Protein AF-0000000080529217 (afdb_homodimer)

Organism: Pseudogymnoascus destructans (strain ATCC MYA-4855 / 20631-21) (NCBI:txid658429)

Solvent-accessible surface area (backbone atoms only — not comparable to full-atom values): 42375 Å² total; per-residue (Å²): 128,57,70,69,57,50,50,52,37,51,50,43,35,55,51,30,49,51,53,33,50,51,30,49,51,52,30,52,55,45,40,69,72,31,66,85,51,84,46,57,60,46,49,10,52,45,44,46,29,48,51,48,35,55,53,29,46,51,49,32,47,45,32,68,46,33,44,68,44,52,58,50,43,56,53,45,55,45,46,31,53,30,32,51,53,31,39,54,72,64,39,52,70,73,71,48,44,89,85,47,50,70,47,43,45,68,60,53,18,62,77,61,63,38,34,48,68,39,52,52,54,42,48,43,40,38,44,68,76,31,28,39,58,91,43,73,59,21,39,26,58,34,67,49,40,49,48,49,74,38,62,25,52,34,21,33,47,51,39,43,54,70,47,55,42,49,9,35,70,33,35,41,63,46,31,64,75,57,59,39,51,63,49,71,33,64,43,54,28,23,32,28,60,57,67,60,45,83,68,30,30,66,67,60,43,29,66,74,32,61,71,57,32,51,28,48,55,36,21,69,62,31,72,67,78,62,83,65,56,73,71,71,42,50,66,55,49,65,64,60,55,72,49,96,58,42,73,81,35,42,51,31,36,30,47,62,34,61,84,30,66,69,56,52,52,53,47,61,66,31,64,87,46,60,27,24,35,36,38,23,19,47,53,74,48,50,71,58,48,81,73,85,68,58,90,48,47,41,78,42,66,42,57,64,87,41,75,50,83,71,62,53,28,45,25,40,34,36,50,76,51,62,39,58,35,23,69,72,57,40,36,51,34,46,36,24,49,54,70,22,43,33,88,94,63,24,33,35,37,41,36,38,57,44,39,68,85,46,86,67,60,65,68,63,27,31,51,33,50,60,23,42,28,51,9,12,42,65,38,31,62,68,53,48,52,53,50,33,47,75,39,53,27,38,78,76,47,76,33,27,88,54,43,54,57,52,50,29,38,36,34,29,33,75,104,126,56,69,69,57,51,52,53,38,52,50,42,35,55,51,31,49,51,51,33,50,51,29,50,52,53,31,50,54,45,40,69,73,31,67,85,50,85,46,58,60,46,48,10,52,44,43,45,29,49,51,48,35,54,53,30,45,51,50,32,47,46,32,68,47,33,45,69,44,53,58,51,43,56,53,46,54,45,45,30,51,29,31,51,53,29,39,53,74,63,38,54,68,74,70,46,45,88,86,48,51,70,47,42,44,67,58,51,18,62,77,61,63,38,34,48,70,40,52,52,54,43,48,43,41,38,44,66,77,30,28,39,59,92,43,73,58,23,39,25,57,34,67,48,40,49,47,50,73,38,62,26,51,33,20,34,46,50,38,42,53,70,48,54,44,50,9,35,68,33,35,39,62,46,30,66,75,57,58,37,51,64,50,70,34,63,43,55,27,24,33,27,61,57,66,59,44,83,68,29,30,66,67,58,45,29,66,74,31,61,72,57,32,52,28,45,55,36,21,69,63,30,73,66,82,62,84,62,58,72,71,72,42,49,67,55,48,66,64,62,57,72,50,95,59,43,74,81,36,42,52,31,36,31,46,60,34,62,85,30,66,68,57,51,52,52,45,62,67,30,64,88,47,60,27,26,34,37,38,23,19,46,54,74,48,48,71,59,47,80,72,84,69,59,93,48,48,42,79,42,64,42,59,65,87,42,74,50,84,74,62,53,28,44,25,40,35,37,50,76,52,63,40,58,35,24,68,73,57,40,37,51,33,46,37,25,49,56,70,20,42,30,87,94,62,23,33,37,36,40,36,38,57,44,40,69,86,45,86,65,58,65,67,63,26,31,51,35,50,58,24,42,29,49,8,12,42,65,38,31,61,67,53,49,51,54,49,32,46,74,40,52,27,37,77,76,47,76,35,28,86,57,42,55,54,51,49,29,37,35,35,29,33,75,103

Nearest PDB structures (foldseek):
  5w7p-assembly1_A-2  TM=9.230E-01  e=1.710E-32  Penicillium oxalicum
  6inw-assembly1_A  TM=8.662E-01  e=4.849E-29  Aspergillus flavus NRRL3357
  6ix3-assembly1_A  TM=8.728E-01  e=3.539E-28  Aspergillus flavus NRRL3357
  6ix3-assembly1_B-2  TM=8.783E-01  e=9.820E-28  Aspergillus flavus NRRL3357
  8xte-assembly3_D  TM=8.526E-01  e=2.725E-27  Penicillium brevicompactum

Foldseek 3Di:
DDPVVVVVLVVQLVVLVVQLVVLVVQLVVLCVVCVPPDDQQSLLSNLLSVLSNVVSVVSNVCSVCDPVNVVVVVVLVVLLLVLLLVCVVLCVLPVADLVFDKDALVVSCVVSVHDSVSNLVSVVSNPPVAWHDPDRRIITGDPNSNVCVQLLVVLQSCLCVVQLVQLVVCQVVLCVVVVNDQDADQQRFSRCVRVVQVRHGPQRSQVVPVVSVVSVLSNVPPPDPDRDDLLVFDPLQVVLVVDDDALAAAAEEEEQQQLPPSVLVSCVSNVVHHAAYEYEDAPVRLVPNPDDDDPRYHYDYDDLLDADPAAAHQEYEYEPPQLLHGLVSSLSSLLSVQVRHDAPRHKYKYKAFADDPDDDRPVVVVVQVSSSRSSGGRHHPVRVQVSQVSSQKHFPDWTDPSNNGRIIITIMHGD/DDPVVVVVLVVQLVVLVVQLVVLVVQLVVLCVVCVPPDDLLSLLSNLLSVLSNVVSVVSNVCSVCDPVNVVVVVVLVVLLLVLLLVCVVLCVLPVADLVFDKAALVVSCVVSVHDSVSNLVSVVSNPPVAWHDPDRRIITGDPNSNVCVQLLVVLQSCLCVVQQVQLVVCQVVLCVVVVNDQDADQQRFSRCVRVVQVRHGPQRSQVVPVVSVVSVLSNVPPDDPDRDDLLVFDPLQVVLVVDDDALAAAAEEEEQQQLPPSVLVSCVSNVVHHAAYEYEEAPVRLVPNPDDDDPRYHYDYDDLLDADPAAAHQEYEYEPPQLLHGLVSSLSSLLSVQVRHDAPRHKYKYKAFADDPDDDRPVVVVVQVSSSRSSGGRHHPVRVQVSQVSSQKHFPDWTDPSNNGRIIITIMHGD

pLDDT: mean 91.91, std 8.84, range [42.62, 98.75]

InterPro domains:
  IPR001077 O-methyltransferase, C-terminal domain [PF00891] (190-393)
  IPR012967 Caffeic acid 3-O-methyltransferase-like, dimerisation domain [PF08100] (79-149)
  IPR016461 O-methyltransferase-like [PS51683] (72-414)
  IPR029063 S-adenosyl-L-methionine-dependent methyltransferase superfamily [G3DSA:3.40.50.150] (153-412)
  IPR029063 S-adenosyl-L-methionine-dependent methyltransferase superfamily [SSF53335] (155-405)
  IPR036388 Winged helix-like DNA-binding domain superfamily [G3DSA:1.10.10.10] (68-152)
  IPR036390 Winged helix DNA-binding domain superfamily [SSF46785] (60-147)

Secondary structure (DSSP, 8-state):
--HHHHHHHHHHHHHHHHHHHHHHHHHHHHHHHHTT--SHHHHHHHHHHHHHHHHHHHHHHHHHHHHHHHHHHHHHHHHHHHHHHHHHHHTHHHHS-TT---EEHHHHHHHHT--HHHHHHHHHHHTTTTEEEEETTEEEE-HHHHGGGSHHHHHHHHHIIIIIIHHHTTHHHHHHHTTT-----SSSSHHHHHHT-TT--HHHHHHT-HHHHHHHHHHHTS----SS-GGGGS-HHHHHHTS---TT-EEEEEET-TT-HHHHHHHHHTTTS-SEEEEEE-HHHHHT--SPPPTTEEEEE--TTS--SS-S-SEEEEES-GGGS-HHHHHHHHHHHHHHS-TTT-EEEEEEE-BPSS---HHHHHHHHHHHTTT--PPBHHHHHHHHHHTTEEEEEEE-GGGSSSEEEEEEEE-/--HHHHHHHHHHHHHHHHHHHHHHHHHHHHHHHHTT--SHHHHHHHHHHHHHHHHHHHHHHHHHHHHHHHHHHHHHHHHHHHHHHHHHHHTHHHHS-TT---EEHHHHHHHHT--HHHHHHHHHHHTTTTEEEEETTEEEE-HHHHGGGSHHHHHHHHHIIIIIIHHHTTHHHHHHHTTT-----SSSSHHHHHHT-TT--HHHHHHT-HHHHHHHHHHHTS----SS-GGGGS-HHHHHHTS---TT-EEEEEET-TT-HHHHHHHHHTTTS-SEEEEEE-HHHHHT--SPPPTTEEEEE--TTS--SS-S-SEEEEES-GGGS-HHHHHHHHHHHHHHS-TTT-EEEEEEE-BPSS---HHHHHHHHHHHTTT--PPBHHHHHHHHHHTTEEEEEEE-GGGSSSEEEEEEEE-

Structure (mmCIF, N/CA/C/O backbone):
data_AF-0000000080529217-model_v1
#
loop_
_entity.id
_entity.type
_entity.pdbx_description
1 polymer 'Uncharacterized protein'
#
loop_
_atom_site.group_PDB
_atom_site.id
_atom_site.type_symbol
_atom_site.label_atom_id
_atom_site.label_alt_id
_atom_site.label_comp_id
_atom_site.label_asym_id
_atom_site.label_entity_id
_atom_site.label_seq_id
_atom_site.pdbx_PDB_ins_code
_atom_site.Cartn_x
_atom_site.Cartn_y
_atom_site.Cartn_z
_atom_site.occupancy
_atom_site.B_iso_or_equiv
_atom_site.auth_seq_id
_atom_site.auth_comp_id
_atom_site.auth_asym_id
_atom_site.auth_atom_id
_atom_site.pdbx_PDB_model_num
ATOM 1 N N . MET A 1 1 ? 8.359 23.75 -5.383 1 64.62 1 MET A N 1
ATOM 2 C CA . MET A 1 1 ? 8.898 23.406 -6.695 1 64.62 1 MET A CA 1
ATOM 3 C C . MET A 1 1 ? 9.156 24.656 -7.523 1 64.62 1 MET A C 1
ATOM 5 O O . MET A 1 1 ? 8.336 25.578 -7.539 1 64.62 1 MET A O 1
ATOM 9 N N . ASP A 1 2 ? 10.344 24.625 -8.109 1 72.56 2 ASP A N 1
ATOM 10 C CA . ASP A 1 2 ? 10.648 25.797 -8.945 1 72.56 2 ASP A CA 1
ATOM 11 C C . ASP A 1 2 ? 9.922 25.703 -10.281 1 72.56 2 ASP A C 1
ATOM 13 O O . ASP A 1 2 ? 9.305 24.688 -10.602 1 72.56 2 ASP A O 1
ATOM 17 N N . ARG A 1 3 ? 9.867 26.766 -11.062 1 78 3 ARG A N 1
ATOM 18 C CA . ARG A 1 3 ? 9.102 26.906 -12.297 1 78 3 ARG A CA 1
ATOM 19 C C . ARG A 1 3 ? 9.547 25.891 -13.336 1 78 3 ARG A C 1
ATOM 21 O O . ARG A 1 3 ? 8.719 25.297 -14.031 1 78 3 ARG A O 1
ATOM 28 N N . GLU A 1 4 ? 10.828 25.703 -13.367 1 82.25 4 GLU A N 1
ATOM 29 C CA . GLU A 1 4 ? 11.367 24.766 -14.352 1 82.25 4 GLU A CA 1
ATOM 30 C C . GLU A 1 4 ? 10.898 23.344 -14.062 1 82.25 4 GLU A C 1
ATOM 32 O O . GLU A 1 4 ? 10.586 22.594 -14.984 1 82.25 4 GLU A O 1
ATOM 37 N N . GLN A 1 5 ? 10.867 22.984 -12.859 1 82.75 5 GLN A N 1
ATOM 38 C CA . GLN A 1 5 ? 10.406 21.672 -12.445 1 82.75 5 GLN A CA 1
ATOM 39 C C . GLN A 1 5 ? 8.914 21.484 -12.742 1 82.75 5 GLN A C 1
ATOM 41 O O . GLN A 1 5 ? 8.484 20.406 -13.141 1 82.75 5 GLN A O 1
ATOM 46 N N . ARG A 1 6 ? 8.172 22.531 -12.609 1 85.06 6 ARG A N 1
ATOM 47 C CA . ARG A 1 6 ? 6.734 22.469 -12.875 1 85.06 6 ARG A CA 1
ATOM 48 C C . ARG A 1 6 ? 6.453 22.297 -14.359 1 85.06 6 ARG A C 1
ATOM 50 O O . ARG A 1 6 ? 5.535 21.562 -14.742 1 85.06 6 ARG A O 1
ATOM 57 N N . ILE A 1 7 ? 7.262 22.969 -15.125 1 88.31 7 ILE A N 1
ATOM 58 C CA . ILE A 1 7 ? 7.109 22.844 -16.578 1 88.31 7 ILE A CA 1
ATOM 59 C C . ILE A 1 7 ? 7.492 21.438 -17.016 1 88.31 7 ILE A C 1
ATOM 61 O O . ILE A 1 7 ? 6.812 20.844 -17.859 1 88.31 7 ILE A O 1
ATOM 65 N N . ALA A 1 8 ? 8.562 20.938 -16.453 1 90 8 ALA A N 1
ATOM 66 C CA . ALA A 1 8 ? 9 19.578 -16.781 1 90 8 ALA A CA 1
ATOM 67 C C . ALA A 1 8 ? 7.934 18.562 -16.422 1 90 8 ALA A C 1
ATOM 69 O O . ALA A 1 8 ? 7.691 17.609 -17.172 1 90 8 ALA A O 1
ATOM 70 N N . GLN A 1 9 ? 7.348 18.703 -15.305 1 91.06 9 GLN A N 1
ATOM 71 C CA . GLN A 1 9 ? 6.285 17.797 -14.891 1 91.06 9 GLN A CA 1
ATOM 72 C C . GLN A 1 9 ? 5.074 17.906 -15.812 1 91.06 9 GLN A C 1
ATOM 74 O O . GLN A 1 9 ? 4.465 16.891 -16.172 1 91.06 9 GLN A O 1
ATOM 79 N N . HIS A 1 10 ? 4.723 19.141 -16.156 1 93 10 HIS A N 1
ATOM 80 C CA . HIS A 1 10 ? 3.604 19.359 -17.062 1 93 10 HIS A CA 1
ATOM 81 C C . HIS A 1 10 ? 3.832 18.641 -18.391 1 93 10 HIS A C 1
ATOM 83 O O . HIS A 1 10 ? 2.922 18.016 -18.922 1 93 10 HIS A O 1
ATOM 89 N N . ASN A 1 11 ? 5.016 18.766 -18.891 1 94.62 11 ASN A N 1
ATOM 90 C CA . ASN A 1 11 ? 5.363 18.094 -20.141 1 94.62 11 ASN A CA 1
ATOM 91 C C . ASN A 1 11 ? 5.297 16.578 -20 1 94.62 11 ASN A C 1
ATOM 93 O O . ASN A 1 11 ? 4.844 15.891 -20.922 1 94.62 11 ASN A O 1
ATOM 97 N N . ALA A 1 12 ? 5.785 16.078 -18.891 1 95.06 12 ALA A N 1
ATOM 98 C CA . ALA A 1 12 ? 5.727 14.641 -18.625 1 95.06 12 ALA A CA 1
ATOM 99 C C . ALA A 1 12 ? 4.281 14.156 -18.578 1 95.06 12 ALA A C 1
ATOM 101 O O . ALA A 1 12 ? 3.969 13.062 -19.062 1 95.06 12 ALA A O 1
ATOM 102 N N . ILE A 1 13 ? 3.43 14.945 -17.969 1 97.12 13 ILE A N 1
ATOM 103 C CA . ILE A 1 13 ? 2.014 14.617 -17.859 1 97.12 13 ILE A CA 1
ATOM 104 C C . ILE A 1 13 ? 1.405 14.5 -19.266 1 97.12 13 ILE A C 1
ATOM 106 O O . ILE A 1 13 ? 0.696 13.539 -19.562 1 97.12 13 ILE A O 1
ATOM 110 N N . LYS A 1 14 ? 1.71 15.477 -20.156 1 96.5 14 LYS A N 1
ATOM 111 C CA . LYS A 1 14 ? 1.185 15.461 -21.516 1 96.5 14 LYS A CA 1
ATOM 112 C C . LYS A 1 14 ? 1.705 14.258 -22.297 1 96.5 14 LYS A C 1
ATOM 114 O O . LYS A 1 14 ? 0.949 13.602 -23.016 1 96.5 14 LYS A O 1
ATOM 119 N N . MET A 1 15 ? 2.918 13.953 -22.125 1 97 15 MET A N 1
ATOM 120 C CA . MET A 1 15 ? 3.529 12.828 -22.812 1 97 15 MET A CA 1
ATOM 121 C C . MET A 1 15 ? 2.918 11.508 -22.359 1 97 15 MET A C 1
ATOM 123 O O . MET A 1 15 ? 2.602 10.648 -23.188 1 97 15 MET A O 1
ATOM 127 N N . GLN A 1 16 ? 2.781 11.305 -21.047 1 96.88 16 GLN A N 1
ATOM 128 C CA . GLN A 1 16 ? 2.252 10.047 -20.516 1 96.88 16 GLN A CA 1
ATOM 129 C C . GLN A 1 16 ? 0.776 9.883 -20.859 1 96.88 16 GLN A C 1
ATOM 131 O O . GLN A 1 16 ? 0.297 8.758 -21.031 1 96.88 16 GLN A O 1
ATOM 136 N N . LEU A 1 17 ? 0.027 11.023 -20.969 1 98 17 LEU A N 1
ATOM 137 C CA . LEU A 1 17 ? -1.358 10.938 -21.406 1 98 17 LEU A CA 1
ATOM 138 C C . LEU A 1 17 ? -1.438 10.383 -22.828 1 98 17 LEU A C 1
ATOM 140 O O . LEU A 1 17 ? -2.311 9.57 -23.125 1 98 17 LEU A O 1
ATOM 144 N N . GLN A 1 18 ? -0.557 10.867 -23.688 1 97.88 18 GLN A N 1
ATOM 145 C CA . GLN A 1 18 ? -0.514 10.352 -25.047 1 97.88 18 GLN A CA 1
ATOM 146 C C . GLN A 1 18 ? -0.184 8.859 -25.062 1 97.88 18 GLN A C 1
ATOM 148 O O . GLN A 1 18 ? -0.808 8.086 -25.797 1 97.88 18 GLN A O 1
ATOM 153 N N . THR A 1 19 ? 0.816 8.477 -24.281 1 97.38 19 THR A N 1
ATOM 154 C CA . THR A 1 19 ? 1.213 7.07 -24.188 1 97.38 19 THR A CA 1
ATOM 155 C C . THR A 1 19 ? 0.054 6.211 -23.703 1 97.38 19 THR A C 1
ATOM 157 O O . THR A 1 19 ? -0.187 5.121 -24.234 1 97.38 19 THR A O 1
ATOM 160 N N . LEU A 1 20 ? -0.623 6.648 -22.641 1 98.06 20 LEU A N 1
ATOM 161 C CA . LEU A 1 20 ? -1.77 5.926 -22.109 1 98.06 20 LEU A CA 1
ATOM 162 C C . LEU A 1 20 ? -2.887 5.828 -23.141 1 98.06 20 LEU A C 1
ATOM 164 O O . LEU A 1 20 ? -3.52 4.777 -23.281 1 98.06 20 LEU A O 1
ATOM 168 N N . THR A 1 21 ? -3.123 6.914 -23.875 1 98.06 21 THR A N 1
ATOM 169 C CA . THR A 1 21 ? -4.141 6.926 -24.922 1 98.06 21 THR A CA 1
ATOM 170 C C . THR A 1 21 ? -3.814 5.902 -26 1 98.06 21 THR A C 1
ATOM 172 O O . THR A 1 21 ? -4.695 5.172 -26.453 1 98.06 21 THR A O 1
ATOM 175 N N . ASP A 1 22 ? -2.57 5.848 -26.422 1 98 22 ASP A N 1
ATOM 176 C CA . ASP A 1 22 ? -2.135 4.879 -27.438 1 98 22 ASP A CA 1
ATOM 177 C C . ASP A 1 22 ? -2.334 3.449 -26.938 1 98 22 ASP A C 1
ATOM 179 O O . ASP A 1 22 ? -2.742 2.574 -27.703 1 98 22 ASP A O 1
ATOM 183 N N . ALA A 1 23 ? -1.988 3.223 -25.656 1 97.38 23 ALA A N 1
ATOM 184 C CA . ALA A 1 23 ? -2.154 1.892 -25.078 1 97.38 23 ALA A CA 1
ATOM 185 C C . ALA A 1 23 ? -3.625 1.486 -25.047 1 97.38 23 ALA A C 1
ATOM 187 O O . ALA A 1 23 ? -3.965 0.335 -25.328 1 97.38 23 ALA A O 1
ATOM 188 N N . VAL A 1 24 ? -4.492 2.402 -24.672 1 97.5 24 VAL A N 1
ATOM 189 C CA . VAL A 1 24 ? -5.926 2.133 -24.609 1 97.5 24 VAL A CA 1
ATOM 190 C C . VAL A 1 24 ? -6.453 1.833 -26.016 1 97.5 24 VAL A C 1
ATOM 192 O O . VAL A 1 24 ? -7.25 0.913 -26.203 1 97.5 24 VAL A O 1
ATOM 195 N N . ASN A 1 25 ? -6.016 2.617 -27.016 1 96.94 25 ASN A N 1
ATOM 196 C CA . ASN A 1 25 ? -6.438 2.393 -28.406 1 96.94 25 ASN A CA 1
ATOM 197 C C . ASN A 1 25 ? -5.98 1.027 -28.906 1 96.94 25 ASN A C 1
ATOM 199 O O . ASN A 1 25 ? -6.727 0.341 -29.609 1 96.94 25 ASN A O 1
ATOM 203 N N . ALA A 1 26 ? -4.777 0.67 -28.594 1 96 26 ALA A N 1
ATOM 204 C CA . ALA A 1 26 ? -4.27 -0.646 -28.969 1 96 26 ALA A CA 1
ATOM 205 C C . ALA A 1 26 ? -5.102 -1.759 -28.344 1 96 26 ALA A C 1
ATOM 207 O O . ALA A 1 26 ? -5.41 -2.758 -28.984 1 96 26 ALA A O 1
ATOM 208 N N . TYR A 1 27 ? -5.402 -1.614 -27.094 1 94.88 27 TYR A N 1
ATOM 209 C CA . TYR A 1 27 ? -6.25 -2.586 -26.422 1 94.88 27 TYR A CA 1
ATOM 210 C C . TYR A 1 27 ? -7.621 -2.672 -27.078 1 94.88 27 TYR A C 1
ATOM 212 O O . TYR A 1 27 ? -8.125 -3.768 -27.328 1 94.88 27 TYR A O 1
ATOM 220 N N . SER A 1 28 ? -8.227 -1.531 -27.344 1 94.44 28 SER A N 1
ATOM 221 C CA . SER A 1 28 ? -9.555 -1.484 -27.938 1 94.44 28 SER A CA 1
ATOM 222 C C . SER A 1 28 ? -9.578 -2.195 -29.281 1 94.44 28 SER A C 1
ATOM 224 O O . SER A 1 28 ? -10.492 -2.979 -29.562 1 94.44 28 SER A O 1
ATOM 226 N N . THR A 1 29 ? -8.633 -1.943 -30.125 1 94.19 29 THR A N 1
ATOM 227 C CA . THR A 1 29 ? -8.539 -2.561 -31.438 1 94.19 29 THR A CA 1
ATOM 228 C C . THR A 1 29 ? -8.383 -4.074 -31.312 1 94.19 29 THR A C 1
ATOM 230 O O . THR A 1 29 ? -9.055 -4.828 -32.031 1 94.19 29 THR A O 1
ATOM 233 N N . THR A 1 30 ? -7.52 -4.484 -30.422 1 91.5 30 THR A N 1
ATOM 234 C CA . THR A 1 30 ? -7.258 -5.902 -30.219 1 91.5 30 THR A CA 1
ATOM 235 C C . THR A 1 30 ? -8.484 -6.598 -29.625 1 91.5 30 THR A C 1
ATOM 237 O O . THR A 1 30 ? -8.812 -7.719 -30.016 1 91.5 30 THR A O 1
ATOM 240 N N . PHE A 1 31 ? -9.078 -5.934 -28.688 1 89.69 31 PHE A N 1
ATOM 241 C CA . PHE A 1 31 ? -10.273 -6.461 -28.031 1 89.69 31 PHE A CA 1
ATOM 242 C C . PHE A 1 31 ? -11.406 -6.641 -29.047 1 89.69 31 PHE A C 1
ATOM 244 O O . PHE A 1 31 ? -12.078 -7.672 -29.047 1 89.69 31 PHE A O 1
ATOM 251 N N . GLU A 1 32 ? -11.633 -5.711 -29.906 1 87.75 32 GLU A N 1
ATOM 252 C CA . GLU A 1 32 ? -12.695 -5.773 -30.906 1 87.75 32 GLU A CA 1
ATOM 253 C C . GLU A 1 32 ? -12.406 -6.844 -31.938 1 87.75 32 GLU A C 1
ATOM 255 O O . GLU A 1 32 ? -13.328 -7.52 -32.406 1 87.75 32 GLU A O 1
ATOM 260 N N . LYS A 1 33 ? -11.188 -6.996 -32.25 1 88.38 33 LYS A N 1
ATOM 261 C CA . LYS A 1 33 ? -10.773 -7.992 -33.219 1 88.38 33 LYS A CA 1
ATOM 262 C C . LYS A 1 33 ? -10.914 -9.406 -32.688 1 88.38 33 LYS A C 1
ATOM 264 O O . LYS A 1 33 ? -11.305 -10.328 -33.406 1 88.38 33 LYS A O 1
ATOM 269 N N . ASN A 1 34 ? -10.57 -9.57 -31.391 1 80.81 34 ASN A N 1
ATOM 270 C CA . ASN A 1 34 ? -10.398 -10.906 -30.828 1 80.81 34 ASN A CA 1
ATOM 271 C C . ASN A 1 34 ? -11.5 -11.242 -29.828 1 80.81 34 ASN A C 1
ATOM 273 O O . ASN A 1 34 ? -11.469 -12.289 -29.188 1 80.81 34 ASN A O 1
ATOM 277 N N . SER A 1 35 ? -12.438 -10.43 -29.688 1 71.94 35 SER A N 1
ATOM 278 C CA . SER A 1 35 ? -13.414 -10.57 -28.609 1 71.94 35 SER A CA 1
ATOM 279 C C . SER A 1 35 ? -14.195 -11.867 -28.734 1 71.94 35 SER A C 1
ATOM 281 O O . SER A 1 35 ? -14.688 -12.414 -27.75 1 71.94 35 SER A O 1
ATOM 283 N N . SER A 1 36 ? -14.227 -12.398 -29.875 1 71.88 36 SER A N 1
ATOM 284 C CA . SER A 1 36 ? -15.023 -13.602 -30.078 1 71.88 36 SER A CA 1
ATOM 285 C C . SER A 1 36 ? -14.133 -14.836 -30.203 1 71.88 36 SER A C 1
ATOM 287 O O . SER A 1 36 ? -14.625 -15.961 -30.281 1 71.88 36 SER A O 1
ATOM 289 N N . SER A 1 37 ? -12.891 -14.609 -30.125 1 71.44 37 SER A N 1
ATOM 290 C CA . SER A 1 37 ? -11.977 -15.734 -30.297 1 71.44 37 SER A CA 1
ATOM 291 C C . SER A 1 37 ? -11.547 -16.312 -28.953 1 71.44 37 SER A C 1
ATOM 293 O O . SER A 1 37 ? -11.32 -15.578 -27.984 1 71.44 37 SER A O 1
ATOM 295 N N . ASP A 1 38 ? -11.508 -17.609 -28.922 1 69.69 38 ASP A N 1
ATOM 296 C CA . ASP A 1 38 ? -11.086 -18.281 -27.688 1 69.69 38 ASP A CA 1
ATOM 297 C C . ASP A 1 38 ? -9.742 -18.969 -27.875 1 69.69 38 ASP A C 1
ATOM 299 O O . ASP A 1 38 ? -9.352 -19.812 -27.062 1 69.69 38 ASP A O 1
ATOM 303 N N . ASN A 1 39 ? -9.125 -18.625 -28.922 1 76 39 ASN A N 1
ATOM 304 C CA . ASN A 1 39 ? -7.832 -19.281 -29.078 1 76 39 ASN A CA 1
ATOM 305 C C . ASN A 1 39 ? -6.758 -18.609 -28.234 1 76 39 ASN A C 1
ATOM 307 O O . ASN A 1 39 ? -6.859 -17.422 -27.906 1 76 39 ASN A O 1
ATOM 311 N N . LEU A 1 40 ? -5.77 -19.391 -27.922 1 73.88 40 LEU A N 1
ATOM 312 C CA . LEU A 1 40 ? -4.719 -19.016 -26.984 1 73.88 40 LEU A CA 1
ATOM 313 C C . LEU A 1 40 ? -3.982 -17.766 -27.469 1 73.88 40 LEU A C 1
ATOM 315 O O . LEU A 1 40 ? -3.619 -16.891 -26.672 1 73.88 40 LEU A O 1
ATOM 319 N N . ALA A 1 41 ? -3.754 -17.672 -28.75 1 78.19 41 ALA A N 1
ATOM 320 C CA . ALA A 1 41 ? -3.033 -16.531 -29.328 1 78.19 41 ALA A CA 1
ATOM 321 C C . ALA A 1 41 ? -3.824 -15.242 -29.156 1 78.19 41 ALA A C 1
ATOM 323 O O . ALA A 1 41 ? -3.252 -14.188 -28.844 1 78.19 41 ALA A O 1
ATOM 324 N N . ALA A 1 42 ? -5.09 -15.32 -29.391 1 80.81 42 ALA A N 1
ATOM 325 C CA . ALA A 1 42 ? -5.957 -14.156 -29.234 1 80.81 42 ALA A CA 1
ATOM 326 C C . ALA A 1 42 ? -6.02 -13.703 -27.781 1 80.81 42 ALA A C 1
ATOM 328 O O . ALA A 1 42 ? -5.965 -12.508 -27.5 1 80.81 42 ALA A O 1
ATOM 329 N N . ILE A 1 43 ? -6.062 -14.664 -26.906 1 78.81 43 ILE A N 1
ATOM 330 C CA . ILE A 1 43 ? -6.09 -14.375 -25.484 1 78.81 43 ILE A CA 1
ATOM 331 C C . ILE A 1 43 ? -4.777 -13.727 -25.062 1 78.81 43 ILE A C 1
ATOM 333 O O . ILE A 1 43 ? -4.77 -12.773 -24.266 1 78.81 43 ILE A O 1
ATOM 337 N N . GLY A 1 44 ? -3.744 -14.234 -25.562 1 82.31 44 GLY A N 1
ATOM 338 C CA . GLY A 1 44 ? -2.426 -13.703 -25.25 1 82.31 44 GLY A CA 1
ATOM 339 C C . GLY A 1 44 ? -2.246 -12.266 -25.703 1 82.31 44 GLY A C 1
ATOM 340 O O . GLY A 1 44 ? -1.634 -11.461 -24.984 1 82.31 44 GLY A O 1
ATOM 341 N N . GLU A 1 45 ? -2.779 -11.969 -26.859 1 86 45 GLU A N 1
ATOM 342 C CA . GLU A 1 45 ? -2.672 -10.617 -27.391 1 86 45 GLU A CA 1
ATOM 343 C C . GLU A 1 45 ? -3.438 -9.617 -26.531 1 86 45 GLU A C 1
ATOM 345 O O . GLU A 1 45 ? -2.957 -8.516 -26.266 1 86 45 GLU A O 1
ATOM 350 N N . ILE A 1 46 ? -4.594 -10.008 -26.156 1 85.69 46 ILE A N 1
ATOM 351 C CA . ILE A 1 46 ? -5.406 -9.148 -25.297 1 85.69 46 ILE A CA 1
ATOM 352 C C . ILE A 1 46 ? -4.688 -8.93 -23.969 1 85.69 46 ILE A C 1
ATOM 354 O O . ILE A 1 46 ? -4.637 -7.805 -23.469 1 85.69 46 ILE A O 1
ATOM 358 N N . SER A 1 47 ? -4.117 -10 -23.469 1 85.44 47 SER A N 1
ATOM 359 C CA . SER A 1 47 ? -3.398 -9.93 -22.203 1 85.44 47 SER A CA 1
ATOM 360 C C . SER A 1 47 ? -2.213 -8.977 -22.297 1 85.44 47 SER A C 1
ATOM 362 O O . SER A 1 47 ? -1.955 -8.203 -21.359 1 85.44 47 SER A O 1
ATOM 364 N N . GLN A 1 48 ? -1.522 -9.023 -23.359 1 88 48 GLN A N 1
ATOM 365 C CA . GLN A 1 48 ? -0.369 -8.156 -23.547 1 88 48 GLN A CA 1
ATOM 366 C C . GLN A 1 48 ? -0.789 -6.688 -23.594 1 88 48 GLN A C 1
ATOM 368 O O . GLN A 1 48 ? -0.092 -5.82 -23.047 1 88 48 GLN A O 1
ATOM 373 N N . CYS A 1 49 ? -1.902 -6.43 -24.234 1 91.38 49 CYS A N 1
ATOM 374 C CA . CYS A 1 49 ? -2.428 -5.07 -24.266 1 91.38 49 CYS A CA 1
ATOM 375 C C . CYS A 1 49 ? -2.855 -4.605 -22.891 1 91.38 49 CYS A C 1
ATOM 377 O O . CYS A 1 49 ? -2.682 -3.438 -22.531 1 91.38 49 CYS A O 1
ATOM 379 N N . GLN A 1 50 ? -3.383 -5.535 -22.125 1 90.44 50 GLN A N 1
ATOM 380 C CA . GLN A 1 50 ? -3.785 -5.211 -20.766 1 90.44 50 GLN A CA 1
ATOM 381 C C . GLN A 1 50 ? -2.578 -4.852 -19.906 1 90.44 50 GLN A C 1
ATOM 383 O O . GLN A 1 50 ? -2.639 -3.92 -19.094 1 90.44 50 GLN A O 1
ATOM 388 N N . VAL A 1 51 ? -1.561 -5.602 -20.062 1 91 51 VAL A N 1
ATOM 389 C CA . VAL A 1 51 ? -0.329 -5.34 -19.328 1 91 51 VAL A CA 1
ATOM 390 C C . VAL A 1 51 ? 0.207 -3.955 -19.688 1 91 51 VAL A C 1
ATOM 392 O O . VAL A 1 51 ? 0.604 -3.188 -18.812 1 91 51 VAL A O 1
ATOM 395 N N . ALA A 1 52 ? 0.178 -3.656 -20.953 1 93.19 52 ALA A N 1
ATOM 396 C CA . ALA A 1 52 ? 0.667 -2.363 -21.422 1 93.19 52 ALA A CA 1
ATOM 397 C C . ALA A 1 52 ? -0.161 -1.22 -20.844 1 93.19 52 ALA A C 1
ATOM 399 O O . ALA A 1 52 ? 0.383 -0.178 -20.469 1 93.19 52 ALA A O 1
ATOM 400 N N . MET A 1 53 ? -1.466 -1.416 -20.797 1 95.44 53 MET A N 1
ATOM 401 C CA . MET A 1 53 ? -2.352 -0.409 -20.219 1 95.44 53 MET A CA 1
ATOM 402 C C . MET A 1 53 ? -2.055 -0.208 -18.734 1 95.44 53 MET A C 1
ATOM 404 O O . MET A 1 53 ? -1.999 0.926 -18.266 1 95.44 53 MET A O 1
ATOM 408 N N . THR A 1 54 ? -1.86 -1.303 -18.062 1 94.44 54 THR A N 1
ATOM 409 C CA . THR A 1 54 ? -1.585 -1.259 -16.625 1 94.44 54 THR A CA 1
ATOM 410 C C . THR A 1 54 ? -0.28 -0.518 -16.344 1 94.44 54 THR A C 1
ATOM 412 O O . THR A 1 54 ? -0.216 0.323 -15.453 1 94.44 54 THR A O 1
ATOM 415 N N . GLU A 1 55 ? 0.697 -0.795 -17.109 1 93.75 55 GLU A N 1
ATOM 416 C CA . GLU A 1 55 ? 1.982 -0.124 -16.953 1 93.75 55 GLU A CA 1
ATOM 417 C C . GLU A 1 55 ? 1.876 1.361 -17.281 1 93.75 55 GLU A C 1
ATOM 419 O O . GLU A 1 55 ? 2.473 2.201 -16.609 1 93.75 55 GLU A O 1
ATOM 424 N N . SER A 1 56 ? 1.119 1.658 -18.344 1 96.19 56 SER A N 1
ATOM 425 C CA . SER A 1 56 ? 1.001 3.039 -18.797 1 96.19 56 SER A CA 1
ATOM 426 C C . SER A 1 56 ? 0.271 3.902 -17.781 1 96.19 56 SER A C 1
ATOM 428 O O . SER A 1 56 ? 0.606 5.074 -17.594 1 96.19 56 SER A O 1
ATOM 430 N N . VAL A 1 57 ? -0.76 3.379 -17.172 1 97.38 57 VAL A N 1
ATOM 431 C CA . VAL A 1 57 ? -1.517 4.18 -16.203 1 97.38 57 VAL A CA 1
ATOM 432 C C . VAL A 1 57 ? -0.668 4.434 -14.969 1 97.38 57 VAL A C 1
ATOM 434 O O . VAL A 1 57 ? -0.782 5.488 -14.336 1 97.38 57 VAL A O 1
ATOM 437 N N . LYS A 1 58 ? 0.192 3.512 -14.609 1 95.88 58 LYS A N 1
ATOM 438 C CA . LYS A 1 58 ? 1.111 3.727 -13.5 1 95.88 58 LYS A CA 1
ATOM 439 C C . LYS A 1 58 ? 2.094 4.852 -13.805 1 95.88 58 LYS A C 1
ATOM 441 O O . LYS A 1 58 ? 2.41 5.66 -12.93 1 95.88 58 LYS A O 1
ATOM 446 N N . GLN A 1 59 ? 2.574 4.832 -15.031 1 95.94 59 GLN A N 1
ATOM 447 C CA . GLN A 1 59 ? 3.457 5.918 -15.445 1 95.94 59 GLN A CA 1
ATOM 448 C C . GLN A 1 59 ? 2.715 7.254 -15.453 1 95.94 59 GLN A C 1
ATOM 450 O O . GLN A 1 59 ? 3.287 8.289 -15.109 1 95.94 59 GLN A O 1
ATOM 455 N N . MET A 1 60 ? 1.465 7.188 -15.883 1 97.62 60 MET A N 1
ATOM 456 C CA . MET A 1 60 ? 0.624 8.383 -15.867 1 97.62 60 MET A CA 1
ATOM 457 C C . MET A 1 60 ? 0.459 8.914 -14.445 1 97.62 60 MET A C 1
ATOM 459 O O . MET A 1 60 ? 0.583 10.117 -14.211 1 97.62 60 MET A O 1
ATOM 463 N N . GLN A 1 61 ? 0.155 8.047 -13.531 1 96.88 61 GLN A N 1
ATOM 464 C CA . GLN A 1 61 ? 0.031 8.422 -12.125 1 96.88 61 GLN A CA 1
ATOM 465 C C . GLN A 1 61 ? 1.329 9.031 -11.602 1 96.88 61 GLN A C 1
ATOM 467 O O . GLN A 1 61 ? 1.308 10.039 -10.891 1 96.88 61 GLN A O 1
ATOM 472 N N . SER A 1 62 ? 2.426 8.383 -11.969 1 96.5 62 SER A N 1
ATOM 473 C CA . SER A 1 62 ? 3.734 8.867 -11.555 1 96.5 62 SER A CA 1
ATOM 474 C C . SER A 1 62 ? 3.984 10.289 -12.055 1 96.5 62 SER A C 1
ATOM 476 O O . SER A 1 62 ? 4.492 11.133 -11.32 1 96.5 62 SER A O 1
ATOM 478 N N . ALA A 1 63 ? 3.652 10.523 -13.266 1 96.38 63 ALA A N 1
ATOM 479 C CA . ALA A 1 63 ? 3.852 11.844 -13.852 1 96.38 63 ALA A CA 1
ATOM 480 C C . ALA A 1 63 ? 2.986 12.891 -13.148 1 96.38 63 ALA A C 1
ATOM 482 O O . ALA A 1 63 ? 3.434 14.016 -12.914 1 96.38 63 ALA A O 1
ATOM 483 N N . ILE A 1 64 ? 1.77 12.562 -12.82 1 95.94 64 ILE A N 1
ATOM 484 C CA . ILE A 1 64 ? 0.833 13.477 -12.18 1 95.94 64 ILE A CA 1
ATOM 485 C C . ILE A 1 64 ? 1.302 13.781 -10.758 1 95.94 64 ILE A C 1
ATOM 487 O O . ILE A 1 64 ? 1.26 14.938 -10.312 1 95.94 64 ILE A O 1
ATOM 491 N N . TYR A 1 65 ? 1.758 12.82 -10.086 1 94.19 65 TYR A N 1
ATOM 492 C CA . TYR A 1 65 ? 2.166 12.969 -8.695 1 94.19 65 TYR A CA 1
ATOM 493 C C . TYR A 1 65 ? 3.5 13.695 -8.594 1 94.19 65 TYR A C 1
ATOM 495 O O . TYR A 1 65 ? 3.668 14.57 -7.738 1 94.19 65 TYR A O 1
ATOM 503 N N . GLY A 1 66 ? 4.449 13.375 -9.555 1 92.75 66 GLY A N 1
ATOM 504 C CA . GLY A 1 66 ? 5.82 13.836 -9.414 1 92.75 66 GLY A CA 1
ATOM 505 C C . GLY A 1 66 ? 6.582 13.117 -8.312 1 92.75 66 GLY A C 1
ATOM 506 O O . GLY A 1 66 ? 5.988 12.383 -7.516 1 92.75 66 GLY A O 1
ATOM 507 N N . PRO A 1 67 ? 7.867 13.281 -8.273 1 91.56 67 PRO A N 1
ATOM 508 C CA . PRO A 1 67 ? 8.719 12.516 -7.363 1 91.56 67 PRO A CA 1
ATOM 509 C C . PRO A 1 67 ? 8.336 12.711 -5.898 1 91.56 67 PRO A C 1
ATOM 511 O O . PRO A 1 67 ? 8.328 11.75 -5.129 1 91.56 67 PRO A O 1
ATOM 514 N N . LEU A 1 68 ? 7.965 13.93 -5.496 1 89.12 68 LEU A N 1
ATOM 515 C CA . LEU A 1 68 ? 7.633 14.203 -4.102 1 89.12 68 LEU A CA 1
ATOM 516 C C . LEU A 1 68 ? 6.348 13.492 -3.699 1 89.12 68 LEU A C 1
ATOM 518 O O . LEU A 1 68 ? 6.312 12.789 -2.686 1 89.12 68 LEU A O 1
ATOM 522 N N . ASN A 1 69 ? 5.328 13.672 -4.492 1 91.25 69 ASN A N 1
ATOM 523 C CA . ASN A 1 69 ? 4.039 13.078 -4.16 1 91.25 69 ASN A CA 1
ATOM 524 C C . ASN A 1 69 ? 4.062 11.562 -4.324 1 91.25 69 ASN A C 1
ATOM 526 O O . ASN A 1 69 ? 3.234 10.852 -3.744 1 91.25 69 ASN A O 1
ATOM 530 N N . MET A 1 70 ? 5.039 11.086 -5.07 1 94.19 70 MET A N 1
ATOM 531 C CA . MET A 1 70 ? 5.211 9.633 -5.164 1 94.19 70 MET A CA 1
ATOM 532 C C . MET A 1 70 ? 5.699 9.062 -3.838 1 94.19 70 MET A C 1
ATOM 534 O O . MET A 1 70 ? 5.383 7.922 -3.496 1 94.19 70 MET A O 1
ATOM 538 N N . VAL A 1 71 ? 6.465 9.852 -3.074 1 94.12 71 VAL A N 1
ATOM 539 C CA . VAL A 1 71 ? 6.844 9.422 -1.729 1 94.12 71 VAL A CA 1
ATOM 540 C C . VAL A 1 71 ? 5.605 9.367 -0.837 1 94.12 71 VAL A C 1
ATOM 542 O O . VAL A 1 71 ? 5.414 8.414 -0.084 1 94.12 71 VAL A O 1
ATOM 545 N N . MET A 1 72 ? 4.652 10.32 -1.023 1 93 72 MET A N 1
ATOM 546 C CA . MET A 1 72 ? 3.457 10.422 -0.193 1 93 72 MET A CA 1
ATOM 547 C C . MET A 1 72 ? 2.438 9.352 -0.579 1 93 72 MET A C 1
ATOM 549 O O . MET A 1 72 ? 1.557 9.016 0.214 1 93 72 MET A O 1
ATOM 553 N N . LEU A 1 73 ? 2.602 8.875 -1.8 1 94.38 73 LEU A N 1
ATOM 554 C CA . LEU A 1 73 ? 1.691 7.848 -2.293 1 94.38 73 LEU A CA 1
ATOM 555 C C . LEU A 1 73 ? 1.723 6.617 -1.393 1 94.38 73 LEU A C 1
ATOM 557 O O . LEU A 1 73 ? 0.702 5.953 -1.212 1 94.38 73 LEU A O 1
ATOM 561 N N . HIS A 1 74 ? 2.861 6.363 -0.775 1 94.94 74 HIS A N 1
ATOM 562 C CA . HIS A 1 74 ? 2.977 5.219 0.118 1 94.94 74 HIS A CA 1
ATOM 563 C C . HIS A 1 74 ? 2.039 5.352 1.313 1 94.94 74 HIS A C 1
ATOM 565 O O . HIS A 1 74 ? 1.491 4.355 1.793 1 94.94 74 HIS A O 1
ATOM 571 N N . TYR A 1 75 ? 1.811 6.629 1.802 1 94.06 75 TYR A N 1
ATOM 572 C CA . TYR A 1 75 ? 0.839 6.883 2.861 1 94.06 75 TYR A CA 1
ATOM 573 C C . TYR A 1 75 ? -0.568 6.508 2.412 1 94.06 75 TYR A C 1
ATOM 575 O O . TYR A 1 75 ? -1.27 5.766 3.1 1 94.06 75 TYR A O 1
ATOM 583 N N . GLU A 1 76 ? -0.815 7.035 1.287 1 95.5 76 GLU A N 1
ATOM 584 C CA . GLU A 1 76 ? -2.15 6.848 0.728 1 95.5 76 GLU A CA 1
ATOM 585 C C . GLU A 1 76 ? -2.488 5.363 0.599 1 95.5 76 GLU A C 1
ATOM 587 O O . GLU A 1 76 ? -3.568 4.93 1.007 1 95.5 76 GLU A O 1
ATOM 592 N N . GLU A 1 77 ? -1.588 4.617 0.035 1 96.25 77 GLU A N 1
ATOM 593 C CA . GLU A 1 77 ? -1.815 3.203 -0.239 1 96.25 77 GLU A CA 1
ATOM 594 C C . GLU A 1 77 ? -1.942 2.404 1.055 1 96.25 77 GLU A C 1
ATOM 596 O O . GLU A 1 77 ? -2.824 1.55 1.18 1 96.25 77 GLU A O 1
ATOM 601 N N . CYS A 1 78 ? -1.081 2.676 1.987 1 96.31 78 CYS A N 1
ATOM 602 C CA . CYS A 1 78 ? -1.09 1.963 3.26 1 96.31 78 CYS A CA 1
ATOM 603 C C . CYS A 1 78 ? -2.367 2.252 4.039 1 96.31 78 CYS A C 1
ATOM 605 O O . CYS A 1 78 ? -3.027 1.33 4.52 1 96.31 78 CYS A O 1
ATOM 607 N N . PHE A 1 79 ? -2.797 3.504 4.117 1 97.62 79 PHE A N 1
ATOM 608 C CA . PHE A 1 79 ? -3.949 3.883 4.926 1 97.62 79 PHE A CA 1
ATOM 609 C C . PHE A 1 79 ? -5.25 3.48 4.238 1 97.62 79 PHE A C 1
ATOM 611 O O . PHE A 1 79 ? -6.227 3.137 4.906 1 97.62 79 PHE A O 1
ATOM 618 N N . ARG A 1 80 ? -5.23 3.486 2.945 1 97.25 80 ARG A N 1
ATOM 619 C CA . ARG A 1 80 ? -6.398 3.004 2.219 1 97.25 80 ARG A CA 1
ATOM 620 C C . ARG A 1 80 ? -6.633 1.521 2.48 1 97.25 80 ARG A C 1
ATOM 622 O O . ARG A 1 80 ? -7.75 1.11 2.803 1 97.25 80 ARG A O 1
ATOM 629 N N . SER A 1 81 ? -5.605 0.719 2.391 1 97.5 81 SER A N 1
ATOM 630 C CA . SER A 1 81 ? -5.723 -0.722 2.586 1 97.5 81 SER A CA 1
ATOM 631 C C . SER A 1 81 ? -6.09 -1.056 4.027 1 97.5 81 SER A C 1
ATOM 633 O O . SER A 1 81 ? -6.91 -1.941 4.277 1 97.5 81 SER A O 1
ATOM 635 N N . SER A 1 82 ? -5.461 -0.395 5.004 1 97.94 82 SER A N 1
ATOM 636 C CA . SER A 1 82 ? -5.738 -0.661 6.41 1 97.94 82 SER A CA 1
ATOM 637 C C . SER A 1 82 ? -7.172 -0.286 6.773 1 97.94 82 SER A C 1
ATOM 639 O O . SER A 1 82 ? -7.828 -0.996 7.539 1 97.94 82 SER A O 1
ATOM 641 N N . SER A 1 83 ? -7.617 0.845 6.199 1 98.5 83 SER A N 1
ATOM 642 C CA . SER A 1 83 ? -8.984 1.277 6.465 1 98.5 83 SER A CA 1
ATOM 643 C C . SER A 1 83 ? -9.992 0.324 5.836 1 98.5 83 SER A C 1
ATOM 645 O O . SER A 1 83 ? -11.016 0.007 6.449 1 98.5 83 SER A O 1
ATOM 647 N N . LEU A 1 84 ? -9.688 -0.103 4.621 1 98.44 84 LEU A N 1
ATOM 648 C CA . LEU A 1 84 ? -10.555 -1.066 3.951 1 98.44 84 LEU A CA 1
ATOM 649 C C . LEU A 1 84 ? -10.664 -2.354 4.762 1 98.44 84 LEU A C 1
ATOM 651 O O . LEU A 1 84 ? -11.758 -2.902 4.914 1 98.44 84 LEU A O 1
ATOM 655 N N . ARG A 1 85 ? -9.516 -2.852 5.254 1 98.44 85 ARG A N 1
ATOM 656 C CA . ARG A 1 85 ? -9.484 -4.074 6.055 1 98.44 85 ARG A CA 1
ATOM 657 C C . ARG A 1 85 ? -10.297 -3.912 7.332 1 98.44 85 ARG A C 1
ATOM 659 O O . ARG A 1 85 ? -10.984 -4.84 7.758 1 98.44 85 ARG A O 1
ATOM 666 N N . THR A 1 86 ? -10.219 -2.775 7.965 1 98.69 86 THR A N 1
ATOM 667 C CA . THR A 1 86 ? -10.945 -2.49 9.195 1 98.69 86 THR A CA 1
ATOM 668 C C . THR A 1 86 ? -12.453 -2.422 8.93 1 98.69 86 THR A C 1
ATOM 670 O O . THR A 1 86 ? -13.25 -2.969 9.695 1 98.69 86 THR A O 1
ATOM 673 N N . LEU A 1 87 ? -12.867 -1.764 7.812 1 98.75 87 LEU A N 1
ATOM 674 C CA . LEU A 1 87 ? -14.266 -1.65 7.438 1 98.75 87 LEU A CA 1
ATOM 675 C C . LEU A 1 87 ? -14.859 -3.02 7.121 1 98.75 87 LEU A C 1
ATOM 677 O O . LEU A 1 87 ? -16.031 -3.279 7.418 1 98.75 87 LEU A O 1
ATOM 681 N N . LEU A 1 88 ? -14.047 -3.879 6.48 1 98.25 88 LEU A N 1
ATOM 682 C CA . LEU A 1 88 ? -14.477 -5.242 6.191 1 98.25 88 LEU A CA 1
ATOM 683 C C . LEU A 1 88 ? -14.773 -6.004 7.48 1 98.25 88 LEU A C 1
ATOM 685 O O . LEU A 1 88 ? -15.812 -6.664 7.59 1 98.25 88 LEU A O 1
ATOM 689 N N . GLU A 1 89 ? -13.867 -5.914 8.469 1 97.81 89 GLU A N 1
ATOM 690 C CA . GLU A 1 89 ? -14.047 -6.578 9.758 1 97.81 89 GLU A CA 1
ATOM 691 C C . GLU A 1 89 ? -15.234 -5.988 10.516 1 97.81 89 GLU A C 1
ATOM 693 O O . GLU A 1 89 ? -15.969 -6.715 11.188 1 97.81 89 GLU A O 1
ATOM 698 N N . MET A 1 90 ? -15.414 -4.691 10.391 1 97.94 90 MET A N 1
ATOM 699 C CA . MET A 1 90 ? -16.5 -3.961 11.047 1 97.94 90 MET A CA 1
ATOM 700 C C . MET A 1 90 ? -17.859 -4.434 10.539 1 97.94 90 MET A C 1
ATOM 702 O O . MET A 1 90 ? -18.859 -4.309 11.242 1 97.94 90 MET A O 1
ATOM 706 N N . GLY A 1 91 ? -17.922 -4.914 9.258 1 98.19 91 GLY A N 1
ATOM 707 C CA . GLY A 1 91 ? -19.156 -5.434 8.695 1 98.19 91 GLY A CA 1
ATOM 708 C C . GLY A 1 91 ? -19.828 -4.469 7.738 1 98.19 91 GLY A C 1
ATOM 709 O O . GLY A 1 91 ? -20.953 -4.707 7.301 1 98.19 91 GLY A O 1
ATOM 710 N N . VAL A 1 92 ? -19.141 -3.426 7.312 1 98.31 92 VAL A N 1
ATOM 711 C CA . VAL A 1 92 ? -19.734 -2.393 6.461 1 98.31 92 VAL A CA 1
ATOM 712 C C . VAL A 1 92 ? -20.094 -2.992 5.105 1 98.31 92 VAL A C 1
ATOM 714 O O . VAL A 1 92 ? -21.156 -2.674 4.547 1 98.31 92 VAL A O 1
ATOM 717 N N . PHE A 1 93 ? -19.234 -3.838 4.52 1 97.94 93 PHE A N 1
ATOM 718 C CA . PHE A 1 93 ? -19.469 -4.449 3.219 1 97.94 93 PHE A CA 1
ATOM 719 C C . PHE A 1 93 ? -20.766 -5.254 3.225 1 97.94 93 PHE A C 1
ATOM 721 O O . PHE A 1 93 ? -21.5 -5.246 2.246 1 97.94 93 PHE A O 1
ATOM 728 N N . ASP A 1 94 ? -21.047 -5.895 4.312 1 97.44 94 ASP A N 1
ATOM 729 C CA . ASP A 1 94 ? -22.172 -6.824 4.41 1 97.44 94 ASP A CA 1
ATOM 730 C C . ASP A 1 94 ? -23.484 -6.082 4.656 1 97.44 94 ASP A C 1
ATOM 732 O O . ASP A 1 94 ? -24.547 -6.531 4.219 1 97.44 94 ASP A O 1
ATOM 736 N N . ILE A 1 95 ? -23.453 -5.039 5.391 1 97.5 95 ILE A N 1
ATOM 737 C CA . ILE A 1 95 ? -24.672 -4.367 5.812 1 97.5 95 ILE A CA 1
ATOM 738 C C . ILE A 1 95 ? -25.172 -3.443 4.703 1 97.5 95 ILE A C 1
ATOM 740 O O . ILE A 1 95 ? -26.359 -3.133 4.625 1 97.5 95 ILE A O 1
ATOM 744 N N . LEU A 1 96 ? -24.219 -2.891 3.855 1 97.25 96 LEU A N 1
ATOM 745 C CA . LEU A 1 96 ? -24.641 -2.107 2.699 1 97.25 96 LEU A CA 1
ATOM 746 C C . LEU A 1 96 ? -25.406 -2.977 1.706 1 97.25 96 LEU A C 1
ATOM 748 O O . LEU A 1 96 ? -25.016 -4.113 1.437 1 97.25 96 LEU A O 1
ATOM 752 N N . PRO A 1 97 ? -26.5 -2.471 1.201 1 94.88 97 PRO A N 1
ATOM 753 C CA . PRO A 1 97 ? -27.297 -3.289 0.286 1 94.88 97 PRO A CA 1
ATOM 754 C C . PRO A 1 97 ? -26.562 -3.605 -1.016 1 94.88 97 PRO A C 1
ATOM 756 O O . PRO A 1 97 ? -25.984 -2.711 -1.637 1 94.88 97 PRO A O 1
ATOM 759 N N . ALA A 1 98 ? -26.656 -4.77 -1.494 1 90.19 98 ALA A N 1
ATOM 760 C CA . ALA A 1 98 ? -25.984 -5.223 -2.705 1 90.19 98 ALA A CA 1
ATOM 761 C C . ALA A 1 98 ? -26.625 -4.629 -3.953 1 90.19 98 ALA A C 1
ATOM 763 O O . ALA A 1 98 ? -26 -4.566 -5.016 1 90.19 98 ALA A O 1
ATOM 764 N N . ASP A 1 99 ? -27.844 -4.172 -3.77 1 89.88 99 ASP A N 1
ATOM 765 C CA . ASP A 1 99 ? -28.578 -3.666 -4.926 1 89.88 99 ASP A CA 1
ATOM 766 C C . ASP A 1 99 ? -28.203 -2.221 -5.234 1 89.88 99 ASP A C 1
ATOM 768 O O . ASP A 1 99 ? -28.719 -1.618 -6.172 1 89.88 99 ASP A O 1
ATOM 772 N N . GLY A 1 100 ? -27.375 -1.636 -4.418 1 87.25 100 GLY A N 1
ATOM 773 C CA . GLY A 1 100 ? -26.859 -0.302 -4.703 1 87.25 100 GLY A CA 1
ATOM 774 C C . GLY A 1 100 ? -27.625 0.79 -3.965 1 87.25 100 GLY A C 1
ATOM 775 O O . GLY A 1 100 ? -27.297 1.973 -4.102 1 87.25 100 GLY A O 1
ATOM 776 N N . SER A 1 101 ? -28.547 0.367 -3.162 1 92.94 101 SER A N 1
ATOM 777 C CA . SER A 1 101 ? -29.234 1.38 -2.361 1 92.94 101 SER A CA 1
ATOM 778 C C . SER A 1 101 ? -28.281 1.984 -1.324 1 92.94 101 SER A C 1
ATOM 780 O O . SER A 1 101 ? -27.359 1.323 -0.864 1 92.94 101 SER A O 1
ATOM 782 N N . GLU A 1 102 ? -28.516 3.215 -1.011 1 96.19 102 GLU A N 1
ATOM 783 C CA . GLU A 1 102 ? -27.609 3.984 -0.173 1 96.19 102 GLU A CA 1
ATOM 784 C C . GLU A 1 102 ? -28 3.912 1.297 1 96.19 102 GLU A C 1
ATOM 786 O O . GLU A 1 102 ? -29.188 3.715 1.613 1 96.19 102 GLU A O 1
ATOM 791 N N . LYS A 1 103 ? -27.078 4.012 2.203 1 97.69 103 LYS A N 1
ATOM 792 C CA . LYS A 1 103 ? -27.328 4.086 3.641 1 97.69 103 LYS A CA 1
ATOM 793 C C . LYS A 1 103 ? -26.516 5.215 4.277 1 97.69 103 LYS A C 1
ATOM 795 O O . LYS A 1 103 ? -25.344 5.387 3.979 1 97.69 103 LYS A O 1
ATOM 800 N N . PRO A 1 104 ? -27.156 5.938 5.148 1 98.12 104 PRO A N 1
ATOM 801 C CA . PRO A 1 104 ? -26.438 6.977 5.875 1 98.12 104 PRO A CA 1
ATOM 802 C C . PRO A 1 104 ? -25.484 6.41 6.922 1 98.12 104 PRO A C 1
ATOM 804 O O . PRO A 1 104 ? -25.766 5.367 7.52 1 98.12 104 PRO A O 1
ATOM 807 N N . ALA A 1 105 ? -24.438 7.109 7.18 1 98 105 ALA A N 1
ATOM 808 C CA . ALA A 1 105 ? -23.422 6.719 8.164 1 98 105 ALA A CA 1
ATOM 809 C C . ALA A 1 105 ? -24.062 6.48 9.531 1 98 105 ALA A C 1
ATOM 811 O O . ALA A 1 105 ? -23.688 5.543 10.242 1 98 105 ALA A O 1
ATOM 812 N N . GLU A 1 106 ? -24.938 7.344 9.898 1 98 106 GLU A N 1
ATOM 813 C CA . GLU A 1 106 ? -25.594 7.234 11.195 1 98 106 GLU A CA 1
ATOM 814 C C . GLU A 1 106 ? -26.328 5.895 11.336 1 98 106 GLU A C 1
ATOM 816 O O . GLU A 1 106 ? -26.203 5.23 12.367 1 98 106 GLU A O 1
ATOM 821 N N . GLU A 1 107 ? -27.031 5.492 10.312 1 98.19 107 GLU A N 1
ATOM 822 C CA . GLU A 1 107 ? -27.766 4.223 10.32 1 98.19 107 GLU A CA 1
ATOM 823 C C . GLU A 1 107 ? -26.797 3.039 10.336 1 98.19 107 GLU A C 1
ATOM 825 O O . GLU A 1 107 ? -27.016 2.064 11.062 1 98.19 107 GLU A O 1
ATOM 830 N N . LEU A 1 108 ? -25.781 3.129 9.531 1 98.31 108 LEU A N 1
ATOM 831 C CA . LEU A 1 108 ? -24.766 2.074 9.492 1 98.31 108 LEU A CA 1
ATOM 832 C C . LEU A 1 108 ? -24.125 1.886 10.867 1 98.31 108 LEU A C 1
ATOM 834 O O . LEU A 1 108 ? -23.984 0.756 11.336 1 98.31 108 LEU A O 1
ATOM 838 N N . ALA A 1 109 ? -23.734 2.98 11.492 1 98.5 109 ALA A N 1
ATOM 839 C CA . ALA A 1 109 ? -23.062 2.938 12.797 1 98.5 109 ALA A CA 1
ATOM 840 C C . ALA A 1 109 ? -23.969 2.285 13.844 1 98.5 109 ALA A C 1
ATOM 842 O O . ALA A 1 109 ? -23.516 1.469 14.648 1 98.5 109 ALA A O 1
ATOM 843 N N . LYS A 1 110 ? -25.219 2.646 13.852 1 98.31 110 LYS A N 1
ATOM 844 C CA . LYS A 1 110 ? -26.188 2.09 14.789 1 98.31 110 LYS A CA 1
ATOM 845 C C . LYS A 1 110 ? -26.359 0.589 14.578 1 98.31 110 LYS A C 1
ATOM 847 O O . LYS A 1 110 ? -26.344 -0.186 15.531 1 98.31 110 LYS A O 1
ATOM 852 N N . LYS A 1 111 ? -26.562 0.163 13.391 1 98 111 LYS A N 1
ATOM 853 C CA . LYS A 1 111 ? -26.797 -1.24 13.062 1 98 111 LYS A CA 1
ATOM 854 C C . LYS A 1 111 ? -25.578 -2.094 13.398 1 98 111 LYS A C 1
ATOM 856 O O . LYS A 1 111 ? -25.719 -3.242 13.828 1 98 111 LYS A O 1
ATOM 861 N N . LEU A 1 112 ? -24.406 -1.525 13.203 1 98.19 112 LEU A N 1
ATOM 862 C CA . LEU A 1 112 ? -23.156 -2.26 13.414 1 98.19 112 LEU A CA 1
ATOM 863 C C . LEU A 1 112 ? -22.703 -2.152 14.867 1 98.19 112 LEU A C 1
ATOM 865 O O . LEU A 1 112 ? -21.859 -2.922 15.312 1 98.19 112 LEU A O 1
ATOM 869 N N . GLY A 1 113 ? -23.297 -1.204 15.617 1 98.31 113 GLY A N 1
ATOM 870 C CA . GLY A 1 113 ? -22.859 -0.968 16.984 1 98.31 113 GLY A CA 1
ATOM 871 C C . GLY A 1 113 ? -21.453 -0.381 17.078 1 98.31 113 GLY A C 1
ATOM 872 O O . GLY A 1 113 ? -20.656 -0.811 17.906 1 98.31 113 GLY A O 1
ATOM 873 N N . VAL A 1 114 ? -21.094 0.548 16.172 1 98.31 114 VAL A N 1
ATOM 874 C CA . VAL A 1 114 ? -19.766 1.137 16.141 1 98.31 114 VAL A CA 1
ATOM 875 C C . VAL A 1 114 ? -19.859 2.656 16.266 1 98.31 114 VAL A C 1
ATOM 877 O O . VAL A 1 114 ? -20.953 3.223 16.141 1 98.31 114 VAL A O 1
ATOM 880 N N . ASP A 1 115 ? -18.75 3.305 16.578 1 98 115 ASP A N 1
ATOM 881 C CA . ASP A 1 115 ? -18.672 4.758 16.688 1 98 115 ASP A CA 1
ATOM 882 C C . ASP A 1 115 ? -18.812 5.41 15.312 1 98 115 ASP A C 1
ATOM 884 O O . ASP A 1 115 ? -18.062 5.102 14.383 1 98 115 ASP A O 1
ATOM 888 N N . GLU A 1 116 ? -19.766 6.309 15.164 1 97.5 116 GLU A N 1
ATOM 889 C CA . GLU A 1 116 ? -20.078 6.945 13.891 1 97.5 116 GLU A CA 1
ATOM 890 C C . GLU A 1 116 ? -18.891 7.762 13.383 1 97.5 116 GLU A C 1
ATOM 892 O O . GLU A 1 116 ? -18.578 7.754 12.195 1 97.5 116 GLU A O 1
ATOM 897 N N . ALA A 1 117 ? -18.219 8.484 14.234 1 95.5 117 ALA A N 1
ATOM 898 C CA . ALA A 1 117 ? -17.094 9.312 13.836 1 95.5 117 ALA A CA 1
ATOM 899 C C . ALA A 1 117 ? -15.961 8.461 13.258 1 95.5 117 ALA A C 1
ATOM 901 O O . ALA A 1 117 ? -15.344 8.828 12.258 1 95.5 117 ALA A O 1
ATOM 902 N N . LEU A 1 118 ? -15.695 7.367 13.969 1 97.62 118 LEU A N 1
ATOM 903 C CA . LEU A 1 118 ? -14.672 6.453 13.477 1 97.62 118 LEU A CA 1
ATOM 904 C C . LEU A 1 118 ? -15.047 5.918 12.094 1 97.62 118 LEU A C 1
ATOM 906 O O . LEU A 1 118 ? -14.211 5.898 11.188 1 97.62 118 LEU A O 1
ATOM 910 N N . LEU A 1 119 ? -16.328 5.477 11.945 1 98.44 119 LEU A N 1
ATOM 911 C CA . LEU A 1 119 ? -16.812 4.941 10.68 1 98.44 119 LEU A CA 1
ATOM 912 C C . LEU A 1 119 ? -16.625 5.949 9.547 1 98.44 119 LEU A C 1
ATOM 914 O O . LEU A 1 119 ? -16.125 5.598 8.477 1 98.44 119 LEU A O 1
ATOM 918 N N . VAL A 1 120 ? -16.953 7.164 9.742 1 97.88 120 VAL A N 1
ATOM 919 C CA . VAL A 1 120 ? -16.891 8.219 8.734 1 97.88 120 VAL A CA 1
ATOM 920 C C . VAL A 1 120 ? -15.445 8.469 8.336 1 97.88 120 VAL A C 1
ATOM 922 O O . VAL A 1 120 ? -15.141 8.641 7.152 1 97.88 120 VAL A O 1
ATOM 925 N N . ARG A 1 121 ? -14.539 8.531 9.297 1 97.38 121 ARG A N 1
ATOM 926 C CA . ARG A 1 121 ? -13.125 8.75 9.023 1 97.38 121 ARG A CA 1
ATOM 927 C C . ARG A 1 121 ? -12.555 7.637 8.148 1 97.38 121 ARG A C 1
ATOM 929 O O . ARG A 1 121 ? -11.828 7.902 7.188 1 97.38 121 ARG A O 1
ATOM 936 N N . LEU A 1 122 ? -12.906 6.383 8.477 1 98.31 122 LEU A N 1
ATOM 937 C CA . LEU A 1 122 ? -12.43 5.238 7.711 1 98.31 122 LEU A CA 1
ATOM 938 C C . LEU A 1 122 ? -13.016 5.242 6.305 1 98.31 122 LEU A C 1
ATOM 940 O O . LEU A 1 122 ? -12.32 4.934 5.336 1 98.31 122 LEU A O 1
ATOM 944 N N . MET A 1 123 ? -14.281 5.617 6.176 1 98.38 123 MET A N 1
ATOM 945 C CA . MET A 1 123 ? -14.953 5.648 4.879 1 98.38 123 MET A CA 1
ATOM 946 C C . MET A 1 123 ? -14.344 6.711 3.975 1 98.38 123 MET A C 1
ATOM 948 O O . MET A 1 123 ? -14.234 6.512 2.764 1 98.38 123 MET A O 1
ATOM 952 N N . ARG A 1 124 ? -13.914 7.801 4.492 1 97.06 124 ARG A N 1
ATOM 953 C CA . ARG A 1 124 ? -13.43 8.945 3.723 1 97.06 124 ARG A CA 1
ATOM 954 C C . ARG A 1 124 ? -12.242 8.555 2.855 1 97.06 124 ARG A C 1
ATOM 956 O O . ARG A 1 124 ? -12.078 9.062 1.745 1 97.06 124 ARG A O 1
ATOM 963 N N . VAL A 1 125 ? -11.406 7.664 3.328 1 96.94 125 VAL A N 1
ATOM 964 C CA . VAL A 1 125 ? -10.156 7.371 2.635 1 96.94 125 VAL A CA 1
ATOM 965 C C . VAL A 1 125 ? -10.398 6.324 1.551 1 96.94 125 VAL A C 1
ATOM 967 O O . VAL A 1 125 ? -9.602 6.188 0.62 1 96.94 125 VAL A O 1
ATOM 970 N N . VAL A 1 126 ? -11.531 5.629 1.6 1 97.5 126 VAL A N 1
ATOM 971 C CA . VAL A 1 126 ? -11.742 4.551 0.64 1 97.5 126 VAL A CA 1
ATOM 972 C C . VAL A 1 126 ? -12.727 5 -0.436 1 97.5 126 VAL A C 1
ATOM 974 O O . VAL A 1 126 ? -12.906 4.316 -1.447 1 97.5 126 VAL A O 1
ATOM 977 N N . ILE A 1 127 ? -13.422 6.191 -0.214 1 93.94 127 ILE A N 1
ATOM 978 C CA . ILE A 1 127 ? -14.273 6.781 -1.236 1 93.94 127 ILE A CA 1
ATOM 979 C C . ILE A 1 127 ? -13.453 7.688 -2.145 1 93.94 127 ILE A C 1
ATOM 981 O O . ILE A 1 127 ? -12.5 8.328 -1.69 1 93.94 127 ILE A O 1
ATOM 985 N N . PRO A 1 128 ? -13.508 7.699 -3.459 1 85.19 128 PRO A N 1
ATOM 986 C CA . PRO A 1 128 ? -14.578 7.082 -4.246 1 85.19 128 PRO A CA 1
ATOM 987 C C . PRO A 1 128 ? -14.133 5.785 -4.926 1 85.19 128 PRO A C 1
ATOM 989 O O . PRO A 1 128 ? -14.898 5.203 -5.699 1 85.19 128 PRO A O 1
ATOM 992 N N . THR A 1 129 ? -12.953 5.309 -4.645 1 91.75 129 THR A N 1
ATOM 993 C CA . THR A 1 129 ? -12.422 4.18 -5.398 1 91.75 129 THR A CA 1
ATOM 994 C C . THR A 1 129 ? -13.195 2.902 -5.078 1 91.75 129 THR A C 1
ATOM 996 O O . THR A 1 129 ? -13.531 2.133 -5.98 1 91.75 129 THR A O 1
ATOM 999 N N . PHE A 1 130 ? -13.602 2.73 -3.859 1 96.81 130 PHE A N 1
ATOM 1000 C CA . PHE A 1 130 ? -14.203 1.464 -3.467 1 96.81 130 PHE A CA 1
ATOM 1001 C C . PHE A 1 130 ? -15.695 1.641 -3.188 1 96.81 130 PHE A C 1
ATOM 1003 O O . PHE A 1 130 ? -16.5 0.748 -3.473 1 96.81 130 PHE A O 1
ATOM 1010 N N . PHE A 1 131 ? -16.078 2.742 -2.605 1 97.31 131 PHE A N 1
ATOM 1011 C CA . PHE A 1 131 ? -17.469 3.07 -2.34 1 97.31 131 PHE A CA 1
ATOM 1012 C C . PHE A 1 131 ? -17.844 4.41 -2.965 1 97.31 131 PHE A C 1
ATOM 1014 O O . PHE A 1 131 ? -16.969 5.133 -3.459 1 97.31 131 PHE A O 1
ATOM 1021 N N . GLU A 1 132 ? -19.094 4.668 -3.002 1 95.94 132 GLU A N 1
ATOM 1022 C CA . GLU A 1 132 ? -19.625 5.961 -3.432 1 95.94 132 GLU A CA 1
ATOM 1023 C C . GLU A 1 132 ? -20.266 6.711 -2.266 1 95.94 132 GLU A C 1
ATOM 1025 O O . GLU A 1 132 ? -20.828 6.094 -1.36 1 95.94 132 GLU A O 1
ATOM 1030 N N . GLU A 1 133 ? -20.141 7.906 -2.252 1 97.12 133 GLU A N 1
ATOM 1031 C CA . GLU A 1 133 ? -20.812 8.828 -1.34 1 97.12 133 GLU A CA 1
ATOM 1032 C C . GLU A 1 133 ? -21.672 9.836 -2.102 1 97.12 133 GLU A C 1
ATOM 1034 O O . GLU A 1 133 ? -21.297 11 -2.258 1 97.12 133 GLU A O 1
ATOM 1039 N N . PRO A 1 134 ? -22.844 9.391 -2.51 1 95.69 134 PRO A N 1
ATOM 1040 C CA . PRO A 1 134 ? -23.688 10.25 -3.342 1 95.69 134 PRO A CA 1
ATOM 1041 C C . PRO A 1 134 ? -24.047 11.57 -2.654 1 95.69 134 PRO A C 1
ATOM 1043 O O . PRO A 1 134 ? -24.266 12.578 -3.326 1 95.69 134 PRO A O 1
ATOM 1046 N N . ARG A 1 135 ? -24.281 11.523 -1.305 1 96 135 ARG A N 1
ATOM 1047 C CA . ARG A 1 135 ? -24.453 12.672 -0.429 1 96 135 ARG A CA 1
ATOM 1048 C C . ARG A 1 135 ? -23.578 12.57 0.808 1 96 135 ARG A C 1
ATOM 1050 O O . ARG A 1 135 ? -23.094 11.484 1.14 1 96 135 ARG A O 1
ATOM 1057 N N . PRO A 1 136 ? -23.297 13.711 1.371 1 96.62 136 PRO A N 1
ATOM 1058 C CA . PRO A 1 136 ? -22.359 13.664 2.504 1 96.62 136 PRO A CA 1
ATOM 1059 C C . PRO A 1 136 ? -22.75 12.594 3.527 1 96.62 136 PRO A C 1
ATOM 1061 O O . PRO A 1 136 ? -23.859 12.609 4.055 1 96.62 136 PRO A O 1
ATOM 1064 N N . GLU A 1 137 ? -21.828 11.641 3.676 1 97.12 137 GLU A N 1
ATOM 1065 C CA . GLU A 1 137 ? -21.906 10.609 4.707 1 97.12 137 GLU A CA 1
ATOM 1066 C C . GLU A 1 137 ? -23.047 9.633 4.434 1 97.12 137 GLU A C 1
ATOM 1068 O O . GLU A 1 137 ? -23.719 9.18 5.363 1 97.12 137 GLU A O 1
ATOM 1073 N N . VAL A 1 138 ? -23.406 9.484 3.221 1 98.12 138 VAL A N 1
ATOM 1074 C CA . VAL A 1 138 ? -24.266 8.422 2.717 1 98.12 138 VAL A CA 1
ATOM 1075 C C . VAL A 1 138 ? -23.484 7.535 1.752 1 98.12 138 VAL A C 1
ATOM 1077 O O . VAL A 1 138 ? -22.812 8.031 0.845 1 98.12 138 VAL A O 1
ATOM 1080 N N . TYR A 1 139 ? -23.578 6.234 1.962 1 98.12 139 TYR A N 1
ATOM 1081 C CA . TYR A 1 139 ? -22.641 5.367 1.257 1 98.12 139 TYR A CA 1
ATOM 1082 C C . TYR A 1 139 ? -23.375 4.293 0.467 1 98.12 139 TYR A C 1
ATOM 1084 O O . TYR A 1 139 ? -24.484 3.885 0.841 1 98.12 139 TYR A O 1
ATOM 1092 N N . THR A 1 140 ? -22.828 3.918 -0.591 1 97.69 140 THR A N 1
ATOM 1093 C CA . THR A 1 140 ? -23.328 2.791 -1.375 1 97.69 140 THR A CA 1
ATOM 1094 C C . THR A 1 140 ? -22.172 2.012 -1.991 1 97.69 140 THR A C 1
ATOM 1096 O O . THR A 1 140 ? -21.031 2.506 -2.047 1 97.69 140 THR A O 1
ATOM 1099 N N . HIS A 1 141 ? -22.438 0.778 -2.447 1 96.81 141 HIS A N 1
ATOM 1100 C CA . HIS A 1 141 ? -21.453 -0.088 -3.074 1 96.81 141 HIS A CA 1
ATOM 1101 C C . HIS A 1 141 ? -21.062 0.425 -4.461 1 96.81 141 HIS A C 1
ATOM 1103 O O . HIS A 1 141 ? -21.859 1.115 -5.109 1 96.81 141 HIS A O 1
ATOM 1109 N N . THR A 1 142 ? -19.906 0.233 -4.844 1 94.75 142 THR A N 1
ATOM 1110 C CA . THR A 1 142 ? -19.453 0.17 -6.23 1 94.75 142 THR A CA 1
ATOM 1111 C C . THR A 1 142 ? -19.062 -1.256 -6.609 1 94.75 142 THR A C 1
ATOM 1113 O O . THR A 1 142 ? -19.047 -2.146 -5.758 1 94.75 142 THR A O 1
ATOM 1116 N N . PRO A 1 143 ? -18.766 -1.477 -7.871 1 92.88 143 PRO A N 1
ATOM 1117 C CA . PRO A 1 143 ? -18.266 -2.809 -8.219 1 92.88 143 PRO A CA 1
ATOM 1118 C C . PRO A 1 143 ? -17.016 -3.189 -7.449 1 92.88 143 PRO A C 1
ATOM 1120 O O . PRO A 1 143 ? -16.812 -4.363 -7.113 1 92.88 143 PRO A O 1
ATOM 1123 N N . ASN A 1 144 ? -16.172 -2.236 -7.059 1 95.81 144 ASN A N 1
ATOM 1124 C CA . ASN A 1 144 ? -14.914 -2.48 -6.379 1 95.81 144 ASN A CA 1
ATOM 1125 C C . ASN A 1 144 ? -15.125 -2.924 -4.934 1 95.81 144 ASN A C 1
ATOM 1127 O O . ASN A 1 144 ? -14.297 -3.643 -4.371 1 95.81 144 ASN A O 1
ATOM 1131 N N . SER A 1 145 ? -16.188 -2.457 -4.316 1 97.06 145 SER A N 1
ATOM 1132 C CA . SER A 1 145 ? -16.5 -2.916 -2.963 1 97.06 145 SER A CA 1
ATOM 1133 C C . SER A 1 145 ? -17.344 -4.18 -2.984 1 97.06 145 SER A C 1
ATOM 1135 O O . SER A 1 145 ? -17.203 -5.047 -2.119 1 97.06 145 SER A O 1
ATOM 1137 N N . ARG A 1 146 ? -18.172 -4.367 -3.99 1 95.31 146 ARG A N 1
ATOM 1138 C CA . ARG A 1 146 ? -19.094 -5.496 -4.078 1 95.31 146 ARG A CA 1
ATOM 1139 C C . ARG A 1 146 ? -18.344 -6.805 -4.27 1 95.31 146 ARG A C 1
ATOM 1141 O O . ARG A 1 146 ? -18.797 -7.863 -3.83 1 95.31 146 ARG A O 1
ATOM 1148 N N . VAL A 1 147 ? -17.203 -6.715 -4.879 1 93.5 147 VAL A N 1
ATOM 1149 C CA . VAL A 1 147 ? -16.422 -7.914 -5.184 1 93.5 147 VAL A CA 1
ATOM 1150 C C . VAL A 1 147 ? -16.016 -8.617 -3.889 1 93.5 147 VAL A C 1
ATOM 1152 O O . VAL A 1 147 ? -15.852 -9.836 -3.861 1 93.5 147 VAL A O 1
ATOM 1155 N N . TYR A 1 148 ? -15.961 -7.91 -2.789 1 95.75 148 TYR A N 1
ATOM 1156 C CA . TYR A 1 148 ? -15.555 -8.461 -1.504 1 95.75 148 TYR A CA 1
ATOM 1157 C C . TYR A 1 148 ? -16.688 -9.266 -0.87 1 95.75 148 TYR A C 1
ATOM 1159 O O . TYR A 1 148 ? -16.484 -9.945 0.136 1 95.75 148 TYR A O 1
ATOM 1167 N N . LEU A 1 149 ? -17.891 -9.117 -1.458 1 95.44 149 LEU A N 1
ATOM 1168 C CA . LEU A 1 149 ? -18.984 -9.953 -0.999 1 95.44 149 LEU A CA 1
ATOM 1169 C C . LEU A 1 149 ? -18.828 -11.391 -1.47 1 95.44 149 LEU A C 1
ATOM 1171 O O . LEU A 1 149 ? -19.469 -12.305 -0.941 1 95.44 149 LEU A O 1
ATOM 1175 N N . GLU A 1 150 ? -17.938 -11.555 -2.473 1 91.88 150 GLU A N 1
ATOM 1176 C CA . GLU A 1 150 ? -17.562 -12.906 -2.887 1 91.88 150 GLU A CA 1
ATOM 1177 C C . GLU A 1 150 ? -16.531 -13.508 -1.934 1 91.88 150 GLU A C 1
ATOM 1179 O O . GLU A 1 150 ? -15.438 -12.953 -1.753 1 91.88 150 GLU A O 1
ATOM 1184 N N . LEU A 1 151 ? -16.781 -14.641 -1.425 1 89.12 151 LEU A N 1
ATOM 1185 C CA . LEU A 1 151 ? -16.031 -15.25 -0.338 1 89.12 151 LEU A CA 1
ATOM 1186 C C . LEU A 1 151 ? -14.57 -15.461 -0.745 1 89.12 151 LEU A C 1
ATOM 1188 O O . LEU A 1 151 ? -13.656 -15.133 0.017 1 89.12 151 LEU A O 1
ATOM 1192 N N . PRO A 1 152 ? -14.273 -15.984 -1.962 1 87.31 152 PRO A N 1
ATOM 1193 C CA . PRO A 1 152 ? -12.867 -16.234 -2.305 1 87.31 152 PRO A CA 1
ATOM 1194 C C . PRO A 1 152 ? -12.055 -14.945 -2.398 1 87.31 152 PRO A C 1
ATOM 1196 O O . PRO A 1 152 ? -10.898 -14.914 -1.968 1 87.31 152 PRO A O 1
ATOM 1199 N N . LEU A 1 153 ? -12.672 -13.906 -2.93 1 91.5 153 LEU A N 1
ATOM 1200 C CA . LEU A 1 153 ? -11.953 -12.641 -3.074 1 91.5 153 LEU A CA 1
ATOM 1201 C C . LEU A 1 153 ? -11.805 -11.945 -1.726 1 91.5 153 LEU A C 1
ATOM 1203 O O . LEU A 1 153 ? -10.758 -11.352 -1.443 1 91.5 153 LEU A O 1
ATOM 1207 N N . ARG A 1 154 ? -12.852 -12.047 -0.906 1 95 154 ARG A N 1
ATOM 1208 C CA . ARG A 1 154 ? -12.789 -11.539 0.461 1 95 154 ARG A CA 1
ATOM 1209 C C . ARG A 1 154 ? -11.672 -12.227 1.243 1 95 154 ARG A C 1
ATOM 1211 O O . ARG A 1 154 ? -10.883 -11.562 1.918 1 95 154 ARG A O 1
ATOM 1218 N N . ALA A 1 155 ? -11.609 -13.531 1.147 1 93.94 155 ALA A N 1
ATOM 1219 C CA . ALA A 1 155 ? -10.602 -14.328 1.838 1 93.94 155 ALA A CA 1
ATOM 1220 C C . ALA A 1 155 ? -9.203 -14.008 1.322 1 93.94 155 ALA A C 1
ATOM 1222 O O . ALA A 1 155 ? -8.242 -13.977 2.096 1 93.94 155 ALA A O 1
ATOM 1223 N N . ASN A 1 156 ? -9.133 -13.797 0.047 1 92.94 156 ASN A N 1
ATOM 1224 C CA . ASN A 1 156 ? -7.848 -13.461 -0.558 1 92.94 156 ASN A CA 1
ATOM 1225 C C . ASN A 1 156 ? -7.293 -12.148 -0.009 1 92.94 156 ASN A C 1
ATOM 1227 O O . ASN A 1 156 ? -6.109 -12.055 0.312 1 92.94 156 ASN A O 1
ATOM 1231 N N . PHE A 1 157 ? -8.172 -11.172 0.07 1 95.81 157 PHE A N 1
ATOM 1232 C CA . PHE A 1 157 ? -7.754 -9.883 0.622 1 95.81 157 PHE A CA 1
ATOM 1233 C C . PHE A 1 157 ? -7.305 -10.039 2.068 1 95.81 157 PHE A C 1
ATOM 1235 O O . PHE A 1 157 ? -6.266 -9.5 2.461 1 95.81 157 PHE A O 1
ATOM 1242 N N . LYS A 1 158 ? -8.047 -10.758 2.861 1 95.69 158 LYS A N 1
ATOM 1243 C CA . LYS A 1 158 ? -7.703 -10.969 4.266 1 95.69 158 LYS A CA 1
ATOM 1244 C C . LYS A 1 158 ? -6.367 -11.695 4.402 1 95.69 158 LYS A C 1
ATOM 1246 O O . LYS A 1 158 ? -5.535 -11.32 5.23 1 95.69 158 LYS A O 1
ATOM 1251 N N . MET A 1 159 ? -6.199 -12.695 3.635 1 93 159 MET A N 1
ATOM 1252 C CA . MET A 1 159 ? -4.957 -13.469 3.668 1 93 159 MET A CA 1
ATOM 1253 C C . MET A 1 159 ? -3.766 -12.602 3.283 1 93 159 MET A C 1
ATOM 1255 O O . MET A 1 159 ? -2.74 -12.602 3.965 1 93 159 MET A O 1
ATOM 1259 N N . MET A 1 160 ? -3.965 -11.898 2.209 1 92.38 160 MET A N 1
ATOM 1260 C CA . MET A 1 160 ? -2.904 -11.023 1.718 1 92.38 160 MET A CA 1
ATOM 1261 C C . MET A 1 160 ? -2.521 -9.984 2.77 1 92.38 160 MET A C 1
ATOM 1263 O O . MET A 1 160 ? -1.34 -9.805 3.07 1 92.38 160 MET A O 1
ATOM 1267 N N . TYR A 1 161 ? -3.498 -9.352 3.32 1 95.44 161 TYR A N 1
ATOM 1268 C CA . TYR A 1 161 ? -3.27 -8.25 4.25 1 95.44 161 TYR A CA 1
ATOM 1269 C C . TYR A 1 161 ? -2.678 -8.758 5.562 1 95.44 161 TYR A C 1
ATOM 1271 O O . TYR A 1 161 ? -1.681 -8.219 6.051 1 95.44 161 TYR A O 1
ATOM 1279 N N . ASP A 1 162 ? -3.258 -9.844 6.125 1 95.38 162 ASP A N 1
ATOM 1280 C CA . ASP A 1 162 ? -2.955 -10.297 7.477 1 95.38 162 ASP A CA 1
ATOM 1281 C C . ASP A 1 162 ? -1.714 -11.188 7.496 1 95.38 162 ASP A C 1
ATOM 1283 O O . ASP A 1 162 ? -1.014 -11.266 8.508 1 95.38 162 ASP A O 1
ATOM 1287 N N . GLU A 1 163 ? -1.433 -11.844 6.391 1 95.38 163 GLU A N 1
ATOM 1288 C CA . GLU A 1 163 ? -0.353 -12.828 6.402 1 95.38 163 GLU A CA 1
ATOM 1289 C C . GLU A 1 163 ? 0.885 -12.297 5.684 1 95.38 163 GLU A C 1
ATOM 1291 O O . GLU A 1 163 ? 1.836 -11.844 6.328 1 95.38 163 GLU A O 1
ATOM 1296 N N . THR A 1 164 ? 0.75 -12.094 4.383 1 94.5 164 THR A N 1
ATOM 1297 C CA . THR A 1 164 ? 1.964 -11.891 3.6 1 94.5 164 THR A CA 1
ATOM 1298 C C . THR A 1 164 ? 2.361 -10.414 3.598 1 94.5 164 THR A C 1
ATOM 1300 O O . THR A 1 164 ? 3.549 -10.086 3.568 1 94.5 164 THR A O 1
ATOM 1303 N N . CYS A 1 165 ? 1.386 -9.508 3.557 1 95.88 165 CYS A N 1
ATOM 1304 C CA . CYS A 1 165 ? 1.747 -8.094 3.605 1 95.88 165 CYS A CA 1
ATOM 1305 C C . CYS A 1 165 ? 2.365 -7.734 4.953 1 95.88 165 CYS A C 1
ATOM 1307 O O . CYS A 1 165 ? 3.322 -6.961 5.016 1 95.88 165 CYS A O 1
ATOM 1309 N N . PHE A 1 166 ? 1.771 -8.266 5.98 1 95.81 166 PHE A N 1
ATOM 1310 C CA . PHE A 1 166 ? 2.357 -8.055 7.297 1 95.81 166 PHE A CA 1
ATOM 1311 C C . PHE A 1 166 ? 3.791 -8.57 7.344 1 95.81 166 PHE A C 1
ATOM 1313 O O . PHE A 1 166 ? 4.68 -7.906 7.875 1 95.81 166 PHE A O 1
ATOM 1320 N N . ALA A 1 167 ? 4.043 -9.734 6.828 1 96.94 167 ALA A N 1
ATOM 1321 C CA . ALA A 1 167 ? 5.379 -10.32 6.766 1 96.94 167 ALA A CA 1
ATOM 1322 C C . ALA A 1 167 ? 6.328 -9.438 5.965 1 96.94 167 ALA A C 1
ATOM 1324 O O . ALA A 1 167 ? 7.496 -9.273 6.328 1 96.94 167 ALA A O 1
ATOM 1325 N N . SER A 1 168 ? 5.82 -8.883 4.887 1 97.12 168 SER A N 1
ATOM 1326 C CA . SER A 1 168 ? 6.652 -8.062 4.012 1 97.12 168 SER A CA 1
ATOM 1327 C C . SER A 1 168 ? 7.113 -6.789 4.715 1 97.12 168 SER A C 1
ATOM 1329 O O . SER A 1 168 ? 8.195 -6.27 4.422 1 97.12 168 SER A O 1
ATOM 1331 N N . MET A 1 169 ? 6.348 -6.289 5.633 1 95.69 169 MET A N 1
ATOM 1332 C CA . MET A 1 169 ? 6.723 -5.094 6.383 1 95.69 169 MET A CA 1
ATOM 1333 C C . MET A 1 169 ? 7.945 -5.355 7.25 1 95.69 169 MET A C 1
ATOM 1335 O O . MET A 1 169 ? 8.633 -4.418 7.66 1 95.69 169 MET A O 1
ATOM 1339 N N . LYS A 1 170 ? 8.227 -6.609 7.52 1 96.75 170 LYS A N 1
ATOM 1340 C CA . LYS A 1 170 ? 9.359 -6.965 8.375 1 96.75 170 LYS A CA 1
ATOM 1341 C C . LYS A 1 170 ? 10.547 -7.438 7.543 1 96.75 170 LYS A C 1
ATOM 1343 O O . LYS A 1 170 ? 11.602 -7.777 8.094 1 96.75 170 LYS A O 1
ATOM 1348 N N . MET A 1 171 ? 10.453 -7.418 6.242 1 97.88 171 MET A N 1
ATOM 1349 C CA . MET A 1 171 ? 11.523 -7.871 5.363 1 97.88 171 MET A CA 1
ATOM 1350 C C . MET A 1 171 ? 12.805 -7.078 5.605 1 97.88 171 MET A C 1
ATOM 1352 O O . MET A 1 171 ? 13.898 -7.645 5.625 1 97.88 171 MET A O 1
ATOM 1356 N N . THR A 1 172 ? 12.648 -5.73 5.77 1 97.62 172 THR A N 1
ATOM 1357 C CA . THR A 1 172 ? 13.82 -4.887 5.965 1 97.62 172 THR A CA 1
ATOM 1358 C C . THR A 1 172 ? 14.617 -5.336 7.191 1 97.62 172 THR A C 1
ATOM 1360 O O . THR A 1 172 ? 15.828 -5.523 7.113 1 97.62 172 THR A O 1
ATOM 1363 N N . GLU A 1 173 ? 13.953 -5.488 8.305 1 96.88 173 GLU A N 1
ATOM 1364 C CA . GLU A 1 173 ? 14.594 -5.922 9.547 1 96.88 173 GLU A CA 1
ATOM 1365 C C . GLU A 1 173 ? 15.18 -7.324 9.406 1 96.88 173 GLU A C 1
ATOM 1367 O O . GLU A 1 173 ? 16.312 -7.57 9.828 1 96.88 173 GLU A O 1
ATOM 1372 N N . PHE A 1 174 ? 14.398 -8.258 8.828 1 98.31 174 PHE A N 1
ATOM 1373 C CA . PHE A 1 174 ? 14.82 -9.641 8.68 1 98.31 174 PHE A CA 1
ATOM 1374 C C . PHE A 1 174 ? 16.094 -9.734 7.855 1 98.31 174 PHE A C 1
ATOM 1376 O O . PHE A 1 174 ? 17.062 -10.383 8.266 1 98.31 174 PHE A O 1
ATOM 1383 N N . PHE A 1 175 ? 16.125 -9.062 6.691 1 98.5 175 PHE A N 1
ATOM 1384 C CA . PHE A 1 175 ? 17.25 -9.195 5.789 1 98.5 175 PHE A CA 1
ATOM 1385 C C . PHE A 1 175 ? 18.484 -8.492 6.352 1 98.5 175 PHE A C 1
ATOM 1387 O O . PHE A 1 175 ? 19.609 -8.961 6.184 1 98.5 175 PHE A O 1
ATOM 1394 N N . LYS A 1 176 ? 18.234 -7.363 7 1 97.88 176 LYS A N 1
ATOM 1395 C CA . LYS A 1 176 ? 19.359 -6.703 7.664 1 97.88 176 LYS A CA 1
ATOM 1396 C C . LYS A 1 176 ? 20 -7.621 8.695 1 97.88 176 LYS A C 1
ATOM 1398 O O . LYS A 1 176 ? 21.234 -7.715 8.766 1 97.88 176 LYS A O 1
ATOM 1403 N N . LYS A 1 177 ? 19.234 -8.328 9.438 1 97.38 177 LYS A N 1
ATOM 1404 C CA . LYS A 1 177 ? 19.703 -9.211 10.5 1 97.38 177 LYS A CA 1
ATOM 1405 C C . LYS A 1 177 ? 20.344 -10.477 9.922 1 97.38 177 LYS A C 1
ATOM 1407 O O . LYS A 1 177 ? 21.156 -11.125 10.578 1 97.38 177 LYS A O 1
ATOM 1412 N N . HIS A 1 178 ? 20.016 -10.812 8.734 1 97.25 178 HIS A N 1
ATOM 1413 C CA . HIS A 1 178 ? 20.438 -12.102 8.195 1 97.25 178 HIS A CA 1
ATOM 1414 C C . HIS A 1 178 ? 21.359 -11.922 6.996 1 97.25 178 HIS A C 1
ATOM 1416 O O . HIS A 1 178 ? 21.438 -12.797 6.129 1 97.25 178 HIS A O 1
ATOM 1422 N N . GLY A 1 179 ? 21.938 -10.758 6.859 1 97 179 GLY A N 1
ATOM 1423 C CA . GLY A 1 179 ? 23.047 -10.523 5.938 1 97 179 GLY A CA 1
ATOM 1424 C C . GLY A 1 179 ? 22.578 -10.367 4.496 1 97 179 GLY A C 1
ATOM 1425 O O . GLY A 1 179 ? 23.344 -10.633 3.568 1 97 179 GLY A O 1
ATOM 1426 N N . TYR A 1 180 ? 21.297 -10.07 4.258 1 98.12 180 TYR A N 1
ATOM 1427 C CA . TYR A 1 180 ? 20.734 -9.828 2.932 1 98.12 180 TYR A CA 1
ATOM 1428 C C . TYR A 1 180 ? 21.016 -11.008 2 1 98.12 180 TYR A C 1
ATOM 1430 O O . TYR A 1 180 ? 21.516 -10.82 0.89 1 98.12 180 TYR A O 1
ATOM 1438 N N . ILE A 1 181 ? 20.656 -12.141 2.492 1 97.12 181 ILE A N 1
ATOM 1439 C CA . ILE A 1 181 ? 20.781 -13.383 1.738 1 97.12 181 ILE A CA 1
ATOM 1440 C C . ILE A 1 181 ? 19.391 -13.906 1.36 1 97.12 181 ILE A C 1
ATOM 1442 O O . ILE A 1 181 ? 18.469 -13.844 2.162 1 97.12 181 ILE A O 1
ATOM 1446 N N . ASN A 1 182 ? 19.266 -14.336 0.096 1 95.94 182 ASN A N 1
ATOM 1447 C CA . ASN A 1 182 ? 18.016 -14.984 -0.3 1 95.94 182 ASN A CA 1
ATOM 1448 C C . ASN A 1 182 ? 17.656 -16.125 0.65 1 95.94 182 ASN A C 1
ATOM 1450 O O . ASN A 1 182 ? 18.469 -17.016 0.89 1 95.94 182 ASN A O 1
ATOM 1454 N N . PRO A 1 183 ? 16.453 -16.125 1.197 1 95.19 183 PRO A N 1
ATOM 1455 C CA . PRO A 1 183 ? 16.094 -17.141 2.178 1 95.19 183 PRO A CA 1
ATOM 1456 C C . PRO A 1 183 ? 15.953 -18.531 1.552 1 95.19 183 PRO A C 1
ATOM 1458 O O . PRO A 1 183 ? 15.445 -18.656 0.436 1 95.19 183 PRO A O 1
ATOM 1461 N N . ASP A 1 184 ? 16.391 -19.562 2.268 1 93.31 184 ASP A N 1
ATOM 1462 C CA . ASP A 1 184 ? 16.344 -20.938 1.766 1 93.31 184 ASP A CA 1
ATOM 1463 C C . ASP A 1 184 ? 15.82 -21.906 2.83 1 93.31 184 ASP A C 1
ATOM 1465 O O . ASP A 1 184 ? 16.078 -23.109 2.77 1 93.31 184 ASP A O 1
ATOM 1469 N N . SER A 1 185 ? 15.188 -21.344 3.846 1 94.56 185 SER A N 1
ATOM 1470 C CA . SER A 1 185 ? 14.664 -22.156 4.941 1 94.56 185 SER A CA 1
ATOM 1471 C C . SER A 1 185 ? 13.164 -21.984 5.098 1 94.56 185 SER A C 1
ATOM 1473 O O . SER A 1 185 ? 12.648 -20.859 5.039 1 94.56 185 SER A O 1
ATOM 1475 N N . ARG A 1 186 ? 12.438 -23.047 5.379 1 92.12 186 ARG A N 1
ATOM 1476 C CA . ARG A 1 186 ? 10.992 -23.016 5.59 1 92.12 186 ARG A CA 1
ATOM 1477 C C . ARG A 1 186 ? 10.656 -22.359 6.922 1 92.12 186 ARG A C 1
ATOM 1479 O O . ARG A 1 186 ? 9.531 -21.875 7.117 1 92.12 186 ARG A O 1
ATOM 1486 N N . SER A 1 187 ? 11.656 -22.406 7.797 1 94.56 187 SER A N 1
ATOM 1487 C CA . SER A 1 187 ? 11.352 -21.984 9.156 1 94.56 187 SER A CA 1
ATOM 1488 C C . SER A 1 187 ? 12.062 -20.672 9.5 1 94.56 187 SER A C 1
ATOM 1490 O O . SER A 1 187 ? 11.906 -20.141 10.602 1 94.56 187 SER A O 1
ATOM 1492 N N . ASN A 1 188 ? 12.875 -20.203 8.617 1 96.38 188 ASN A N 1
ATOM 1493 C CA . ASN A 1 188 ? 13.57 -18.938 8.828 1 96.38 188 ASN A CA 1
ATOM 1494 C C . ASN A 1 188 ? 13.453 -18.016 7.609 1 96.38 188 ASN A C 1
ATOM 1496 O O . ASN A 1 188 ? 14.312 -18.047 6.727 1 96.38 188 ASN A O 1
ATOM 1500 N N . ASN A 1 189 ? 12.547 -17.172 7.594 1 97.5 189 ASN A N 1
ATOM 1501 C CA . ASN A 1 189 ? 12.211 -16.25 6.512 1 97.5 189 ASN A CA 1
ATOM 1502 C C . ASN A 1 189 ? 11.367 -15.078 7.012 1 97.5 189 ASN A C 1
ATOM 1504 O O . ASN A 1 189 ? 11.016 -15.023 8.195 1 97.5 189 ASN A O 1
ATOM 1508 N N . PRO A 1 190 ? 11.039 -14.094 6.207 1 98 190 PRO A N 1
ATOM 1509 C CA . PRO A 1 190 ? 10.32 -12.906 6.672 1 98 190 PRO A CA 1
ATOM 1510 C C . PRO A 1 190 ? 8.969 -13.25 7.305 1 98 190 PRO A C 1
ATOM 1512 O O . PRO A 1 190 ? 8.562 -12.617 8.281 1 98 190 PRO A O 1
ATOM 1515 N N . TYR A 1 191 ? 8.273 -14.234 6.773 1 98.19 191 TYR A N 1
ATOM 1516 C CA . TYR A 1 191 ? 6.973 -14.617 7.312 1 98.19 191 TYR A CA 1
ATOM 1517 C C . TYR A 1 191 ? 7.109 -15.164 8.727 1 98.19 191 TYR A C 1
ATOM 1519 O O . TYR A 1 191 ? 6.402 -14.734 9.641 1 98.19 191 TYR A O 1
ATOM 1527 N N . THR A 1 192 ? 8.016 -16.172 8.898 1 98 192 THR A N 1
ATOM 1528 C CA . THR A 1 192 ? 8.172 -16.812 10.203 1 98 192 THR A CA 1
ATOM 1529 C C . THR A 1 192 ? 8.742 -15.82 11.219 1 98 192 THR A C 1
ATOM 1531 O O . THR A 1 192 ? 8.43 -15.898 12.406 1 98 192 THR A O 1
ATOM 1534 N N . TYR A 1 193 ? 9.531 -14.914 10.742 1 97.81 193 TYR A N 1
ATOM 1535 C CA . TYR A 1 193 ? 10.07 -13.852 11.586 1 97.81 193 TYR A CA 1
ATOM 1536 C C . TYR A 1 193 ? 8.961 -12.914 12.062 1 97.81 193 TYR A C 1
ATOM 1538 O O . TYR A 1 193 ? 8.844 -12.641 13.258 1 97.81 193 TYR A O 1
ATOM 1546 N N . ALA A 1 194 ? 8.148 -12.438 11.156 1 96.94 194 ALA A N 1
ATOM 1547 C CA . ALA A 1 194 ? 7.105 -11.453 11.445 1 96.94 194 ALA A CA 1
ATOM 1548 C C . ALA A 1 194 ? 6.039 -12.031 12.367 1 96.94 194 ALA A C 1
ATOM 1550 O O . ALA A 1 194 ? 5.547 -11.344 13.266 1 96.94 194 ALA A O 1
ATOM 1551 N N . HIS A 1 195 ? 5.656 -13.273 12.156 1 96.69 195 HIS A N 1
ATOM 1552 C CA . HIS A 1 195 ? 4.555 -13.891 12.883 1 96.69 195 HIS A CA 1
ATOM 1553 C C . HIS A 1 195 ? 5.066 -14.672 14.094 1 96.69 195 HIS A C 1
ATOM 1555 O O . HIS A 1 195 ? 4.273 -15.227 14.859 1 96.69 195 HIS A O 1
ATOM 1561 N N . ASP A 1 196 ? 6.352 -14.734 14.242 1 96.12 196 ASP A N 1
ATOM 1562 C CA . ASP A 1 196 ? 6.953 -15.469 15.352 1 96.12 196 ASP A CA 1
ATOM 1563 C C . ASP A 1 196 ? 6.375 -16.875 15.453 1 96.12 196 ASP A C 1
ATOM 1565 O O . ASP A 1 196 ? 5.828 -17.266 16.484 1 96.12 196 ASP A O 1
ATOM 1569 N N . THR A 1 197 ? 6.59 -17.719 14.453 1 96.56 197 THR A N 1
ATOM 1570 C CA . THR A 1 197 ? 5.891 -18.984 14.281 1 96.56 197 THR A CA 1
ATOM 1571 C C . THR A 1 197 ? 6.539 -20.078 15.133 1 96.56 197 THR A C 1
ATOM 1573 O O . THR A 1 197 ? 6.113 -21.234 15.102 1 96.56 197 THR A O 1
ATOM 1576 N N . LYS A 1 198 ? 7.59 -19.781 15.93 1 95.69 198 LYS A N 1
ATOM 1577 C CA . LYS A 1 198 ? 8.258 -20.703 16.844 1 95.69 198 LYS A CA 1
ATOM 1578 C C . LYS A 1 198 ? 8.805 -21.922 16.094 1 95.69 198 LYS A C 1
ATOM 1580 O O . LYS A 1 198 ? 8.594 -23.062 16.516 1 95.69 198 LYS A O 1
ATOM 1585 N N . GLY A 1 199 ? 9.352 -21.656 14.922 1 94.62 199 GLY A N 1
ATOM 1586 C CA . GLY A 1 199 ? 10.039 -22.703 14.195 1 94.62 199 GLY A CA 1
ATOM 1587 C C . GLY A 1 199 ? 9.164 -23.391 13.156 1 94.62 199 GLY A C 1
ATOM 1588 O O . GLY A 1 199 ? 9.641 -24.203 12.375 1 94.62 199 GLY A O 1
ATOM 1589 N N . LEU A 1 200 ? 7.938 -23.047 13.086 1 95.25 200 LEU A N 1
ATOM 1590 C CA . LEU A 1 200 ? 7.02 -23.641 12.117 1 95.25 200 LEU A CA 1
ATOM 1591 C C . LEU A 1 200 ? 7.133 -22.938 10.766 1 95.25 200 LEU A C 1
ATOM 1593 O O . LEU A 1 200 ? 7.418 -21.734 10.711 1 95.25 200 LEU A O 1
ATOM 1597 N N . SER A 1 201 ? 6.918 -23.688 9.688 1 94.12 201 SER A N 1
ATOM 1598 C CA . SER A 1 201 ? 6.75 -23.062 8.383 1 94.12 201 SER A CA 1
ATOM 1599 C C . SER A 1 201 ? 5.453 -22.266 8.305 1 94.12 201 SER A C 1
ATOM 1601 O O . SER A 1 201 ? 4.598 -22.375 9.188 1 94.12 201 SER A O 1
ATOM 1603 N N . MET A 1 202 ? 5.301 -21.453 7.305 1 94.62 202 MET A N 1
ATOM 1604 C CA . MET A 1 202 ? 4.062 -20.703 7.125 1 94.62 202 MET A CA 1
ATOM 1605 C C . MET A 1 202 ? 2.855 -21.625 7.102 1 94.62 202 MET A C 1
ATOM 1607 O O . MET A 1 202 ? 1.866 -21.391 7.797 1 94.62 202 MET A O 1
ATOM 1611 N N . PHE A 1 203 ? 2.934 -22.703 6.293 1 89.56 203 PHE A N 1
ATOM 1612 C CA . PHE A 1 203 ? 1.81 -23.609 6.113 1 89.56 203 PHE A CA 1
ATOM 1613 C C . PHE A 1 203 ? 1.465 -24.312 7.418 1 89.56 203 PHE A C 1
ATOM 1615 O O . PHE A 1 203 ? 0.291 -24.438 7.77 1 89.56 203 PHE A O 1
ATOM 1622 N N . ASP A 1 204 ? 2.492 -24.766 8.148 1 91 204 ASP A N 1
ATOM 1623 C CA . ASP A 1 204 ? 2.266 -25.406 9.445 1 91 204 ASP A CA 1
ATOM 1624 C C . ASP A 1 204 ? 1.633 -24.438 10.438 1 91 204 ASP A C 1
ATOM 1626 O O . ASP A 1 204 ? 0.782 -24.828 11.242 1 91 204 ASP A O 1
ATOM 1630 N N . PHE A 1 205 ? 2.109 -23.234 10.367 1 95 205 PHE A N 1
ATOM 1631 C CA . PHE A 1 205 ? 1.579 -22.188 11.242 1 95 205 PHE A CA 1
ATOM 1632 C C . PHE A 1 205 ? 0.107 -21.938 10.945 1 95 205 PHE A C 1
ATOM 1634 O O . PHE A 1 205 ? -0.709 -21.828 11.859 1 95 205 PHE A O 1
ATOM 1641 N N . LEU A 1 206 ? -0.26 -21.875 9.695 1 92.69 206 LEU A N 1
ATOM 1642 C CA . LEU A 1 206 ? -1.642 -21.656 9.281 1 92.69 206 LEU A CA 1
ATOM 1643 C C . LEU A 1 206 ? -2.525 -22.828 9.695 1 92.69 206 LEU A C 1
ATOM 1645 O O . LEU A 1 206 ? -3.66 -22.625 10.133 1 92.69 206 LEU A O 1
ATOM 1649 N N . LEU A 1 207 ? -2.016 -24 9.555 1 86.38 207 LEU A N 1
ATOM 1650 C CA . LEU A 1 207 ? -2.766 -25.203 9.906 1 86.38 207 LEU A CA 1
ATOM 1651 C C . LEU A 1 207 ? -3.119 -25.219 11.391 1 86.38 207 LEU A C 1
ATOM 1653 O O . LEU A 1 207 ? -4.168 -25.734 11.781 1 86.38 207 LEU A O 1
ATOM 1657 N N . GLN A 1 208 ? -2.283 -24.641 12.211 1 91.44 208 GLN A N 1
ATOM 1658 C CA . GLN A 1 208 ? -2.51 -24.609 13.648 1 91.44 208 GLN A CA 1
ATOM 1659 C C . GLN A 1 208 ? -3.465 -23.484 14.039 1 91.44 208 GLN A C 1
ATOM 1661 O O . GLN A 1 208 ? -3.877 -23.391 15.195 1 91.44 208 GLN A O 1
ATOM 1666 N N . ASN A 1 209 ? -3.826 -22.672 13.117 1 91.94 209 ASN A N 1
ATOM 1667 C CA . ASN A 1 209 ? -4.777 -21.578 13.32 1 91.94 209 ASN A CA 1
ATOM 1668 C C . ASN A 1 209 ? -5.988 -21.719 12.398 1 91.94 209 ASN A C 1
ATOM 1670 O O . ASN A 1 209 ? -6.02 -21.125 11.312 1 91.94 209 ASN A O 1
ATOM 1674 N N . PRO A 1 210 ? -6.973 -22.312 12.836 1 88.69 210 PRO A N 1
ATOM 1675 C CA . PRO A 1 210 ? -8.094 -22.719 11.992 1 88.69 210 PRO A CA 1
ATOM 1676 C C . PRO A 1 210 ? -8.695 -21.547 11.203 1 88.69 210 PRO A C 1
ATOM 1678 O O . PRO A 1 210 ? -9.031 -21.703 10.031 1 88.69 210 PRO A O 1
ATOM 1681 N N . ASP A 1 211 ? -8.867 -20.422 11.891 1 89.38 211 ASP A N 1
ATOM 1682 C CA . ASP A 1 211 ? -9.453 -19.281 11.211 1 89.38 211 ASP A CA 1
ATOM 1683 C C . ASP A 1 211 ? -8.57 -18.797 10.062 1 89.38 211 ASP A C 1
ATOM 1685 O O . ASP A 1 211 ? -9.062 -18.5 8.977 1 89.38 211 ASP A O 1
ATOM 1689 N N . ARG A 1 212 ? -7.305 -18.781 10.305 1 90.25 212 ARG A N 1
ATOM 1690 C CA . ARG A 1 212 ? -6.348 -18.375 9.281 1 90.25 212 ARG A CA 1
ATOM 1691 C C . ARG A 1 212 ? -6.273 -19.391 8.156 1 90.25 212 ARG A C 1
ATOM 1693 O O . ARG A 1 212 ? -6.18 -19.031 6.984 1 90.25 212 ARG A O 1
ATOM 1700 N N . PHE A 1 213 ? -6.379 -20.562 8.547 1 86.75 213 PHE A N 1
ATOM 1701 C CA . PHE A 1 213 ? -6.309 -21.641 7.566 1 86.75 213 PHE A CA 1
ATOM 1702 C C . PHE A 1 213 ? -7.539 -21.641 6.668 1 86.75 213 PHE A C 1
ATOM 1704 O O . PHE A 1 213 ? -7.434 -21.859 5.461 1 86.75 213 PHE A O 1
ATOM 1711 N N . LYS A 1 214 ? -8.688 -21.453 7.238 1 86.06 214 LYS A N 1
ATOM 1712 C CA . LYS A 1 214 ? -9.914 -21.344 6.461 1 86.06 214 LYS A CA 1
ATOM 1713 C C . LYS A 1 214 ? -9.828 -20.219 5.434 1 86.06 214 LYS A C 1
ATOM 1715 O O . LYS A 1 214 ? -10.234 -20.391 4.281 1 86.06 214 LYS A O 1
ATOM 1720 N N . ASN A 1 215 ? -9.32 -19.141 5.914 1 89.38 215 ASN A N 1
ATOM 1721 C CA . ASN A 1 215 ? -9.148 -18.016 5.008 1 89.38 215 ASN A CA 1
ATOM 1722 C C . ASN A 1 215 ? -8.195 -18.359 3.863 1 89.38 215 ASN A C 1
ATOM 1724 O O . ASN A 1 215 ? -8.445 -17.984 2.715 1 89.38 215 ASN A O 1
ATOM 1728 N N . PHE A 1 216 ? -7.148 -18.984 4.176 1 86.31 216 PHE A N 1
ATOM 1729 C CA . PHE A 1 216 ? -6.176 -19.406 3.174 1 86.31 216 PHE A CA 1
ATOM 1730 C C . PHE A 1 216 ? -6.824 -20.312 2.137 1 86.31 216 PHE A C 1
ATOM 1732 O O . PHE A 1 216 ? -6.664 -20.109 0.933 1 86.31 216 PHE A O 1
ATOM 1739 N N . ASN A 1 217 ? -7.547 -21.203 2.576 1 78.56 217 ASN A N 1
ATOM 1740 C CA . ASN A 1 217 ? -8.219 -22.156 1.692 1 78.56 217 ASN A CA 1
ATOM 1741 C C . ASN A 1 217 ? -9.234 -21.469 0.792 1 78.56 217 ASN A C 1
ATOM 1743 O O . ASN A 1 217 ? -9.352 -21.797 -0.391 1 78.56 217 ASN A O 1
ATOM 1747 N N . ASP A 1 218 ? -9.992 -20.609 1.396 1 83.44 218 ASP A N 1
ATOM 1748 C CA . ASP A 1 218 ? -10.984 -19.859 0.629 1 83.44 218 ASP A CA 1
ATOM 1749 C C . ASP A 1 218 ? -10.32 -18.984 -0.43 1 83.44 218 ASP A C 1
ATOM 1751 O O . ASP A 1 218 ? -10.828 -18.859 -1.548 1 83.44 218 ASP A O 1
ATOM 1755 N N . ALA A 1 219 ? -9.211 -18.422 -0.038 1 84.06 219 ALA A N 1
ATOM 1756 C CA . ALA A 1 219 ? -8.477 -17.547 -0.941 1 84.06 219 ALA A CA 1
ATOM 1757 C C . ALA A 1 219 ? -7.984 -18.312 -2.168 1 84.06 219 ALA A C 1
ATOM 1759 O O . ALA A 1 219 ? -7.953 -17.766 -3.273 1 84.06 219 ALA A O 1
ATOM 1760 N N . MET A 1 220 ? -7.574 -19.469 -1.967 1 76.81 220 MET A N 1
ATOM 1761 C CA . MET A 1 220 ? -7.035 -20.281 -3.055 1 76.81 220 MET A CA 1
ATOM 1762 C C . MET A 1 220 ? -8.125 -20.641 -4.059 1 76.81 220 MET A C 1
ATOM 1764 O O . MET A 1 220 ? -7.832 -21.031 -5.188 1 76.81 220 MET A O 1
ATOM 1768 N N . GLN A 1 221 ? -9.336 -20.484 -3.604 1 70.25 221 GLN A N 1
ATOM 1769 C CA . GLN A 1 221 ? -10.453 -20.766 -4.496 1 70.25 221 GLN A CA 1
ATOM 1770 C C . GLN A 1 221 ? -10.75 -19.578 -5.402 1 70.25 221 GLN A C 1
ATOM 1772 O O . GLN A 1 221 ? -11.547 -19.688 -6.336 1 70.25 221 GLN A O 1
ATOM 1777 N N . ALA A 1 222 ? -10.141 -18.531 -4.887 1 64.56 222 ALA A N 1
ATOM 1778 C CA . ALA A 1 222 ? -10.375 -17.328 -5.68 1 64.56 222 ALA A CA 1
ATOM 1779 C C . ALA A 1 222 ? -9.891 -17.516 -7.113 1 64.56 222 ALA A C 1
ATOM 1781 O O . ALA A 1 222 ? -8.828 -18.094 -7.344 1 64.56 222 ALA A O 1
ATOM 1782 N N . ARG A 1 223 ? -10.805 -17.469 -7.992 1 53.91 223 ARG A N 1
ATOM 1783 C CA . ARG A 1 223 ? -10.5 -17.609 -9.414 1 53.91 223 ARG A CA 1
ATOM 1784 C C . ARG A 1 223 ? -9.648 -16.453 -9.914 1 53.91 223 ARG A C 1
ATOM 1786 O O . ARG A 1 223 ? -9.898 -15.297 -9.578 1 53.91 223 ARG A O 1
ATOM 1793 N N . SER A 1 224 ? -8.391 -16.703 -9.992 1 48.38 224 SER A N 1
ATOM 1794 C CA . SER A 1 224 ? -7.613 -15.641 -10.617 1 48.38 224 SER A CA 1
ATOM 1795 C C . SER A 1 224 ? -8.172 -15.273 -11.992 1 48.38 224 SER A C 1
ATOM 1797 O O . SER A 1 224 ? -8.727 -16.125 -12.688 1 48.38 224 SER A O 1
ATOM 1799 N N . SER A 1 225 ? -8.75 -14.109 -12.148 1 42.62 225 SER A N 1
ATOM 1800 C CA . SER A 1 225 ? -9.047 -13.672 -13.508 1 42.62 225 SER A CA 1
ATOM 1801 C C . SER A 1 225 ? -7.949 -14.094 -14.477 1 42.62 225 SER A C 1
ATOM 1803 O O . SER A 1 225 ? -7.887 -13.602 -15.609 1 42.62 225 SER A O 1
ATOM 1805 N N . GLN A 1 226 ? -7.082 -14.969 -13.992 1 46.75 226 GLN A N 1
ATOM 1806 C CA . GLN A 1 226 ? -5.957 -15.094 -14.914 1 46.75 226 GLN A CA 1
ATOM 1807 C C . GLN A 1 226 ? -6.418 -15.625 -16.266 1 46.75 226 GLN A C 1
ATOM 1809 O O . GLN A 1 226 ? -7.395 -16.375 -16.344 1 46.75 226 GLN A O 1
ATOM 1814 N N . THR A 1 227 ? -5.953 -14.867 -17.344 1 47.69 227 THR A N 1
ATOM 1815 C CA . THR A 1 227 ? -6.105 -15 -18.781 1 47.69 227 THR A CA 1
ATOM 1816 C C . THR A 1 227 ? -6.117 -16.469 -19.188 1 47.69 227 THR A C 1
ATOM 1818 O O . THR A 1 227 ? -7.023 -16.922 -19.891 1 47.69 227 THR A O 1
ATOM 1821 N N . SER A 1 228 ? -4.902 -17.031 -19.25 1 47.56 228 SER A N 1
ATOM 1822 C CA . SER A 1 228 ? -4.797 -18.406 -19.734 1 47.56 228 SER A CA 1
ATOM 1823 C C . SER A 1 228 ? -4.641 -19.391 -18.594 1 47.56 228 SER A C 1
ATOM 1825 O O . SER A 1 228 ? -3.912 -19.125 -17.625 1 47.56 228 SER A O 1
ATOM 1827 N N . LEU A 1 229 ? -5.668 -20.25 -18.484 1 59.25 229 LEU A N 1
ATOM 1828 C CA . LEU A 1 229 ? -5.562 -21.297 -17.484 1 59.25 229 LEU A CA 1
ATOM 1829 C C . LEU A 1 229 ? -4.402 -22.234 -17.812 1 59.25 229 LEU A C 1
ATOM 1831 O O . LEU A 1 229 ? -4.262 -22.688 -18.953 1 59.25 229 LEU A O 1
ATOM 1835 N N . PRO A 1 230 ? -3.48 -22.328 -16.922 1 60.81 230 PRO A N 1
ATOM 1836 C CA . PRO A 1 230 ? -2.275 -23.125 -17.156 1 60.81 230 PRO A CA 1
ATOM 1837 C C . PRO A 1 230 ? -2.58 -24.5 -17.766 1 60.81 230 PRO A C 1
ATOM 1839 O O . PRO A 1 230 ? -1.77 -25.031 -18.516 1 60.81 230 PRO A O 1
ATOM 1842 N N . TYR A 1 231 ? -3.82 -24.875 -17.578 1 63.31 231 TYR A N 1
ATOM 1843 C CA . TYR A 1 231 ? -4.055 -26.25 -18.031 1 63.31 231 TYR A CA 1
ATOM 1844 C C . TYR A 1 231 ? -4.352 -26.281 -19.531 1 63.31 231 TYR A C 1
ATOM 1846 O O . TYR A 1 231 ? -4.312 -27.344 -20.156 1 63.31 231 TYR A O 1
ATOM 1854 N N . ASP A 1 232 ? -4.434 -25.109 -20 1 73 232 ASP A N 1
ATOM 1855 C CA . ASP A 1 232 ? -4.641 -25.047 -21.438 1 73 232 ASP A CA 1
ATOM 1856 C C . ASP A 1 232 ? -3.312 -24.953 -22.188 1 73 232 ASP A C 1
ATOM 1858 O O . ASP A 1 232 ? -3.275 -25.062 -23.406 1 73 232 ASP A O 1
ATOM 1862 N N . LEU A 1 233 ? -2.303 -24.953 -21.422 1 79.88 233 LEU A N 1
ATOM 1863 C CA . LEU A 1 233 ? -0.995 -24.719 -22.031 1 79.88 233 LEU A CA 1
ATOM 1864 C C . LEU A 1 233 ? -0.374 -26.031 -22.5 1 79.88 233 LEU A C 1
ATOM 1866 O O . LEU A 1 233 ? 0.6 -26.016 -23.25 1 79.88 233 LEU A O 1
ATOM 1870 N N . PHE A 1 234 ? -0.909 -27.141 -22.078 1 87.5 234 PHE A N 1
ATOM 1871 C CA . PHE A 1 234 ? -0.461 -28.484 -22.453 1 87.5 234 PHE A CA 1
ATOM 1872 C C . PHE A 1 234 ? -1.589 -29.266 -23.109 1 87.5 234 PHE A C 1
ATOM 1874 O O . PHE A 1 234 ? -2.738 -29.203 -22.656 1 87.5 234 PHE A O 1
ATOM 1881 N N . PRO A 1 235 ? -1.321 -29.922 -24.172 1 88.38 235 PRO A N 1
ATOM 1882 C CA . PRO A 1 235 ? -2.355 -30.672 -24.891 1 88.38 235 PRO A CA 1
ATOM 1883 C C . PRO A 1 235 ? -2.656 -32.031 -24.25 1 88.38 235 PRO A C 1
ATOM 1885 O O . PRO A 1 235 ? -2.395 -33.062 -24.844 1 88.38 235 PRO A O 1
ATOM 1888 N N . PHE A 1 236 ? -3.287 -32.062 -23.141 1 90.62 236 PHE A N 1
ATOM 1889 C CA . PHE A 1 236 ? -3.557 -33.25 -22.344 1 90.62 236 PHE A CA 1
ATOM 1890 C C . PHE A 1 236 ? -4.34 -34.281 -23.156 1 90.62 236 PHE A C 1
ATOM 1892 O O . PHE A 1 236 ? -4.004 -35.469 -23.156 1 90.62 236 PHE A O 1
ATOM 1899 N N . ARG A 1 237 ? -5.398 -33.812 -23.828 1 87.5 237 ARG A N 1
ATOM 1900 C CA . ARG A 1 237 ? -6.25 -34.719 -24.562 1 87.5 237 ARG A CA 1
ATOM 1901 C C . ARG A 1 237 ? -5.449 -35.5 -25.625 1 87.5 237 ARG A C 1
ATOM 1903 O O . ARG A 1 237 ? -5.582 -36.719 -25.75 1 87.5 237 ARG A O 1
ATOM 1910 N N . ASN A 1 238 ? -4.668 -34.781 -26.328 1 88.88 238 ASN A N 1
ATOM 1911 C CA . ASN A 1 238 ? -3.859 -35.375 -27.375 1 88.88 238 ASN A CA 1
ATOM 1912 C C . ASN A 1 238 ? -2.826 -36.344 -26.797 1 88.88 238 ASN A C 1
ATOM 1914 O O . ASN A 1 238 ? -2.67 -37.469 -27.297 1 88.88 238 ASN A O 1
ATOM 1918 N N . LYS A 1 239 ? -2.154 -35.938 -25.719 1 90.06 239 LYS A N 1
ATOM 1919 C CA . LYS A 1 239 ? -1.057 -36.719 -25.141 1 90.06 239 LYS A CA 1
ATOM 1920 C C . LYS A 1 239 ? -1.577 -37.969 -24.422 1 90.06 239 LYS A C 1
ATOM 1922 O O . LYS A 1 239 ? -1.001 -39.031 -24.562 1 90.06 239 LYS A O 1
ATOM 1927 N N . LEU A 1 240 ? -2.66 -37.844 -23.734 1 88.69 240 LEU A N 1
ATOM 1928 C CA . LEU A 1 240 ? -3.203 -38.938 -22.953 1 88.69 240 LEU A CA 1
ATOM 1929 C C . LEU A 1 240 ? -3.973 -39.906 -23.859 1 88.69 240 LEU A C 1
ATOM 1931 O O . LEU A 1 240 ? -4.121 -41.094 -23.516 1 88.69 240 LEU A O 1
ATOM 1935 N N . GLY A 1 241 ? -4.434 -39.375 -24.953 1 83.19 241 GLY A N 1
ATOM 1936 C CA . GLY A 1 241 ? -5.191 -40.188 -25.875 1 83.19 241 GLY A CA 1
ATOM 1937 C C . GLY A 1 241 ? -4.312 -41.031 -26.781 1 83.19 241 GLY A C 1
ATOM 1938 O O . GLY A 1 241 ? -4.785 -42 -27.406 1 83.19 241 GLY A O 1
ATOM 1939 N N . GLU A 1 242 ? -3.115 -40.781 -26.828 1 82.75 242 GLU A N 1
ATOM 1940 C CA . GLU A 1 242 ? -2.195 -41.438 -27.75 1 82.75 242 GLU A CA 1
ATOM 1941 C C . GLU A 1 242 ? -1.751 -42.812 -27.203 1 82.75 242 GLU A C 1
ATOM 1943 O O . GLU A 1 242 ? -1.234 -43.625 -27.953 1 82.75 242 GLU A O 1
ATOM 1948 N N . VAL A 1 243 ? -2.047 -43.062 -25.969 1 81.69 243 VAL A N 1
ATOM 1949 C CA . VAL A 1 243 ? -1.541 -44.25 -25.344 1 81.69 243 VAL A CA 1
ATOM 1950 C C . VAL A 1 243 ? -2.686 -45.25 -25.125 1 81.69 243 VAL A C 1
ATOM 1952 O O . VAL A 1 243 ? -3.844 -44.844 -25 1 81.69 243 VAL A O 1
ATOM 1955 N N . ASP A 1 244 ? -2.359 -46.5 -25.281 1 84.75 244 ASP A N 1
ATOM 1956 C CA . ASP A 1 244 ? -3.336 -47.562 -24.984 1 84.75 244 ASP A CA 1
ATOM 1957 C C . ASP A 1 244 ? -3.598 -47.656 -23.484 1 84.75 244 ASP A C 1
ATOM 1959 O O . ASP A 1 244 ? -2.742 -48.125 -22.719 1 84.75 244 ASP A O 1
ATOM 1963 N N . ASN A 1 245 ? -4.758 -47.125 -23.109 1 84.31 245 ASN A N 1
ATOM 1964 C CA . ASN A 1 245 ? -5.078 -47.031 -21.688 1 84.31 245 ASN A CA 1
ATOM 1965 C C . ASN A 1 245 ? -6.184 -48 -21.297 1 84.31 245 ASN A C 1
ATOM 1967 O O . ASN A 1 245 ? -7.016 -48.375 -22.125 1 84.31 245 ASN A O 1
ATOM 1971 N N . THR A 1 246 ? -6.078 -48.5 -20.078 1 89.62 246 THR A N 1
ATOM 1972 C CA . THR A 1 246 ? -7.164 -49.25 -19.453 1 89.62 246 THR A CA 1
ATOM 1973 C C . THR A 1 246 ? -7.77 -48.469 -18.297 1 89.62 246 THR A C 1
ATOM 1975 O O . THR A 1 246 ? -7.273 -47.406 -17.938 1 89.62 246 THR A O 1
ATOM 1978 N N . ASP A 1 247 ? -8.797 -48.969 -17.703 1 89.88 247 ASP A N 1
ATOM 1979 C CA . ASP A 1 247 ? -9.461 -48.312 -16.578 1 89.88 247 ASP A CA 1
ATOM 1980 C C . ASP A 1 247 ? -8.547 -48.281 -15.359 1 89.88 247 ASP A C 1
ATOM 1982 O O . ASP A 1 247 ? -8.727 -47.438 -14.484 1 89.88 247 ASP A O 1
ATOM 1986 N N . GLU A 1 248 ? -7.539 -49.094 -15.391 1 91 248 GLU A N 1
ATOM 1987 C CA . GLU A 1 248 ? -6.637 -49.188 -14.25 1 91 248 GLU A CA 1
ATOM 1988 C C . GLU A 1 248 ? -5.426 -48.281 -14.438 1 91 248 GLU A C 1
ATOM 1990 O O . GLU A 1 248 ? -4.699 -48 -13.477 1 91 248 GLU A O 1
ATOM 1995 N N . THR A 1 249 ? -5.273 -47.781 -15.656 1 94.38 249 THR A N 1
ATOM 1996 C CA . THR A 1 249 ? -4.141 -46.906 -15.945 1 94.38 249 THR A CA 1
ATOM 1997 C C . THR A 1 249 ? -4.262 -45.594 -15.188 1 94.38 249 THR A C 1
ATOM 1999 O O . THR A 1 249 ? -5.32 -44.969 -15.195 1 94.38 249 THR A O 1
ATOM 2002 N N . VAL A 1 250 ? -3.217 -45.312 -14.461 1 96.75 250 VAL A N 1
ATOM 2003 C CA . VAL A 1 250 ? -3.174 -44 -13.852 1 96.75 250 VAL A CA 1
ATOM 2004 C C . VAL A 1 250 ? -2.621 -42.969 -14.852 1 96.75 250 VAL A C 1
ATOM 2006 O O . VAL A 1 250 ? -1.41 -42.906 -15.078 1 96.75 250 VAL A O 1
ATOM 2009 N N . LEU A 1 251 ? -3.506 -42.188 -15.375 1 96 251 LEU A N 1
ATOM 2010 C CA . LEU A 1 251 ? -3.152 -41.219 -16.406 1 96 251 LEU A CA 1
ATOM 2011 C C . LEU A 1 251 ? -2.312 -40.094 -15.828 1 96 251 LEU A C 1
ATOM 2013 O O . LEU A 1 251 ? -1.332 -39.688 -16.438 1 96 251 LEU A O 1
ATOM 2017 N N . LEU A 1 252 ? -2.732 -39.625 -14.68 1 96.81 252 LEU A N 1
ATOM 2018 C CA . LEU A 1 252 ? -2.158 -38.406 -14.102 1 96.81 252 LEU A CA 1
ATOM 2019 C C . LEU A 1 252 ? -2.277 -38.438 -12.578 1 96.81 252 LEU A C 1
ATOM 2021 O O . LEU A 1 252 ? -3.324 -38.812 -12.039 1 96.81 252 LEU A O 1
ATOM 2025 N N . VAL A 1 253 ? -1.197 -38.25 -11.945 1 98.12 253 VAL A N 1
ATOM 2026 C CA . VAL A 1 253 ? -1.211 -37.938 -10.523 1 98.12 253 VAL A CA 1
ATOM 2027 C C . VAL A 1 253 ? -1.038 -36.438 -10.336 1 98.12 253 VAL A C 1
ATOM 2029 O O . VAL A 1 253 ? 0.021 -35.875 -10.641 1 98.12 253 VAL A O 1
ATOM 2032 N N . ASP A 1 254 ? -2.072 -35.75 -9.914 1 97.25 254 ASP A N 1
ATOM 2033 C CA . ASP A 1 254 ? -2.014 -34.312 -9.609 1 97.25 254 ASP A CA 1
ATOM 2034 C C . ASP A 1 254 ? -1.453 -34.062 -8.211 1 97.25 254 ASP A C 1
ATOM 2036 O O . ASP A 1 254 ? -2.189 -34.125 -7.223 1 97.25 254 ASP A O 1
ATOM 2040 N N . VAL A 1 255 ? -0.151 -33.781 -8.172 1 97.5 255 VAL A N 1
ATOM 2041 C CA . VAL A 1 255 ? 0.584 -33.625 -6.922 1 97.5 255 VAL A CA 1
ATOM 2042 C C . VAL A 1 255 ? 0.359 -32.219 -6.355 1 97.5 255 VAL A C 1
ATOM 2044 O O . VAL A 1 255 ? 0.682 -31.234 -7.004 1 97.5 255 VAL A O 1
ATOM 2047 N N . GLY A 1 256 ? -0.133 -32.125 -5.125 1 94.31 256 GLY A N 1
ATOM 2048 C CA . GLY A 1 256 ? -0.509 -30.844 -4.578 1 94.31 256 GLY A CA 1
ATOM 2049 C C . GLY A 1 256 ? -1.703 -30.219 -5.277 1 94.31 256 GLY A C 1
ATOM 2050 O O . GLY A 1 256 ? -1.651 -29.062 -5.695 1 94.31 256 GLY A O 1
ATOM 2051 N N . SER A 1 257 ? -2.785 -30.938 -5.398 1 91.25 257 SER A N 1
ATOM 2052 C CA . SER A 1 257 ? -3.891 -30.609 -6.297 1 91.25 257 SER A CA 1
ATOM 2053 C C . SER A 1 257 ? -4.793 -29.531 -5.711 1 91.25 257 SER A C 1
ATOM 2055 O O . SER A 1 257 ? -5.602 -28.938 -6.422 1 91.25 257 SER A O 1
ATOM 2057 N N . GLY A 1 258 ? -4.648 -29.281 -4.398 1 87.19 258 GLY A N 1
ATOM 2058 C CA . GLY A 1 258 ? -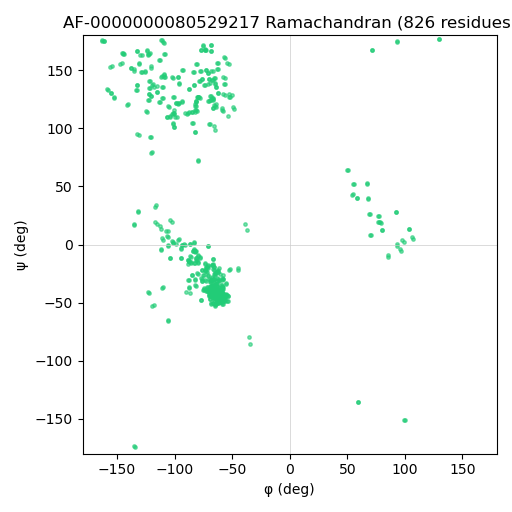5.656 -28.453 -3.762 1 87.19 258 GLY A CA 1
ATOM 2059 C C . GLY A 1 258 ? -7.059 -29.016 -3.867 1 87.19 258 GLY A C 1
ATOM 2060 O O . GLY A 1 258 ? -7.27 -30.203 -3.645 1 87.19 258 GLY A O 1
ATOM 2061 N N . ILE A 1 259 ? -7.996 -28.188 -4.188 1 80.06 259 ILE A N 1
ATOM 2062 C CA . ILE A 1 259 ? -9.375 -28.656 -4.266 1 80.06 259 ILE A CA 1
ATOM 2063 C C . ILE A 1 259 ? -9.648 -29.219 -5.66 1 80.06 259 ILE A C 1
ATOM 2065 O O . ILE A 1 259 ? -10.781 -29.594 -5.973 1 80.06 259 ILE A O 1
ATOM 2069 N N . GLY A 1 260 ? -8.68 -29.203 -6.484 1 84.12 260 GLY A N 1
ATOM 2070 C CA . GLY A 1 260 ? -8.703 -30 -7.699 1 84.12 260 GLY A CA 1
ATOM 2071 C C . GLY A 1 260 ? -9.266 -29.266 -8.891 1 84.12 260 GLY A C 1
ATOM 2072 O O . GLY A 1 260 ? -9.836 -29.875 -9.805 1 84.12 260 GLY A O 1
ATOM 2073 N N . GLN A 1 261 ? -9.133 -27.953 -8.914 1 80.31 261 GLN A N 1
ATOM 2074 C CA . GLN A 1 261 ? -9.633 -27.203 -10.055 1 80.31 261 GLN A CA 1
ATOM 2075 C C . GLN A 1 261 ? -8.953 -27.625 -11.344 1 80.31 261 GLN A C 1
ATOM 2077 O O . GLN A 1 261 ? -9.617 -27.875 -12.352 1 80.31 261 GLN A O 1
ATOM 2082 N N . ALA A 1 262 ? -7.676 -27.688 -11.336 1 85.81 262 ALA A N 1
ATOM 2083 C CA . ALA A 1 262 ? -6.93 -28.109 -12.516 1 85.81 262 ALA A CA 1
ATOM 2084 C C . ALA A 1 262 ? -7.25 -29.562 -12.883 1 85.81 262 ALA A C 1
ATOM 2086 O O . ALA A 1 262 ? -7.426 -29.891 -14.062 1 85.81 262 ALA A O 1
ATOM 2087 N N . THR A 1 263 ? -7.383 -30.375 -11.891 1 90.25 263 THR A N 1
ATOM 2088 C CA . THR A 1 263 ? -7.656 -31.797 -12.102 1 90.25 263 THR A CA 1
ATOM 2089 C C . THR A 1 263 ? -9 -32 -12.805 1 90.25 263 THR A C 1
ATOM 2091 O O . THR A 1 263 ? -9.094 -32.781 -13.75 1 90.25 263 THR A O 1
ATOM 2094 N N . LEU A 1 264 ? -9.93 -31.266 -12.297 1 88 264 LEU A N 1
ATOM 2095 C CA . LEU A 1 264 ? -11.273 -31.406 -12.844 1 88 264 LEU A CA 1
ATOM 2096 C C . LEU A 1 264 ? -11.336 -30.891 -14.281 1 88 264 LEU A C 1
ATOM 2098 O O . LEU A 1 264 ? -12 -31.484 -15.133 1 88 264 LEU A O 1
ATOM 2102 N N . ALA A 1 265 ? -10.664 -29.844 -14.539 1 85.88 265 ALA A N 1
ATOM 2103 C CA . ALA A 1 265 ? -10.609 -29.312 -15.898 1 85.88 265 ALA A CA 1
ATOM 2104 C C . ALA A 1 265 ? -9.922 -30.281 -16.859 1 85.88 265 ALA A C 1
ATOM 2106 O O . ALA A 1 265 ? -10.367 -30.469 -17.984 1 85.88 265 ALA A O 1
ATOM 2107 N N . ILE A 1 266 ? -8.867 -30.891 -16.469 1 90.44 266 ILE A N 1
ATOM 2108 C CA . ILE A 1 266 ? -8.117 -31.844 -17.281 1 90.44 266 ILE A CA 1
ATOM 2109 C C . ILE A 1 266 ? -8.969 -33.062 -17.547 1 90.44 266 ILE A C 1
ATOM 2111 O O . ILE A 1 266 ? -9.016 -33.562 -18.672 1 90.44 266 ILE A O 1
ATOM 2115 N N . ARG A 1 267 ? -9.617 -33.562 -16.469 1 92.19 267 ARG A N 1
ATOM 2116 C CA . ARG A 1 267 ? -10.484 -34.719 -16.625 1 92.19 267 ARG A CA 1
ATOM 2117 C C . ARG A 1 267 ? -11.602 -34.438 -17.625 1 92.19 267 ARG A C 1
ATOM 2119 O O . ARG A 1 267 ? -11.922 -35.281 -18.453 1 92.19 267 ARG A O 1
ATOM 2126 N N . GLU A 1 268 ? -12.148 -33.25 -17.5 1 89.25 268 GLU A N 1
ATOM 2127 C CA . GLU A 1 268 ? -13.211 -32.875 -18.422 1 89.25 268 GLU A CA 1
ATOM 2128 C C . GLU A 1 268 ? -12.695 -32.844 -19.859 1 89.25 268 GLU A C 1
ATOM 2130 O O . GLU A 1 268 ? -13.383 -33.281 -20.797 1 89.25 268 GLU A O 1
ATOM 2135 N N . ALA A 1 269 ? -11.57 -32.312 -20.047 1 86.44 269 ALA A N 1
ATOM 2136 C CA . ALA A 1 269 ? -10.969 -32.188 -21.375 1 86.44 269 ALA A CA 1
ATOM 2137 C C . ALA A 1 269 ? -10.656 -33.562 -21.953 1 86.44 269 ALA A C 1
ATOM 2139 O O . ALA A 1 269 ? -10.633 -33.75 -23.172 1 86.44 269 ALA A O 1
ATOM 2140 N N . CYS A 1 270 ? -10.469 -34.562 -21.047 1 90.88 270 CYS A N 1
ATOM 2141 C CA . CYS A 1 270 ? -10.102 -35.906 -21.469 1 90.88 270 CYS A CA 1
ATOM 2142 C C . CYS A 1 270 ? -11.188 -36.906 -21.094 1 90.88 270 CYS A C 1
ATOM 2144 O O . CYS A 1 270 ? -10.883 -38.062 -20.719 1 90.88 270 CYS A O 1
ATOM 2146 N N . ARG A 1 271 ? -12.32 -36.5 -21.109 1 89.31 271 ARG A N 1
ATOM 2147 C CA . ARG A 1 271 ? -13.438 -37.281 -20.609 1 89.31 271 ARG A CA 1
ATOM 2148 C C . ARG A 1 271 ? -13.539 -38.625 -21.359 1 89.31 271 ARG A C 1
ATOM 2150 O O . ARG A 1 271 ? -13.977 -39.625 -20.797 1 89.31 271 ARG A O 1
ATOM 2157 N N . ASP A 1 272 ? -13.07 -38.688 -22.562 1 89.94 272 ASP A N 1
ATOM 2158 C CA . ASP A 1 272 ? -13.219 -39.875 -23.406 1 89.94 272 ASP A CA 1
ATOM 2159 C C . ASP A 1 272 ? -12.008 -40.781 -23.266 1 89.94 272 ASP A C 1
ATOM 2161 O O . ASP A 1 272 ? -11.977 -41.875 -23.844 1 89.94 272 ASP A O 1
ATOM 2165 N N . VAL A 1 273 ? -11.039 -40.406 -22.469 1 92.88 273 VAL A N 1
ATOM 2166 C CA . VAL A 1 273 ? -9.836 -41.219 -22.281 1 92.88 273 VAL A CA 1
ATOM 2167 C C . VAL A 1 273 ? -10 -42.125 -21.078 1 92.88 273 VAL A C 1
ATOM 2169 O O . VAL A 1 273 ? -10.312 -41.688 -19.984 1 92.88 273 VAL A O 1
ATOM 2172 N N . LYS A 1 274 ? -9.828 -43.469 -21.344 1 93.12 274 LYS A N 1
ATOM 2173 C CA . LYS A 1 274 ? -9.914 -44.438 -20.25 1 93.12 274 LYS A CA 1
ATOM 2174 C C . LYS A 1 274 ? -8.766 -44.219 -19.25 1 93.12 274 LYS A C 1
ATOM 2176 O O . LYS A 1 274 ? -7.637 -43.938 -19.656 1 93.12 274 LYS A O 1
ATOM 2181 N N . GLY A 1 275 ? -9.062 -44.406 -18 1 94.62 275 GLY A N 1
ATOM 2182 C CA . GLY A 1 275 ? -8.055 -44.281 -16.969 1 94.62 275 GLY A CA 1
ATOM 2183 C C . GLY A 1 275 ? -8.484 -43.375 -15.82 1 94.62 275 GLY A C 1
ATOM 2184 O O . GLY A 1 275 ? -9.602 -42.875 -15.82 1 94.62 275 GLY A O 1
ATOM 2185 N N . LYS A 1 276 ? -7.598 -43.312 -14.852 1 95.38 276 LYS A N 1
ATOM 2186 C CA . LYS A 1 276 ? -7.961 -42.562 -13.656 1 95.38 276 LYS A CA 1
ATOM 2187 C C . LYS A 1 276 ? -6.98 -41.406 -13.422 1 95.38 276 LYS A C 1
ATOM 2189 O O . LYS A 1 276 ? -5.836 -41.469 -13.867 1 95.38 276 LYS A O 1
ATOM 2194 N N . ILE A 1 277 ? -7.422 -40.375 -12.797 1 96.62 277 ILE A N 1
ATOM 2195 C CA . ILE A 1 277 ? -6.625 -39.25 -12.312 1 96.62 277 ILE A CA 1
ATOM 2196 C C . ILE A 1 277 ? -6.633 -39.25 -10.789 1 96.62 277 ILE A C 1
ATOM 2198 O O . ILE A 1 277 ? -7.695 -39.312 -10.164 1 96.62 277 ILE A O 1
ATOM 2202 N N . VAL A 1 278 ? -5.465 -39.312 -10.242 1 97.38 278 VAL A N 1
ATOM 2203 C CA . VAL A 1 278 ? -5.344 -39.281 -8.789 1 97.38 278 VAL A CA 1
ATOM 2204 C C . VAL A 1 278 ? -5.023 -37.875 -8.305 1 97.38 278 VAL A C 1
ATOM 2206 O O . VAL A 1 278 ? -4.031 -37.281 -8.734 1 97.38 278 VAL A O 1
ATOM 2209 N N . MET A 1 279 ? -5.832 -37.375 -7.492 1 96.06 279 MET A N 1
ATOM 2210 C CA . MET A 1 279 ? -5.633 -36.062 -6.875 1 96.06 279 MET A CA 1
ATOM 2211 C C . MET A 1 279 ? -4.996 -36.219 -5.496 1 96.06 279 MET A C 1
ATOM 2213 O O . MET A 1 279 ? -5.559 -36.844 -4.609 1 96.06 279 MET A O 1
ATOM 2217 N N . GLN A 1 280 ? -3.83 -35.594 -5.324 1 97.12 280 GLN A N 1
ATOM 2218 C CA . GLN A 1 280 ? -3.117 -35.719 -4.059 1 97.12 280 GLN A CA 1
ATOM 2219 C C . GLN A 1 280 ? -2.928 -34.375 -3.379 1 97.12 280 GLN A C 1
ATOM 2221 O O . GLN A 1 280 ? -2.613 -33.375 -4.039 1 97.12 280 GLN A O 1
ATOM 2226 N N . ASP A 1 281 ? -3.107 -34.281 -2.143 1 93.75 281 ASP A N 1
ATOM 2227 C CA . ASP A 1 281 ? -2.775 -33.188 -1.248 1 93.75 281 ASP A CA 1
ATOM 2228 C C . ASP A 1 281 ? -2.766 -33.625 0.209 1 93.75 281 ASP A C 1
ATOM 2230 O O . ASP A 1 281 ? -2.977 -34.812 0.497 1 93.75 281 ASP A O 1
ATOM 2234 N N . GLN A 1 282 ? -2.389 -32.75 1.089 1 90.94 282 GLN A N 1
ATOM 2235 C CA . GLN A 1 282 ? -2.445 -33.062 2.51 1 90.94 282 GLN A CA 1
ATOM 2236 C C . GLN A 1 282 ? -3.83 -33.562 2.902 1 90.94 282 GLN A C 1
ATOM 2238 O O . GLN A 1 282 ? -4.824 -33.25 2.256 1 90.94 282 GLN A O 1
ATOM 2243 N N . LYS A 1 283 ? -3.893 -34.312 3.955 1 91.94 283 LYS A N 1
ATOM 2244 C CA . LYS A 1 283 ? -5.105 -35 4.41 1 91.94 283 LYS A CA 1
ATOM 2245 C C . LYS A 1 283 ? -6.238 -34 4.625 1 91.94 283 LYS A C 1
ATOM 2247 O O . LYS A 1 283 ? -7.363 -34.219 4.164 1 91.94 283 LYS A O 1
ATOM 2252 N N . GLU A 1 284 ? -5.941 -32.906 5.254 1 84.69 284 GLU A N 1
ATOM 2253 C CA . GLU A 1 284 ? -6.949 -31.891 5.59 1 84.69 284 GLU A CA 1
ATOM 2254 C C . GLU A 1 284 ? -7.562 -31.281 4.336 1 84.69 284 GLU A C 1
ATOM 2256 O O . GLU A 1 284 ? -8.742 -30.938 4.32 1 84.69 284 GLU A O 1
ATOM 2261 N N . VAL A 1 285 ? -6.777 -31.203 3.287 1 84.5 285 VAL A N 1
ATOM 2262 C CA . VAL A 1 285 ? -7.227 -30.609 2.035 1 84.5 285 VAL A CA 1
ATOM 2263 C C . VAL A 1 285 ? -8.133 -31.578 1.288 1 84.5 285 VAL A C 1
ATOM 2265 O O . VAL A 1 285 ? -9.219 -31.219 0.839 1 84.5 285 VAL A O 1
ATOM 2268 N N . ILE A 1 286 ? -7.742 -32.812 1.163 1 89.94 286 ILE A N 1
ATOM 2269 C CA . ILE A 1 286 ? -8.484 -33.844 0.435 1 89.94 286 ILE A CA 1
ATOM 2270 C C . ILE A 1 286 ? -9.812 -34.125 1.135 1 89.94 286 ILE A C 1
ATOM 2272 O O . ILE A 1 286 ? -10.852 -34.25 0.481 1 89.94 286 ILE A O 1
ATOM 2276 N N . GLU A 1 287 ? -9.75 -34.156 2.469 1 87.62 287 GLU A N 1
ATOM 2277 C CA . GLU A 1 287 ? -10.953 -34.406 3.244 1 87.62 287 GLU A CA 1
ATOM 2278 C C . GLU A 1 287 ? -11.922 -33.219 3.191 1 87.62 287 GLU A C 1
ATOM 2280 O O . GLU A 1 287 ? -13.117 -33.375 3.428 1 87.62 287 GLU A O 1
ATOM 2285 N N . GLY A 1 288 ? -11.383 -32.125 2.857 1 78.75 288 GLY A N 1
ATOM 2286 C CA . GLY A 1 288 ? -12.195 -30.922 2.822 1 78.75 288 GLY A CA 1
ATOM 2287 C C . GLY A 1 288 ? -12.914 -30.719 1.499 1 78.75 288 GLY A C 1
ATOM 2288 O O . GLY A 1 288 ? -13.758 -29.828 1.371 1 78.75 288 GLY A O 1
ATOM 2289 N N . ILE A 1 289 ? -12.578 -31.531 0.437 1 81.38 289 ILE A N 1
ATOM 2290 C CA . ILE A 1 289 ? -13.227 -31.406 -0.864 1 81.38 289 ILE A CA 1
ATOM 2291 C C . ILE A 1 289 ? -14.711 -31.766 -0.736 1 81.38 289 ILE A C 1
ATOM 2293 O O . ILE A 1 289 ? -15.047 -32.875 -0.272 1 81.38 289 ILE A O 1
ATOM 2297 N N . ALA A 1 290 ? -15.453 -30.688 -1.086 1 70.5 290 ALA A N 1
ATOM 2298 C CA . ALA A 1 290 ? -16.906 -30.828 -0.971 1 70.5 290 ALA A CA 1
ATOM 2299 C C . ALA A 1 290 ? -17.484 -31.594 -2.152 1 70.5 290 ALA A C 1
ATOM 2301 O O . ALA A 1 290 ? -17.125 -31.344 -3.305 1 70.5 290 ALA A O 1
ATOM 2302 N N . GLY A 1 291 ? -18.203 -32.594 -1.848 1 78.06 291 GLY A N 1
ATOM 2303 C CA . GLY A 1 291 ? -18.969 -33.281 -2.885 1 78.06 291 GLY A CA 1
ATOM 2304 C C . GLY A 1 291 ? -18.234 -34.469 -3.49 1 78.06 291 GLY A C 1
ATOM 2305 O O . GLY A 1 291 ? -17.062 -34.688 -3.197 1 78.06 291 GLY A O 1
ATOM 2306 N N . PRO A 1 292 ? -18.969 -35.125 -4.332 1 87.06 292 PRO A N 1
ATOM 2307 C CA . PRO A 1 292 ? -18.359 -36.281 -4.969 1 87.06 292 PRO A CA 1
ATOM 2308 C C . PRO A 1 292 ? -17.422 -35.938 -6.113 1 87.06 292 PRO A C 1
ATOM 2310 O O . PRO A 1 292 ? -17.672 -34.969 -6.852 1 87.06 292 PRO A O 1
ATOM 2313 N N . LEU A 1 293 ? -16.328 -36.594 -6.27 1 90.62 293 LEU A N 1
ATOM 2314 C CA . LEU A 1 293 ? -15.398 -36.438 -7.383 1 90.62 293 LEU A CA 1
ATOM 2315 C C . LEU A 1 293 ? -15.938 -37.125 -8.641 1 90.62 293 LEU A C 1
ATOM 2317 O O . LEU A 1 293 ? -16.672 -38.094 -8.562 1 90.62 293 LEU A O 1
ATOM 2321 N N . PRO A 1 294 ? -15.719 -36.531 -9.766 1 89.88 294 PRO A N 1
ATOM 2322 C CA . PRO A 1 294 ? -16.172 -37.156 -11.016 1 89.88 294 PRO A CA 1
ATOM 2323 C C . PRO A 1 294 ? -15.617 -38.562 -11.219 1 89.88 294 PRO A C 1
ATOM 2325 O O . PRO A 1 294 ? -14.609 -38.906 -10.602 1 89.88 294 PRO A O 1
ATOM 2328 N N . THR A 1 295 ? -16.312 -39.25 -12.086 1 90.31 295 THR A N 1
ATOM 2329 C CA . THR A 1 295 ? -15.859 -40.594 -12.43 1 90.31 295 THR A CA 1
ATOM 2330 C C . THR A 1 295 ? -14.422 -40.594 -12.945 1 90.31 295 THR A C 1
ATOM 2332 O O . THR A 1 295 ? -14.078 -39.75 -13.789 1 90.31 295 THR A O 1
ATOM 2335 N N . GLY A 1 296 ? -13.617 -41.406 -12.391 1 92.56 296 GLY A N 1
ATOM 2336 C CA . GLY A 1 296 ? -12.242 -41.531 -12.852 1 92.56 296 GLY A CA 1
ATOM 2337 C C . GLY A 1 296 ? -11.273 -40.625 -12.078 1 92.56 296 GLY A C 1
ATOM 2338 O O . GLY A 1 296 ? -10.07 -40.656 -12.328 1 92.56 296 GLY A O 1
ATOM 2339 N N . VAL A 1 297 ? -11.75 -39.875 -11.133 1 95.69 297 VAL A N 1
ATOM 2340 C CA . VAL A 1 297 ? -10.898 -39.062 -10.273 1 95.69 297 VAL A CA 1
ATOM 2341 C C . VAL A 1 297 ? -10.914 -39.625 -8.852 1 95.69 297 VAL A C 1
ATOM 2343 O O . VAL A 1 297 ? -11.984 -39.844 -8.281 1 95.69 297 VAL A O 1
ATOM 2346 N N . VAL A 1 298 ? -9.766 -39.875 -8.344 1 94.94 298 VAL A N 1
ATOM 2347 C CA . VAL A 1 298 ? -9.641 -40.438 -7 1 94.94 298 VAL A CA 1
ATOM 2348 C C . VAL A 1 298 ? -8.844 -39.5 -6.109 1 94.94 298 VAL A C 1
ATOM 2350 O O . VAL A 1 298 ? -7.766 -39.031 -6.496 1 94.94 298 VAL A O 1
ATOM 2353 N N . GLY A 1 299 ? -9.359 -39.156 -4.973 1 95.5 299 GLY A N 1
ATOM 2354 C CA . GLY A 1 299 ? -8.625 -38.375 -3.986 1 95.5 299 GLY A CA 1
ATOM 2355 C C . GLY A 1 299 ? -7.719 -39.219 -3.113 1 95.5 299 GLY A C 1
ATOM 2356 O O . GLY A 1 299 ? -8.086 -40.344 -2.721 1 95.5 299 GLY A O 1
ATOM 2357 N N . MET A 1 300 ? -6.543 -38.812 -2.848 1 96.62 300 MET A N 1
ATOM 2358 C CA . MET A 1 300 ? -5.582 -39.531 -2.008 1 96.62 300 MET A CA 1
ATOM 2359 C C . MET A 1 300 ? -4.809 -38.531 -1.123 1 96.62 300 MET A C 1
ATOM 2361 O O . MET A 1 300 ? -4.164 -37.625 -1.624 1 96.62 300 MET A O 1
ATOM 2365 N N . ALA A 1 301 ? -4.883 -38.688 0.191 1 96.69 301 ALA A N 1
ATOM 2366 C CA . ALA A 1 301 ? -4.059 -37.906 1.098 1 96.69 301 ALA A CA 1
ATOM 2367 C C . ALA A 1 301 ? -2.582 -38.25 0.948 1 96.69 301 ALA A C 1
ATOM 2369 O O . ALA A 1 301 ? -2.211 -39.438 1.012 1 96.69 301 ALA A O 1
ATOM 2370 N N . HIS A 1 302 ? -1.738 -37.281 0.689 1 97.25 302 HIS A N 1
ATOM 2371 C CA . HIS A 1 302 ? -0.308 -37.531 0.529 1 97.25 302 HIS A CA 1
ATOM 2372 C C . HIS A 1 302 ? 0.491 -36.25 0.77 1 97.25 302 HIS A C 1
ATOM 2374 O O . HIS A 1 302 ? 0.092 -35.156 0.33 1 97.25 302 HIS A O 1
ATOM 2380 N N . ASP A 1 303 ? 1.532 -36.344 1.547 1 95.44 303 ASP A N 1
ATOM 2381 C CA . ASP A 1 303 ? 2.557 -35.344 1.713 1 95.44 303 ASP A CA 1
ATOM 2382 C C . ASP A 1 303 ? 3.691 -35.531 0.71 1 95.44 303 ASP A C 1
ATOM 2384 O O . ASP A 1 303 ? 4.457 -36.469 0.805 1 95.44 303 ASP A O 1
ATOM 2388 N N . PHE A 1 304 ? 3.84 -34.594 -0.242 1 97 304 PHE A N 1
ATOM 2389 C CA . PHE A 1 304 ? 4.777 -34.812 -1.338 1 97 304 PHE A CA 1
ATOM 2390 C C . PHE A 1 304 ? 6.215 -34.719 -0.844 1 97 304 PHE A C 1
ATOM 2392 O O . PHE A 1 304 ? 7.152 -34.969 -1.604 1 97 304 PHE A O 1
ATOM 2399 N N . PHE A 1 305 ? 6.445 -34.438 0.441 1 95.94 305 PHE A N 1
ATOM 2400 C CA . PHE A 1 305 ? 7.77 -34.531 1.039 1 95.94 305 PHE A CA 1
ATOM 2401 C C . PHE A 1 305 ? 8.094 -35.969 1.441 1 95.94 305 PHE A C 1
ATOM 2403 O O . PHE A 1 305 ? 9.211 -36.25 1.87 1 95.94 305 PHE A O 1
ATOM 2410 N N . THR A 1 306 ? 7.176 -36.844 1.312 1 97.5 306 THR A N 1
ATOM 2411 C CA . THR A 1 306 ? 7.371 -38.281 1.527 1 97.5 306 THR A CA 1
ATOM 2412 C C . THR A 1 306 ? 7.336 -39.031 0.203 1 97.5 306 THR A C 1
ATOM 2414 O O . THR A 1 306 ? 6.879 -38.5 -0.811 1 97.5 306 THR A O 1
ATOM 2417 N N . PRO A 1 307 ? 7.809 -40.219 0.232 1 98.12 307 PRO A N 1
ATOM 2418 C CA . PRO A 1 307 ? 7.871 -40.938 -1.029 1 98.12 307 PRO A CA 1
ATOM 2419 C C . PRO A 1 307 ? 6.512 -41.062 -1.714 1 98.12 307 PRO A C 1
ATOM 2421 O O . PRO A 1 307 ? 5.492 -41.25 -1.044 1 98.12 307 PRO A O 1
ATOM 2424 N N . GLN A 1 308 ? 6.516 -40.875 -3.031 1 98.56 308 GLN A N 1
ATOM 2425 C CA . GLN A 1 308 ? 5.301 -40.938 -3.84 1 98.56 308 GLN A CA 1
ATOM 2426 C C . GLN A 1 308 ? 4.723 -42.344 -3.859 1 98.56 308 GLN A C 1
ATOM 2428 O O . GLN A 1 308 ? 5.371 -43.281 -4.336 1 98.56 308 GLN A O 1
ATOM 2433 N N . PRO A 1 309 ? 3.514 -42.5 -3.346 1 98.12 309 PRO A N 1
ATOM 2434 C CA . PRO A 1 309 ? 2.934 -43.844 -3.221 1 98.12 309 PRO A CA 1
ATOM 2435 C C . PRO A 1 309 ? 2.436 -44.406 -4.555 1 98.12 309 PRO A C 1
ATOM 2437 O O . PRO A 1 309 ? 2.33 -45.625 -4.719 1 98.12 309 PRO A O 1
ATOM 2440 N N . VAL A 1 310 ? 2.006 -43.594 -5.488 1 98.25 310 VAL A N 1
ATOM 2441 C CA . VAL A 1 310 ? 1.514 -44.062 -6.785 1 98.25 310 VAL A CA 1
ATOM 2442 C C . VAL A 1 310 ? 2.678 -44.188 -7.766 1 98.25 310 VAL A C 1
ATOM 2444 O O . VAL A 1 310 ? 3.264 -43.188 -8.18 1 98.25 310 VAL A O 1
ATOM 2447 N N . LYS A 1 311 ? 2.961 -45.406 -8.141 1 97.62 311 LYS A N 1
ATOM 2448 C CA . LYS A 1 311 ? 4.102 -45.656 -9.016 1 97.62 311 LYS A CA 1
ATOM 2449 C C . LYS A 1 311 ? 3.656 -45.875 -10.453 1 97.62 311 LYS A C 1
ATOM 2451 O O . LYS A 1 311 ? 2.545 -46.344 -10.703 1 97.62 311 LYS A O 1
ATOM 2456 N N . GLY A 1 312 ? 4.48 -45.375 -11.406 1 96.5 312 GLY A N 1
ATOM 2457 C CA . GLY A 1 312 ? 4.348 -45.719 -12.805 1 96.5 312 GLY A CA 1
ATOM 2458 C C . GLY A 1 312 ? 3.207 -45 -13.5 1 96.5 312 GLY A C 1
ATOM 2459 O O . GLY A 1 312 ? 2.686 -45.469 -14.508 1 96.5 312 GLY A O 1
ATOM 2460 N N . ALA A 1 313 ? 2.725 -43.906 -12.953 1 96.94 313 ALA A N 1
ATOM 2461 C CA . ALA A 1 313 ? 1.728 -43.094 -13.656 1 96.94 313 ALA A CA 1
ATOM 2462 C C . ALA A 1 313 ? 2.291 -42.531 -14.953 1 96.94 313 ALA A C 1
ATOM 2464 O O . ALA A 1 313 ? 3.506 -42.375 -15.094 1 96.94 313 ALA A O 1
ATOM 2465 N N . LEU A 1 314 ? 1.407 -42.312 -15.953 1 96.19 314 LEU A N 1
ATOM 2466 C CA . LEU A 1 314 ? 1.88 -41.719 -17.203 1 96.19 314 LEU A CA 1
ATOM 2467 C C . LEU A 1 314 ? 2.451 -40.312 -16.969 1 96.19 314 LEU A C 1
ATOM 2469 O O . LEU A 1 314 ? 3.488 -39.969 -17.531 1 96.19 314 LEU A O 1
ATOM 2473 N N . TYR A 1 315 ? 1.711 -39.5 -16.141 1 96.94 315 TYR A N 1
ATOM 2474 C CA . TYR A 1 315 ? 2.156 -38.125 -15.828 1 96.94 315 TYR A CA 1
ATOM 2475 C C . TYR A 1 315 ? 2.047 -37.875 -14.328 1 96.94 315 TYR A C 1
ATOM 2477 O O . TYR A 1 315 ? 1.079 -38.281 -13.688 1 96.94 315 TYR A O 1
ATOM 2485 N N . TYR A 1 316 ? 3.043 -37.344 -13.789 1 98.25 316 TYR A N 1
ATOM 2486 C CA . TYR A 1 316 ? 2.979 -36.656 -12.508 1 98.25 316 TYR A CA 1
ATOM 2487 C C . TYR A 1 316 ? 2.928 -35.156 -12.711 1 98.25 316 TYR A C 1
ATOM 2489 O O . TYR A 1 316 ? 3.879 -34.562 -13.227 1 98.25 316 TYR A O 1
ATOM 2497 N N . TYR A 1 317 ? 1.812 -34.562 -12.375 1 96.94 317 TYR A N 1
ATOM 2498 C CA . TYR A 1 317 ? 1.543 -33.156 -12.648 1 96.94 317 TYR A CA 1
ATOM 2499 C C . TYR A 1 317 ? 1.658 -32.312 -11.375 1 96.94 317 TYR A C 1
ATOM 2501 O O . TYR A 1 317 ? 1.012 -32.625 -10.367 1 96.94 317 TYR A O 1
ATOM 2509 N N . ILE A 1 318 ? 2.561 -31.391 -11.352 1 96.25 318 ILE A N 1
ATOM 2510 C CA . ILE A 1 318 ? 2.703 -30.453 -10.234 1 96.25 318 ILE A CA 1
ATOM 2511 C C . ILE A 1 318 ? 2.609 -29.016 -10.742 1 96.25 318 ILE A C 1
ATOM 2513 O O . ILE A 1 318 ? 3.42 -28.594 -11.562 1 96.25 318 ILE A O 1
ATOM 2517 N N . HIS A 1 319 ? 1.587 -28.406 -10.32 1 92 319 HIS A N 1
ATOM 2518 C CA . HIS A 1 319 ? 1.286 -27.078 -10.836 1 92 319 HIS A CA 1
ATOM 2519 C C . HIS A 1 319 ? 1.211 -26.062 -9.719 1 92 319 HIS A C 1
ATOM 2521 O O . HIS A 1 319 ? 0.449 -26.219 -8.766 1 92 319 HIS A O 1
ATOM 2527 N N . ARG A 1 320 ? 2.02 -24.984 -9.812 1 89.75 320 ARG A N 1
ATOM 2528 C CA . ARG A 1 320 ? 2.031 -23.859 -8.875 1 89.75 320 ARG A CA 1
ATOM 2529 C C . ARG A 1 320 ? 2.238 -24.344 -7.445 1 89.75 320 ARG A C 1
ATOM 2531 O O . ARG A 1 320 ? 1.484 -23.969 -6.543 1 89.75 320 ARG A O 1
ATOM 2538 N N . CYS A 1 321 ? 3.137 -25.25 -7.262 1 93.31 321 CYS A N 1
ATOM 2539 C CA . CYS A 1 321 ? 3.465 -25.781 -5.949 1 93.31 321 CYS A CA 1
ATOM 2540 C C . CYS A 1 321 ? 4.941 -25.594 -5.633 1 93.31 321 CYS A C 1
ATOM 2542 O O . CYS A 1 321 ? 5.293 -25.172 -4.523 1 93.31 321 CYS A O 1
ATOM 2544 N N . LEU A 1 322 ? 5.75 -25.828 -6.641 1 96.62 322 LEU A N 1
ATOM 2545 C CA . LEU A 1 322 ? 7.188 -25.844 -6.391 1 96.62 322 LEU A CA 1
ATOM 2546 C C . LEU A 1 322 ? 7.707 -24.438 -6.102 1 96.62 322 LEU A C 1
ATOM 2548 O O . LEU A 1 322 ? 8.703 -24.281 -5.398 1 96.62 322 LEU A O 1
ATOM 2552 N N . HIS A 1 323 ? 7.051 -23.406 -6.621 1 95.88 323 HIS A N 1
ATOM 2553 C CA . HIS A 1 323 ? 7.477 -22.031 -6.359 1 95.88 323 HIS A CA 1
ATOM 2554 C C . HIS A 1 323 ? 7.297 -21.672 -4.891 1 95.88 323 HIS A C 1
ATOM 2556 O O . HIS A 1 323 ? 7.863 -20.688 -4.418 1 95.88 323 HIS A O 1
ATOM 2562 N N . ASP A 1 324 ? 6.57 -22.484 -4.113 1 95.12 324 ASP A N 1
ATOM 2563 C CA . ASP A 1 324 ? 6.316 -22.219 -2.699 1 95.12 324 ASP A CA 1
ATOM 2564 C C . ASP A 1 324 ? 7.52 -22.609 -1.842 1 95.12 324 ASP A C 1
ATOM 2566 O O . ASP A 1 324 ? 7.578 -22.281 -0.658 1 95.12 324 ASP A O 1
ATOM 2570 N N . TRP A 1 325 ? 8.484 -23.281 -2.475 1 96.06 325 TRP A N 1
ATOM 2571 C CA . TRP A 1 325 ? 9.516 -23.938 -1.669 1 96.06 325 TRP A CA 1
ATOM 2572 C C . TRP A 1 325 ? 10.914 -23.547 -2.158 1 96.06 325 TRP A C 1
ATOM 2574 O O . TRP A 1 325 ? 11.109 -23.312 -3.354 1 96.06 325 TRP A O 1
ATOM 2584 N N . PRO A 1 326 ? 11.859 -23.5 -1.215 1 94.5 326 PRO A N 1
ATOM 2585 C CA . PRO A 1 326 ? 13.25 -23.312 -1.645 1 94.5 326 PRO A CA 1
ATOM 2586 C C . PRO A 1 326 ? 13.805 -24.531 -2.395 1 94.5 326 PRO A C 1
ATOM 2588 O O . PRO A 1 326 ? 13.164 -25.578 -2.434 1 94.5 326 PRO A O 1
ATOM 2591 N N . ASP A 1 327 ? 14.961 -24.391 -2.957 1 93.81 327 ASP A N 1
ATOM 2592 C CA . ASP A 1 327 ? 15.539 -25.406 -3.838 1 93.81 327 ASP A CA 1
ATOM 2593 C C . ASP A 1 327 ? 15.75 -26.719 -3.096 1 93.81 327 ASP A C 1
ATOM 2595 O O . ASP A 1 327 ? 15.555 -27.797 -3.662 1 93.81 327 ASP A O 1
ATOM 2599 N N . SER A 1 328 ? 16.141 -26.625 -1.873 1 93.19 328 SER A N 1
ATOM 2600 C CA . SER A 1 328 ? 16.406 -27.844 -1.114 1 93.19 328 SER A CA 1
ATOM 2601 C C . SER A 1 328 ? 15.148 -28.672 -0.952 1 93.19 328 SER A C 1
ATOM 2603 O O . SER A 1 328 ? 15.188 -29.906 -1.104 1 93.19 328 SER A O 1
ATOM 2605 N N . ASP A 1 329 ? 14.078 -28.031 -0.698 1 95.5 329 ASP A N 1
ATOM 2606 C CA . ASP A 1 329 ? 12.797 -28.719 -0.554 1 95.5 329 ASP A CA 1
ATOM 2607 C C . ASP A 1 329 ? 12.289 -29.234 -1.903 1 95.5 329 ASP A C 1
ATOM 2609 O O . ASP A 1 329 ? 11.75 -30.328 -1.996 1 95.5 329 ASP A O 1
ATOM 2613 N N . CYS A 1 330 ? 12.461 -28.438 -2.902 1 97.31 330 CYS A N 1
ATOM 2614 C CA . CYS A 1 330 ? 12.031 -28.844 -4.238 1 97.31 330 CYS A CA 1
ATOM 2615 C C . CYS A 1 330 ? 12.789 -30.078 -4.707 1 97.31 330 CYS A C 1
ATOM 2617 O O . CYS A 1 330 ? 12.219 -30.938 -5.367 1 97.31 330 CYS A O 1
ATOM 2619 N N . LEU A 1 331 ? 14.086 -30.109 -4.391 1 97.12 331 LEU A N 1
ATOM 2620 C CA . LEU A 1 331 ? 14.898 -31.266 -4.75 1 97.12 331 LEU A CA 1
ATOM 2621 C C . LEU A 1 331 ? 14.328 -32.531 -4.133 1 97.12 331 LEU A C 1
ATOM 2623 O O . LEU A 1 331 ? 14.234 -33.562 -4.805 1 97.12 331 LEU A O 1
ATOM 2627 N N . LEU A 1 332 ? 13.93 -32.438 -2.871 1 97.12 332 LEU A N 1
ATOM 2628 C CA . LEU A 1 332 ? 13.352 -33.562 -2.178 1 97.12 332 LEU A CA 1
ATOM 2629 C C . LEU A 1 332 ? 12.062 -34.031 -2.852 1 97.12 332 LEU A C 1
ATOM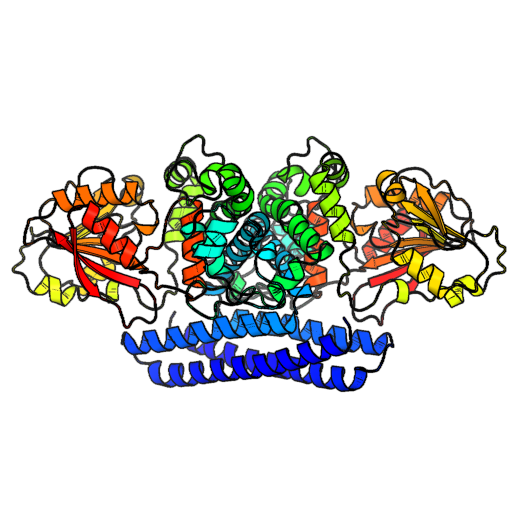 2631 O O . LEU A 1 332 ? 11.867 -35.219 -3.09 1 97.12 332 LEU A O 1
ATOM 2635 N N . ILE A 1 333 ? 11.164 -33.125 -3.205 1 98 333 ILE A N 1
ATOM 2636 C CA . ILE A 1 333 ? 9.891 -33.406 -3.861 1 98 333 ILE A CA 1
ATOM 2637 C C . ILE A 1 333 ? 10.156 -34.094 -5.211 1 98 333 ILE A C 1
ATOM 2639 O O . ILE A 1 333 ? 9.547 -35.094 -5.527 1 98 333 ILE A O 1
ATOM 2643 N N . LEU A 1 334 ? 11.07 -33.5 -5.965 1 98.31 334 LEU A N 1
ATOM 2644 C CA . LEU A 1 334 ? 11.367 -33.969 -7.312 1 98.31 334 LEU A CA 1
ATOM 2645 C C . LEU A 1 334 ? 12.016 -35.375 -7.266 1 98.31 334 LEU A C 1
ATOM 2647 O O . LEU A 1 334 ? 11.781 -36.188 -8.148 1 98.31 334 LEU A O 1
ATOM 2651 N N . GLN A 1 335 ? 12.82 -35.625 -6.277 1 97.75 335 GLN A N 1
ATOM 2652 C CA . GLN A 1 335 ? 13.438 -36.938 -6.121 1 97.75 335 GLN A CA 1
ATOM 2653 C C . GLN A 1 335 ? 12.391 -38 -5.832 1 97.75 335 GLN A C 1
ATOM 2655 O O . GLN A 1 335 ? 12.484 -39.125 -6.34 1 97.75 335 GLN A O 1
ATOM 2660 N N . HIS A 1 336 ? 11.406 -37.656 -5.004 1 98.12 336 HIS A N 1
ATOM 2661 C CA . HIS A 1 336 ? 10.312 -38.594 -4.73 1 98.12 336 HIS A CA 1
ATOM 2662 C C . HIS A 1 336 ? 9.516 -38.875 -5.992 1 98.12 336 HIS A C 1
ATOM 2664 O O . HIS A 1 336 ? 9.102 -40.031 -6.215 1 98.12 336 HIS A O 1
ATOM 2670 N N . LEU A 1 337 ? 9.305 -37.875 -6.812 1 98.31 337 LEU A N 1
ATOM 2671 C CA . LEU A 1 337 ? 8.578 -38.094 -8.062 1 98.31 337 LEU A CA 1
ATOM 2672 C C . LEU A 1 337 ? 9.406 -38.906 -9.039 1 98.31 337 LEU A C 1
ATOM 2674 O O . LEU A 1 337 ? 8.891 -39.812 -9.695 1 98.31 337 LEU A O 1
ATOM 2678 N N . ALA A 1 338 ? 10.672 -38.594 -9.133 1 97.94 338 ALA A N 1
ATOM 2679 C CA . ALA A 1 338 ? 11.578 -39.344 -10.008 1 97.94 338 ALA A CA 1
ATOM 2680 C C . ALA A 1 338 ? 11.586 -40.812 -9.656 1 97.94 338 ALA A C 1
ATOM 2682 O O . ALA A 1 338 ? 11.594 -41.688 -10.547 1 97.94 338 ALA A O 1
ATOM 2683 N N . ALA A 1 339 ? 11.609 -41.062 -8.367 1 97.62 339 ALA A N 1
ATOM 2684 C CA . ALA A 1 339 ? 11.656 -42.438 -7.895 1 97.62 339 ALA A CA 1
ATOM 2685 C C . ALA A 1 339 ? 10.375 -43.188 -8.25 1 97.62 339 ALA A C 1
ATOM 2687 O O . ALA A 1 339 ? 10.375 -44.406 -8.359 1 97.62 339 ALA A O 1
ATOM 2688 N N . ALA A 1 340 ? 9.266 -42.469 -8.43 1 98.12 340 ALA A N 1
ATOM 2689 C CA . ALA A 1 340 ? 7.973 -43.094 -8.711 1 98.12 340 ALA A CA 1
ATOM 2690 C C . ALA A 1 340 ? 7.777 -43.312 -10.211 1 98.12 340 ALA A C 1
ATOM 2692 O O . ALA A 1 340 ? 6.902 -44.062 -10.625 1 98.12 340 ALA A O 1
ATOM 2693 N N . MET A 1 341 ? 8.555 -42.688 -11.039 1 97.5 341 MET A N 1
ATOM 2694 C CA . MET A 1 341 ? 8.438 -42.719 -12.492 1 97.5 341 MET A CA 1
ATOM 2695 C C . MET A 1 341 ? 8.844 -44.094 -13.031 1 97.5 341 MET A C 1
ATOM 2697 O O . MET A 1 341 ? 9.789 -44.688 -12.523 1 97.5 341 MET A O 1
ATOM 2701 N N . GLU A 1 342 ? 8.062 -44.562 -13.984 1 95.88 342 GLU A N 1
ATOM 2702 C CA . GLU A 1 342 ? 8.531 -45.656 -14.812 1 95.88 342 GLU A CA 1
ATOM 2703 C C . GLU A 1 342 ? 9.453 -45.188 -15.922 1 95.88 342 GLU A C 1
ATOM 2705 O O . GLU A 1 342 ? 9.047 -44.375 -16.781 1 95.88 342 GLU A O 1
ATOM 2710 N N . PRO A 1 343 ? 10.727 -45.625 -15.852 1 92.31 343 PRO A N 1
ATOM 2711 C CA . PRO A 1 343 ? 11.688 -45.156 -16.844 1 92.31 343 PRO A CA 1
ATOM 2712 C C . PRO A 1 343 ? 11.18 -45.312 -18.281 1 92.31 343 PRO A C 1
ATOM 2714 O O . PRO A 1 343 ? 10.656 -46.375 -18.641 1 92.31 343 PRO A O 1
ATOM 2717 N N . GLY A 1 344 ? 11.234 -44.281 -19.031 1 92.06 344 GLY A N 1
ATOM 2718 C CA . GLY A 1 344 ? 10.883 -44.312 -20.453 1 92.06 344 GLY A CA 1
ATOM 2719 C C . GLY A 1 344 ? 9.398 -44.125 -20.703 1 92.06 344 GLY A C 1
ATOM 2720 O O . GLY A 1 344 ? 8.969 -43.938 -21.844 1 92.06 344 GLY A O 1
ATOM 2721 N N . VAL A 1 345 ? 8.641 -44.188 -19.688 1 92.81 345 VAL A N 1
ATOM 2722 C CA . VAL A 1 345 ? 7.191 -44.125 -19.844 1 92.81 345 VAL A CA 1
ATOM 2723 C C . VAL A 1 345 ? 6.633 -42.906 -19.141 1 92.81 345 VAL A C 1
ATOM 2725 O O . VAL A 1 345 ? 5.949 -42.094 -19.75 1 92.81 345 VAL A O 1
ATOM 2728 N N . SER A 1 346 ? 6.973 -42.75 -17.891 1 96.38 346 SER A N 1
ATOM 2729 C CA . SER A 1 346 ? 6.426 -41.688 -17.047 1 96.38 346 SER A CA 1
ATOM 2730 C C . SER A 1 346 ? 7.09 -40.375 -17.344 1 96.38 346 SER A C 1
ATOM 2732 O O . SER A 1 346 ? 8.258 -40.312 -17.734 1 96.38 346 SER A O 1
ATOM 2734 N N . ARG A 1 347 ? 6.336 -39.281 -17.172 1 97.31 347 ARG A N 1
ATOM 2735 C CA . ARG A 1 347 ? 6.844 -37.906 -17.266 1 97.31 347 ARG A CA 1
ATOM 2736 C C . ARG A 1 347 ? 6.336 -37.031 -16.125 1 97.31 347 ARG A C 1
ATOM 2738 O O . ARG A 1 347 ? 5.285 -37.344 -15.539 1 97.31 347 ARG A O 1
ATOM 2745 N N . ILE A 1 348 ? 7.137 -36.094 -15.773 1 98.38 348 ILE A N 1
ATOM 2746 C CA . ILE A 1 348 ? 6.684 -35.062 -14.844 1 98.38 348 ILE A CA 1
ATOM 2747 C C . ILE A 1 348 ? 6.309 -33.781 -15.617 1 98.38 348 ILE A C 1
ATOM 2749 O O . ILE A 1 348 ? 7.047 -33.344 -16.5 1 98.38 348 ILE A O 1
ATOM 2753 N N . LEU A 1 349 ? 5.129 -33.281 -15.398 1 97.19 349 LEU A N 1
ATOM 2754 C CA . LEU A 1 349 ? 4.711 -31.984 -15.906 1 97.19 349 LEU A CA 1
ATOM 2755 C C . LEU A 1 349 ? 4.762 -30.922 -14.812 1 97.19 349 LEU A C 1
ATOM 2757 O O . LEU A 1 349 ? 4.02 -31 -13.836 1 97.19 349 LEU A O 1
ATOM 2761 N N . ILE A 1 350 ? 5.668 -30 -14.977 1 97 350 ILE A N 1
ATOM 2762 C CA . ILE A 1 350 ? 5.785 -28.891 -14.039 1 97 350 ILE A CA 1
ATOM 2763 C C . ILE A 1 350 ? 5.184 -27.625 -14.664 1 97 350 ILE A C 1
ATOM 2765 O O . ILE A 1 350 ? 5.715 -27.094 -15.641 1 97 350 ILE A O 1
ATOM 2769 N N . SER A 1 351 ? 4.066 -27.203 -14.148 1 93.75 351 SER A N 1
ATOM 2770 C CA . SER A 1 351 ? 3.428 -25.969 -14.617 1 93.75 351 SER A CA 1
ATOM 2771 C C . SER A 1 351 ? 3.717 -24.812 -13.68 1 93.75 351 SER A C 1
ATOM 2773 O O . SER A 1 351 ? 3.105 -24.688 -12.609 1 93.75 351 SER A O 1
ATOM 2775 N N . GLU A 1 352 ? 4.629 -23.984 -14.039 1 93.56 352 GLU A N 1
ATOM 2776 C CA . GLU A 1 352 ? 5.125 -22.875 -13.227 1 93.56 352 GLU A CA 1
ATOM 2777 C C . GLU A 1 352 ? 5.48 -21.672 -14.094 1 93.56 352 GLU A C 1
ATOM 2779 O O . GLU A 1 352 ? 5.562 -21.797 -15.32 1 93.56 352 GLU A O 1
ATOM 2784 N N . ILE A 1 353 ? 5.633 -20.547 -13.406 1 93.31 353 ILE A N 1
ATOM 2785 C CA . ILE A 1 353 ? 6.219 -19.391 -14.078 1 93.31 353 ILE A CA 1
ATOM 2786 C C . ILE A 1 353 ? 7.695 -19.656 -14.367 1 93.31 353 ILE A C 1
ATOM 2788 O O . ILE A 1 353 ? 8.422 -20.141 -13.508 1 93.31 353 ILE A O 1
ATOM 2792 N N . VAL A 1 354 ? 8.094 -19.484 -15.555 1 94.94 354 VAL A N 1
ATOM 2793 C CA . VAL A 1 354 ? 9.5 -19.453 -15.914 1 94.94 354 VAL A CA 1
ATOM 2794 C C . VAL A 1 354 ? 9.953 -18 -16.109 1 94.94 354 VAL A C 1
ATOM 2796 O O . VAL A 1 354 ? 9.688 -17.391 -17.156 1 94.94 354 VAL A O 1
ATOM 2799 N N . MET A 1 355 ? 10.648 -17.547 -15.141 1 94.12 355 MET A N 1
ATOM 2800 C CA . MET A 1 355 ? 11 -16.125 -15.062 1 94.12 355 MET A CA 1
ATOM 2801 C C . MET A 1 355 ? 12.023 -15.766 -16.125 1 94.12 355 MET A C 1
ATOM 2803 O O . MET A 1 355 ? 13.102 -16.359 -16.188 1 94.12 355 MET A O 1
ATOM 2807 N N . PRO A 1 356 ? 11.719 -14.812 -16.953 1 92.69 356 PRO A N 1
ATOM 2808 C CA . PRO A 1 356 ? 12.734 -14.328 -17.891 1 92.69 356 PRO A CA 1
ATOM 2809 C C . PRO A 1 356 ? 13.805 -13.484 -17.203 1 92.69 356 PRO A C 1
ATOM 2811 O O . PRO A 1 356 ? 13.648 -13.109 -16.047 1 92.69 356 PRO A O 1
ATOM 2814 N N . VAL A 1 357 ? 14.836 -13.281 -17.969 1 91.56 357 VAL A N 1
ATOM 2815 C CA . VAL A 1 357 ? 15.867 -12.375 -17.469 1 91.56 357 VAL A CA 1
ATOM 2816 C C . VAL A 1 357 ? 15.438 -10.93 -17.688 1 91.56 357 VAL A C 1
ATOM 2818 O O . VAL A 1 357 ? 15 -10.562 -18.781 1 91.56 357 VAL A O 1
ATOM 2821 N N . GLY A 1 358 ? 15.461 -10.172 -16.656 1 90.44 358 GLY A N 1
ATOM 2822 C CA . GLY A 1 358 ? 15.148 -8.758 -16.797 1 90.44 358 GLY A CA 1
ATOM 2823 C C . GLY A 1 358 ? 13.727 -8.422 -16.391 1 90.44 358 GLY A C 1
ATOM 2824 O O . GLY A 1 358 ? 13.133 -9.102 -15.547 1 90.44 358 GLY A O 1
ATOM 2825 N N . ARG A 1 359 ? 13.195 -7.391 -17 1 88.75 359 ARG A N 1
ATOM 2826 C CA . ARG A 1 359 ? 11.922 -6.797 -16.609 1 88.75 359 ARG A CA 1
ATOM 2827 C C . ARG A 1 359 ? 10.766 -7.75 -16.891 1 88.75 359 ARG A C 1
ATOM 2829 O O . ARG A 1 359 ? 10.758 -8.438 -17.922 1 88.75 359 ARG A O 1
ATOM 2836 N N . VAL A 1 360 ? 9.797 -7.812 -16.062 1 91.75 360 VAL A N 1
ATOM 2837 C CA . VAL A 1 360 ? 8.562 -8.586 -16.188 1 91.75 360 VAL A CA 1
ATOM 2838 C C . VAL A 1 360 ? 7.363 -7.699 -15.844 1 91.75 360 VAL A C 1
ATOM 2840 O O . VAL A 1 360 ? 7.527 -6.57 -15.383 1 91.75 360 VAL A O 1
ATOM 2843 N N . ASP A 1 361 ? 6.195 -8.188 -16.188 1 91.56 361 ASP A N 1
ATOM 2844 C CA . ASP A 1 361 ? 5 -7.461 -15.781 1 91.56 361 ASP A CA 1
ATOM 2845 C C . ASP A 1 361 ? 4.883 -7.395 -14.266 1 91.56 361 ASP A C 1
ATOM 2847 O O . ASP A 1 361 ? 5.438 -8.242 -13.555 1 91.56 361 ASP A O 1
ATOM 2851 N N . ILE A 1 362 ? 4.203 -6.453 -13.734 1 92.5 362 ILE A N 1
ATOM 2852 C CA . ILE A 1 362 ? 4.176 -6.121 -12.312 1 92.5 362 ILE A CA 1
ATOM 2853 C C . ILE A 1 362 ? 3.555 -7.27 -11.523 1 92.5 362 ILE A C 1
ATOM 2855 O O . ILE A 1 362 ? 3.943 -7.531 -10.383 1 92.5 362 ILE A O 1
ATOM 2859 N N . GLN A 1 363 ? 2.613 -7.965 -12.078 1 91.56 363 GLN A N 1
ATOM 2860 C CA . GLN A 1 363 ? 1.98 -9.078 -11.391 1 91.56 363 GLN A CA 1
ATOM 2861 C C . GLN A 1 363 ? 2.984 -10.195 -11.109 1 91.56 363 GLN A C 1
ATOM 2863 O O . GLN A 1 363 ? 3.018 -10.75 -10.008 1 91.56 363 GLN A O 1
ATOM 2868 N N . THR A 1 364 ? 3.752 -10.5 -12.164 1 93.25 364 THR A N 1
ATOM 2869 C CA . THR A 1 364 ? 4.785 -11.516 -12.008 1 93.25 364 THR A CA 1
ATOM 2870 C C . THR A 1 364 ? 5.824 -11.07 -10.977 1 93.25 364 THR A C 1
ATOM 2872 O O . THR A 1 364 ? 6.262 -11.875 -10.148 1 93.25 364 THR A O 1
ATOM 2875 N N . ALA A 1 365 ? 6.152 -9.828 -11.008 1 94.88 365 ALA A N 1
ATOM 2876 C CA . ALA A 1 365 ? 7.172 -9.289 -10.109 1 94.88 365 ALA A CA 1
ATOM 2877 C C . ALA A 1 365 ? 6.719 -9.383 -8.656 1 94.88 365 ALA A C 1
ATOM 2879 O O . ALA A 1 365 ? 7.457 -9.891 -7.801 1 94.88 365 ALA A O 1
ATOM 2880 N N . TRP A 1 366 ? 5.512 -8.898 -8.336 1 95.38 366 TRP A N 1
ATOM 2881 C CA . TRP A 1 366 ? 5.102 -8.906 -6.934 1 95.38 366 TRP A CA 1
ATOM 2882 C C . TRP A 1 366 ? 4.73 -10.312 -6.484 1 95.38 366 TRP A C 1
ATOM 2884 O O . TRP A 1 366 ? 4.801 -10.633 -5.297 1 95.38 366 TRP A O 1
ATOM 2894 N N . SER A 1 367 ? 4.301 -11.188 -7.422 1 93.81 367 SER A N 1
ATOM 2895 C CA . SER A 1 367 ? 4.066 -12.586 -7.07 1 93.81 367 SER A CA 1
ATOM 2896 C C . SER A 1 367 ? 5.34 -13.242 -6.543 1 93.81 367 SER A C 1
ATOM 2898 O O . SER A 1 367 ? 5.285 -14.055 -5.617 1 93.81 367 SER A O 1
ATOM 2900 N N . ASP A 1 368 ? 6.449 -12.906 -7.176 1 96.38 368 ASP A N 1
ATOM 2901 C CA . ASP A 1 368 ? 7.719 -13.461 -6.719 1 96.38 368 ASP A CA 1
ATOM 2902 C C . ASP A 1 368 ? 8.07 -12.945 -5.324 1 96.38 368 ASP A C 1
ATOM 2904 O O . ASP A 1 368 ? 8.648 -13.68 -4.52 1 96.38 368 ASP A O 1
ATOM 2908 N N . ILE A 1 369 ? 7.773 -11.727 -5.008 1 97.75 369 ILE A N 1
ATOM 2909 C CA . ILE A 1 369 ? 8.031 -11.195 -3.674 1 97.75 369 ILE A CA 1
ATOM 2910 C C . ILE A 1 369 ? 7.129 -11.891 -2.658 1 97.75 369 ILE A C 1
ATOM 2912 O O . ILE A 1 369 ? 7.547 -12.164 -1.531 1 97.75 369 ILE A O 1
ATOM 2916 N N . ASN A 1 370 ? 5.934 -12.094 -3.084 1 96.5 370 ASN A N 1
ATOM 2917 C CA . ASN A 1 370 ? 5.043 -12.867 -2.229 1 96.5 370 ASN A CA 1
ATOM 2918 C C . ASN A 1 370 ? 5.66 -14.211 -1.846 1 96.5 370 ASN A C 1
ATOM 2920 O O . ASN A 1 370 ? 5.645 -14.594 -0.675 1 96.5 370 ASN A O 1
ATOM 2924 N N . MET A 1 371 ? 6.258 -14.891 -2.809 1 96.56 371 MET A N 1
ATOM 2925 C CA . MET A 1 371 ? 6.93 -16.156 -2.541 1 96.56 371 MET A CA 1
ATOM 2926 C C . MET A 1 371 ? 8.133 -15.953 -1.633 1 96.56 371 MET A C 1
ATOM 2928 O O . MET A 1 371 ? 8.391 -16.766 -0.743 1 96.56 371 MET A O 1
ATOM 2932 N N . LEU A 1 372 ? 8.844 -14.906 -1.882 1 97.5 372 LEU A N 1
ATOM 2933 C CA . LEU A 1 372 ? 10.055 -14.586 -1.138 1 97.5 372 LEU A CA 1
ATOM 2934 C C . LEU A 1 372 ? 9.773 -14.516 0.359 1 97.5 372 LEU A C 1
ATOM 2936 O O . LEU A 1 372 ? 10.625 -14.883 1.174 1 97.5 372 LEU A O 1
ATOM 2940 N N . THR A 1 373 ? 8.562 -14.078 0.795 1 97.5 373 THR A N 1
ATOM 2941 C CA . THR A 1 373 ? 8.242 -13.859 2.201 1 97.5 373 THR A CA 1
ATOM 2942 C C . THR A 1 373 ? 8.32 -15.172 2.98 1 97.5 373 THR A C 1
ATOM 2944 O O . THR A 1 373 ? 8.539 -15.164 4.191 1 97.5 373 THR A O 1
ATOM 2947 N N . PHE A 1 374 ? 8.18 -16.281 2.252 1 96.56 374 PHE A N 1
ATOM 2948 C CA . PHE A 1 374 ? 8.219 -17.562 2.967 1 96.56 374 PHE A CA 1
ATOM 2949 C C . PHE A 1 374 ? 9.164 -18.531 2.279 1 96.56 374 PHE A C 1
ATOM 2951 O O . PHE A 1 374 ? 8.906 -19.75 2.256 1 96.56 374 PHE A O 1
ATOM 2958 N N . SER A 1 375 ? 10.188 -18 1.588 1 96.44 375 SER A N 1
ATOM 2959 C CA . SER A 1 375 ? 11.352 -18.688 1.041 1 96.44 375 SER A CA 1
ATOM 2960 C C . SER A 1 375 ? 11.016 -19.375 -0.277 1 96.44 375 SER A C 1
ATOM 2962 O O . SER A 1 375 ? 11.773 -20.234 -0.749 1 96.44 375 SER A O 1
ATOM 2964 N N . GLY A 1 376 ? 9.852 -19.062 -0.882 1 96.75 376 GLY A N 1
ATOM 2965 C CA . GLY A 1 376 ? 9.57 -19.5 -2.238 1 96.75 376 GLY A CA 1
ATOM 2966 C C . GLY A 1 376 ? 10.32 -18.703 -3.293 1 96.75 376 GLY A C 1
ATOM 2967 O O . GLY A 1 376 ? 11 -17.719 -2.975 1 96.75 376 GLY A O 1
ATOM 2968 N N . VAL A 1 377 ? 10.211 -19.219 -4.539 1 95.5 377 VAL A N 1
ATOM 2969 C CA . VAL A 1 377 ? 10.961 -18.562 -5.613 1 95.5 377 VAL A CA 1
ATOM 2970 C C . VAL A 1 377 ? 10.281 -18.844 -6.953 1 95.5 377 VAL A C 1
ATOM 2972 O O . VAL A 1 377 ? 9.859 -19.969 -7.223 1 95.5 377 VAL A O 1
ATOM 2975 N N . GLU A 1 378 ? 10.039 -17.781 -7.742 1 96.19 378 GLU A N 1
ATOM 2976 C CA . GLU A 1 378 ? 9.789 -17.984 -9.164 1 96.19 378 GLU A CA 1
ATOM 2977 C C . GLU A 1 378 ? 11.094 -18.141 -9.938 1 96.19 378 GLU A C 1
ATOM 2979 O O . GLU A 1 378 ? 11.875 -17.188 -10.055 1 96.19 378 GLU A O 1
ATOM 2984 N N . ARG A 1 379 ? 11.258 -19.234 -10.547 1 96.81 379 ARG A N 1
ATOM 2985 C CA . ARG A 1 379 ? 12.578 -19.625 -11.031 1 96.81 379 ARG A CA 1
ATOM 2986 C C . ARG A 1 379 ? 12.742 -19.281 -12.508 1 96.81 379 ARG A C 1
ATOM 2988 O O . ARG A 1 379 ? 11.781 -19.359 -13.273 1 96.81 379 ARG A O 1
ATOM 2995 N N . SER A 1 380 ? 13.969 -18.891 -12.852 1 94.88 380 SER A N 1
ATOM 2996 C CA . SER A 1 380 ? 14.344 -18.734 -14.258 1 94.88 380 SER A CA 1
ATOM 2997 C C . SER A 1 380 ? 14.523 -20.094 -14.93 1 94.88 380 SER A C 1
ATOM 2999 O O . SER A 1 380 ? 14.555 -21.125 -14.258 1 94.88 380 SER A O 1
ATOM 3001 N N . GLU A 1 381 ? 14.602 -20.047 -16.25 1 95.38 381 GLU A N 1
ATOM 3002 C CA . GLU A 1 381 ? 14.852 -21.281 -17 1 95.38 381 GLU A CA 1
ATOM 3003 C C . GLU A 1 381 ? 16.141 -21.938 -16.531 1 95.38 381 GLU A C 1
ATOM 3005 O O . GLU A 1 381 ? 16.188 -23.156 -16.344 1 95.38 381 GLU A O 1
ATOM 3010 N N . LYS A 1 382 ? 17.172 -21.141 -16.328 1 95.12 382 LYS A N 1
ATOM 3011 C CA . LYS A 1 382 ? 18.453 -21.672 -15.867 1 95.12 382 LYS A CA 1
ATOM 3012 C C . LYS A 1 382 ? 18.328 -22.328 -14.492 1 95.12 382 LYS A C 1
ATOM 3014 O O . LYS A 1 382 ? 18.875 -23.406 -14.258 1 95.12 382 LYS A O 1
ATOM 3019 N N . GLN A 1 383 ? 17.625 -21.719 -13.641 1 95.38 383 GLN A N 1
ATOM 3020 C CA . GLN A 1 383 ? 17.422 -22.25 -12.297 1 95.38 383 GLN A CA 1
ATOM 3021 C C . GLN A 1 383 ? 16.641 -23.562 -12.336 1 95.38 383 GLN A C 1
ATOM 3023 O O . GLN A 1 383 ? 16.938 -24.484 -11.57 1 95.38 383 GLN A O 1
ATOM 3028 N N . TRP A 1 384 ? 15.648 -23.641 -13.203 1 97.38 384 TRP A N 1
ATOM 3029 C CA . TRP A 1 384 ? 14.898 -24.891 -13.375 1 97.38 384 TRP A CA 1
ATOM 3030 C C . TRP A 1 384 ? 15.805 -26 -13.875 1 97.38 384 TRP A C 1
ATOM 3032 O O . TRP A 1 384 ? 15.766 -27.125 -13.352 1 97.38 384 TRP A O 1
ATOM 3042 N N . VAL A 1 385 ? 16.594 -25.688 -14.859 1 97.62 385 VAL A N 1
ATOM 3043 C CA . VAL A 1 385 ? 17.5 -26.672 -15.43 1 97.62 385 VAL A CA 1
ATOM 3044 C C . VAL A 1 385 ? 18.453 -27.188 -14.352 1 97.62 385 VAL A C 1
ATOM 3046 O O . VAL A 1 385 ? 18.625 -28.406 -14.188 1 97.62 385 VAL A O 1
ATOM 3049 N N . ASP A 1 386 ? 19.016 -26.266 -13.57 1 96.94 386 ASP A N 1
ATOM 3050 C CA . ASP A 1 386 ? 19.953 -26.641 -12.508 1 96.94 386 ASP A CA 1
ATOM 3051 C C . ASP A 1 386 ? 19.25 -27.516 -11.461 1 96.94 386 ASP A C 1
ATOM 3053 O O . ASP A 1 386 ? 19.812 -28.531 -11.031 1 96.94 386 ASP A O 1
ATOM 3057 N N . LEU A 1 387 ? 18.094 -27.109 -11.047 1 97.31 387 LEU A N 1
ATOM 3058 C CA . LEU A 1 387 ? 17.328 -27.828 -10.039 1 97.31 387 LEU A CA 1
ATOM 3059 C C . LEU A 1 387 ? 16.984 -29.25 -10.508 1 97.31 387 LEU A C 1
ATOM 3061 O O . LEU A 1 387 ? 17.156 -30.203 -9.758 1 97.31 387 LEU A O 1
ATOM 3065 N N . LEU A 1 388 ? 16.516 -29.359 -11.781 1 98.25 388 LEU A N 1
ATOM 3066 C CA . LEU A 1 388 ? 16.109 -30.641 -12.336 1 98.25 388 LEU A CA 1
ATOM 3067 C C . LEU A 1 388 ? 17.312 -31.562 -12.539 1 98.25 388 LEU A C 1
ATOM 3069 O O . LEU A 1 388 ? 17.234 -32.75 -12.258 1 98.25 388 LEU A O 1
ATOM 3073 N N . GLU A 1 389 ? 18.406 -31 -12.961 1 97.5 389 GLU A N 1
ATOM 3074 C CA . GLU A 1 389 ? 19.625 -31.797 -13.133 1 97.5 389 GLU A CA 1
ATOM 3075 C C . GLU A 1 389 ? 20.109 -32.375 -11.797 1 97.5 389 GLU A C 1
ATOM 3077 O O . GLU A 1 389 ? 20.547 -33.531 -11.727 1 97.5 389 GLU A O 1
ATOM 3082 N N . ASN A 1 390 ? 20.016 -31.609 -10.773 1 96.88 390 ASN A N 1
ATOM 3083 C CA . ASN A 1 390 ? 20.406 -32.031 -9.438 1 96.88 390 ASN A CA 1
ATOM 3084 C C . ASN A 1 390 ? 19.5 -33.156 -8.922 1 96.88 390 ASN A C 1
ATOM 3086 O O . ASN A 1 390 ? 19.875 -33.906 -8.031 1 96.88 390 ASN A O 1
ATOM 3090 N N . ALA A 1 391 ? 18.312 -33.25 -9.508 1 97.12 391 ALA A N 1
ATOM 3091 C CA . ALA A 1 391 ? 17.359 -34.281 -9.109 1 97.12 391 ALA A CA 1
ATOM 3092 C C . ALA A 1 391 ? 17.438 -35.5 -10.047 1 97.12 391 ALA A C 1
ATOM 3094 O O . ALA A 1 391 ? 16.656 -36.438 -9.93 1 97.12 391 ALA A O 1
ATOM 3095 N N . GLY A 1 392 ? 18.375 -35.469 -10.984 1 96.25 392 GLY A N 1
ATOM 3096 C CA . GLY A 1 392 ? 18.516 -36.562 -11.953 1 96.25 392 GLY A CA 1
ATOM 3097 C C . GLY A 1 392 ? 17.469 -36.5 -13.047 1 96.25 392 GLY A C 1
ATOM 3098 O O . GLY A 1 392 ? 17.078 -37.531 -13.602 1 96.25 392 GLY A O 1
ATOM 3099 N N . LEU A 1 393 ? 16.938 -35.375 -13.328 1 98.25 393 LEU A N 1
ATOM 3100 C CA . LEU A 1 393 ? 15.875 -35.156 -14.305 1 98.25 393 LEU A CA 1
ATOM 3101 C C . LEU A 1 393 ? 16.328 -34.156 -15.375 1 98.25 393 LEU A C 1
ATOM 3103 O O . LEU A 1 393 ? 17.328 -33.469 -15.203 1 98.25 393 LEU A O 1
ATOM 3107 N N . LYS A 1 394 ? 15.609 -34.094 -16.5 1 97.69 394 LYS A N 1
ATOM 3108 C CA . LYS A 1 394 ? 15.906 -33.125 -17.547 1 97.69 394 LYS A CA 1
ATOM 3109 C C . LYS A 1 394 ? 14.625 -32.656 -18.25 1 97.69 394 LYS A C 1
ATOM 3111 O O . LYS A 1 394 ? 13.648 -33.406 -18.312 1 97.69 394 LYS A O 1
ATOM 3116 N N . ILE A 1 395 ? 14.688 -31.516 -18.812 1 97.81 395 ILE A N 1
ATOM 3117 C CA . ILE A 1 395 ? 13.555 -30.984 -19.562 1 97.81 395 ILE A CA 1
ATOM 3118 C C . ILE A 1 395 ? 13.555 -31.562 -20.984 1 97.81 395 ILE A C 1
ATOM 3120 O O . ILE A 1 395 ? 14.516 -31.391 -21.734 1 97.81 395 ILE A O 1
ATOM 3124 N N . ALA A 1 396 ? 12.508 -32.219 -21.328 1 96.69 396 ALA A N 1
ATOM 3125 C CA . ALA A 1 396 ? 12.344 -32.75 -22.672 1 96.69 396 ALA A CA 1
ATOM 3126 C C . ALA A 1 396 ? 11.719 -31.719 -23.609 1 96.69 396 ALA A C 1
ATOM 3128 O O . ALA A 1 396 ? 12.07 -31.641 -24.797 1 96.69 396 ALA A O 1
ATOM 3129 N N . SER A 1 397 ? 10.734 -31.016 -23.109 1 94.94 397 SER A N 1
ATOM 3130 C CA . SER A 1 397 ? 10.047 -29.984 -23.875 1 94.94 397 SER A CA 1
ATOM 3131 C C . SER A 1 397 ? 9.422 -28.938 -22.953 1 94.94 397 SER A C 1
ATOM 3133 O O . SER A 1 397 ? 9.195 -29.203 -21.781 1 94.94 397 SER A O 1
ATOM 3135 N N . MET A 1 398 ? 9.266 -27.766 -23.469 1 93 398 MET A N 1
ATOM 3136 C CA . MET A 1 398 ? 8.594 -26.672 -22.766 1 93 398 MET A CA 1
ATOM 3137 C C . MET A 1 398 ? 7.402 -26.156 -23.578 1 93 398 MET A C 1
ATOM 3139 O O . MET A 1 398 ? 7.535 -25.875 -24.766 1 93 398 MET A O 1
ATOM 3143 N N . HIS A 1 399 ? 6.293 -26.062 -22.953 1 90.38 399 HIS A N 1
ATOM 3144 C CA . HIS A 1 399 ? 5.062 -25.625 -23.609 1 90.38 399 HIS A CA 1
ATOM 3145 C C . HIS A 1 399 ? 4.605 -24.281 -23.062 1 90.38 399 HIS A C 1
ATOM 3147 O O . HIS A 1 399 ? 4.973 -23.891 -21.953 1 90.38 399 HIS A O 1
ATOM 3153 N N . GLY A 1 400 ? 3.73 -23.469 -23.828 1 82.94 400 GLY A N 1
ATOM 3154 C CA . GLY A 1 400 ? 3.053 -22.281 -23.344 1 82.94 400 GLY A CA 1
ATOM 3155 C C . GLY A 1 400 ? 3.635 -21 -23.875 1 82.94 400 GLY A C 1
ATOM 3156 O O . GLY A 1 400 ? 3.295 -19.906 -23.406 1 82.94 400 GLY A O 1
ATOM 3157 N N . GLU A 1 401 ? 4.551 -20.844 -24.766 1 74.38 401 GLU A N 1
ATOM 3158 C CA . GLU A 1 401 ? 5.18 -19.656 -25.328 1 74.38 401 GLU A CA 1
ATOM 3159 C C . GLU A 1 401 ? 4.133 -18.656 -25.828 1 74.38 401 GLU A C 1
ATOM 3161 O O . GLU A 1 401 ? 4.32 -17.438 -25.734 1 74.38 401 GLU A O 1
ATOM 3166 N N . GLY A 1 402 ? 2.936 -19.062 -26.109 1 65.62 402 GLY A N 1
ATOM 3167 C CA . GLY A 1 402 ? 1.954 -18.188 -26.734 1 65.62 402 GLY A CA 1
ATOM 3168 C C . GLY A 1 402 ? 0.902 -17.688 -25.766 1 65.62 402 GLY A C 1
ATOM 3169 O O . GLY A 1 402 ? -0.053 -17.016 -26.188 1 65.62 402 GLY A O 1
ATOM 3170 N N . GLY A 1 403 ? 1.115 -17.688 -24.578 1 64.31 403 GLY A N 1
ATOM 3171 C CA . GLY A 1 403 ? 0.034 -17.422 -23.641 1 64.31 403 GLY A CA 1
ATOM 3172 C C . GLY A 1 403 ? 0.034 -16.016 -23.094 1 64.31 403 GLY A C 1
ATOM 3173 O O . GLY A 1 403 ? -0.872 -15.617 -22.359 1 64.31 403 GLY A O 1
ATOM 3174 N N . GLY A 1 404 ? 0.985 -15.211 -23.562 1 68.12 404 GLY A N 1
ATOM 3175 C CA . GLY A 1 404 ? 1.026 -13.82 -23.141 1 68.12 404 GLY A CA 1
ATOM 3176 C C . GLY A 1 404 ? 1.441 -13.664 -21.688 1 68.12 404 GLY A C 1
ATOM 3177 O O . GLY A 1 404 ? 1.102 -12.664 -21.047 1 68.12 404 GLY A O 1
ATOM 3178 N N . CYS A 1 405 ? 1.846 -14.727 -21.109 1 79.94 405 CYS A N 1
ATOM 3179 C CA . CYS A 1 405 ? 2.354 -14.727 -19.734 1 79.94 405 CYS A CA 1
ATOM 3180 C C . CYS A 1 405 ? 3.633 -15.547 -19.625 1 79.94 405 CYS A C 1
ATOM 3182 O O . CYS A 1 405 ? 4.176 -15.992 -20.641 1 79.94 405 CYS A O 1
ATOM 3184 N N . TYR A 1 406 ? 4.109 -15.719 -18.469 1 88.38 406 TYR A N 1
ATOM 3185 C CA . TYR A 1 406 ? 5.391 -16.391 -18.281 1 88.38 406 TYR A CA 1
ATOM 3186 C C . TYR A 1 406 ? 5.188 -17.797 -17.734 1 88.38 406 TYR A C 1
ATOM 3188 O O . TYR A 1 406 ? 6.152 -18.469 -17.344 1 88.38 406 TYR A O 1
ATOM 3196 N N . PHE A 1 407 ? 3.912 -18.25 -17.75 1 88.94 407 PHE A N 1
ATOM 3197 C CA . PHE A 1 407 ? 3.635 -19.625 -17.359 1 88.94 407 PHE A CA 1
ATOM 3198 C C . PHE A 1 407 ? 4.078 -20.594 -18.453 1 88.94 407 PHE A C 1
ATOM 3200 O O . PHE A 1 407 ? 3.883 -20.328 -19.641 1 88.94 407 PHE A O 1
ATOM 3207 N N . ARG A 1 408 ? 4.695 -21.656 -18.016 1 91.88 408 ARG A N 1
ATOM 3208 C CA . ARG A 1 408 ? 5.117 -22.734 -18.906 1 91.88 408 ARG A CA 1
ATOM 3209 C C . ARG A 1 408 ? 4.824 -24.094 -18.281 1 91.88 408 ARG A C 1
ATOM 3211 O O . ARG A 1 408 ? 4.672 -24.219 -17.062 1 91.88 408 ARG A O 1
ATOM 3218 N N . VAL A 1 409 ? 4.629 -25 -19.141 1 94.5 409 VAL A N 1
ATOM 3219 C CA . VAL A 1 409 ? 4.586 -26.391 -18.703 1 94.5 409 VAL A CA 1
ATOM 3220 C C . VAL A 1 409 ? 5.871 -27.109 -19.141 1 94.5 409 VAL A C 1
ATOM 3222 O O . VAL A 1 409 ? 6.105 -27.312 -20.328 1 94.5 409 VAL A O 1
ATOM 3225 N N . LEU A 1 410 ? 6.719 -27.438 -18.156 1 96.62 410 LEU A N 1
ATOM 3226 C CA . LEU A 1 410 ? 7.945 -28.188 -18.406 1 96.62 410 LEU A CA 1
ATOM 3227 C C . LEU A 1 410 ? 7.668 -29.688 -18.422 1 96.62 410 LEU A C 1
ATOM 3229 O O . LEU A 1 410 ? 7.195 -30.25 -17.438 1 96.62 410 LEU A O 1
ATOM 3233 N N . GLU A 1 411 ? 7.836 -30.281 -19.562 1 97.06 411 GLU A N 1
ATOM 3234 C CA . GLU A 1 411 ? 7.824 -31.734 -19.641 1 97.06 411 GLU A CA 1
ATOM 3235 C C . GLU A 1 411 ? 9.18 -32.312 -19.266 1 97.06 411 GLU A C 1
ATOM 3237 O O . GLU A 1 411 ? 10.164 -32.156 -19.984 1 97.06 411 GLU A O 1
ATOM 3242 N N . VAL A 1 412 ? 9.188 -33.062 -18.156 1 98.19 412 VAL A N 1
ATOM 3243 C CA . VAL A 1 412 ? 10.445 -33.469 -17.547 1 98.19 412 VAL A CA 1
ATOM 3244 C C . VAL A 1 412 ? 10.555 -35 -17.562 1 98.19 412 VAL A C 1
ATOM 3246 O O . VAL A 1 412 ? 9.578 -35.688 -17.312 1 98.19 412 VAL A O 1
ATOM 3249 N N . VAL A 1 413 ? 11.719 -35.531 -17.922 1 97.88 413 VAL A N 1
ATOM 3250 C CA . VAL A 1 413 ? 11.984 -36.969 -18 1 97.88 413 VAL A CA 1
ATOM 3251 C C . VAL A 1 413 ? 13.25 -37.312 -17.219 1 97.88 413 VAL A C 1
ATOM 3253 O O . VAL A 1 413 ? 13.984 -36.406 -16.797 1 97.88 413 VAL A O 1
ATOM 3256 N N . HIS A 1 414 ? 13.359 -38.594 -16.938 1 93.94 414 HIS A N 1
ATOM 3257 C CA . HIS A 1 414 ? 14.617 -39.031 -16.344 1 93.94 414 HIS A CA 1
ATOM 3258 C C . HIS A 1 414 ? 15.805 -38.656 -17.234 1 93.94 414 HIS A C 1
ATOM 3260 O O . HIS A 1 414 ? 15.688 -38.656 -18.453 1 93.94 414 HIS A O 1
ATOM 3266 N N . GLU A 1 415 ? 16.922 -38.281 -16.625 1 86.5 415 GLU A N 1
ATOM 3267 C CA . GLU A 1 415 ? 18.156 -38.031 -17.375 1 86.5 415 GLU A CA 1
ATOM 3268 C C . GLU A 1 415 ? 18.672 -39.312 -18.016 1 86.5 415 GLU A C 1
ATOM 3270 O O . GLU A 1 415 ? 18.578 -40.406 -17.422 1 86.5 415 GLU A O 1
ATOM 3275 N N . MET B 1 1 ? -13.961 -13.945 -16.578 1 64.88 1 MET B N 1
ATOM 3276 C CA . MET B 1 1 ? -14.93 -12.883 -16.828 1 64.88 1 MET B CA 1
ATOM 3277 C C . MET B 1 1 ? -15.758 -13.18 -18.078 1 64.88 1 MET B C 1
ATOM 3279 O O . MET B 1 1 ? -15.219 -13.625 -19.094 1 64.88 1 MET B O 1
ATOM 3283 N N . ASP B 1 2 ? -17.031 -12.969 -17.891 1 72.69 2 ASP B N 1
ATOM 3284 C CA . ASP B 1 2 ? -17.891 -13.211 -19.047 1 72.69 2 ASP B CA 1
ATOM 3285 C C . ASP B 1 2 ? -17.797 -12.055 -20.047 1 72.69 2 ASP B C 1
ATOM 3287 O O . ASP B 1 2 ? -17.203 -11.016 -19.75 1 72.69 2 ASP B O 1
ATOM 3291 N N . ARG B 1 3 ? -18.312 -12.203 -21.266 1 78.12 3 ARG B N 1
ATOM 3292 C CA . ARG B 1 3 ? -18.188 -11.266 -22.375 1 78.12 3 ARG B CA 1
ATOM 3293 C C . ARG B 1 3 ? -18.828 -9.93 -22.031 1 78.12 3 ARG B C 1
ATOM 3295 O O . ARG B 1 3 ? -18.281 -8.867 -22.344 1 78.12 3 ARG B O 1
ATOM 3302 N N . GLU B 1 4 ? -19.938 -10.039 -21.375 1 82.38 4 GLU B N 1
ATOM 3303 C CA . GLU B 1 4 ? -20.656 -8.82 -21.016 1 82.38 4 GLU B CA 1
ATOM 3304 C C . GLU B 1 4 ? -19.844 -7.973 -20.031 1 82.38 4 GLU B C 1
ATOM 3306 O O . GLU B 1 4 ? -19.812 -6.746 -20.141 1 82.38 4 GLU B O 1
ATOM 3311 N N . GLN B 1 5 ? -19.219 -8.578 -19.141 1 83.06 5 GLN B N 1
ATOM 3312 C CA . GLN B 1 5 ? -18.391 -7.895 -18.156 1 83.06 5 GLN B CA 1
ATOM 3313 C C . GLN B 1 5 ? -17.172 -7.266 -18.828 1 83.06 5 GLN B C 1
ATOM 3315 O O . GLN B 1 5 ? -16.75 -6.168 -18.453 1 83.06 5 GLN B O 1
ATOM 3320 N N . ARG B 1 6 ? -16.641 -7.906 -19.812 1 85.38 6 ARG B N 1
ATOM 3321 C CA . ARG B 1 6 ? -15.477 -7.391 -20.516 1 85.38 6 ARG B CA 1
ATOM 3322 C C . ARG B 1 6 ? -15.836 -6.156 -21.344 1 85.38 6 ARG B C 1
ATOM 3324 O O . ARG B 1 6 ? -15.055 -5.211 -21.422 1 85.38 6 ARG B O 1
ATOM 3331 N N . ILE B 1 7 ? -17 -6.227 -21.906 1 88.62 7 ILE B N 1
ATOM 3332 C CA . ILE B 1 7 ? -17.469 -5.086 -22.688 1 88.62 7 ILE B CA 1
ATOM 3333 C C . ILE B 1 7 ? -17.734 -3.896 -21.766 1 88.62 7 ILE B C 1
ATOM 3335 O O . ILE B 1 7 ? -17.375 -2.762 -22.094 1 88.62 7 ILE B O 1
ATOM 3339 N N . ALA B 1 8 ? -18.344 -4.191 -20.625 1 90.25 8 ALA B N 1
ATOM 3340 C CA . ALA B 1 8 ? -18.609 -3.131 -19.656 1 90.25 8 ALA B CA 1
ATOM 3341 C C . ALA B 1 8 ? -17.297 -2.488 -19.172 1 90.25 8 ALA B C 1
ATOM 3343 O O . ALA B 1 8 ? -17.234 -1.269 -19.016 1 90.25 8 ALA B O 1
ATOM 3344 N N . GLN B 1 9 ? -16.344 -3.266 -18.922 1 91.31 9 GLN B N 1
ATOM 3345 C CA . GLN B 1 9 ? -15.047 -2.742 -18.484 1 91.31 9 GLN B CA 1
ATOM 3346 C C . GLN B 1 9 ? -14.398 -1.916 -19.594 1 91.31 9 GLN B C 1
ATOM 3348 O O . GLN B 1 9 ? -13.812 -0.862 -19.328 1 91.31 9 GLN B O 1
ATOM 3353 N N . HIS B 1 10 ? -14.469 -2.422 -20.812 1 93.12 10 HIS B N 1
ATOM 3354 C CA . HIS B 1 10 ? -13.914 -1.695 -21.953 1 93.12 10 HIS B CA 1
ATOM 3355 C C . HIS B 1 10 ? -14.547 -0.316 -22.078 1 93.12 10 HIS B C 1
ATOM 3357 O O . HIS B 1 10 ? -13.852 0.674 -22.312 1 93.12 10 HIS B O 1
ATOM 3363 N N . ASN B 1 11 ? -15.828 -0.277 -21.938 1 94.69 11 ASN B N 1
ATOM 3364 C CA . ASN B 1 11 ? -16.531 0.996 -22 1 94.69 11 ASN B CA 1
ATOM 3365 C C . ASN B 1 11 ? -16.125 1.928 -20.875 1 94.69 11 ASN B C 1
ATOM 3367 O O . ASN B 1 11 ? -15.977 3.135 -21.078 1 94.69 11 ASN B O 1
ATOM 3371 N N . ALA B 1 12 ? -15.977 1.362 -19.688 1 95.12 12 ALA B N 1
ATOM 3372 C CA . ALA B 1 12 ? -15.531 2.148 -18.531 1 95.12 12 ALA B CA 1
ATOM 3373 C C . ALA B 1 12 ? -14.141 2.729 -18.781 1 95.12 12 ALA B C 1
ATOM 3375 O O . ALA B 1 12 ? -13.859 3.867 -18.406 1 95.12 12 ALA B O 1
ATOM 3376 N N . ILE B 1 13 ? -13.281 1.94 -19.359 1 97.19 13 ILE B N 1
ATOM 3377 C CA . ILE B 1 13 ? -11.922 2.369 -19.672 1 97.19 13 ILE B CA 1
ATOM 3378 C C . ILE B 1 13 ? -11.961 3.564 -20.625 1 97.19 13 ILE B C 1
ATOM 3380 O O . ILE B 1 13 ? -11.273 4.562 -20.406 1 97.19 13 ILE B O 1
ATOM 3384 N N . LYS B 1 14 ? -12.797 3.494 -21.688 1 96.5 14 LYS B N 1
ATOM 3385 C CA . LYS B 1 14 ? -12.914 4.582 -22.656 1 96.5 14 LYS B CA 1
ATOM 3386 C C . LYS B 1 14 ? -13.477 5.844 -22 1 96.5 14 LYS B C 1
ATOM 3388 O O . LYS B 1 14 ? -12.984 6.945 -22.25 1 96.5 14 LYS B O 1
ATOM 3393 N N . MET B 1 15 ? -14.414 5.668 -21.172 1 97 15 MET B N 1
ATOM 3394 C CA . MET B 1 15 ? -15.031 6.805 -20.5 1 97 15 MET B CA 1
ATOM 3395 C C . MET B 1 15 ? -14.039 7.484 -19.562 1 97 15 MET B C 1
ATOM 3397 O O . MET B 1 15 ? -13.945 8.711 -19.531 1 97 15 MET B O 1
ATOM 3401 N N . GLN B 1 16 ? -13.312 6.711 -18.75 1 96.94 16 GLN B N 1
ATOM 3402 C CA . GLN B 1 16 ? -12.375 7.27 -17.781 1 96.94 16 GLN B CA 1
ATOM 3403 C C . GLN B 1 16 ? -11.188 7.922 -18.469 1 96.94 16 GLN B C 1
ATOM 3405 O O . GLN B 1 16 ? -10.617 8.891 -17.969 1 96.94 16 GLN B O 1
ATOM 3410 N N . LEU B 1 17 ? -10.789 7.383 -19.672 1 98.06 17 LEU B N 1
ATOM 3411 C CA . LEU B 1 17 ? -9.742 8.031 -20.453 1 98.06 17 LEU B CA 1
ATOM 3412 C C . LEU B 1 17 ? -10.164 9.438 -20.859 1 98.06 17 LEU B C 1
ATOM 3414 O O . LEU B 1 17 ? -9.367 10.375 -20.812 1 98.06 17 LEU B O 1
ATOM 3418 N N . GLN B 1 18 ? -11.406 9.555 -21.297 1 97.88 18 GLN B N 1
ATOM 3419 C CA . GLN B 1 18 ? -11.922 10.867 -21.672 1 97.88 18 GLN B CA 1
ATOM 3420 C C . GLN B 1 18 ? -11.93 11.805 -20.469 1 97.88 18 GLN B C 1
ATOM 3422 O O . GLN B 1 18 ? -11.539 12.969 -20.578 1 97.88 18 GLN B O 1
ATOM 3427 N N . THR B 1 19 ? -12.398 11.297 -19.328 1 97.38 19 THR B N 1
ATOM 3428 C CA . THR B 1 19 ? -12.445 12.102 -18.109 1 97.38 19 THR B CA 1
ATOM 3429 C C . THR B 1 19 ? -11.039 12.555 -17.719 1 97.38 19 THR B C 1
ATOM 3431 O O . THR B 1 19 ? -10.844 13.711 -17.328 1 97.38 19 THR B O 1
ATOM 3434 N N . LEU B 1 20 ? -10.07 11.641 -17.734 1 98.06 20 LEU B N 1
ATOM 3435 C CA . LEU B 1 20 ? -8.688 11.969 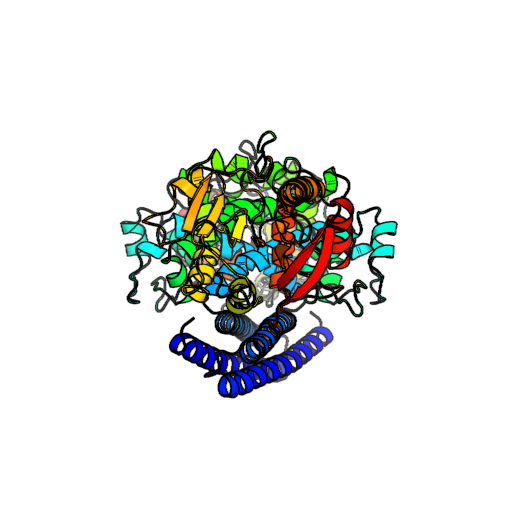-17.406 1 98.06 20 LEU B CA 1
ATOM 3436 C C . LEU B 1 20 ? -8.125 12.992 -18.391 1 98.06 20 LEU B C 1
ATOM 3438 O O . LEU B 1 20 ? -7.422 13.922 -17.984 1 98.06 20 LEU B O 1
ATOM 3442 N N . THR B 1 21 ? -8.445 12.844 -19.672 1 98.12 21 THR B N 1
ATOM 3443 C CA . THR B 1 21 ? -7.996 13.789 -20.688 1 98.12 21 THR B CA 1
ATOM 3444 C C . THR B 1 21 ? -8.547 15.18 -20.422 1 98.12 21 THR B C 1
ATOM 3446 O O . THR B 1 21 ? -7.816 16.172 -20.516 1 98.12 21 THR B O 1
ATOM 3449 N N . ASP B 1 22 ? -9.805 15.266 -20.078 1 98 22 ASP B N 1
ATOM 3450 C CA . ASP B 1 22 ? -10.43 16.547 -19.75 1 98 22 ASP B CA 1
ATOM 3451 C C . ASP B 1 22 ? -9.766 17.188 -18.547 1 98 22 ASP B C 1
ATOM 3453 O O . ASP B 1 22 ? -9.562 18.406 -18.516 1 98 22 ASP B O 1
ATOM 3457 N N . ALA B 1 23 ? -9.477 16.359 -17.531 1 97.38 23 ALA B N 1
ATOM 3458 C CA . ALA B 1 23 ? -8.82 16.859 -16.328 1 97.38 23 ALA B CA 1
ATOM 3459 C C . ALA B 1 23 ? -7.43 17.406 -16.641 1 97.38 23 ALA B C 1
ATOM 3461 O O . ALA B 1 23 ? -7.023 18.438 -16.125 1 97.38 23 ALA B O 1
ATOM 3462 N N . VAL B 1 24 ? -6.684 16.703 -17.469 1 97.5 24 VAL B N 1
ATOM 3463 C CA . VAL B 1 24 ? -5.34 17.125 -17.844 1 97.5 24 VAL B CA 1
ATOM 3464 C C . VAL B 1 24 ? -5.414 18.422 -18.641 1 97.5 24 VAL B C 1
ATOM 3466 O O . VAL B 1 24 ? -4.602 19.328 -18.422 1 97.5 24 VAL B O 1
ATOM 3469 N N . ASN B 1 25 ? -6.383 18.547 -19.562 1 96.94 25 ASN B N 1
ATOM 3470 C CA . ASN B 1 25 ? -6.559 19.766 -20.344 1 96.94 25 ASN B CA 1
ATOM 3471 C C . ASN B 1 25 ? -6.906 20.953 -19.453 1 96.94 25 ASN B C 1
ATOM 3473 O O . ASN B 1 25 ? -6.41 22.062 -19.672 1 96.94 25 ASN B O 1
ATOM 3477 N N . ALA B 1 26 ? -7.762 20.719 -18.5 1 96 26 ALA B N 1
ATOM 3478 C CA . ALA B 1 26 ? -8.109 21.781 -17.562 1 96 26 ALA B CA 1
ATOM 3479 C C . ALA B 1 26 ? -6.891 22.234 -16.766 1 96 26 ALA B C 1
ATOM 3481 O O . ALA B 1 26 ? -6.699 23.422 -16.547 1 96 26 ALA B O 1
ATOM 3482 N N . TYR B 1 27 ? -6.125 21.297 -16.312 1 94.88 27 TYR B N 1
ATOM 3483 C CA . TYR B 1 27 ? -4.895 21.625 -15.602 1 94.88 27 TYR B CA 1
ATOM 3484 C C . TYR B 1 27 ? -3.947 22.422 -16.484 1 94.88 27 TYR B C 1
ATOM 3486 O O . TYR B 1 27 ? -3.389 23.438 -16.062 1 94.88 27 TYR B O 1
ATOM 3494 N N . SER B 1 28 ? -3.76 21.984 -17.703 1 94.5 28 SER B N 1
ATOM 3495 C CA . SER B 1 28 ? -2.852 22.641 -18.641 1 94.5 28 SER B CA 1
ATOM 3496 C C . SER B 1 28 ? -3.264 24.094 -18.891 1 94.5 28 SER B C 1
ATOM 3498 O O . SER B 1 28 ? -2.424 24.984 -18.875 1 94.5 28 SER B O 1
ATOM 3500 N N . THR B 1 29 ? -4.508 24.328 -19.125 1 94.25 29 THR B N 1
ATOM 3501 C CA . THR B 1 29 ? -5.035 25.672 -19.375 1 94.25 29 THR B CA 1
ATOM 3502 C C . THR B 1 29 ? -4.816 26.562 -18.156 1 94.25 29 THR B C 1
ATOM 3504 O O . THR B 1 29 ? -4.375 27.703 -18.297 1 94.25 29 THR B O 1
ATOM 3507 N N . THR B 1 30 ? -5.121 26.016 -17 1 91.56 30 THR B N 1
ATOM 3508 C CA . THR B 1 30 ? -4.98 26.766 -15.758 1 91.56 30 THR B CA 1
ATOM 3509 C C . THR B 1 30 ? -3.51 27.047 -15.461 1 91.56 30 THR B C 1
ATOM 3511 O O . THR B 1 30 ? -3.16 28.141 -15.016 1 91.56 30 THR B O 1
ATOM 3514 N N . PHE B 1 31 ? -2.711 26.062 -15.68 1 89.81 31 PHE B N 1
ATOM 3515 C CA . PHE B 1 31 ? -1.276 26.188 -15.453 1 89.81 31 PHE B CA 1
ATOM 3516 C C . PHE B 1 31 ? -0.674 27.25 -16.375 1 89.81 31 PHE B C 1
ATOM 3518 O O . PHE B 1 31 ? 0.122 28.078 -15.922 1 89.81 31 PHE B O 1
ATOM 3525 N N . GLU B 1 32 ? -1.021 27.281 -17.594 1 87.81 32 GLU B N 1
ATOM 3526 C CA . GLU B 1 32 ? -0.499 28.25 -18.547 1 87.81 32 GLU B CA 1
ATOM 3527 C C . GLU B 1 32 ? -0.99 29.656 -18.234 1 87.81 32 GLU B C 1
ATOM 3529 O O . GLU B 1 32 ? -0.253 30.625 -18.422 1 87.81 32 GLU B O 1
ATOM 3534 N N . LYS B 1 33 ? -2.17 29.734 -17.781 1 88.56 33 LYS B N 1
ATOM 3535 C CA . LYS B 1 33 ? -2.758 31.031 -17.438 1 88.56 33 LYS B CA 1
ATOM 3536 C C . LYS B 1 33 ? -2.113 31.594 -16.172 1 88.56 33 LYS B C 1
ATOM 3538 O O . LYS B 1 33 ? -1.902 32.812 -16.078 1 88.56 33 LYS B O 1
ATOM 3543 N N . ASN B 1 34 ? -1.826 30.719 -15.211 1 80.94 34 ASN B N 1
ATOM 3544 C CA . ASN B 1 34 ? -1.469 31.172 -13.867 1 80.94 34 ASN B CA 1
ATOM 3545 C C . ASN B 1 34 ? 0.004 30.906 -13.562 1 80.94 34 ASN B C 1
ATOM 3547 O O . ASN B 1 34 ? 0.459 31.141 -12.445 1 80.94 34 ASN B O 1
ATOM 3551 N N . SER B 1 35 ? 0.724 30.422 -14.469 1 71.75 35 SER B N 1
ATOM 3552 C CA . SER B 1 35 ? 2.074 29.953 -14.195 1 71.75 35 SER B CA 1
ATOM 3553 C C . SER B 1 35 ? 2.971 31.062 -13.688 1 71.75 35 SER B C 1
ATOM 3555 O O . SER B 1 35 ? 3.941 30.812 -12.969 1 71.75 35 SER B O 1
ATOM 3557 N N . SER B 1 36 ? 2.613 32.25 -13.938 1 71.81 36 SER B N 1
ATOM 3558 C CA . SER B 1 36 ? 3.465 33.375 -13.531 1 71.81 36 SER B CA 1
ATOM 3559 C C . SER B 1 36 ? 2.873 34.094 -12.336 1 71.81 36 SER B C 1
ATOM 3561 O O . SER B 1 36 ? 3.494 35.031 -11.805 1 71.81 36 SER B O 1
ATOM 3563 N N . SER B 1 37 ? 1.771 33.656 -11.914 1 71.75 37 SER B N 1
ATOM 3564 C CA . SER B 1 37 ? 1.116 34.344 -10.812 1 71.75 37 SER B CA 1
ATOM 3565 C C . SER B 1 37 ? 1.432 33.688 -9.477 1 71.75 37 SER B C 1
ATOM 3567 O O . SER B 1 37 ? 1.497 32.469 -9.383 1 71.75 37 SER B O 1
ATOM 3569 N N . ASP B 1 38 ? 1.671 34.531 -8.516 1 69.56 38 ASP B N 1
ATOM 3570 C CA . ASP B 1 38 ? 1.958 34 -7.184 1 69.56 38 ASP B CA 1
ATOM 3571 C C . ASP B 1 38 ? 0.834 34.344 -6.207 1 69.56 38 ASP B C 1
ATOM 3573 O O . ASP B 1 38 ? 1.012 34.25 -4.988 1 69.56 38 ASP B O 1
ATOM 3577 N N . ASN B 1 39 ? -0.23 34.719 -6.754 1 76 39 ASN B N 1
ATOM 3578 C CA . ASN B 1 39 ? -1.307 35.031 -5.82 1 76 39 ASN B CA 1
ATOM 3579 C C . ASN B 1 39 ? -2.025 33.781 -5.359 1 76 39 ASN B C 1
ATOM 3581 O O . ASN B 1 39 ? -2.025 32.75 -6.066 1 76 39 ASN B O 1
ATOM 3585 N N . LEU B 1 40 ? -2.611 33.875 -4.211 1 73.88 40 LEU B N 1
ATOM 3586 C CA . LEU B 1 40 ? -3.225 32.75 -3.52 1 73.88 40 LEU B CA 1
ATOM 3587 C C . LEU B 1 40 ? -4.328 32.125 -4.367 1 73.88 40 LEU B C 1
ATOM 3589 O O . LEU B 1 40 ? -4.48 30.906 -4.395 1 73.88 40 LEU B O 1
ATOM 3593 N N . ALA B 1 41 ? -5.09 32.938 -5.047 1 78.25 41 ALA B N 1
ATOM 3594 C CA . ALA B 1 41 ? -6.195 32.438 -5.867 1 78.25 41 ALA B CA 1
ATOM 3595 C C . ALA B 1 41 ? -5.68 31.609 -7.031 1 78.25 41 ALA B C 1
ATOM 3597 O O . ALA B 1 41 ? -6.27 30.578 -7.367 1 78.25 41 ALA B O 1
ATOM 3598 N N . ALA B 1 42 ? -4.645 32.062 -7.645 1 81.06 42 ALA B N 1
ATOM 3599 C CA . ALA B 1 42 ? -4.047 31.344 -8.758 1 81.06 42 ALA B CA 1
ATOM 3600 C C . ALA B 1 42 ? -3.461 30.016 -8.305 1 81.06 42 ALA B C 1
ATOM 3602 O O . ALA B 1 42 ? -3.627 28.984 -8.977 1 81.06 42 ALA B O 1
ATOM 3603 N N . ILE B 1 43 ? -2.869 30.031 -7.16 1 78.88 43 ILE B N 1
ATOM 3604 C CA . ILE B 1 43 ? -2.293 28.828 -6.582 1 78.88 43 ILE B CA 1
ATOM 3605 C C . ILE B 1 43 ? -3.404 27.828 -6.25 1 78.88 43 ILE B C 1
ATOM 3607 O O . ILE B 1 43 ? -3.266 26.625 -6.492 1 78.88 43 ILE B O 1
ATOM 3611 N N . GLY B 1 44 ? -4.422 28.328 -5.711 1 82.25 44 GLY B N 1
ATOM 3612 C CA . GLY B 1 44 ? -5.562 27.5 -5.363 1 82.25 44 GLY B CA 1
ATOM 3613 C C . GLY B 1 44 ? -6.195 26.828 -6.562 1 82.25 44 GLY B C 1
ATOM 3614 O O . GLY B 1 44 ? -6.598 25.656 -6.488 1 82.25 44 GLY B O 1
ATOM 3615 N N . GLU B 1 45 ? -6.281 27.578 -7.645 1 86.12 45 GLU B N 1
ATOM 3616 C CA . GLU B 1 45 ? -6.871 27.031 -8.859 1 86.12 45 GLU B CA 1
ATOM 3617 C C . GLU B 1 45 ? -6.023 25.891 -9.422 1 86.12 45 GLU B C 1
ATOM 3619 O O . GLU B 1 45 ? -6.555 24.875 -9.859 1 86.12 45 GLU B O 1
ATOM 3624 N N . ILE B 1 46 ? -4.766 26.094 -9.43 1 85.69 46 ILE B N 1
ATOM 3625 C CA . ILE B 1 46 ? -3.854 25.062 -9.914 1 85.69 46 ILE B CA 1
ATOM 3626 C C . ILE B 1 46 ? -3.963 23.828 -9.031 1 85.69 46 ILE B C 1
ATOM 3628 O O . ILE B 1 46 ? -4.02 22.703 -9.539 1 85.69 46 ILE B O 1
ATOM 3632 N N . SER B 1 47 ? -4.047 24.078 -7.762 1 85.38 47 SER B N 1
ATOM 3633 C CA . SER B 1 47 ? -4.156 22.984 -6.801 1 85.38 47 SER B CA 1
ATOM 3634 C C . SER B 1 47 ? -5.43 22.172 -7.027 1 85.38 47 SER B C 1
ATOM 3636 O O . SER B 1 47 ? -5.414 20.938 -6.949 1 85.38 47 SER B O 1
ATOM 3638 N N . GLN B 1 48 ? -6.473 22.844 -7.277 1 88 48 GLN B N 1
ATOM 3639 C CA . GLN B 1 48 ? -7.746 22.156 -7.516 1 88 48 GLN B CA 1
ATOM 3640 C C . GLN B 1 48 ? -7.684 21.297 -8.766 1 88 48 GLN B C 1
ATOM 3642 O O . GLN B 1 48 ? -8.242 20.203 -8.797 1 88 48 GLN B O 1
ATOM 3647 N N . CYS B 1 49 ? -7.027 21.797 -9.781 1 91.38 49 CYS B N 1
ATOM 3648 C CA . CYS B 1 49 ? -6.852 21.031 -11.008 1 91.38 49 CYS B CA 1
ATOM 3649 C C . CYS B 1 49 ? -5.977 19.797 -10.758 1 91.38 49 CYS B C 1
ATOM 3651 O O . CYS B 1 49 ? -6.211 18.734 -11.328 1 91.38 49 CYS B O 1
ATOM 3653 N N . GLN B 1 50 ? -5 19.984 -9.898 1 90.44 50 GLN B N 1
ATOM 3654 C CA . GLN B 1 50 ? -4.129 18.859 -9.547 1 90.44 50 GLN B CA 1
ATOM 3655 C C . GLN B 1 50 ? -4.902 17.766 -8.82 1 90.44 50 GLN B C 1
ATOM 3657 O O . GLN B 1 50 ? -4.691 16.578 -9.062 1 90.44 50 GLN B O 1
ATOM 3662 N N . VAL B 1 51 ? -5.719 18.188 -7.941 1 91 51 VAL B N 1
ATOM 3663 C CA . VAL B 1 51 ? -6.543 17.234 -7.199 1 91 51 VAL B CA 1
ATOM 3664 C C . VAL B 1 51 ? -7.441 16.469 -8.164 1 91 51 VAL B C 1
ATOM 3666 O O . VAL B 1 51 ? -7.57 15.25 -8.055 1 91 51 VAL B O 1
ATOM 3669 N N . ALA B 1 52 ? -8.016 17.188 -9.078 1 93.31 52 ALA B N 1
ATOM 3670 C CA . ALA B 1 52 ? -8.898 16.562 -10.055 1 93.31 52 ALA B CA 1
ATOM 3671 C C . ALA B 1 52 ? -8.148 15.547 -10.906 1 93.31 52 ALA B C 1
ATOM 3673 O O . ALA B 1 52 ? -8.672 14.477 -11.219 1 93.31 52 ALA B O 1
ATOM 3674 N N . MET B 1 53 ? -6.941 15.906 -11.305 1 95.44 53 MET B N 1
ATOM 3675 C CA . MET B 1 53 ? -6.113 14.992 -12.086 1 95.44 53 MET B CA 1
ATOM 3676 C C . MET B 1 53 ? -5.781 13.734 -11.281 1 95.44 53 MET B C 1
ATOM 3678 O O . MET B 1 53 ? -5.852 12.625 -11.805 1 95.44 53 MET B O 1
ATOM 3682 N N . THR B 1 54 ? -5.441 13.938 -10.047 1 94.44 54 THR B N 1
ATOM 3683 C CA . THR B 1 54 ? -5.082 12.828 -9.172 1 94.44 54 THR B CA 1
ATOM 3684 C C . THR B 1 54 ? -6.258 11.875 -8.992 1 94.44 54 THR B C 1
ATOM 3686 O O . THR B 1 54 ? -6.098 10.656 -9.07 1 94.44 54 THR B O 1
ATOM 3689 N N . GLU B 1 55 ? -7.391 12.422 -8.789 1 93.75 55 GLU B N 1
ATOM 3690 C CA . GLU B 1 55 ? -8.586 11.602 -8.633 1 93.75 55 GLU B CA 1
ATOM 3691 C C . GLU B 1 55 ? -8.93 10.867 -9.922 1 93.75 55 GLU B C 1
ATOM 3693 O O . GLU B 1 55 ? -9.328 9.695 -9.891 1 93.75 55 GLU B O 1
ATOM 3698 N N . SER B 1 56 ? -8.781 11.578 -11.039 1 96.25 56 SER B N 1
ATOM 3699 C CA . SER B 1 56 ? -9.141 11.008 -12.328 1 96.25 56 SER B CA 1
ATOM 3700 C C . SER B 1 56 ? -8.234 9.844 -12.695 1 96.25 56 SER B C 1
ATOM 3702 O O . SER B 1 56 ? -8.68 8.859 -13.289 1 96.25 56 SER B O 1
ATOM 3704 N N . VAL B 1 57 ? -6.961 9.953 -12.43 1 97.38 57 VAL B N 1
ATOM 3705 C CA . VAL B 1 57 ? -6.039 8.883 -12.797 1 97.38 57 VAL B CA 1
ATOM 3706 C C . VAL B 1 57 ? -6.309 7.656 -11.93 1 97.38 57 VAL B C 1
ATOM 3708 O O . VAL B 1 57 ? -6.145 6.52 -12.391 1 97.38 57 VAL B O 1
ATOM 3711 N N . LYS B 1 58 ? -6.727 7.836 -10.711 1 95.88 58 LYS B N 1
ATOM 3712 C CA . LYS B 1 58 ? -7.102 6.715 -9.859 1 95.88 58 LYS B CA 1
ATOM 3713 C C . LYS B 1 58 ? -8.32 5.984 -10.414 1 95.88 58 LYS B C 1
ATOM 3715 O O . LYS B 1 58 ? -8.391 4.754 -10.383 1 95.88 58 LYS B O 1
ATOM 3720 N N . GLN B 1 59 ? -9.273 6.785 -10.867 1 95.94 59 GLN B N 1
ATOM 3721 C CA . GLN B 1 59 ? -10.445 6.18 -11.492 1 95.94 59 GLN B CA 1
ATOM 3722 C C . GLN B 1 59 ? -10.055 5.441 -12.773 1 95.94 59 GLN B C 1
ATOM 3724 O O . GLN B 1 59 ? -10.617 4.391 -13.086 1 95.94 59 GLN B O 1
ATOM 3729 N N . MET B 1 60 ? -9.125 6.039 -13.492 1 97.62 60 MET B N 1
ATOM 3730 C CA . MET B 1 60 ? -8.617 5.395 -14.703 1 97.62 60 MET B CA 1
ATOM 3731 C C . MET B 1 60 ? -7.969 4.051 -14.367 1 97.62 60 MET B C 1
ATOM 3733 O O . MET B 1 60 ? -8.219 3.053 -15.047 1 97.62 60 MET B O 1
ATOM 3737 N N . GLN B 1 61 ? -7.137 4.035 -13.383 1 96.88 61 GLN B N 1
ATOM 3738 C CA . GLN B 1 61 ? -6.5 2.801 -12.922 1 96.88 61 GLN B CA 1
ATOM 3739 C C . GLN B 1 61 ? -7.543 1.765 -12.516 1 96.88 61 GLN B C 1
ATOM 3741 O O . GLN B 1 61 ? -7.422 0.586 -12.859 1 96.88 61 GLN B O 1
ATOM 3746 N N . SER B 1 62 ? -8.531 2.252 -11.781 1 96.5 62 SER B N 1
ATOM 3747 C CA . SER B 1 62 ? -9.602 1.367 -11.344 1 96.5 62 SER B CA 1
ATOM 3748 C C . SER B 1 62 ? -10.32 0.729 -12.523 1 96.5 62 SER B C 1
ATOM 3750 O O . SER B 1 62 ? -10.617 -0.466 -12.508 1 96.5 62 SER B O 1
ATOM 3752 N N . ALA B 1 63 ? -10.594 1.507 -13.508 1 96.44 63 ALA B N 1
ATOM 3753 C CA . ALA B 1 63 ? -11.281 0.999 -14.688 1 96.44 63 ALA B CA 1
ATOM 3754 C C . ALA B 1 63 ? -10.422 -0.033 -15.422 1 96.44 63 ALA B C 1
ATOM 3756 O O . ALA B 1 63 ? -10.938 -1.05 -15.891 1 96.44 63 ALA B O 1
ATOM 3757 N N . ILE B 1 64 ? -9.148 0.188 -15.531 1 96.06 64 ILE B N 1
ATOM 3758 C CA . ILE B 1 64 ? -8.227 -0.702 -16.234 1 96.06 64 ILE B CA 1
ATOM 3759 C C . ILE B 1 64 ? -8.094 -2.014 -15.461 1 96.06 64 ILE B C 1
ATOM 3761 O O . ILE B 1 64 ? -8.102 -3.094 -16.062 1 96.06 64 ILE B O 1
ATOM 3765 N N . TYR B 1 65 ? -8.008 -1.943 -14.203 1 94.25 65 TYR B N 1
ATOM 3766 C CA . TYR B 1 65 ? -7.801 -3.115 -13.359 1 94.25 65 TYR B CA 1
ATOM 3767 C C . TYR B 1 65 ? -9.07 -3.947 -13.25 1 94.25 65 TYR B C 1
ATOM 3769 O O . TYR B 1 65 ? -9.023 -5.176 -13.32 1 94.25 65 TYR B O 1
ATOM 3777 N N . GLY B 1 66 ? -10.258 -3.238 -13.156 1 92.88 66 GLY B N 1
ATOM 3778 C CA . GLY B 1 66 ? -11.5 -3.922 -12.82 1 92.88 66 GLY B CA 1
ATOM 3779 C C . GLY B 1 66 ? -11.555 -4.371 -11.367 1 92.88 66 GLY B C 1
ATOM 3780 O O . GLY B 1 66 ? -10.547 -4.332 -10.664 1 92.88 66 GLY B O 1
ATOM 3781 N N . PRO B 1 67 ? -12.703 -4.758 -10.914 1 91.69 67 PRO B N 1
ATOM 3782 C CA . PRO B 1 67 ? -12.914 -5.062 -9.5 1 91.69 67 PRO B CA 1
ATOM 3783 C C . PRO B 1 67 ? -11.984 -6.164 -8.984 1 91.69 67 PRO B C 1
ATOM 3785 O O . PRO B 1 67 ? -11.461 -6.062 -7.875 1 91.69 67 PRO B O 1
ATOM 3788 N N . LEU B 1 68 ? -11.719 -7.199 -9.789 1 89.19 68 LEU B N 1
ATOM 3789 C CA . LEU B 1 68 ? -10.883 -8.312 -9.359 1 89.19 68 LEU B CA 1
ATOM 3790 C C . LEU B 1 68 ? -9.438 -7.863 -9.18 1 89.19 68 LEU B C 1
ATOM 3792 O O . LEU B 1 68 ? -8.828 -8.109 -8.133 1 89.19 68 LEU B O 1
ATOM 3796 N N . ASN B 1 69 ? -8.922 -7.219 -10.188 1 91.31 69 ASN B N 1
ATOM 3797 C CA . ASN B 1 69 ? -7.52 -6.801 -10.133 1 91.31 69 ASN B CA 1
ATOM 3798 C C . ASN B 1 69 ? -7.316 -5.668 -9.133 1 91.31 69 ASN B C 1
ATOM 3800 O O . ASN B 1 69 ? -6.199 -5.441 -8.664 1 91.31 69 ASN B O 1
ATOM 3804 N N . MET B 1 70 ? -8.414 -5.016 -8.781 1 94.25 70 MET B N 1
ATOM 3805 C CA . MET B 1 70 ? -8.32 -4.008 -7.723 1 94.25 70 MET B CA 1
ATOM 3806 C C . MET B 1 70 ? -8.07 -4.664 -6.367 1 94.25 70 MET B C 1
ATOM 3808 O O . MET B 1 70 ? -7.418 -4.078 -5.5 1 94.25 70 MET B O 1
ATOM 3812 N N . VAL B 1 71 ? -8.547 -5.891 -6.184 1 94.19 71 VAL B N 1
ATOM 3813 C CA . VAL B 1 71 ? -8.227 -6.637 -4.973 1 94.19 71 VAL B CA 1
ATOM 3814 C C . VAL B 1 71 ? -6.738 -6.996 -4.973 1 94.19 71 VAL B C 1
ATOM 3816 O O . VAL B 1 71 ? -6.059 -6.852 -3.953 1 94.19 71 VAL B O 1
ATOM 3819 N N . MET B 1 72 ? -6.168 -7.316 -6.164 1 93.12 72 MET B N 1
ATOM 3820 C CA . MET B 1 72 ? -4.777 -7.738 -6.289 1 93.12 72 MET B CA 1
ATOM 3821 C C . MET B 1 72 ? -3.834 -6.547 -6.18 1 93.12 72 MET B C 1
ATOM 3823 O O . MET B 1 72 ? -2.652 -6.711 -5.875 1 93.12 72 MET B O 1
ATOM 3827 N N . LEU B 1 73 ? -4.41 -5.379 -6.449 1 94.5 73 LEU B N 1
ATOM 3828 C CA . LEU B 1 73 ? -3.619 -4.156 -6.379 1 94.5 73 LEU B CA 1
ATOM 3829 C C . LEU B 1 73 ? -3.014 -3.979 -4.988 1 94.5 73 LEU B C 1
ATOM 3831 O O . LEU B 1 73 ? -1.905 -3.457 -4.852 1 94.5 73 LEU B O 1
ATOM 3835 N N . HIS B 1 74 ? -3.691 -4.48 -3.971 1 95.06 74 HIS B N 1
ATOM 3836 C CA . HIS B 1 74 ? -3.186 -4.371 -2.607 1 95.06 74 HIS B CA 1
ATOM 3837 C C . HIS B 1 74 ? -1.873 -5.133 -2.445 1 95.06 74 HIS B C 1
ATOM 3839 O O . HIS B 1 74 ? -0.989 -4.699 -1.702 1 95.06 74 HIS B O 1
ATOM 3845 N N . TYR B 1 75 ? -1.724 -6.289 -3.182 1 94.25 75 TYR B N 1
ATOM 3846 C CA . TYR B 1 75 ? -0.465 -7.027 -3.193 1 94.25 75 TYR B CA 1
ATOM 3847 C C . TYR B 1 75 ? 0.658 -6.18 -3.779 1 94.25 75 TYR B C 1
ATOM 3849 O O . TYR B 1 75 ? 1.719 -6.035 -3.168 1 94.25 75 TYR B O 1
ATOM 3857 N N . GLU B 1 76 ? 0.296 -5.68 -4.883 1 95.56 76 GLU B N 1
ATOM 3858 C CA . GLU B 1 76 ? 1.271 -4.887 -5.625 1 95.56 76 GLU B CA 1
ATOM 3859 C C . GLU B 1 76 ? 1.806 -3.734 -4.781 1 95.56 76 GLU B C 1
ATOM 3861 O O . GLU B 1 76 ? 3.018 -3.523 -4.707 1 95.56 76 GLU B O 1
ATOM 3866 N N . GLU B 1 77 ? 0.913 -3.004 -4.172 1 96.38 77 GLU B N 1
ATOM 3867 C CA . GLU B 1 77 ? 1.274 -1.816 -3.406 1 96.38 77 GLU B CA 1
ATOM 3868 C C . GLU B 1 77 ? 2.098 -2.184 -2.176 1 96.38 77 GLU B C 1
ATOM 3870 O O . GLU B 1 77 ? 3.096 -1.526 -1.871 1 96.38 77 GLU B O 1
ATOM 3875 N N . CYS B 1 78 ? 1.688 -3.205 -1.491 1 96.38 78 CYS B N 1
ATOM 3876 C CA . CYS B 1 78 ? 2.377 -3.643 -0.283 1 96.38 78 CYS B CA 1
ATOM 3877 C C . CYS B 1 78 ? 3.781 -4.137 -0.605 1 96.38 78 CYS B C 1
ATOM 3879 O O . CYS B 1 78 ? 4.75 -3.73 0.037 1 96.38 78 CYS B O 1
ATOM 3881 N N . PHE B 1 79 ? 3.949 -4.949 -1.634 1 97.69 79 PHE B N 1
ATOM 3882 C CA . PHE B 1 79 ? 5.234 -5.559 -1.951 1 97.69 79 PHE B CA 1
ATOM 3883 C C . PHE B 1 79 ? 6.168 -4.543 -2.6 1 97.69 79 PHE B C 1
ATOM 3885 O O . PHE B 1 79 ? 7.387 -4.598 -2.404 1 97.69 79 PHE B O 1
ATOM 3892 N N . ARG B 1 80 ? 5.598 -3.627 -3.316 1 97.31 80 ARG B N 1
ATOM 3893 C CA . ARG B 1 80 ? 6.414 -2.553 -3.875 1 97.31 80 ARG B CA 1
ATOM 3894 C C . ARG B 1 80 ? 7.027 -1.697 -2.771 1 97.31 80 ARG B C 1
ATOM 3896 O O . ARG B 1 80 ? 8.227 -1.433 -2.777 1 97.31 80 ARG B O 1
ATOM 3903 N N . SER B 1 81 ? 6.23 -1.301 -1.805 1 97.56 81 SER B N 1
ATOM 3904 C CA . SER B 1 81 ? 6.703 -0.451 -0.717 1 97.56 81 SER B CA 1
ATOM 3905 C C . SER B 1 81 ? 7.711 -1.187 0.161 1 97.56 81 SER B C 1
ATOM 3907 O O . SER B 1 81 ? 8.711 -0.609 0.58 1 97.56 81 SER B O 1
ATOM 3909 N N . SER B 1 82 ? 7.449 -2.443 0.493 1 97.94 82 SER B N 1
ATOM 3910 C CA . SER B 1 82 ? 8.344 -3.221 1.343 1 97.94 82 SER B CA 1
ATOM 3911 C C . SER B 1 82 ? 9.695 -3.449 0.663 1 97.94 82 SER B C 1
ATOM 3913 O O . SER B 1 82 ? 10.742 -3.387 1.31 1 97.94 82 SER B O 1
ATOM 3915 N N . SER B 1 83 ? 9.617 -3.709 -0.657 1 98.5 83 SER B N 1
ATOM 3916 C CA . SER B 1 83 ? 10.852 -3.918 -1.406 1 98.5 83 SER B CA 1
ATOM 3917 C C . SER B 1 83 ? 11.664 -2.631 -1.501 1 98.5 83 SER B C 1
ATOM 3919 O O . SER B 1 83 ? 12.891 -2.654 -1.373 1 98.5 83 SER B O 1
ATOM 3921 N N . LEU B 1 84 ? 10.953 -1.531 -1.734 1 98.44 84 LEU B N 1
ATOM 3922 C CA . LEU B 1 84 ? 11.625 -0.235 -1.787 1 98.44 84 LEU B CA 1
ATOM 3923 C C . LEU B 1 84 ? 12.32 0.071 -0.466 1 98.44 84 LEU B C 1
ATOM 3925 O O . LEU B 1 84 ? 13.461 0.545 -0.457 1 98.44 84 LEU B O 1
ATOM 3929 N N . ARG B 1 85 ? 11.625 -0.176 0.652 1 98.44 85 ARG B N 1
ATOM 3930 C CA . ARG B 1 85 ? 12.172 0.067 1.98 1 98.44 85 ARG B CA 1
ATOM 3931 C C . ARG B 1 85 ? 13.406 -0.797 2.227 1 98.44 85 ARG B C 1
ATOM 3933 O O . ARG B 1 85 ? 14.383 -0.341 2.828 1 98.44 85 ARG B O 1
ATOM 3940 N N . THR B 1 86 ? 13.375 -2.027 1.798 1 98.69 86 THR B N 1
ATOM 3941 C CA . THR B 1 86 ? 14.492 -2.955 1.964 1 98.69 86 THR B CA 1
ATOM 3942 C C . THR B 1 86 ? 15.688 -2.516 1.126 1 98.69 86 THR B C 1
ATOM 3944 O O . THR B 1 86 ? 16.828 -2.539 1.602 1 98.69 86 THR B O 1
ATOM 3947 N N . LEU B 1 87 ? 15.453 -2.08 -0.14 1 98.75 87 LEU B N 1
ATOM 3948 C CA . LEU B 1 87 ? 16.5 -1.61 -1.031 1 98.75 87 LEU B CA 1
ATOM 3949 C C . LEU B 1 87 ? 17.156 -0.351 -0.478 1 98.75 87 LEU B C 1
ATOM 3951 O O . LEU B 1 87 ? 18.375 -0.159 -0.63 1 98.75 87 LEU B O 1
ATOM 3955 N N . LEU B 1 88 ? 16.344 0.521 0.127 1 98.25 88 LEU B N 1
ATOM 3956 C CA . LEU B 1 88 ? 16.875 1.728 0.76 1 98.25 88 LEU B CA 1
ATOM 3957 C C . LEU B 1 88 ? 17.828 1.375 1.891 1 98.25 88 LEU B C 1
ATOM 3959 O O . LEU B 1 88 ? 18.922 1.943 1.984 1 98.25 88 LEU B O 1
ATOM 3963 N N . GLU B 1 89 ? 17.422 0.426 2.75 1 97.75 89 GLU B N 1
ATOM 3964 C CA . GLU B 1 89 ? 18.266 -0.018 3.857 1 97.75 89 GLU B CA 1
ATOM 3965 C C . GLU B 1 89 ? 19.516 -0.72 3.35 1 97.75 89 GLU B C 1
ATOM 3967 O O . GLU B 1 89 ? 20.594 -0.567 3.928 1 97.75 89 GLU B O 1
ATOM 3972 N N . MET B 1 90 ? 19.375 -1.47 2.289 1 97.94 90 MET B N 1
ATOM 3973 C CA . MET B 1 90 ? 20.469 -2.213 1.667 1 97.94 90 MET B CA 1
ATOM 3974 C C . MET B 1 90 ? 21.547 -1.266 1.148 1 97.94 90 MET B C 1
ATOM 3976 O O . MET B 1 90 ? 22.703 -1.651 1.022 1 97.94 90 MET B O 1
ATOM 3980 N N . GLY B 1 91 ? 21.141 -0.02 0.743 1 98.19 91 GLY B N 1
ATOM 3981 C CA . GLY B 1 91 ? 22.094 0.977 0.276 1 98.19 91 GLY B CA 1
ATOM 3982 C C . GLY B 1 91 ? 22.094 1.146 -1.231 1 98.19 91 GLY B C 1
ATOM 3983 O O . GLY B 1 91 ? 22.938 1.844 -1.786 1 98.19 91 GLY B O 1
ATOM 3984 N N . VAL B 1 92 ? 21.109 0.616 -1.923 1 98.31 92 VAL B N 1
ATOM 3985 C CA . VAL B 1 92 ? 21.047 0.649 -3.381 1 98.31 92 VAL B CA 1
ATOM 3986 C C . VAL B 1 92 ? 20.906 2.092 -3.861 1 98.31 92 VAL B C 1
ATOM 3988 O O . VAL B 1 92 ? 21.547 2.484 -4.848 1 98.31 92 VAL B O 1
ATOM 3991 N N . PHE B 1 93 ? 20.062 2.912 -3.201 1 97.94 93 PHE B N 1
ATOM 3992 C CA . PHE B 1 93 ? 19.828 4.301 -3.586 1 97.94 93 PHE B CA 1
ATOM 3993 C C . PHE B 1 93 ? 21.141 5.09 -3.559 1 97.94 93 PHE B C 1
ATOM 3995 O O . PHE B 1 93 ? 21.375 5.934 -4.426 1 97.94 93 PHE B O 1
ATOM 4002 N N . ASP B 1 94 ? 21.984 4.793 -2.633 1 97.38 94 ASP B N 1
ATOM 4003 C CA . ASP B 1 94 ? 23.188 5.566 -2.391 1 97.38 94 ASP B CA 1
ATOM 4004 C C . ASP B 1 94 ? 24.312 5.152 -3.35 1 97.38 94 ASP B C 1
ATOM 4006 O O . ASP B 1 94 ? 25.141 5.977 -3.729 1 97.38 94 ASP B O 1
ATOM 4010 N N . ILE B 1 95 ? 24.391 3.922 -3.682 1 97.56 95 ILE B N 1
ATOM 4011 C CA . ILE B 1 95 ? 25.516 3.408 -4.453 1 97.56 95 ILE B CA 1
ATOM 4012 C C . ILE B 1 95 ? 25.297 3.68 -5.938 1 97.56 95 ILE B C 1
ATOM 4014 O O . ILE B 1 95 ? 26.25 3.76 -6.715 1 97.56 95 ILE B O 1
ATOM 4018 N N . LEU B 1 96 ? 23.984 3.715 -6.395 1 97.31 96 LEU B N 1
ATOM 4019 C CA . LEU B 1 96 ? 23.719 4.102 -7.773 1 97.31 96 LEU B CA 1
ATOM 4020 C C . LEU B 1 96 ? 24.125 5.543 -8.031 1 97.31 96 LEU B C 1
ATOM 4022 O O . LEU B 1 96 ? 23.891 6.422 -7.199 1 97.31 96 LEU B O 1
ATOM 4026 N N . PRO B 1 97 ? 24.781 5.793 -9.141 1 94.94 97 PRO B N 1
ATOM 4027 C CA . PRO B 1 97 ? 25.25 7.152 -9.406 1 94.94 97 PRO B CA 1
ATOM 4028 C C . PRO B 1 97 ? 24.109 8.148 -9.578 1 94.94 97 PRO B C 1
ATOM 4030 O O . PRO B 1 97 ? 23.156 7.883 -10.32 1 94.94 97 PRO B O 1
ATOM 4033 N N . ALA B 1 98 ? 24.203 9.281 -9.055 1 90.25 98 ALA B N 1
ATOM 4034 C CA . ALA B 1 98 ? 23.188 10.32 -9.102 1 90.25 98 ALA B CA 1
ATOM 4035 C C . ALA B 1 98 ? 23.094 10.938 -10.492 1 90.25 98 ALA B C 1
ATOM 4037 O O . ALA B 1 98 ? 22.078 11.531 -10.859 1 90.25 98 ALA B O 1
ATOM 4038 N N . ASP B 1 99 ? 24.172 10.75 -11.242 1 89.75 99 ASP B N 1
ATOM 4039 C CA . ASP B 1 99 ? 24.219 11.375 -12.555 1 89.75 99 ASP B CA 1
ATOM 4040 C C . ASP B 1 99 ? 23.453 10.555 -13.586 1 89.75 99 ASP B C 1
ATOM 4042 O O . ASP B 1 99 ? 23.391 10.93 -14.766 1 89.75 99 ASP B O 1
ATOM 4046 N N . GLY B 1 100 ? 22.969 9.398 -13.211 1 87.31 100 GLY B N 1
ATOM 4047 C CA . GLY B 1 100 ? 22.141 8.602 -14.102 1 87.31 100 GLY B CA 1
ATOM 4048 C C . GLY B 1 100 ? 22.891 7.492 -14.797 1 87.31 100 GLY B C 1
ATOM 4049 O O . GLY B 1 100 ? 22.328 6.734 -15.578 1 87.31 100 GLY B O 1
ATOM 4050 N N . SER B 1 101 ? 24.141 7.402 -14.453 1 92.94 101 SER B N 1
ATOM 4051 C CA . SER B 1 101 ? 24.891 6.285 -15.023 1 92.94 101 SER B CA 1
ATOM 4052 C C . SER B 1 101 ? 24.375 4.953 -14.484 1 92.94 101 SER B C 1
ATOM 4054 O O . SER B 1 101 ? 23.875 4.883 -13.359 1 92.94 101 SER B O 1
ATOM 4056 N N . GLU B 1 102 ? 24.484 3.938 -15.297 1 96.25 102 GLU B N 1
ATOM 4057 C CA . GLU B 1 102 ? 23.875 2.641 -14.992 1 96.25 102 GLU B CA 1
ATOM 4058 C C . GLU B 1 102 ? 24.875 1.721 -14.297 1 96.25 102 GLU B C 1
ATOM 4060 O O . GLU B 1 102 ? 26.094 1.855 -14.484 1 96.25 102 GLU B O 1
ATOM 4065 N N . LYS B 1 103 ? 24.438 0.833 -13.469 1 97.69 103 LYS B N 1
ATOM 4066 C CA . LYS B 1 103 ? 25.25 -0.2 -12.828 1 97.69 103 LYS B CA 1
ATOM 4067 C C . LYS B 1 103 ? 24.578 -1.568 -12.938 1 97.69 103 LYS B C 1
ATOM 4069 O O . LYS B 1 103 ? 23.375 -1.697 -12.719 1 97.69 103 LYS B O 1
ATOM 4074 N N . PRO B 1 104 ? 25.375 -2.561 -13.25 1 98.12 104 PRO B N 1
ATOM 4075 C CA . PRO B 1 104 ? 24.844 -3.922 -13.281 1 98.12 104 PRO B CA 1
ATOM 4076 C C . PRO B 1 104 ? 24.562 -4.477 -11.891 1 98.12 104 PRO B C 1
ATOM 4078 O O . PRO B 1 104 ? 25.266 -4.148 -10.938 1 98.12 104 PRO B O 1
ATOM 4081 N N . ALA B 1 105 ? 23.609 -5.332 -11.797 1 98 105 ALA B N 1
ATOM 4082 C CA . ALA B 1 105 ? 23.219 -5.969 -10.539 1 98 105 ALA B CA 1
ATOM 4083 C C . ALA B 1 105 ? 24.406 -6.664 -9.883 1 98 105 ALA B C 1
ATOM 4085 O O . ALA B 1 105 ? 24.578 -6.617 -8.664 1 98 105 ALA B O 1
ATOM 4086 N N . GLU B 1 106 ? 25.172 -7.328 -10.688 1 98 106 GLU B N 1
ATOM 4087 C CA . GLU B 1 106 ? 26.344 -8.055 -10.172 1 98 106 GLU B CA 1
ATOM 4088 C C . GLU B 1 106 ? 27.297 -7.117 -9.445 1 98 106 GLU B C 1
ATOM 4090 O O . GLU B 1 106 ? 27.766 -7.43 -8.352 1 98 106 GLU B O 1
ATOM 4095 N N . GLU B 1 107 ? 27.562 -5.98 -10.031 1 98.19 107 GLU B N 1
ATOM 4096 C CA . GLU B 1 107 ? 28.453 -4.988 -9.43 1 98.19 107 GLU B CA 1
ATOM 4097 C C . GLU B 1 107 ? 27.859 -4.398 -8.164 1 98.19 107 GLU B C 1
ATOM 4099 O O . GLU B 1 107 ? 28.547 -4.219 -7.16 1 98.19 107 GLU B O 1
ATOM 4104 N N . LEU B 1 108 ? 26.594 -4.086 -8.234 1 98.31 108 LEU B N 1
ATOM 4105 C CA . LEU B 1 108 ? 25.906 -3.547 -7.066 1 98.31 108 LEU B CA 1
ATOM 4106 C C . LEU B 1 108 ? 25.953 -4.527 -5.902 1 98.31 108 LEU B C 1
ATOM 4108 O O . LEU B 1 108 ? 26.266 -4.137 -4.77 1 98.31 108 LEU B O 1
ATOM 4112 N N . ALA B 1 109 ? 25.656 -5.785 -6.168 1 98.5 109 ALA B N 1
ATOM 4113 C CA . ALA B 1 109 ? 25.641 -6.816 -5.137 1 98.5 109 ALA B CA 1
ATOM 4114 C C . ALA B 1 109 ? 27 -6.949 -4.477 1 98.5 109 ALA B C 1
ATOM 4116 O O . ALA B 1 109 ? 27.109 -7.066 -3.252 1 98.5 109 ALA B O 1
ATOM 4117 N N . LYS B 1 110 ? 28.047 -6.953 -5.254 1 98.31 110 LYS B N 1
ATOM 4118 C CA . LYS B 1 110 ? 29.406 -7.062 -4.754 1 98.31 110 LYS B CA 1
ATOM 4119 C C . LYS B 1 110 ? 29.766 -5.871 -3.871 1 98.31 110 LYS B C 1
ATOM 4121 O O . LYS B 1 110 ? 30.312 -6.039 -2.777 1 98.31 110 LYS B O 1
ATOM 4126 N N . LYS B 1 111 ? 29.531 -4.688 -4.309 1 98 111 LYS B N 1
ATOM 4127 C CA . LYS B 1 111 ? 29.875 -3.469 -3.584 1 98 111 LYS B CA 1
ATOM 4128 C C . LYS B 1 111 ? 29.109 -3.375 -2.266 1 98 111 LYS B C 1
ATOM 4130 O O . LYS B 1 111 ? 29.625 -2.881 -1.27 1 98 111 LYS B O 1
ATOM 4135 N N . LEU B 1 112 ? 27.859 -3.852 -2.283 1 98.19 112 LEU B N 1
ATOM 4136 C CA . LEU B 1 112 ? 27 -3.754 -1.109 1 98.19 112 LEU B CA 1
ATOM 4137 C C . LEU B 1 112 ? 27.203 -4.953 -0.189 1 98.19 112 LEU B C 1
ATOM 4139 O O . LEU B 1 112 ? 26.797 -4.922 0.974 1 98.19 112 LEU B O 1
ATOM 4143 N N . GLY B 1 113 ? 27.859 -6.008 -0.695 1 98.31 113 GLY B N 1
ATOM 4144 C CA . GLY B 1 113 ? 28.016 -7.23 0.079 1 98.31 113 GLY B CA 1
ATOM 4145 C C . GLY B 1 113 ? 26.703 -7.961 0.307 1 98.31 113 GLY B C 1
ATOM 4146 O O . GLY B 1 113 ? 26.422 -8.414 1.42 1 98.31 113 GLY B O 1
ATOM 4147 N N . VAL B 1 114 ? 25.812 -8.016 -0.705 1 98.31 114 VAL B N 1
ATOM 4148 C CA . VAL B 1 114 ? 24.5 -8.648 -0.571 1 98.31 114 VAL B CA 1
ATOM 4149 C C . VAL B 1 114 ? 24.344 -9.742 -1.632 1 98.31 114 VAL B C 1
ATOM 4151 O O . VAL B 1 114 ? 25.141 -9.82 -2.572 1 98.31 114 VAL B O 1
ATOM 4154 N N . ASP B 1 115 ? 23.375 -10.625 -1.441 1 98 115 ASP B N 1
ATOM 4155 C CA . ASP B 1 115 ? 23.062 -11.688 -2.391 1 98 115 ASP B CA 1
ATOM 4156 C C . ASP B 1 115 ? 22.484 -11.117 -3.68 1 98 115 ASP B C 1
ATOM 4158 O O . ASP B 1 115 ? 21.484 -10.398 -3.646 1 98 115 ASP B O 1
ATOM 4162 N N . GLU B 1 116 ? 23.078 -11.43 -4.812 1 97.56 116 GLU B N 1
ATOM 4163 C 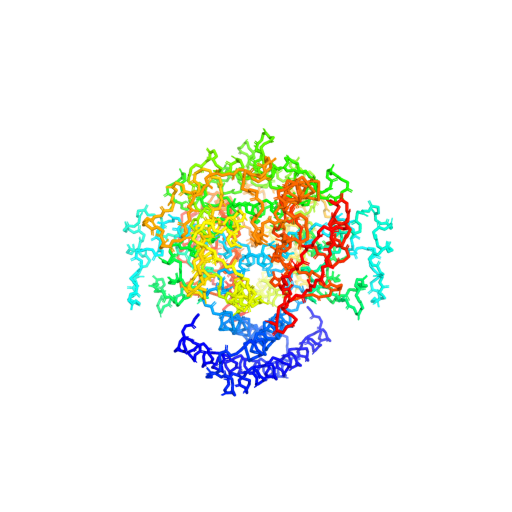CA . GLU B 1 116 ? 22.672 -10.875 -6.102 1 97.56 116 GLU B CA 1
ATOM 4164 C C . GLU B 1 116 ? 21.25 -11.297 -6.457 1 97.56 116 GLU B C 1
ATOM 4166 O O . GLU B 1 116 ? 20.469 -10.5 -6.98 1 97.56 116 GLU B O 1
ATOM 4171 N N . ALA B 1 117 ? 20.891 -12.516 -6.219 1 95.69 117 ALA B N 1
ATOM 4172 C CA . ALA B 1 117 ? 19.547 -13.016 -6.543 1 95.69 117 ALA B CA 1
ATOM 4173 C C . ALA B 1 117 ? 18.484 -12.25 -5.77 1 95.69 117 ALA B C 1
ATOM 4175 O O . ALA B 1 117 ? 17.438 -11.891 -6.324 1 95.69 117 ALA B O 1
ATOM 4176 N N . LEU B 1 118 ? 18.766 -12.07 -4.48 1 97.69 118 LEU B N 1
ATOM 4177 C CA . LEU B 1 118 ? 17.844 -11.305 -3.662 1 97.69 118 LEU B CA 1
ATOM 4178 C C . LEU B 1 118 ? 17.672 -9.883 -4.203 1 97.69 118 LEU B C 1
ATOM 4180 O O . LEU B 1 118 ? 16.562 -9.391 -4.332 1 97.69 118 LEU B O 1
ATOM 4184 N N . LEU B 1 119 ? 18.828 -9.227 -4.52 1 98.5 119 LEU B N 1
ATOM 4185 C CA . LEU B 1 119 ? 18.828 -7.867 -5.047 1 98.5 119 LEU B CA 1
ATOM 4186 C C . LEU B 1 119 ? 17.969 -7.773 -6.305 1 98.5 119 LEU B C 1
ATOM 4188 O O . LEU B 1 119 ? 17.141 -6.871 -6.43 1 98.5 119 LEU B O 1
ATOM 4192 N N . VAL B 1 120 ? 18.109 -8.664 -7.207 1 97.94 120 VAL B N 1
ATOM 4193 C CA . VAL B 1 120 ? 17.422 -8.664 -8.492 1 97.94 120 VAL B CA 1
ATOM 4194 C C . VAL B 1 120 ? 15.914 -8.828 -8.273 1 97.94 120 VAL B C 1
ATOM 4196 O O . VAL B 1 120 ? 15.109 -8.148 -8.922 1 97.94 120 VAL B O 1
ATOM 4199 N N . ARG B 1 121 ? 15.523 -9.727 -7.398 1 97.44 121 ARG B N 1
ATOM 4200 C CA . ARG B 1 121 ? 14.109 -9.953 -7.105 1 97.44 121 ARG B CA 1
ATOM 4201 C C . ARG B 1 121 ? 13.461 -8.695 -6.543 1 97.44 121 ARG B C 1
ATOM 4203 O O . ARG B 1 121 ? 12.352 -8.328 -6.949 1 97.44 121 ARG B O 1
ATOM 4210 N N . LEU B 1 122 ? 14.148 -8.023 -5.609 1 98.38 122 LEU B N 1
ATOM 4211 C CA . LEU B 1 122 ? 13.625 -6.805 -5.008 1 98.38 122 LEU B CA 1
ATOM 4212 C C . LEU B 1 122 ? 13.547 -5.684 -6.039 1 98.38 122 LEU B C 1
ATOM 4214 O O . LEU B 1 122 ? 12.578 -4.918 -6.055 1 98.38 122 LEU B O 1
ATOM 4218 N N . MET B 1 123 ? 14.531 -5.59 -6.922 1 98.38 123 MET B N 1
ATOM 4219 C CA . MET B 1 123 ? 14.57 -4.551 -7.945 1 98.38 123 MET B CA 1
ATOM 4220 C C . MET B 1 123 ? 13.43 -4.734 -8.945 1 98.38 123 MET B C 1
ATOM 4222 O O . MET B 1 123 ? 12.852 -3.754 -9.422 1 98.38 123 MET B O 1
ATOM 4226 N N . ARG B 1 124 ? 13.07 -5.918 -9.258 1 97.12 124 ARG B N 1
ATOM 4227 C CA . ARG B 1 124 ? 12.086 -6.23 -10.289 1 97.12 124 ARG B CA 1
ATOM 4228 C C . ARG B 1 124 ? 10.742 -5.582 -9.984 1 97.12 124 ARG B C 1
ATOM 4230 O O . ARG B 1 124 ? 10.023 -5.16 -10.891 1 97.12 124 ARG B O 1
ATOM 4237 N N . VAL B 1 125 ? 10.375 -5.484 -8.734 1 97 125 VAL B N 1
ATOM 4238 C CA . VAL B 1 125 ? 9.031 -5.039 -8.383 1 97 125 VAL B CA 1
ATOM 4239 C C . VAL B 1 125 ? 8.992 -3.516 -8.328 1 97 125 VAL B C 1
ATOM 4241 O O . VAL B 1 125 ? 7.918 -2.916 -8.406 1 97 125 VAL B O 1
ATOM 4244 N N . VAL B 1 126 ? 10.148 -2.854 -8.289 1 97.56 126 VAL B N 1
ATOM 4245 C CA . VAL B 1 126 ? 10.141 -1.402 -8.141 1 97.56 126 VAL B CA 1
ATOM 4246 C C . VAL B 1 126 ? 10.461 -0.741 -9.477 1 97.56 126 VAL B C 1
ATOM 4248 O O . VAL B 1 126 ? 10.32 0.476 -9.625 1 97.56 126 VAL B O 1
ATOM 4251 N N . ILE B 1 127 ? 10.93 -1.562 -10.508 1 94.19 127 ILE B N 1
ATOM 4252 C CA . ILE B 1 127 ? 11.133 -1.062 -11.859 1 94.19 127 ILE B CA 1
ATOM 4253 C C . ILE B 1 127 ? 9.836 -1.188 -12.656 1 94.19 127 ILE B C 1
ATOM 4255 O O . ILE B 1 127 ? 9.07 -2.133 -12.461 1 94.19 127 ILE B O 1
ATOM 4259 N N . PRO B 1 128 ? 9.312 -0.249 -13.414 1 85.38 128 PRO B N 1
ATOM 4260 C CA . PRO B 1 128 ? 10.062 0.931 -13.852 1 85.38 128 PRO B CA 1
ATOM 4261 C C . PRO B 1 128 ? 9.641 2.201 -13.117 1 85.38 128 PRO B C 1
ATOM 4263 O O . PRO B 1 128 ? 10.102 3.297 -13.453 1 85.38 128 PRO B O 1
ATOM 4266 N N . THR B 1 129 ? 8.812 2.102 -12.117 1 92 129 THR B N 1
ATOM 4267 C CA . THR B 1 129 ? 8.25 3.297 -11.5 1 92 129 THR B CA 1
ATOM 4268 C C . THR B 1 129 ? 9.32 4.074 -10.742 1 92 129 THR B C 1
ATOM 4270 O O . THR B 1 129 ? 9.398 5.301 -10.844 1 92 129 THR B O 1
ATOM 4273 N N . PHE B 1 130 ? 10.227 3.396 -10.109 1 96.81 130 PHE B N 1
ATOM 4274 C CA . PHE B 1 130 ? 11.18 4.078 -9.25 1 96.81 130 PHE B CA 1
ATOM 4275 C C . PHE B 1 130 ? 12.578 4.051 -9.852 1 96.81 130 PHE B C 1
ATOM 4277 O O . PHE B 1 130 ? 13.344 5.004 -9.703 1 96.81 130 PHE B O 1
ATOM 4284 N N . PHE B 1 131 ? 12.93 2.975 -10.484 1 97.38 131 PHE B N 1
ATOM 4285 C CA . PHE B 1 131 ? 14.203 2.836 -11.172 1 97.38 131 PHE B CA 1
ATOM 4286 C C . PHE B 1 131 ? 14 2.455 -12.633 1 97.38 131 PHE B C 1
ATOM 4288 O O . PHE B 1 131 ? 12.875 2.148 -13.047 1 97.38 131 PHE B O 1
ATOM 4295 N N . GLU B 1 132 ? 15.039 2.564 -13.391 1 96.06 132 GLU B N 1
ATOM 4296 C CA . GLU B 1 132 ? 15.055 2.098 -14.773 1 96.06 132 GLU B CA 1
ATOM 4297 C C . GLU B 1 132 ? 15.969 0.884 -14.938 1 96.06 132 GLU B C 1
ATOM 4299 O O . GLU B 1 132 ? 16.969 0.755 -14.227 1 96.06 132 GLU B O 1
ATOM 4304 N N . GLU B 1 133 ? 15.633 0.047 -15.734 1 97.19 133 GLU B N 1
ATOM 4305 C CA . GLU B 1 133 ? 16.422 -1.097 -16.172 1 97.19 133 GLU B CA 1
ATOM 4306 C C . GLU B 1 133 ? 16.656 -1.058 -17.688 1 97.19 133 GLU B C 1
ATOM 4308 O O . GLU B 1 133 ? 16.031 -1.804 -18.438 1 97.19 133 GLU B O 1
ATOM 4313 N N . PRO B 1 134 ? 17.594 -0.232 -18.094 1 95.75 134 PRO B N 1
ATOM 4314 C CA . PRO B 1 134 ? 17.812 -0.047 -19.531 1 95.75 134 PRO B CA 1
ATOM 4315 C C . PRO B 1 134 ? 18.172 -1.35 -20.25 1 95.75 134 PRO B C 1
ATOM 4317 O O . PRO B 1 134 ? 17.875 -1.502 -21.438 1 95.75 134 PRO B O 1
ATOM 4320 N N . ARG B 1 135 ? 18.953 -2.244 -19.578 1 96.06 135 ARG B N 1
ATOM 4321 C CA . ARG B 1 135 ? 19.266 -3.607 -19.984 1 96.06 135 ARG B CA 1
ATOM 4322 C C . ARG B 1 135 ? 19.031 -4.594 -18.844 1 96.06 135 ARG B C 1
ATOM 4324 O O . ARG B 1 135 ? 18.969 -4.199 -17.688 1 96.06 135 ARG B O 1
ATOM 4331 N N . PRO B 1 136 ? 18.797 -5.828 -19.25 1 96.69 136 PRO B N 1
ATOM 4332 C CA . PRO B 1 136 ? 18.484 -6.785 -18.188 1 96.69 136 PRO B CA 1
ATOM 4333 C C . PRO B 1 136 ? 19.453 -6.73 -17.016 1 96.69 136 PRO B C 1
ATOM 4335 O O . PRO B 1 136 ? 20.672 -6.902 -17.219 1 96.69 136 PRO B O 1
ATOM 4338 N N . GLU B 1 137 ? 18.922 -6.375 -15.859 1 97.19 137 GLU B N 1
ATOM 4339 C CA . GLU B 1 137 ? 19.625 -6.406 -14.586 1 97.19 137 GLU B CA 1
ATOM 4340 C C . GLU B 1 137 ? 20.703 -5.332 -14.523 1 97.19 137 GLU B C 1
ATOM 4342 O O . GLU B 1 137 ? 21.781 -5.559 -13.969 1 97.19 137 GLU B O 1
ATOM 4347 N N . VAL B 1 138 ? 20.531 -4.293 -15.242 1 98.12 138 VAL B N 1
ATOM 4348 C CA . VAL B 1 138 ? 21.297 -3.053 -15.133 1 98.12 138 VAL B CA 1
ATOM 4349 C C . VAL B 1 138 ? 20.375 -1.918 -14.695 1 98.12 138 VAL B C 1
ATOM 4351 O O . VAL B 1 138 ? 19.297 -1.738 -15.258 1 98.12 138 VAL B O 1
ATOM 4354 N N . TYR B 1 139 ? 20.812 -1.179 -13.695 1 98.19 139 TYR B N 1
ATOM 4355 C CA . TYR B 1 139 ? 19.844 -0.277 -13.062 1 98.19 139 TYR B CA 1
ATOM 4356 C C . TYR B 1 139 ? 20.375 1.153 -13.047 1 98.19 139 TYR B C 1
ATOM 4358 O O . TYR B 1 139 ? 21.594 1.375 -13.023 1 98.19 139 TYR B O 1
ATOM 4366 N N . THR B 1 140 ? 19.5 2.066 -13.117 1 97.75 140 THR B N 1
ATOM 4367 C CA . THR B 1 140 ? 19.828 3.48 -12.961 1 97.75 140 THR B CA 1
ATOM 4368 C C . THR B 1 140 ? 18.703 4.215 -12.242 1 97.75 140 THR B C 1
ATOM 4370 O O . THR B 1 140 ? 17.578 3.701 -12.141 1 97.75 140 THR B O 1
ATOM 4373 N N . HIS B 1 141 ? 18.984 5.418 -11.734 1 96.88 141 HIS B N 1
ATOM 4374 C CA . HIS B 1 141 ? 18.016 6.254 -11.039 1 96.88 141 HIS B CA 1
ATOM 4375 C C . HIS B 1 141 ? 16.984 6.824 -12.008 1 96.88 141 HIS B C 1
ATOM 4377 O O . HIS B 1 141 ? 17.266 6.98 -13.195 1 96.88 141 HIS B O 1
ATOM 4383 N N . THR B 1 142 ? 15.828 7.004 -11.578 1 94.75 142 THR B N 1
ATOM 4384 C CA . THR B 1 142 ? 14.852 7.949 -12.109 1 94.75 142 THR B CA 1
ATOM 4385 C C . THR B 1 142 ? 14.633 9.102 -11.133 1 94.75 142 THR B C 1
ATOM 4387 O O . THR B 1 142 ? 15.156 9.086 -10.016 1 94.75 142 THR B O 1
ATOM 4390 N N . PRO B 1 143 ? 13.859 10.102 -11.539 1 92.94 143 PRO B N 1
ATOM 4391 C CA . PRO B 1 143 ? 13.539 11.148 -10.57 1 92.94 143 PRO B CA 1
ATOM 4392 C C . PRO B 1 143 ? 12.836 10.602 -9.328 1 92.94 143 PRO B C 1
ATOM 4394 O O . PRO B 1 143 ? 13.039 11.117 -8.227 1 92.94 143 PRO B O 1
ATOM 4397 N N . ASN B 1 144 ? 12.094 9.516 -9.438 1 95.81 144 ASN B N 1
ATOM 4398 C CA . ASN B 1 144 ? 11.32 8.945 -8.336 1 95.81 144 ASN B CA 1
ATOM 4399 C C . ASN B 1 144 ? 12.211 8.258 -7.316 1 95.81 144 ASN B C 1
ATOM 4401 O O . ASN B 1 144 ? 11.867 8.164 -6.137 1 95.81 144 ASN B O 1
ATOM 4405 N N . SER B 1 145 ? 13.328 7.707 -7.762 1 97.06 145 SER B N 1
ATOM 4406 C CA . SER B 1 145 ? 14.266 7.109 -6.816 1 97.06 145 SER B CA 1
ATOM 4407 C C . SER B 1 145 ? 15.258 8.141 -6.293 1 97.06 145 SER B C 1
ATOM 4409 O O . SER B 1 145 ? 15.68 8.078 -5.137 1 97.06 145 SER B O 1
ATOM 4411 N N . ARG B 1 146 ? 15.594 9.148 -7.082 1 95.31 146 ARG B N 1
ATOM 4412 C CA . ARG B 1 146 ? 16.594 10.156 -6.727 1 95.31 146 ARG B CA 1
ATOM 4413 C C . ARG B 1 146 ? 16.109 11.023 -5.57 1 95.31 146 ARG B C 1
ATOM 4415 O O . ARG B 1 146 ? 16.906 11.508 -4.77 1 95.31 146 ARG B O 1
ATOM 4422 N N . VAL B 1 147 ? 14.812 11.164 -5.469 1 93.44 147 VAL B N 1
ATOM 4423 C CA . VAL B 1 147 ? 14.234 12.039 -4.449 1 93.44 147 VAL B CA 1
ATOM 4424 C C . VAL B 1 147 ? 14.57 11.5 -3.061 1 93.44 147 VAL B C 1
ATOM 4426 O O . VAL B 1 147 ? 14.672 12.266 -2.1 1 93.44 147 VAL B O 1
ATOM 4429 N N . TYR B 1 148 ? 14.852 10.234 -2.938 1 95.75 148 TYR B N 1
ATOM 4430 C CA . TYR B 1 148 ? 15.148 9.602 -1.656 1 95.75 148 TYR B CA 1
ATOM 4431 C C . TYR B 1 148 ? 16.578 9.906 -1.222 1 95.75 148 TYR B C 1
ATOM 4433 O O . TYR B 1 148 ? 16.969 9.602 -0.091 1 95.75 148 TYR B O 1
ATOM 4441 N N . LEU B 1 149 ? 17.359 10.477 -2.154 1 95.38 149 LEU B N 1
ATOM 4442 C CA . LEU B 1 149 ? 18.703 10.922 -1.779 1 95.38 149 LEU B CA 1
ATOM 4443 C C . LEU B 1 149 ? 18.625 12.188 -0.934 1 95.38 149 LEU B C 1
ATOM 4445 O O . LEU B 1 149 ? 19.609 12.539 -0.264 1 95.38 149 LEU B O 1
ATOM 4449 N N . GLU B 1 150 ? 17.453 12.836 -0.99 1 91.81 150 GLU B N 1
ATOM 4450 C CA . GLU B 1 150 ? 17.203 13.969 -0.094 1 91.81 150 GLU B CA 1
ATOM 4451 C C . GLU B 1 150 ? 16.828 13.484 1.304 1 91.81 150 GLU B C 1
ATOM 4453 O O . GLU B 1 150 ? 15.836 12.773 1.47 1 91.81 150 GLU B O 1
ATOM 4458 N N . LEU B 1 151 ? 17.484 13.938 2.283 1 88.88 151 LEU B N 1
ATOM 4459 C CA . LEU B 1 151 ? 17.406 13.414 3.643 1 88.88 151 LEU B CA 1
ATOM 4460 C C . LEU B 1 151 ? 15.984 13.562 4.191 1 88.88 151 LEU B C 1
ATOM 4462 O O . LEU B 1 151 ? 15.438 12.625 4.773 1 88.88 151 LEU B O 1
ATOM 4466 N N . PRO B 1 152 ? 15.305 14.734 4.023 1 87.25 152 PRO B N 1
ATOM 4467 C CA . PRO B 1 152 ? 13.969 14.867 4.609 1 87.25 152 PRO B CA 1
ATOM 4468 C C . PRO B 1 152 ? 12.953 13.906 3.99 1 87.25 152 PRO B C 1
ATOM 4470 O O . PRO B 1 152 ? 12.117 13.352 4.699 1 87.25 152 PRO B O 1
ATOM 4473 N N . LEU B 1 153 ? 13.062 13.711 2.688 1 91.38 153 LEU B N 1
ATOM 4474 C CA . LEU B 1 153 ? 12.117 12.828 2.016 1 91.38 153 LEU B CA 1
ATOM 4475 C C . LEU B 1 153 ? 12.422 11.367 2.332 1 91.38 153 LEU B C 1
ATOM 4477 O O . LEU B 1 153 ? 11.508 10.555 2.51 1 91.38 153 LEU B O 1
ATOM 4481 N N . ARG B 1 154 ? 13.734 11.055 2.395 1 94.88 154 ARG B N 1
ATOM 4482 C CA . ARG B 1 154 ? 14.164 9.727 2.82 1 94.88 154 ARG B CA 1
ATOM 4483 C C . ARG B 1 154 ? 13.648 9.406 4.219 1 94.88 154 ARG B C 1
ATOM 4485 O O . ARG B 1 154 ? 13.102 8.32 4.457 1 94.88 154 ARG B O 1
ATOM 4492 N N . ALA B 1 155 ? 13.812 10.328 5.129 1 93.88 155 ALA B N 1
ATOM 4493 C CA . ALA B 1 155 ? 13.375 10.172 6.512 1 93.88 155 ALA B CA 1
ATOM 4494 C C . ALA B 1 155 ? 11.852 10.047 6.594 1 93.88 155 ALA B C 1
ATOM 4496 O O . ALA B 1 155 ? 11.328 9.289 7.41 1 93.88 155 ALA B O 1
ATOM 4497 N N . ASN B 1 156 ? 11.203 10.805 5.77 1 92.75 156 ASN B N 1
ATOM 4498 C CA . ASN B 1 156 ? 9.75 10.758 5.746 1 92.75 156 ASN B CA 1
ATOM 4499 C C . ASN B 1 156 ? 9.234 9.375 5.348 1 92.75 156 ASN B C 1
ATOM 4501 O O . ASN B 1 156 ? 8.312 8.852 5.969 1 92.75 156 ASN B O 1
ATOM 4505 N N . PHE B 1 157 ? 9.852 8.836 4.316 1 95.75 157 PHE B N 1
ATOM 4506 C CA . PHE B 1 157 ? 9.461 7.5 3.883 1 95.75 157 PHE B CA 1
ATOM 4507 C C . PHE B 1 157 ? 9.711 6.48 4.988 1 95.75 157 PHE B C 1
ATOM 4509 O O . PHE B 1 157 ? 8.859 5.637 5.266 1 95.75 157 PHE B O 1
ATOM 4516 N N . LYS B 1 158 ? 10.852 6.547 5.617 1 95.62 158 LYS B N 1
ATOM 4517 C CA . LYS B 1 158 ? 11.195 5.621 6.691 1 95.62 158 LYS B CA 1
ATOM 4518 C C . LYS B 1 158 ? 10.219 5.742 7.855 1 95.62 158 LYS B C 1
ATOM 4520 O O . LYS B 1 158 ? 9.758 4.734 8.398 1 95.62 158 LYS B O 1
ATOM 4525 N N . MET B 1 159 ? 9.93 6.93 8.227 1 92.88 159 MET B N 1
ATOM 4526 C CA . MET B 1 159 ? 9 7.18 9.328 1 92.88 159 MET B CA 1
ATOM 4527 C C . MET B 1 159 ? 7.613 6.633 9 1 92.88 159 MET B C 1
ATOM 4529 O O . MET B 1 159 ? 7.004 5.949 9.82 1 92.88 159 MET B O 1
ATOM 4533 N N . MET B 1 160 ? 7.191 6.969 7.82 1 92.25 160 MET B N 1
ATOM 4534 C CA . MET B 1 160 ? 5.871 6.523 7.379 1 92.25 160 MET B CA 1
ATOM 4535 C C . MET B 1 160 ? 5.781 5 7.387 1 92.25 160 MET B C 1
ATOM 4537 O O . MET B 1 160 ? 4.836 4.434 7.93 1 92.25 160 MET B O 1
ATOM 4541 N N . TYR B 1 161 ? 6.758 4.371 6.809 1 95.44 161 TYR B N 1
ATOM 4542 C CA . TYR B 1 161 ? 6.738 2.924 6.637 1 95.44 161 TYR B CA 1
ATOM 4543 C C . TYR B 1 161 ? 6.875 2.213 7.98 1 95.44 161 TYR B C 1
ATOM 4545 O O . TYR B 1 161 ? 6.098 1.309 8.289 1 95.44 161 TYR B O 1
ATOM 4553 N N . ASP B 1 162 ? 7.84 2.656 8.82 1 95.38 162 ASP B N 1
ATOM 4554 C CA . ASP B 1 162 ? 8.242 1.934 10.023 1 95.38 162 ASP B CA 1
ATOM 4555 C C . ASP B 1 162 ? 7.332 2.275 11.195 1 95.38 162 ASP B C 1
ATOM 4557 O O . ASP B 1 162 ? 7.164 1.469 12.117 1 95.38 162 ASP B O 1
ATOM 4561 N N . GLU B 1 163 ? 6.738 3.451 11.18 1 95.38 163 GLU B N 1
ATOM 4562 C CA . GLU B 1 163 ? 5.984 3.889 12.352 1 95.38 163 GLU B CA 1
ATOM 4563 C C . GLU B 1 163 ? 4.48 3.803 12.109 1 95.38 163 GLU B C 1
ATOM 4565 O O . GLU B 1 163 ? 3.826 2.857 12.555 1 95.38 163 GLU B O 1
ATOM 4570 N N . THR B 1 164 ? 4.008 4.617 11.18 1 94.56 164 THR B N 1
ATOM 4571 C CA . THR B 1 164 ? 2.561 4.801 11.117 1 94.56 164 THR B CA 1
ATOM 4572 C C . THR B 1 164 ? 1.919 3.734 10.234 1 94.56 164 THR B C 1
ATOM 4574 O O . THR B 1 164 ? 0.797 3.297 10.492 1 94.56 164 THR B O 1
ATOM 4577 N N . CYS B 1 165 ? 2.574 3.35 9.133 1 95.94 165 CYS B N 1
ATOM 4578 C CA . CYS B 1 165 ? 1.999 2.293 8.305 1 95.94 165 CYS B CA 1
ATOM 4579 C C . CYS B 1 165 ? 1.962 0.97 9.062 1 95.94 165 CYS B C 1
ATOM 4581 O O . CYS B 1 165 ? 0.992 0.218 8.961 1 95.94 165 CYS B O 1
ATOM 4583 N N . PHE B 1 166 ? 3.037 0.72 9.766 1 95.81 166 PHE B N 1
ATOM 4584 C CA . PHE B 1 166 ? 3.047 -0.482 10.586 1 95.81 166 PHE B CA 1
ATOM 4585 C C . PHE B 1 166 ? 1.906 -0.452 11.602 1 95.81 166 PHE B C 1
ATOM 4587 O O . PHE B 1 166 ? 1.219 -1.455 11.797 1 95.81 166 PHE B O 1
ATOM 4594 N N . ALA B 1 167 ? 1.693 0.64 12.266 1 97 167 ALA B N 1
ATOM 4595 C CA . ALA B 1 167 ? 0.602 0.811 13.219 1 97 167 ALA B CA 1
ATOM 4596 C C . ALA B 1 167 ? -0.752 0.601 12.547 1 97 167 ALA B C 1
ATOM 4598 O O . ALA B 1 167 ? -1.657 0.003 13.133 1 97 167 ALA B O 1
ATOM 4599 N N . SER B 1 168 ? -0.877 1.102 11.344 1 97.12 168 SER B N 1
ATOM 4600 C CA . SER B 1 168 ? -2.148 1.018 10.633 1 97.12 168 SER B CA 1
ATOM 4601 C C . SER B 1 168 ? -2.506 -0.429 10.305 1 97.12 168 SER B C 1
ATOM 4603 O O . SER B 1 168 ? -3.686 -0.782 10.234 1 97.12 168 SER B O 1
ATOM 4605 N N . MET B 1 169 ? -1.539 -1.27 10.125 1 95.75 169 MET B N 1
ATOM 4606 C CA . MET B 1 169 ? -1.788 -2.68 9.844 1 95.75 169 MET B CA 1
ATOM 4607 C C . MET B 1 169 ? -2.443 -3.367 11.039 1 95.75 169 MET B C 1
ATOM 4609 O O . MET B 1 169 ? -3.057 -4.426 10.891 1 95.75 169 MET B O 1
ATOM 4613 N N . LYS B 1 170 ? -2.332 -2.777 12.203 1 96.75 170 LYS B N 1
ATOM 4614 C CA . LYS B 1 170 ? -2.893 -3.373 13.414 1 96.75 170 LYS B CA 1
ATOM 4615 C C . LYS B 1 170 ? -4.207 -2.701 13.797 1 96.75 170 LYS B C 1
ATOM 4617 O O . LYS B 1 170 ? -4.836 -3.076 14.789 1 96.75 170 LYS B O 1
ATOM 4622 N N . MET B 1 171 ? -4.68 -1.765 13.031 1 97.88 171 MET B N 1
ATOM 4623 C CA . MET B 1 171 ? -5.914 -1.045 13.32 1 97.88 171 MET B CA 1
ATOM 4624 C C . MET B 1 171 ? -7.094 -2.008 13.43 1 97.88 171 MET B C 1
ATOM 4626 O O . MET B 1 171 ? -7.941 -1.859 14.312 1 97.88 171 MET B O 1
ATOM 4630 N N . THR B 1 172 ? -7.148 -2.99 12.5 1 97.62 172 THR B N 1
ATOM 4631 C CA . THR B 1 172 ? -8.266 -3.928 12.5 1 97.62 172 THR B CA 1
ATOM 4632 C C . THR B 1 172 ? -8.352 -4.664 13.836 1 97.62 172 THR B C 1
ATOM 4634 O O . THR B 1 172 ? -9.422 -4.723 14.445 1 97.62 172 THR B O 1
ATOM 4637 N N . GLU B 1 173 ? -7.258 -5.227 14.281 1 96.88 173 GLU B N 1
ATOM 4638 C CA . GLU B 1 173 ? -7.203 -5.953 15.547 1 96.88 173 GLU B CA 1
ATOM 4639 C C . GLU B 1 173 ? -7.512 -5.035 16.719 1 96.88 173 GLU B C 1
ATOM 4641 O O . GLU B 1 173 ? -8.281 -5.395 17.609 1 96.88 173 GLU B O 1
ATOM 4646 N N . PHE B 1 174 ? -6.887 -3.85 16.734 1 98.31 174 PHE B N 1
ATOM 4647 C CA . PHE B 1 174 ? -7.047 -2.893 17.828 1 98.31 174 PHE B CA 1
ATOM 4648 C C . PHE B 1 174 ? -8.508 -2.494 17.984 1 98.31 174 PHE B C 1
ATOM 4650 O O . PHE B 1 174 ? -9.062 -2.551 19.094 1 98.31 174 PHE B O 1
ATOM 4657 N N . PHE B 1 175 ? -9.156 -2.113 16.875 1 98.5 175 PHE B N 1
ATOM 4658 C CA . PHE B 1 175 ? -10.523 -1.602 16.953 1 98.5 175 PHE B CA 1
ATOM 4659 C C . PHE B 1 175 ? -11.5 -2.723 17.281 1 98.5 175 PHE B C 1
ATOM 4661 O O . PHE B 1 175 ? -12.484 -2.508 18 1 98.5 175 PHE B O 1
ATOM 4668 N N . LYS B 1 176 ? -11.234 -3.893 16.734 1 97.88 176 LYS B N 1
ATOM 4669 C CA . LYS B 1 176 ? -12.07 -5.035 17.109 1 97.88 176 LYS B CA 1
ATOM 4670 C C . LYS B 1 176 ? -12.023 -5.285 18.609 1 97.88 176 LYS B C 1
ATOM 4672 O O . LYS B 1 176 ? -13.055 -5.516 19.234 1 97.88 176 LYS B O 1
ATOM 4677 N N . LYS B 1 177 ? -10.883 -5.191 19.203 1 97.44 177 LYS B N 1
ATOM 4678 C CA . LYS B 1 177 ? -10.68 -5.449 20.625 1 97.44 177 LYS B CA 1
ATOM 4679 C C . LYS B 1 177 ? -11.242 -4.312 21.469 1 97.44 177 LYS B C 1
ATOM 4681 O O . LYS B 1 177 ? -11.555 -4.508 22.656 1 97.44 177 LYS B O 1
ATOM 4686 N N . HIS B 1 178 ? -11.383 -3.174 20.922 1 97.31 178 HIS B N 1
ATOM 4687 C CA . HIS B 1 178 ? -11.734 -2.008 21.719 1 97.31 178 HIS B CA 1
ATOM 4688 C C . HIS B 1 178 ? -13.102 -1.456 21.328 1 97.31 178 HIS B C 1
ATOM 4690 O O . HIS B 1 178 ? -13.367 -0.266 21.5 1 97.31 178 HIS B O 1
ATOM 4696 N N . GLY B 1 179 ? -13.898 -2.25 20.656 1 97.06 179 GLY B N 1
ATOM 4697 C CA . GLY B 1 179 ? -15.312 -1.965 20.453 1 97.06 179 GLY B CA 1
ATOM 4698 C C . GLY B 1 179 ? -15.562 -0.952 19.359 1 97.06 179 GLY B C 1
ATOM 4699 O O . GLY B 1 179 ? -16.578 -0.263 19.359 1 97.06 179 GLY B O 1
ATOM 4700 N N . TYR B 1 180 ? -14.578 -0.719 18.453 1 98.12 180 TYR B N 1
ATOM 4701 C CA . TYR B 1 180 ? -14.703 0.177 17.297 1 98.12 180 TYR B CA 1
ATOM 4702 C C . TYR B 1 180 ? -15.117 1.574 17.75 1 98.12 180 TYR B C 1
ATOM 4704 O O . TYR B 1 180 ? -16.078 2.145 17.219 1 98.12 180 TYR B O 1
ATOM 4712 N N . ILE B 1 181 ? -14.359 2.053 18.688 1 97.12 181 ILE B N 1
ATOM 4713 C CA . ILE B 1 181 ? -14.555 3.398 19.219 1 97.12 181 ILE B CA 1
ATOM 4714 C C . ILE B 1 181 ? -13.398 4.297 18.781 1 97.12 181 ILE B C 1
ATOM 4716 O O . ILE B 1 181 ? -12.242 3.865 18.797 1 97.12 181 ILE B O 1
ATOM 4720 N N . ASN B 1 182 ? -13.734 5.508 18.344 1 95.88 182 ASN B N 1
ATOM 4721 C CA . ASN B 1 182 ? -12.68 6.477 18.062 1 95.88 182 ASN B CA 1
ATOM 4722 C C . ASN B 1 182 ? -11.727 6.629 19.25 1 95.88 182 ASN B C 1
ATOM 4724 O O . ASN B 1 182 ? -12.164 6.891 20.375 1 95.88 182 ASN B O 1
ATOM 4728 N N . PRO B 1 183 ? -10.43 6.48 19.031 1 95.12 183 PRO B N 1
ATOM 4729 C CA . PRO B 1 183 ? -9.5 6.539 20.156 1 95.12 183 PRO B CA 1
ATOM 4730 C C . PRO B 1 183 ? -9.367 7.945 20.75 1 95.12 183 PRO B C 1
ATOM 4732 O O . PRO B 1 183 ? -9.367 8.93 20 1 95.12 183 PRO B O 1
ATOM 4735 N N . ASP B 1 184 ? -9.234 8.039 22.062 1 93.12 184 ASP B N 1
ATOM 4736 C CA . ASP B 1 184 ? -9.148 9.328 22.75 1 93.12 184 ASP B CA 1
ATOM 4737 C C . ASP B 1 184 ? -8.039 9.305 23.797 1 93.12 184 ASP B C 1
ATOM 4739 O O . ASP B 1 184 ? -8.055 10.094 24.75 1 93.12 184 ASP B O 1
ATOM 4743 N N . SER B 1 185 ? -7.145 8.344 23.688 1 94.5 185 SER B N 1
ATOM 4744 C CA . SER B 1 185 ? -6.055 8.203 24.656 1 94.5 185 SER B CA 1
ATOM 4745 C C . SER B 1 185 ? -4.695 8.273 23.969 1 94.5 185 SER B C 1
ATOM 4747 O O . SER B 1 185 ? -4.492 7.668 22.922 1 94.5 185 SER B O 1
ATOM 4749 N N . ARG B 1 186 ? -3.723 8.93 24.578 1 92.12 186 ARG B N 1
ATOM 4750 C CA . ARG B 1 186 ? -2.369 9.039 24.047 1 92.12 186 ARG B CA 1
ATOM 4751 C C . ARG B 1 186 ? -1.624 7.715 24.172 1 92.12 186 ARG B C 1
ATOM 4753 O O . ARG B 1 186 ? -0.644 7.477 23.453 1 92.12 186 ARG B O 1
ATOM 4760 N N . SER B 1 187 ? -2.133 6.926 25.125 1 94.5 187 SER B N 1
ATOM 4761 C CA . SER B 1 187 ? -1.366 5.723 25.438 1 94.5 187 SER B CA 1
ATOM 4762 C C . SER B 1 187 ? -2.104 4.465 25 1 94.5 187 SER B C 1
ATOM 4764 O O . SER B 1 187 ? -1.596 3.352 25.172 1 94.5 187 SER B O 1
ATOM 4766 N N . ASN B 1 188 ? -3.279 4.617 24.516 1 96.38 188 ASN B N 1
ATOM 4767 C CA . ASN B 1 188 ? -4.047 3.479 24.031 1 96.38 188 ASN B CA 1
ATOM 4768 C C . ASN B 1 188 ? -4.648 3.764 22.656 1 96.38 188 ASN B C 1
ATOM 4770 O O . ASN B 1 188 ? -5.777 4.25 22.547 1 96.38 188 ASN B O 1
ATOM 4774 N N . ASN B 1 189 ? -4.027 3.383 21.641 1 97.44 189 ASN B N 1
ATOM 4775 C CA . ASN B 1 189 ? -4.371 3.609 20.25 1 97.44 189 ASN B CA 1
ATOM 4776 C C . ASN B 1 189 ? -3.648 2.631 19.328 1 97.44 189 ASN B C 1
ATOM 4778 O O . ASN B 1 189 ? -2.84 1.821 19.781 1 97.44 189 ASN B O 1
ATOM 4782 N N . PRO B 1 190 ? -3.896 2.613 18.031 1 98 190 PRO B N 1
ATOM 4783 C CA . PRO B 1 190 ? -3.291 1.629 17.141 1 98 190 PRO B CA 1
ATOM 4784 C C . PRO B 1 190 ? -1.765 1.674 17.156 1 98 190 PRO B C 1
ATOM 4786 O O . PRO B 1 190 ? -1.111 0.631 17.062 1 98 190 PRO B O 1
ATOM 4789 N N . TYR B 1 191 ? -1.189 2.855 17.266 1 98.12 191 TYR B N 1
ATOM 4790 C CA . TYR B 1 191 ? 0.264 2.984 17.281 1 98.12 191 TYR B CA 1
ATOM 4791 C C . TYR B 1 191 ? 0.858 2.314 18.516 1 98.12 191 TYR B C 1
ATOM 4793 O O . TYR B 1 191 ? 1.788 1.512 18.406 1 98.12 191 TYR B O 1
ATOM 4801 N N . THR B 1 192 ? 0.33 2.682 19.703 1 98 192 THR B N 1
ATOM 4802 C CA . THR B 1 192 ? 0.873 2.143 20.953 1 98 192 THR B CA 1
ATOM 4803 C C . THR B 1 192 ? 0.615 0.643 21.047 1 98 192 THR B C 1
ATOM 4805 O O . THR B 1 192 ? 1.418 -0.094 21.625 1 98 192 THR B O 1
ATOM 4808 N N . TYR B 1 193 ? -0.46 0.216 20.484 1 97.88 193 TYR B N 1
ATOM 4809 C CA . TYR B 1 193 ? -0.781 -1.205 20.422 1 97.88 193 TYR B CA 1
ATOM 4810 C C . TYR B 1 193 ? 0.214 -1.949 19.531 1 97.88 193 TYR B C 1
ATOM 4812 O O . TYR B 1 193 ? 0.777 -2.967 19.938 1 97.88 193 TYR B O 1
ATOM 4820 N N . ALA B 1 194 ? 0.454 -1.468 18.344 1 96.94 194 ALA B N 1
ATOM 4821 C CA . ALA B 1 194 ? 1.302 -2.123 17.359 1 96.94 194 ALA B CA 1
ATOM 4822 C C . ALA B 1 194 ? 2.752 -2.184 17.828 1 96.94 194 ALA B C 1
ATOM 4824 O O . ALA B 1 194 ? 3.438 -3.188 17.625 1 96.94 194 ALA B O 1
ATOM 4825 N N . HIS B 1 195 ? 3.236 -1.125 18.422 1 96.62 195 HIS B N 1
ATOM 4826 C CA . HIS B 1 195 ? 4.641 -1.009 18.797 1 96.62 195 HIS B CA 1
ATOM 4827 C C . HIS B 1 195 ? 4.867 -1.445 20.25 1 96.62 195 HIS B C 1
ATOM 4829 O O . HIS B 1 195 ? 6.004 -1.465 20.719 1 96.62 195 HIS B O 1
ATOM 4835 N N . ASP B 1 196 ? 3.812 -1.772 20.922 1 96.12 196 ASP B N 1
ATOM 4836 C CA . ASP B 1 196 ? 3.908 -2.188 22.312 1 96.12 196 ASP B CA 1
ATOM 4837 C C . ASP B 1 196 ? 4.738 -1.197 23.125 1 96.12 196 ASP B C 1
ATOM 4839 O O . ASP B 1 196 ? 5.742 -1.573 23.734 1 96.12 196 ASP B O 1
ATOM 4843 N N . THR B 1 197 ? 4.277 0.031 23.266 1 96.5 197 THR B N 1
ATOM 4844 C CA . THR B 1 197 ? 5.066 1.144 23.781 1 96.5 197 THR B CA 1
ATOM 4845 C C . THR B 1 197 ? 5.074 1.134 25.312 1 96.5 197 THR B C 1
ATOM 4847 O O . THR B 1 197 ? 5.664 2.016 25.938 1 96.5 197 THR B O 1
ATOM 4850 N N . LYS B 1 198 ? 4.438 0.164 26 1 95.69 198 LYS B N 1
ATOM 4851 C CA . LYS B 1 198 ? 4.418 -0.005 27.438 1 95.69 198 LYS B CA 1
ATOM 4852 C C . LYS B 1 198 ? 3.857 1.236 28.141 1 95.69 198 LYS B C 1
ATOM 4854 O O . LYS B 1 198 ? 4.445 1.738 29.094 1 95.69 198 LYS B O 1
ATOM 4859 N N . GLY B 1 199 ? 2.811 1.782 27.516 1 94.56 199 GLY B N 1
ATOM 4860 C CA . GLY B 1 199 ? 2.1 2.873 28.172 1 94.56 199 GLY B CA 1
ATOM 4861 C C . GLY B 1 199 ? 2.564 4.242 27.703 1 94.56 199 GLY B C 1
ATOM 4862 O O . GLY B 1 199 ? 1.961 5.258 28.062 1 94.56 199 GLY B O 1
ATOM 4863 N N . LEU B 1 200 ? 3.545 4.312 26.906 1 95.25 200 LEU B N 1
ATOM 4864 C CA . LEU B 1 200 ? 4.055 5.582 26.406 1 95.25 200 LEU B CA 1
ATOM 4865 C C . LEU B 1 200 ? 3.24 6.055 25.203 1 95.25 200 LEU B C 1
ATOM 4867 O O . LEU B 1 200 ? 2.732 5.234 24.422 1 95.25 200 LEU B O 1
ATOM 4871 N N . SER B 1 201 ? 3.119 7.379 25.047 1 94.06 201 SER B N 1
ATOM 4872 C CA . SER B 1 201 ? 2.586 7.934 23.797 1 94.06 201 SER B CA 1
ATOM 4873 C C . SER B 1 201 ? 3.545 7.707 22.641 1 94.06 201 SER B C 1
ATOM 4875 O O . SER B 1 201 ? 4.699 7.324 22.844 1 94.06 201 SER B O 1
ATOM 4877 N N . MET B 1 202 ? 3.084 7.902 21.438 1 94.56 202 MET B N 1
ATOM 4878 C CA . MET B 1 202 ? 3.947 7.77 20.266 1 94.56 202 MET B CA 1
ATOM 4879 C C . MET B 1 202 ? 5.188 8.648 20.406 1 94.56 202 MET B C 1
ATOM 4881 O O . MET B 1 202 ? 6.309 8.188 20.188 1 94.56 202 MET B O 1
ATOM 4885 N N . PHE B 1 203 ? 4.98 9.922 20.766 1 89.44 203 PHE B N 1
ATOM 4886 C CA . PHE B 1 203 ? 6.074 10.891 20.828 1 89.44 203 PHE B CA 1
ATOM 4887 C C . PHE B 1 203 ? 7.078 10.492 21.906 1 89.44 203 PHE B C 1
ATOM 4889 O O . PHE B 1 203 ? 8.289 10.57 21.688 1 89.44 203 PHE B O 1
ATOM 4896 N N . ASP B 1 204 ? 6.574 10.078 23.078 1 90.94 204 ASP B N 1
ATOM 4897 C CA . ASP B 1 204 ? 7.453 9.633 24.156 1 90.94 204 ASP B CA 1
ATOM 4898 C C . ASP B 1 204 ? 8.242 8.398 23.734 1 90.94 204 ASP B C 1
ATOM 4900 O O . ASP B 1 204 ? 9.414 8.25 24.078 1 90.94 204 ASP B O 1
ATOM 4904 N N . PHE B 1 205 ? 7.566 7.539 23.031 1 95 205 PHE B N 1
ATOM 4905 C CA . PHE B 1 205 ? 8.203 6.324 22.547 1 95 205 PHE B CA 1
ATOM 4906 C C . PHE B 1 205 ? 9.32 6.652 21.562 1 95 205 PHE B C 1
ATOM 4908 O O . PHE B 1 205 ? 10.414 6.09 21.641 1 95 205 PHE B O 1
ATOM 4915 N N . LEU B 1 206 ? 9.094 7.578 20.672 1 92.69 206 LEU B N 1
ATOM 4916 C CA . LEU B 1 206 ? 10.086 8 19.688 1 92.69 206 LEU B CA 1
ATOM 4917 C C . LEU B 1 206 ? 11.281 8.664 20.375 1 92.69 206 LEU B C 1
ATOM 4919 O O . LEU B 1 206 ? 12.43 8.438 20 1 92.69 206 LEU B O 1
ATOM 4923 N N . LEU B 1 207 ? 11 9.461 21.375 1 86.25 207 LEU B N 1
ATOM 4924 C CA . LEU B 1 207 ? 12.055 10.164 22.109 1 86.25 207 LEU B CA 1
ATOM 4925 C C . LEU B 1 207 ? 13 9.18 22.781 1 86.25 207 LEU B C 1
ATOM 4927 O O . LEU B 1 207 ? 14.195 9.453 22.906 1 86.25 207 LEU B O 1
ATOM 4931 N N . GLN B 1 208 ? 12.5 8.031 23.172 1 91.56 208 GLN B N 1
ATOM 4932 C CA . GLN B 1 208 ? 13.312 7.023 23.844 1 91.56 208 GLN B CA 1
ATOM 4933 C C . GLN B 1 208 ? 14.094 6.18 22.844 1 91.56 208 GLN B C 1
ATOM 4935 O O . GLN B 1 208 ? 14.93 5.363 23.234 1 91.56 208 GLN B O 1
ATOM 4940 N N . ASN B 1 209 ? 13.859 6.371 21.609 1 91.94 209 ASN B N 1
ATOM 4941 C CA . ASN B 1 209 ? 14.562 5.684 20.531 1 91.94 209 ASN B CA 1
ATOM 4942 C C . ASN B 1 209 ? 15.258 6.672 19.594 1 91.94 209 ASN B C 1
ATOM 4944 O O . ASN B 1 209 ? 14.711 7.055 18.562 1 91.94 209 ASN B O 1
ATOM 4948 N N . PRO B 1 210 ? 16.438 6.949 19.844 1 88.69 210 PRO B N 1
ATOM 4949 C CA . PRO B 1 210 ? 17.141 8.055 19.188 1 88.69 210 PRO B CA 1
ATOM 4950 C C . PRO B 1 210 ? 17.109 7.949 17.656 1 88.69 210 PRO B C 1
ATOM 4952 O O . PRO B 1 210 ? 16.922 8.961 16.969 1 88.69 210 PRO B O 1
ATOM 4955 N N . ASP B 1 211 ? 17.328 6.738 17.156 1 89.19 211 ASP B N 1
ATOM 4956 C CA . ASP B 1 211 ? 17.328 6.574 15.695 1 89.19 211 ASP B CA 1
ATOM 4957 C C . ASP B 1 211 ? 15.953 6.898 15.109 1 89.19 211 ASP B C 1
ATOM 4959 O O . ASP B 1 211 ? 15.859 7.57 14.078 1 89.19 211 ASP B O 1
ATOM 4963 N N . ARG B 1 212 ? 14.945 6.465 15.758 1 90.31 212 ARG B N 1
ATOM 4964 C CA . ARG B 1 212 ? 13.586 6.73 15.312 1 90.31 212 ARG B CA 1
ATOM 4965 C C . ARG B 1 212 ? 13.234 8.211 15.461 1 90.31 212 ARG B C 1
ATOM 4967 O O . ARG B 1 212 ? 12.57 8.789 14.594 1 90.31 212 ARG B O 1
ATOM 4974 N N . PHE B 1 213 ? 13.719 8.742 16.484 1 86.62 213 PHE B N 1
ATOM 4975 C CA . PHE B 1 213 ? 13.453 10.156 16.734 1 86.62 213 PHE B CA 1
ATOM 4976 C C . PHE B 1 213 ? 14.148 11.039 15.711 1 86.62 213 PHE B C 1
ATOM 4978 O O . PHE B 1 213 ? 13.586 12.031 15.258 1 86.62 213 PHE B O 1
ATOM 4985 N N . LYS B 1 214 ? 15.359 10.727 15.391 1 85.75 214 LYS B N 1
ATOM 4986 C CA . LYS B 1 214 ? 16.094 11.453 14.359 1 85.75 214 LYS B CA 1
ATOM 4987 C C . LYS B 1 214 ? 15.352 11.414 13.031 1 85.75 214 LYS B C 1
ATOM 4989 O O . LYS B 1 214 ? 15.242 12.43 12.344 1 85.75 214 LYS B O 1
ATOM 4994 N N . ASN B 1 215 ? 14.891 10.242 12.742 1 88.94 215 ASN B N 1
ATOM 4995 C CA . ASN B 1 215 ? 14.125 10.094 11.516 1 88.94 215 ASN B CA 1
ATOM 4996 C C . ASN B 1 215 ? 12.867 10.961 11.531 1 88.94 215 ASN B C 1
ATOM 4998 O O . ASN B 1 215 ? 12.516 11.578 10.531 1 88.94 215 ASN B O 1
ATOM 5002 N N . PHE B 1 216 ? 12.211 10.953 12.609 1 86.06 216 PHE B N 1
ATOM 5003 C CA . PHE B 1 216 ? 11.008 11.766 12.781 1 86.06 216 PHE B CA 1
ATOM 5004 C C . PHE B 1 216 ? 11.312 13.242 12.578 1 86.06 216 PHE B C 1
ATOM 5006 O O . PHE B 1 216 ? 10.617 13.93 11.828 1 86.06 216 PHE B O 1
ATOM 5013 N N . ASN B 1 217 ? 12.312 13.672 13.148 1 78.19 217 ASN B N 1
ATOM 5014 C CA . ASN B 1 217 ? 12.711 15.07 13.055 1 78.19 217 ASN B CA 1
ATOM 5015 C C . ASN B 1 217 ? 13.086 15.453 11.625 1 78.19 217 ASN B C 1
ATOM 5017 O O . ASN B 1 217 ? 12.742 16.547 11.156 1 78.19 217 ASN B O 1
ATOM 5021 N N . ASP B 1 218 ? 13.844 14.594 11.016 1 83.06 218 ASP B N 1
ATOM 5022 C CA . ASP B 1 218 ? 14.25 14.844 9.641 1 83.06 218 ASP B CA 1
ATOM 5023 C C . ASP B 1 218 ? 13.039 14.883 8.711 1 83.06 218 ASP B C 1
ATOM 5025 O O . ASP B 1 218 ? 12.984 15.703 7.789 1 83.06 218 ASP B O 1
ATOM 5029 N N . ALA B 1 219 ? 12.125 14.008 8.992 1 83.69 219 ALA B N 1
ATOM 5030 C CA . ALA B 1 219 ? 10.914 13.922 8.188 1 83.69 219 ALA B CA 1
ATOM 5031 C C . ALA B 1 219 ? 10.109 15.211 8.266 1 83.69 219 ALA B C 1
ATOM 5033 O O . ALA B 1 219 ? 9.5 15.633 7.277 1 83.69 219 ALA B O 1
ATOM 5034 N N . MET B 1 220 ? 10.047 15.758 9.391 1 76.56 220 MET B N 1
ATOM 5035 C CA . MET B 1 220 ? 9.266 16.969 9.602 1 76.56 220 MET B CA 1
ATOM 5036 C C . MET B 1 220 ? 9.867 18.141 8.836 1 76.56 220 MET B C 1
ATOM 5038 O O . MET B 1 220 ? 9.203 19.156 8.617 1 76.56 220 MET B O 1
ATOM 5042 N N . GLN B 1 221 ? 11.109 17.953 8.461 1 69.75 221 GLN B N 1
ATOM 5043 C CA . GLN B 1 221 ? 11.766 19.016 7.691 1 69.75 221 GLN B CA 1
ATOM 5044 C C . GLN B 1 221 ? 11.414 18.922 6.211 1 69.75 221 GLN B C 1
ATOM 5046 O O . GLN B 1 221 ? 11.734 19.812 5.434 1 69.75 221 GLN B O 1
ATOM 5051 N N . ALA B 1 222 ? 10.898 17.719 6.012 1 64.25 222 ALA B N 1
ATOM 5052 C CA . ALA B 1 222 ? 10.531 17.531 4.609 1 64.25 222 ALA B CA 1
ATOM 5053 C C . ALA B 1 222 ? 9.516 18.578 4.156 1 64.25 222 ALA B C 1
ATOM 5055 O O . ALA B 1 222 ? 8.594 18.922 4.902 1 64.25 222 ALA B O 1
ATOM 5056 N N . ARG B 1 223 ? 9.938 19.344 3.221 1 53.78 223 ARG B N 1
ATOM 5057 C CA . ARG B 1 223 ? 9.07 20.375 2.666 1 53.78 223 ARG B CA 1
ATOM 5058 C C . ARG B 1 223 ? 7.883 19.766 1.935 1 53.78 223 ARG B C 1
ATOM 5060 O O . ARG B 1 223 ? 8.039 18.781 1.199 1 53.78 223 ARG B O 1
ATOM 5067 N N . SER B 1 224 ? 6.789 19.781 2.584 1 48.88 224 SER B N 1
ATOM 5068 C CA . SER B 1 224 ? 5.629 19.328 1.825 1 48.88 224 SER B CA 1
ATOM 5069 C C . SER B 1 224 ? 5.43 20.172 0.57 1 48.88 224 SER B C 1
ATOM 5071 O O . SER B 1 224 ? 5.781 21.359 0.547 1 48.88 224 SER B O 1
ATOM 5073 N N . SER B 1 225 ? 5.566 19.609 -0.613 1 43.19 225 SER B N 1
ATOM 5074 C CA . SER B 1 225 ? 5.117 20.344 -1.792 1 43.19 225 SER B CA 1
ATOM 5075 C C . SER B 1 225 ? 3.816 21.094 -1.515 1 43.19 225 SER B C 1
ATOM 5077 O O . SER B 1 225 ? 3.037 21.359 -2.434 1 43.19 225 SER B O 1
ATOM 5079 N N . GLN B 1 226 ? 3.559 21.25 -0.22 1 47.75 226 GLN B N 1
ATOM 5080 C CA . GLN B 1 226 ? 2.207 21.781 -0.074 1 47.75 226 GLN B CA 1
ATOM 5081 C C . GLN B 1 226 ? 2.078 23.156 -0.73 1 47.75 226 GLN B C 1
ATOM 5083 O O . GLN B 1 226 ? 3.055 23.906 -0.812 1 47.75 226 GLN B O 1
ATOM 5088 N N . THR B 1 227 ? 0.939 23.234 -1.586 1 48.84 227 THR B N 1
ATOM 5089 C CA . THR B 1 227 ? 0.41 24.375 -2.338 1 48.84 227 THR B CA 1
ATOM 5090 C C . THR B 1 227 ? 0.624 25.672 -1.574 1 48.84 227 THR B C 1
ATOM 5092 O O . THR B 1 227 ? 1.243 26.609 -2.09 1 48.84 227 THR B O 1
ATOM 5095 N N . SER B 1 228 ? -0.344 25.938 -0.7 1 48.19 228 SER B N 1
ATOM 5096 C CA . SER B 1 228 ? -0.302 27.203 0.036 1 48.19 228 SER B CA 1
ATOM 5097 C C . SER B 1 228 ? 0.272 27 1.435 1 48.19 228 SER B C 1
ATOM 5099 O O . SER B 1 228 ? 0.015 25.984 2.08 1 48.19 228 SER B O 1
ATOM 5101 N N . LEU B 1 229 ? 1.347 27.734 1.653 1 60.06 229 LEU B N 1
ATOM 5102 C CA . LEU B 1 229 ? 1.905 27.719 3 1 60.06 229 LEU B CA 1
ATOM 5103 C C . LEU B 1 229 ? 0.938 28.344 4 1 60.06 229 LEU B C 1
ATOM 5105 O O . LEU B 1 229 ? 0.404 29.422 3.758 1 60.06 229 LEU B O 1
ATOM 5109 N N . PRO B 1 230 ? 0.552 27.578 4.938 1 61.09 230 PRO B N 1
ATOM 5110 C CA . PRO B 1 230 ? -0.452 28.031 5.902 1 61.09 230 PRO B CA 1
ATOM 5111 C C . PRO B 1 230 ? -0.181 29.453 6.414 1 61.09 230 PRO B C 1
ATOM 5113 O O . PRO B 1 230 ? -1.118 30.188 6.719 1 61.09 230 PRO B O 1
ATOM 5116 N N . TYR B 1 231 ? 1.06 29.812 6.289 1 63.56 231 TYR B N 1
ATOM 5117 C CA . TYR B 1 231 ? 1.327 31.109 6.91 1 63.56 231 TYR B CA 1
ATOM 5118 C C . TYR B 1 231 ? 0.967 32.25 5.969 1 63.56 231 TYR B C 1
ATOM 5120 O O . TYR B 1 231 ? 0.875 33.406 6.387 1 63.56 231 TYR B O 1
ATOM 5128 N N . ASP B 1 232 ? 0.624 31.812 4.84 1 72.81 232 ASP B N 1
ATOM 5129 C CA . ASP B 1 232 ? 0.177 32.844 3.898 1 72.81 232 ASP B CA 1
ATOM 5130 C C . ASP B 1 232 ? -1.332 33.062 3.994 1 72.81 232 ASP B C 1
ATOM 5132 O O . ASP B 1 232 ? -1.869 34 3.406 1 72.81 232 ASP B O 1
ATOM 5136 N N . LEU B 1 233 ? -1.889 32.312 4.852 1 79.38 233 LEU B N 1
ATOM 5137 C CA . LEU B 1 233 ? -3.346 32.312 4.914 1 79.38 233 LEU B CA 1
ATOM 5138 C C . LEU B 1 233 ? -3.84 33.406 5.855 1 79.38 233 LEU B C 1
ATOM 5140 O O . LEU B 1 233 ? -5.027 33.75 5.855 1 79.38 233 LEU B O 1
ATOM 5144 N N . PHE B 1 234 ? -2.975 33.969 6.637 1 87.19 234 PHE B N 1
ATOM 5145 C CA . PHE B 1 234 ? -3.266 35.062 7.586 1 87.19 234 PHE B CA 1
ATOM 5146 C C . PHE B 1 234 ? -2.402 36.281 7.305 1 87.19 234 PHE B C 1
ATOM 5148 O O . PHE B 1 234 ? -1.214 36.156 7.004 1 87.19 234 PHE B O 1
ATOM 5155 N N . PRO B 1 235 ? -2.969 37.438 7.297 1 88.12 235 PRO B N 1
ATOM 5156 C CA . PRO B 1 235 ? -2.223 38.656 6.996 1 88.12 235 PRO B CA 1
ATOM 5157 C C . PRO B 1 235 ? -1.416 39.156 8.188 1 88.12 235 PRO B C 1
ATOM 5159 O O . PRO B 1 235 ? -1.7 40.25 8.719 1 88.12 235 PRO B O 1
ATOM 5162 N N . PHE B 1 236 ? -0.377 38.531 8.547 1 90.44 236 PHE B N 1
ATOM 5163 C CA . PHE B 1 236 ? 0.437 38.812 9.719 1 90.44 236 PHE B CA 1
ATOM 5164 C C . PHE B 1 236 ? 0.979 40.219 9.672 1 90.44 236 PHE B C 1
ATOM 5166 O O . PHE B 1 236 ? 0.914 40.969 10.672 1 90.44 236 PHE B O 1
ATOM 5173 N N . ARG B 1 237 ? 1.533 40.625 8.531 1 87.06 237 ARG B N 1
ATOM 5174 C CA . ARG B 1 237 ? 2.143 41.938 8.414 1 87.06 237 ARG B CA 1
ATOM 5175 C C . ARG B 1 237 ? 1.133 43.031 8.727 1 87.06 237 ARG B C 1
ATOM 5177 O O . ARG B 1 237 ? 1.438 43.969 9.469 1 87.06 237 ARG B O 1
ATOM 5184 N N . ASN B 1 238 ? -0.001 42.906 8.164 1 88.56 238 ASN B N 1
ATOM 5185 C CA . ASN B 1 238 ? -1.042 43.906 8.375 1 88.56 238 ASN B CA 1
ATOM 5186 C C . ASN B 1 238 ? -1.513 43.938 9.828 1 88.56 238 ASN B C 1
ATOM 5188 O O . ASN B 1 238 ? -1.644 45 10.43 1 88.56 238 ASN B O 1
ATOM 5192 N N . LYS B 1 239 ? -1.73 42.75 10.414 1 89.75 239 LYS B N 1
ATOM 5193 C CA . LYS B 1 239 ? -2.295 42.625 11.758 1 89.75 239 LYS B CA 1
ATOM 5194 C C . LYS B 1 239 ? -1.284 43.062 12.82 1 89.75 239 LYS B C 1
ATOM 5196 O O . LYS B 1 239 ? -1.635 43.75 13.773 1 89.75 239 LYS B O 1
ATOM 5201 N N . LEU B 1 240 ? -0.06 42.719 12.648 1 88.44 240 LEU B N 1
ATOM 5202 C CA . LEU B 1 240 ? 0.971 43 13.633 1 88.44 240 LEU B CA 1
ATOM 5203 C C . LEU B 1 240 ? 1.452 44.438 13.5 1 88.44 240 LEU B C 1
ATOM 5205 O O . LEU B 1 240 ? 1.958 45.031 14.461 1 88.44 240 LEU B O 1
ATOM 5209 N N . GLY B 1 241 ? 1.293 44.969 12.328 1 82.75 241 GLY B N 1
ATOM 5210 C CA . GLY B 1 241 ? 1.72 46.344 12.07 1 82.75 241 GLY B CA 1
ATOM 5211 C C . GLY B 1 241 ? 0.722 47.375 12.555 1 82.75 241 GLY B C 1
ATOM 5212 O O . GLY B 1 241 ? 1.059 48.562 12.688 1 82.75 241 GLY B O 1
ATOM 5213 N N . GLU B 1 242 ? -0.405 47 12.859 1 82.44 242 GLU B N 1
ATOM 5214 C CA . GLU B 1 242 ? -1.479 47.906 13.219 1 82.44 242 GLU B CA 1
ATOM 5215 C C . GLU B 1 242 ? -1.375 48.344 14.688 1 82.44 242 GLU B C 1
ATOM 5217 O O . GLU B 1 242 ? -1.98 49.344 15.094 1 82.44 242 GLU B O 1
ATOM 5222 N N . VAL B 1 243 ? -0.538 47.688 15.414 1 81.19 243 VAL B N 1
ATOM 5223 C CA . VAL B 1 243 ? -0.478 47.938 16.844 1 81.19 243 VAL B CA 1
ATOM 5224 C C . VAL B 1 243 ? 0.809 48.688 17.188 1 81.19 243 VAL B C 1
ATOM 5226 O O . VAL B 1 243 ? 1.806 48.594 16.469 1 81.19 243 VAL B O 1
ATOM 5229 N N . ASP B 1 244 ? 0.691 49.562 18.141 1 84.69 244 ASP B N 1
ATOM 5230 C CA . ASP B 1 244 ? 1.876 50.25 18.641 1 84.69 244 ASP B CA 1
ATOM 5231 C C . ASP B 1 244 ? 2.779 49.312 19.422 1 84.69 244 ASP B C 1
ATOM 5233 O O . ASP B 1 244 ? 2.449 48.906 20.547 1 84.69 244 ASP B O 1
ATOM 5237 N N . ASN B 1 245 ? 3.854 48.938 18.75 1 84.44 245 ASN B N 1
ATOM 5238 C CA . ASN B 1 245 ? 4.734 47.906 19.328 1 84.44 245 ASN B CA 1
ATOM 5239 C C . ASN B 1 245 ? 6.059 48.531 19.781 1 84.44 245 ASN B C 1
ATOM 5241 O O . ASN B 1 245 ? 6.5 49.531 19.234 1 84.44 245 ASN B O 1
ATOM 5245 N N . THR B 1 246 ? 6.598 47.969 20.844 1 89.56 246 THR B N 1
ATOM 5246 C CA . THR B 1 246 ? 7.965 48.25 21.266 1 89.56 246 THR B CA 1
ATOM 5247 C C . THR B 1 246 ? 8.852 47.031 21.078 1 89.56 246 THR B C 1
ATOM 5249 O O . THR B 1 246 ? 8.367 45.938 20.719 1 89.56 246 THR B O 1
ATOM 5252 N N . ASP B 1 247 ? 10.109 47.156 21.344 1 89.75 247 ASP B N 1
ATOM 5253 C CA . ASP B 1 247 ? 11.055 46.062 21.203 1 89.75 247 ASP B CA 1
ATOM 5254 C C . ASP B 1 247 ? 10.773 44.969 22.234 1 89.75 247 ASP B C 1
ATOM 5256 O O . ASP B 1 247 ? 11.141 43.781 22.031 1 89.75 247 ASP B O 1
ATOM 5260 N N . GLU B 1 248 ? 10.031 45.312 23.25 1 90.94 248 GLU B N 1
ATOM 5261 C CA . GLU B 1 248 ? 9.75 44.375 24.328 1 90.94 248 GLU B CA 1
ATOM 5262 C C . GLU B 1 248 ? 8.43 43.656 24.094 1 90.94 248 GLU B C 1
ATOM 5264 O O . GLU B 1 248 ? 8.156 42.625 24.719 1 90.94 248 GLU B O 1
ATOM 5269 N N . THR B 1 249 ? 7.668 44.156 23.125 1 94.31 249 THR B N 1
ATOM 5270 C CA . THR B 1 249 ? 6.375 43.562 22.828 1 94.31 249 THR B CA 1
ATOM 5271 C C . THR B 1 249 ? 6.559 42.156 22.25 1 94.31 249 THR B C 1
ATOM 5273 O O . THR B 1 249 ? 7.367 41.969 21.344 1 94.31 249 THR B O 1
ATOM 5276 N N . VAL B 1 250 ? 5.887 41.219 22.875 1 96.62 250 VAL B N 1
ATOM 5277 C CA . VAL B 1 250 ? 5.855 39.906 22.281 1 96.62 250 VAL B CA 1
ATOM 5278 C C . VAL B 1 250 ? 4.742 39.812 21.25 1 96.62 250 VAL B C 1
ATOM 5280 O O . VAL B 1 250 ? 3.566 39.688 21.594 1 96.62 250 VAL B O 1
ATOM 5283 N N . LEU B 1 251 ? 5.141 39.844 20.016 1 95.88 251 LEU B N 1
ATOM 5284 C CA . LEU B 1 251 ? 4.195 39.844 18.906 1 95.88 251 LEU B CA 1
ATOM 5285 C C . LEU B 1 251 ? 3.486 38.5 18.781 1 95.88 251 LEU B C 1
ATOM 5287 O O . LEU B 1 251 ? 2.275 38.469 18.562 1 95.88 251 LEU B O 1
ATOM 5291 N N . LEU B 1 252 ? 4.258 37.469 18.891 1 96.75 252 LEU B N 1
ATOM 5292 C CA . LEU B 1 252 ? 3.766 36.125 18.594 1 96.75 252 LEU B CA 1
ATOM 5293 C C . LEU B 1 252 ? 4.531 35.062 19.39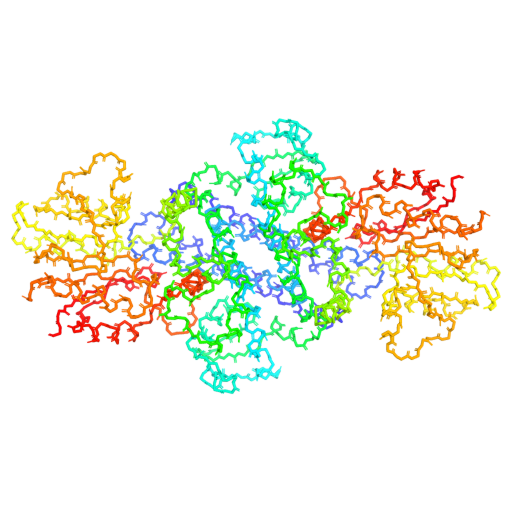1 1 96.75 252 LEU B C 1
ATOM 5295 O O . LEU B 1 252 ? 5.758 35.125 19.5 1 96.75 252 LEU B O 1
ATOM 5299 N N . VAL B 1 253 ? 3.822 34.281 20.078 1 98.12 253 VAL B N 1
ATOM 5300 C CA . VAL B 1 253 ? 4.383 33.031 20.625 1 98.12 253 VAL B CA 1
ATOM 5301 C C . VAL B 1 253 ? 4.012 31.859 19.719 1 98.12 253 VAL B C 1
ATOM 5303 O O . VAL B 1 253 ? 2.84 31.5 19.609 1 98.12 253 VAL B O 1
ATOM 5306 N N . ASP B 1 254 ? 4.973 31.297 19.016 1 97.25 254 ASP B N 1
ATOM 5307 C CA . ASP B 1 254 ? 4.773 30.109 18.188 1 97.25 254 ASP B CA 1
ATOM 5308 C C . ASP B 1 254 ? 4.84 28.828 19.031 1 97.25 254 ASP B C 1
ATOM 5310 O O . ASP B 1 254 ? 5.926 28.312 19.312 1 97.25 254 ASP B O 1
ATOM 5314 N N . VAL B 1 255 ? 3.66 28.359 19.406 1 97.5 255 VAL B N 1
ATOM 5315 C CA . VAL B 1 255 ? 3.527 27.219 20.297 1 97.5 255 VAL B CA 1
ATOM 5316 C C . VAL B 1 255 ? 3.693 25.922 19.516 1 97.5 255 VAL B C 1
ATOM 5318 O O . VAL B 1 255 ? 2.932 25.656 18.578 1 97.5 255 VAL B O 1
ATOM 5321 N N . GLY B 1 256 ? 4.641 25.062 19.906 1 94.19 256 GLY B N 1
ATOM 5322 C CA . GLY B 1 256 ? 4.953 23.891 19.125 1 94.19 256 GLY B CA 1
ATOM 5323 C C . GLY B 1 256 ? 5.578 24.203 17.781 1 94.19 256 GLY B C 1
ATOM 5324 O O . GLY B 1 256 ? 5.121 23.719 16.734 1 94.19 256 GLY B O 1
ATOM 5325 N N . SER B 1 257 ? 6.613 24.984 17.75 1 91.12 257 SER B N 1
ATOM 5326 C CA . SER B 1 257 ? 7.141 25.641 16.547 1 91.12 257 SER B CA 1
ATOM 5327 C C . SER B 1 257 ? 7.973 24.672 15.719 1 91.12 257 SER B C 1
ATOM 5329 O O . SER B 1 257 ? 8.258 24.938 14.547 1 91.12 257 SER B O 1
ATOM 5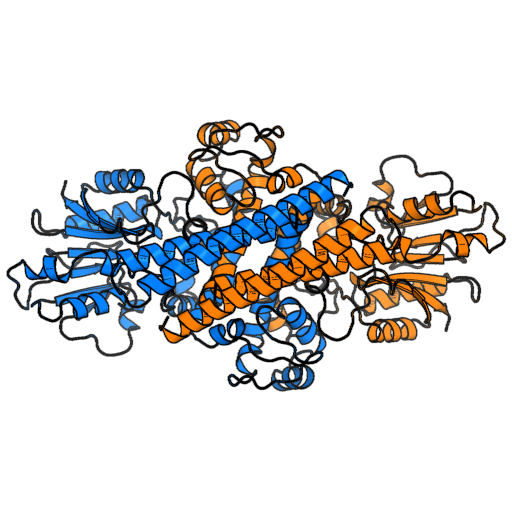331 N N . GLY B 1 258 ? 8.375 23.531 16.328 1 86.94 258 GLY B N 1
ATOM 5332 C CA . GLY B 1 258 ? 9.367 22.719 15.656 1 86.94 258 GLY B CA 1
ATOM 5333 C C . GLY B 1 258 ? 10.672 23.453 15.398 1 86.94 258 GLY B C 1
ATOM 5334 O O . GLY B 1 258 ? 11.188 24.141 16.281 1 86.94 258 GLY B O 1
ATOM 5335 N N . ILE B 1 259 ? 11.195 23.312 14.219 1 80.06 259 ILE B N 1
ATOM 5336 C CA . ILE B 1 259 ? 12.469 23.953 13.914 1 80.06 259 ILE B CA 1
ATOM 5337 C C . ILE B 1 259 ? 12.219 25.391 13.43 1 80.06 259 ILE B C 1
ATOM 5339 O O . ILE B 1 259 ? 13.156 26.094 13.039 1 80.06 259 ILE B O 1
ATOM 5343 N N . GLY B 1 260 ? 11 25.781 13.383 1 83.81 260 GLY B N 1
ATOM 5344 C CA . GLY B 1 260 ? 10.656 27.203 13.273 1 83.81 260 GLY B CA 1
ATOM 5345 C C . GLY B 1 260 ? 10.492 27.672 11.844 1 83.81 260 GLY B C 1
ATOM 5346 O O . GLY B 1 260 ? 10.719 28.844 11.539 1 83.81 260 GLY B O 1
ATOM 5347 N N . GLN B 1 261 ? 10.117 26.781 10.953 1 80.19 261 GLN B N 1
ATOM 5348 C CA . GLN B 1 261 ? 9.914 27.188 9.57 1 80.19 261 GLN B CA 1
ATOM 5349 C C . GLN B 1 261 ? 8.836 28.266 9.461 1 80.19 261 GLN B C 1
ATOM 5351 O O . GLN B 1 261 ? 9.039 29.281 8.797 1 80.19 261 GLN B O 1
ATOM 5356 N N . ALA B 1 262 ? 7.734 28.047 10.055 1 85.69 262 ALA B N 1
ATOM 5357 C CA . ALA B 1 262 ? 6.648 29.016 10.023 1 85.69 262 ALA B CA 1
ATOM 5358 C C . ALA B 1 262 ? 7.055 30.312 10.727 1 85.69 262 ALA B C 1
ATOM 5360 O O . ALA B 1 262 ? 6.762 31.406 10.234 1 85.69 262 ALA B O 1
ATOM 5361 N N . THR B 1 263 ? 7.762 30.188 11.805 1 90.25 263 THR B N 1
ATOM 5362 C CA . THR B 1 263 ? 8.188 31.344 12.594 1 90.25 263 THR B CA 1
ATOM 5363 C C . THR B 1 263 ? 9.102 32.25 11.773 1 90.25 263 THR B C 1
ATOM 5365 O O . THR B 1 263 ? 8.938 33.469 11.781 1 90.25 263 THR B O 1
ATOM 5368 N N . LEU B 1 264 ? 9.992 31.594 11.133 1 88.06 264 LEU B N 1
ATOM 5369 C CA . LEU B 1 264 ? 10.969 32.344 10.352 1 88.06 264 LEU B CA 1
ATOM 5370 C C . LEU B 1 264 ? 10.305 33.031 9.172 1 88.06 264 LEU B C 1
ATOM 5372 O O . LEU B 1 264 ? 10.641 34.188 8.844 1 88.06 264 LEU B O 1
ATOM 5376 N N . ALA B 1 265 ? 9.406 32.406 8.57 1 85.75 265 ALA B N 1
ATOM 5377 C CA . ALA B 1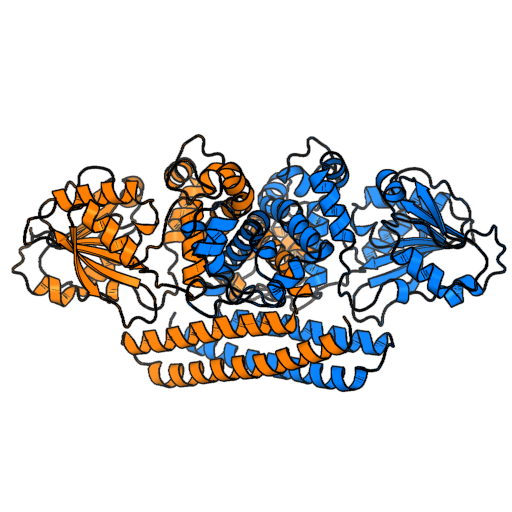 265 ? 8.664 33 7.461 1 85.75 265 ALA B CA 1
ATOM 5378 C C . ALA B 1 265 ? 7.84 34.188 7.926 1 85.75 265 ALA B C 1
ATOM 5380 O O . ALA B 1 265 ? 7.777 35.219 7.246 1 85.75 265 ALA B O 1
ATOM 5381 N N . ILE B 1 266 ? 7.191 34.094 9.023 1 90.44 266 ILE B N 1
ATOM 5382 C CA . ILE B 1 266 ? 6.367 35.156 9.586 1 90.44 266 ILE B CA 1
ATOM 5383 C C . ILE B 1 266 ? 7.246 36.344 9.961 1 90.44 266 ILE B C 1
ATOM 5385 O O . ILE B 1 266 ? 6.898 37.5 9.68 1 90.44 266 ILE B O 1
ATOM 5389 N N . ARG B 1 267 ? 8.383 36.062 10.617 1 92.19 267 ARG B N 1
ATOM 5390 C CA . ARG B 1 267 ? 9.297 37.125 10.992 1 92.19 267 ARG B CA 1
ATOM 5391 C C . ARG B 1 267 ? 9.797 37.875 9.758 1 92.19 267 ARG B C 1
ATOM 5393 O O . ARG B 1 267 ? 9.883 39.094 9.773 1 92.19 267 ARG B O 1
ATOM 5400 N N . GLU B 1 268 ? 10.102 37.094 8.75 1 89.25 268 GLU B N 1
ATOM 5401 C CA . GLU B 1 268 ? 10.57 37.719 7.512 1 89.25 268 GLU B CA 1
ATOM 5402 C C . GLU B 1 268 ? 9.492 38.594 6.902 1 89.25 268 GLU B C 1
ATOM 5404 O O . GLU B 1 268 ? 9.781 39.688 6.406 1 89.25 268 GLU B O 1
ATOM 5409 N N . ALA B 1 269 ? 8.32 38.156 6.902 1 86.38 269 ALA B N 1
ATOM 5410 C CA . ALA B 1 269 ? 7.195 38.906 6.352 1 86.38 269 ALA B CA 1
ATOM 5411 C C . ALA B 1 269 ? 6.941 40.188 7.156 1 86.38 269 ALA B C 1
ATOM 5413 O O . ALA B 1 269 ? 6.441 41.188 6.617 1 86.38 269 ALA B O 1
ATOM 5414 N N . CYS B 1 270 ? 7.348 40.156 8.438 1 90.81 270 CYS B N 1
ATOM 5415 C CA . CYS B 1 270 ? 7.105 41.281 9.336 1 90.81 270 CYS B CA 1
ATOM 5416 C C . CYS B 1 270 ? 8.422 41.906 9.789 1 90.81 270 CYS B C 1
ATOM 5418 O O . CYS B 1 270 ? 8.531 42.344 10.938 1 90.81 270 CYS B O 1
ATOM 5420 N N . ARG B 1 271 ? 9.336 41.906 8.992 1 89.19 271 ARG B N 1
ATOM 5421 C CA . ARG B 1 271 ? 10.688 42.312 9.367 1 89.19 271 ARG B CA 1
ATOM 5422 C C . ARG B 1 271 ? 10.711 43.75 9.859 1 89.19 271 ARG B C 1
ATOM 5424 O O . ARG B 1 271 ? 11.539 44.094 10.703 1 89.19 271 ARG B O 1
ATOM 5431 N N . ASP B 1 272 ? 9.789 44.562 9.445 1 89.75 272 ASP B N 1
ATOM 5432 C CA . ASP B 1 272 ? 9.789 45.969 9.766 1 89.75 272 ASP B CA 1
ATOM 5433 C C . ASP B 1 272 ? 8.961 46.25 11.016 1 89.75 272 ASP B C 1
ATOM 5435 O O . ASP B 1 272 ? 8.898 47.375 11.492 1 89.75 272 ASP B O 1
ATOM 5439 N N . VAL B 1 273 ? 8.383 45.25 11.609 1 92.75 273 VAL B N 1
ATOM 5440 C CA . VAL B 1 273 ? 7.555 45.406 12.797 1 92.75 273 VAL B CA 1
ATOM 5441 C C . VAL B 1 273 ? 8.398 45.188 14.055 1 92.75 273 VAL B C 1
ATOM 5443 O O . VAL B 1 273 ? 9.062 44.156 14.195 1 92.75 273 VAL B O 1
ATOM 5446 N N . LYS B 1 274 ? 8.391 46.25 14.93 1 92.94 274 LYS B N 1
ATOM 5447 C CA . LYS B 1 274 ? 9.125 46.125 16.188 1 92.94 274 LYS B CA 1
ATOM 5448 C C . LYS B 1 274 ? 8.5 45.062 17.078 1 92.94 274 LYS B C 1
ATOM 5450 O O . LYS B 1 274 ? 7.277 44.906 17.141 1 92.94 274 LYS B O 1
ATOM 5455 N N . GLY B 1 275 ? 9.336 44.344 17.781 1 94.56 275 GLY B N 1
ATOM 5456 C CA . GLY B 1 275 ? 8.867 43.312 18.703 1 94.56 275 GLY B CA 1
ATOM 5457 C C . GLY B 1 275 ? 9.562 41.969 18.5 1 94.56 275 GLY B C 1
ATOM 5458 O O . GLY B 1 275 ? 10.445 41.844 17.656 1 94.56 275 GLY B O 1
ATOM 5459 N N . LYS B 1 276 ? 9.188 41.062 19.359 1 95.31 276 LYS B N 1
ATOM 5460 C CA . LYS B 1 276 ? 9.867 39.75 19.312 1 95.31 276 LYS B CA 1
ATOM 5461 C C . LYS B 1 276 ? 8.891 38.625 19.047 1 95.31 276 LYS B C 1
ATOM 5463 O O . LYS B 1 276 ? 7.695 38.75 19.312 1 95.31 276 LYS B O 1
ATOM 5468 N N . ILE B 1 277 ? 9.352 37.562 18.469 1 96.56 277 ILE B N 1
ATOM 5469 C CA . ILE B 1 277 ? 8.641 36.312 18.266 1 96.56 277 ILE B CA 1
ATOM 5470 C C . ILE B 1 277 ? 9.297 35.219 19.094 1 96.56 277 ILE B C 1
ATOM 5472 O O . ILE B 1 277 ? 10.523 35.031 19.047 1 96.56 277 ILE B O 1
ATOM 5476 N N . VAL B 1 278 ? 8.516 34.625 19.922 1 97.38 278 VAL B N 1
ATOM 5477 C CA . VAL B 1 278 ? 9.031 33.562 20.781 1 97.38 278 VAL B CA 1
ATOM 5478 C C . VAL B 1 278 ? 8.688 32.188 20.172 1 97.38 278 VAL B C 1
ATOM 5480 O O . VAL B 1 278 ? 7.512 31.891 19.922 1 97.38 278 VAL B O 1
ATOM 5483 N N . MET B 1 279 ? 9.664 31.422 19.922 1 96 279 MET B N 1
ATOM 5484 C CA . MET B 1 279 ? 9.5 30.062 19.406 1 96 279 MET B CA 1
ATOM 5485 C C . MET B 1 279 ? 9.562 29.047 20.531 1 96 279 MET B C 1
ATOM 5487 O O . MET B 1 279 ? 10.57 28.953 21.234 1 96 279 MET B O 1
ATOM 5491 N N . GLN B 1 280 ? 8.492 28.281 20.688 1 97.06 280 GLN B N 1
ATOM 5492 C CA . GLN B 1 280 ? 8.438 27.328 21.797 1 97.06 280 GLN B CA 1
ATOM 5493 C C . GLN B 1 280 ? 8.305 25.906 21.281 1 97.06 280 GLN B C 1
ATOM 5495 O O . GLN B 1 280 ? 7.551 25.641 20.344 1 97.06 280 GLN B O 1
ATOM 5500 N N . ASP B 1 281 ? 8.961 24.984 21.812 1 93.62 281 ASP B N 1
ATOM 5501 C CA . ASP B 1 281 ? 8.844 23.531 21.656 1 93.62 281 ASP B CA 1
ATOM 5502 C C . ASP B 1 281 ? 9.555 22.797 22.797 1 93.62 281 ASP B C 1
ATOM 5504 O O . ASP B 1 281 ? 10.094 23.438 23.703 1 93.62 281 ASP B O 1
ATOM 5508 N N . GLN B 1 282 ? 9.438 21.5 22.797 1 90.88 282 GLN B N 1
ATOM 5509 C CA . GLN B 1 282 ? 10.156 20.719 23.797 1 90.88 282 GLN B CA 1
ATOM 5510 C C . GLN B 1 282 ? 11.648 21.047 23.781 1 90.88 282 GLN B C 1
ATOM 5512 O O . GLN B 1 282 ? 12.18 21.484 22.75 1 90.88 282 GLN B O 1
ATOM 5517 N N . LYS B 1 283 ? 12.305 20.812 24.875 1 91.81 283 LYS B N 1
ATOM 5518 C CA . LYS B 1 283 ? 13.703 21.188 25.078 1 91.81 283 LYS B CA 1
ATOM 5519 C C . LYS B 1 283 ? 14.602 20.594 24 1 91.81 283 LYS B C 1
ATOM 5521 O O . LYS B 1 283 ? 15.43 21.281 23.422 1 91.81 283 LYS B O 1
ATOM 5526 N N . GLU B 1 284 ? 14.398 19.344 23.688 1 84.5 284 GLU B N 1
ATOM 5527 C CA . GLU B 1 284 ? 15.227 18.625 22.719 1 84.5 284 GLU B CA 1
ATOM 5528 C C . GLU B 1 284 ? 15.109 19.234 21.328 1 84.5 284 GLU B C 1
ATOM 5530 O O . GLU B 1 284 ? 16.078 19.25 20.562 1 84.5 284 GLU B O 1
ATOM 5535 N N . VAL B 1 285 ? 13.961 19.766 21.031 1 84.31 285 VAL B N 1
ATOM 5536 C CA . VAL B 1 285 ? 13.695 20.344 19.719 1 84.31 285 VAL B CA 1
ATOM 5537 C C . VAL B 1 285 ? 14.367 21.719 19.625 1 84.31 285 VAL B C 1
ATOM 5539 O O . VAL B 1 285 ? 15.055 22.016 18.641 1 84.31 285 VAL B O 1
ATOM 5542 N N . ILE B 1 286 ? 14.203 22.578 20.609 1 89.81 286 ILE B N 1
ATOM 5543 C CA . ILE B 1 286 ? 14.742 23.922 20.625 1 89.81 286 ILE B CA 1
ATOM 5544 C C . ILE B 1 286 ? 16.266 23.875 20.625 1 89.81 286 ILE B C 1
ATOM 5546 O O . ILE B 1 286 ? 16.922 24.641 19.906 1 89.81 286 ILE B O 1
ATOM 5550 N N . GLU B 1 287 ? 16.797 22.922 21.406 1 87.5 287 GLU B N 1
ATOM 5551 C CA . GLU B 1 287 ? 18.25 22.797 21.5 1 87.5 287 GLU B CA 1
ATOM 5552 C C . GLU B 1 287 ? 18.828 22.234 20.219 1 87.5 287 GLU B C 1
ATOM 5554 O O . GLU B 1 287 ? 20.016 22.422 19.938 1 87.5 287 GLU B O 1
ATOM 5559 N N . GLY B 1 288 ? 18 21.625 19.484 1 78.5 288 GLY B N 1
ATOM 5560 C CA . GLY B 1 288 ? 18.469 21.016 18.25 1 78.5 288 GLY B CA 1
ATOM 5561 C C . GLY B 1 288 ? 18.5 21.969 17.078 1 78.5 288 GLY B C 1
ATOM 5562 O O . GLY B 1 288 ? 19.016 21.641 16 1 78.5 288 GLY B O 1
ATOM 5563 N N . ILE B 1 289 ? 17.891 23.203 17.219 1 81.12 289 ILE B N 1
ATOM 5564 C CA . ILE B 1 289 ? 17.891 24.188 16.141 1 81.12 289 ILE B CA 1
ATOM 5565 C C . ILE B 1 289 ? 19.312 24.641 15.836 1 81.12 289 ILE B C 1
ATOM 5567 O O . ILE B 1 289 ? 20.016 25.109 16.734 1 81.12 289 ILE B O 1
ATOM 5571 N N . ALA B 1 290 ? 19.625 24.312 14.555 1 70.12 290 ALA B N 1
ATOM 5572 C CA . ALA B 1 290 ? 20.969 24.609 14.094 1 70.12 290 ALA B CA 1
ATOM 5573 C C . ALA B 1 290 ? 21.125 26.094 13.75 1 70.12 290 ALA B C 1
ATOM 5575 O O . ALA B 1 290 ? 20.266 26.672 13.07 1 70.12 290 ALA B O 1
ATOM 5576 N N . GLY B 1 291 ? 22.078 26.688 14.328 1 78 291 GLY B N 1
ATOM 5577 C CA . GLY B 1 291 ? 22.438 28.031 13.914 1 78 291 GLY B CA 1
ATOM 5578 C C . GLY B 1 291 ? 21.75 29.109 14.734 1 78 291 GLY B C 1
ATOM 5579 O O . GLY B 1 291 ? 20.891 28.828 15.562 1 78 291 GLY B O 1
ATOM 5580 N N . PRO B 1 292 ? 22.172 30.297 14.43 1 86.94 292 PRO B N 1
ATOM 5581 C CA . PRO B 1 292 ? 21.594 31.422 15.172 1 86.94 292 PRO B CA 1
ATOM 5582 C C . PRO B 1 292 ? 20.203 31.812 14.68 1 86.94 292 PRO B C 1
ATOM 5584 O O . PRO B 1 292 ? 19.922 31.75 13.484 1 86.94 292 PRO B O 1
ATOM 5587 N N . LEU B 1 293 ? 19.297 32.156 15.547 1 90.5 293 LEU B N 1
ATOM 5588 C CA . LEU B 1 293 ? 17.969 32.656 15.219 1 90.5 293 LEU B CA 1
ATOM 5589 C C . LEU B 1 293 ? 18.031 34.125 14.766 1 90.5 293 LEU B C 1
ATOM 5591 O O . LEU B 1 293 ? 18.906 34.875 15.211 1 90.5 293 LEU B O 1
ATOM 5595 N N . PRO B 1 294 ? 17.25 34.5 13.828 1 89.81 294 PRO B N 1
ATOM 5596 C CA . PRO B 1 294 ? 17.234 35.875 13.383 1 89.81 294 PRO B CA 1
ATOM 5597 C C . PRO B 1 294 ? 16.922 36.875 14.516 1 89.81 294 PRO B C 1
ATOM 5599 O O . PRO B 1 294 ? 16.375 36.469 15.547 1 89.81 294 PRO B O 1
ATOM 5602 N N . THR B 1 295 ? 17.266 38.094 14.242 1 90.25 295 THR B N 1
ATOM 5603 C CA . THR B 1 295 ? 16.984 39.156 15.211 1 90.25 295 THR B CA 1
ATOM 5604 C C . THR B 1 295 ? 15.492 39.219 15.516 1 90.25 295 THR B C 1
ATOM 5606 O O . THR B 1 295 ? 14.664 39.188 14.609 1 90.25 295 THR B O 1
ATOM 5609 N N . GLY B 1 296 ? 15.18 39.219 16.766 1 92.44 296 GLY B N 1
ATOM 5610 C CA . GLY B 1 296 ? 13.789 39.344 17.188 1 92.44 296 GLY B CA 1
ATOM 5611 C C . GLY B 1 296 ? 13.109 38 17.391 1 92.44 296 GLY B C 1
ATOM 5612 O O . GLY B 1 296 ? 11.938 37.938 17.781 1 92.44 296 GLY B O 1
ATOM 5613 N N . VAL B 1 297 ? 13.789 36.906 17.156 1 95.62 297 VAL B N 1
ATOM 5614 C CA . VAL B 1 297 ? 13.25 35.562 17.406 1 95.62 297 VAL B CA 1
ATOM 5615 C C . VAL B 1 297 ? 13.984 34.938 18.594 1 95.62 297 VAL B C 1
ATOM 5617 O O . VAL B 1 297 ? 15.211 34.906 18.609 1 95.62 297 VAL B O 1
ATOM 5620 N N . VAL B 1 298 ? 13.234 34.5 19.562 1 94.94 298 VAL B N 1
ATOM 5621 C CA . VAL B 1 298 ? 13.812 33.906 20.75 1 94.94 298 VAL B CA 1
ATOM 5622 C C . VAL B 1 298 ? 13.312 32.469 20.906 1 94.94 298 VAL B C 1
ATOM 5624 O O . VAL B 1 298 ? 12.109 32.219 20.828 1 94.94 298 VAL B O 1
ATOM 5627 N N . GLY B 1 299 ? 14.203 31.547 21.062 1 95.5 299 GLY B N 1
ATOM 5628 C CA . GLY B 1 299 ? 13.836 30.172 21.359 1 95.5 299 GLY B CA 1
ATOM 5629 C C . GLY B 1 299 ? 13.57 29.938 22.828 1 95.5 299 GLY B C 1
ATOM 5630 O O . GLY B 1 299 ? 14.281 30.469 23.688 1 95.5 299 GLY B O 1
ATOM 5631 N N . MET B 1 300 ? 12.57 29.219 23.188 1 96.56 300 MET B N 1
ATOM 5632 C CA . MET B 1 300 ? 12.227 28.906 24.578 1 96.56 300 MET B CA 1
ATOM 5633 C C . MET B 1 300 ? 11.734 27.469 24.703 1 96.56 300 MET B C 1
ATOM 5635 O O . MET B 1 300 ? 10.766 27.078 24.047 1 96.56 300 MET B O 1
ATOM 5639 N N . ALA B 1 301 ? 12.398 26.641 25.5 1 96.62 301 ALA B N 1
ATOM 5640 C CA . ALA B 1 301 ? 11.906 25.297 25.781 1 96.62 301 ALA B CA 1
ATOM 5641 C C . ALA B 1 301 ? 10.609 25.344 26.594 1 96.62 301 ALA B C 1
ATOM 5643 O O . ALA B 1 301 ? 10.539 26.016 27.609 1 96.62 301 ALA B O 1
ATOM 5644 N N . HIS B 1 302 ? 9.57 24.688 26.109 1 97.19 302 HIS B N 1
ATOM 5645 C CA . HIS B 1 302 ? 8.289 24.672 26.812 1 97.19 302 HIS B CA 1
ATOM 5646 C C . HIS B 1 302 ? 7.438 23.484 26.375 1 97.19 302 HIS B C 1
ATOM 5648 O O . HIS B 1 302 ? 7.398 23.141 25.188 1 97.19 302 HIS B O 1
ATOM 5654 N N . ASP B 1 303 ? 6.871 22.797 27.328 1 95.31 303 ASP B N 1
ATOM 5655 C CA . ASP B 1 303 ? 5.84 21.781 27.125 1 95.31 303 ASP B CA 1
ATOM 5656 C C . ASP B 1 303 ? 4.445 22.406 27.203 1 95.31 303 ASP B C 1
ATOM 5658 O O . ASP B 1 303 ? 4.004 22.828 28.266 1 95.31 303 ASP B O 1
ATOM 5662 N N . PHE B 1 304 ? 3.713 22.422 26.078 1 96.94 304 PHE B N 1
ATOM 5663 C CA . PHE B 1 304 ? 2.459 23.156 26.031 1 96.94 304 PHE B CA 1
ATOM 5664 C C . PHE B 1 304 ? 1.388 22.469 26.859 1 96.94 304 PHE B C 1
ATOM 5666 O O . PHE B 1 304 ? 0.283 22.984 27.031 1 96.94 304 PHE B O 1
ATOM 5673 N N . PHE B 1 305 ? 1.692 21.328 27.469 1 95.75 305 PHE B N 1
ATOM 5674 C CA . PHE B 1 305 ? 0.799 20.688 28.438 1 95.75 305 PHE B CA 1
ATOM 5675 C C . PHE B 1 305 ? 0.97 21.297 29.828 1 95.75 305 PHE B C 1
ATOM 5677 O O . PHE B 1 305 ? 0.227 20.969 30.75 1 95.75 305 PHE B O 1
ATOM 5684 N N . THR B 1 306 ? 1.899 22.172 29.984 1 97.44 306 THR B N 1
ATOM 5685 C CA . THR B 1 306 ? 2.1 22.938 31.219 1 97.44 306 THR B CA 1
ATOM 5686 C C . THR B 1 306 ? 1.705 24.406 31 1 97.44 306 THR B C 1
ATOM 5688 O O . THR B 1 306 ? 1.565 24.859 29.875 1 97.44 306 THR B O 1
ATOM 5691 N N . PRO B 1 307 ? 1.531 25.078 32.062 1 98.12 307 PRO B N 1
ATOM 5692 C CA . PRO B 1 307 ? 1.079 26.469 31.922 1 98.12 307 PRO B CA 1
ATOM 5693 C C . PRO B 1 307 ? 2.004 27.297 31.047 1 98.12 307 PRO B C 1
ATOM 5695 O O . PRO B 1 307 ? 3.227 27.156 31.109 1 98.12 307 PRO B O 1
ATOM 5698 N N . GLN B 1 308 ? 1.396 28.125 30.188 1 98.5 308 GLN B N 1
ATOM 5699 C CA . GLN B 1 308 ? 2.127 28.984 29.266 1 98.5 308 GLN B CA 1
ATOM 5700 C C . GLN B 1 308 ? 2.904 30.062 30.016 1 98.5 308 GLN B C 1
ATOM 5702 O O . GLN B 1 308 ? 2.312 30.891 30.703 1 98.5 308 GLN B O 1
ATOM 5707 N N . PRO B 1 309 ? 4.223 30.047 29.891 1 98.12 309 PRO B N 1
ATOM 5708 C CA . PRO B 1 309 ? 5.047 30.969 30.672 1 98.12 309 PRO B CA 1
ATOM 5709 C C . PRO B 1 309 ? 5.02 32.375 30.109 1 98.12 309 PRO B C 1
ATOM 5711 O O . PRO B 1 309 ? 5.277 33.344 30.844 1 98.12 309 PRO B O 1
ATOM 5714 N N . VAL B 1 310 ? 4.832 32.594 28.844 1 98.25 310 VAL B N 1
ATOM 5715 C CA . VAL B 1 310 ? 4.793 33.938 28.234 1 98.25 310 VAL B CA 1
ATOM 5716 C C . VAL B 1 310 ? 3.371 34.469 28.297 1 98.25 310 VAL B C 1
ATOM 5718 O O . VAL B 1 310 ? 2.48 34 27.594 1 98.25 310 VAL B O 1
ATOM 5721 N N . LYS B 1 311 ? 3.195 35.531 29.078 1 97.56 311 LYS B N 1
ATOM 5722 C CA . LYS B 1 311 ? 1.867 36.094 29.281 1 97.56 311 LYS B CA 1
ATOM 5723 C C . LYS B 1 311 ? 1.677 37.344 28.438 1 97.56 311 LYS B C 1
ATOM 5725 O O . LYS B 1 311 ? 2.639 38.062 28.156 1 97.56 311 LYS B O 1
ATOM 5730 N N . GLY B 1 312 ? 0.442 37.531 27.922 1 96.5 312 GLY B N 1
ATOM 5731 C CA . GLY B 1 312 ? 0.022 38.812 27.344 1 96.5 312 GLY B CA 1
ATOM 5732 C C . GLY B 1 312 ? 0.59 39.031 25.953 1 96.5 312 GLY B C 1
ATOM 5733 O O . GLY B 1 312 ? 0.713 40.188 25.516 1 96.5 312 GLY B O 1
ATOM 5734 N N . ALA B 1 313 ? 1.035 38 25.25 1 96.88 313 ALA B N 1
ATOM 5735 C CA . ALA B 1 313 ? 1.455 38.156 23.859 1 96.88 313 ALA B CA 1
ATOM 5736 C C . ALA B 1 313 ? 0.287 38.594 22.984 1 96.88 313 ALA B C 1
ATOM 5738 O O . ALA B 1 313 ? -0.875 38.344 23.312 1 96.88 313 ALA B O 1
ATOM 5739 N N . LEU B 1 314 ? 0.586 39.344 21.891 1 96.12 314 LEU B N 1
ATOM 5740 C CA . LEU B 1 314 ? -0.485 39.719 20.984 1 96.12 314 LEU B CA 1
ATOM 5741 C C . LEU B 1 314 ? -1.159 38.5 20.359 1 96.12 314 LEU B C 1
ATOM 5743 O O . LEU B 1 314 ? -2.387 38.469 20.234 1 96.12 314 LEU B O 1
ATOM 5747 N N . TYR B 1 315 ? -0.315 37.5 19.891 1 96.88 315 TYR B N 1
ATOM 5748 C CA . TYR B 1 315 ? -0.836 36.281 19.297 1 96.88 315 TYR B CA 1
ATOM 5749 C C . TYR B 1 315 ? -0.149 35.062 19.875 1 96.88 315 TYR B C 1
ATOM 5751 O O . TYR B 1 315 ? 1.062 35.062 20.109 1 96.88 315 TYR B O 1
ATOM 5759 N N . TYR B 1 316 ? -0.89 34.125 20.219 1 98.25 316 TYR B N 1
ATOM 5760 C CA . TYR B 1 316 ? -0.418 32.75 20.406 1 98.25 316 TYR B CA 1
ATOM 5761 C C . TYR B 1 316 ? -0.756 31.906 19.188 1 98.25 316 TYR B C 1
ATOM 5763 O O . TYR B 1 316 ? -1.931 31.672 18.891 1 98.25 316 TYR B O 1
ATOM 5771 N N . TYR B 1 317 ? 0.261 31.484 18.484 1 96.88 317 TYR B N 1
ATOM 5772 C CA . TYR B 1 317 ? 0.106 30.781 17.219 1 96.88 317 TYR B CA 1
ATOM 5773 C C . TYR B 1 317 ? 0.39 29.297 17.375 1 96.88 317 TYR B C 1
ATOM 5775 O O . TYR B 1 317 ? 1.451 28.906 17.859 1 96.88 317 TYR B O 1
ATOM 5783 N N . ILE B 1 318 ? -0.584 28.469 17.094 1 96.12 318 ILE B N 1
ATOM 5784 C CA . ILE B 1 318 ? -0.409 27.016 17.109 1 96.12 318 ILE B CA 1
ATOM 5785 C C . ILE B 1 318 ? -0.828 26.438 15.758 1 96.12 318 ILE B C 1
ATOM 5787 O O . ILE B 1 318 ? -1.981 26.578 15.344 1 96.12 318 ILE B O 1
ATOM 5791 N N . HIS B 1 319 ? 0.138 25.922 15.125 1 91.88 319 HIS B N 1
ATOM 5792 C CA . HIS B 1 319 ? -0.083 25.469 13.758 1 91.88 319 HIS B CA 1
ATOM 5793 C C . HIS B 1 319 ? 0.271 23.984 13.609 1 91.88 319 HIS B C 1
ATOM 5795 O O . HIS B 1 319 ? 1.389 23.578 13.93 1 91.88 319 HIS B O 1
ATOM 5801 N N . ARG B 1 320 ? -0.697 23.172 13.125 1 89.62 320 ARG B N 1
ATOM 5802 C CA . ARG B 1 320 ? -0.521 21.75 12.844 1 89.62 320 ARG B CA 1
ATOM 5803 C C . ARG B 1 320 ? 0.01 21 14.062 1 89.62 320 ARG B C 1
ATOM 5805 O O . ARG B 1 320 ? 0.994 20.266 13.977 1 89.62 320 ARG B O 1
ATOM 5812 N N . CYS B 1 321 ? -0.527 21.312 15.195 1 93.12 321 CYS B N 1
ATOM 5813 C CA . CYS B 1 321 ? -0.144 20.672 16.453 1 93.12 321 CYS B CA 1
ATOM 5814 C C . CYS B 1 321 ? -1.347 20.016 17.125 1 93.12 321 CYS B C 1
ATOM 5816 O O . CYS B 1 321 ? -1.263 18.875 17.578 1 93.12 321 CYS B O 1
ATOM 5818 N N . LEU B 1 322 ? -2.445 20.734 17.078 1 96.5 322 LEU B N 1
ATOM 5819 C CA . LEU B 1 322 ? -3.6 20.281 17.859 1 96.5 322 LEU B CA 1
ATOM 5820 C C . LEU B 1 322 ? -4.211 19.031 17.234 1 96.5 322 LEU B C 1
ATOM 5822 O O . LEU B 1 322 ? -4.824 18.219 17.922 1 96.5 322 LEU B O 1
ATOM 5826 N N . HIS B 1 323 ? -4.059 18.828 15.922 1 95.75 323 HIS B N 1
ATOM 5827 C CA . HIS B 1 323 ? -4.598 17.641 15.266 1 95.75 323 HIS B CA 1
ATOM 5828 C C . HIS B 1 323 ? -3.879 16.375 15.742 1 95.75 323 HIS B C 1
ATOM 5830 O O . HIS B 1 323 ? -4.371 15.266 15.539 1 95.75 323 HIS B O 1
ATOM 5836 N N . ASP B 1 324 ? -2.748 16.516 16.438 1 95 324 ASP B N 1
ATOM 5837 C CA . ASP B 1 324 ? -1.967 15.383 16.922 1 95 324 ASP B CA 1
ATOM 5838 C C . ASP B 1 324 ? -2.578 14.797 18.188 1 95 324 ASP B C 1
ATOM 5840 O O . ASP B 1 324 ? -2.188 13.711 18.625 1 95 324 ASP B O 1
ATOM 5844 N N . TRP B 1 325 ? -3.566 15.5 18.75 1 95.94 325 TRP B N 1
ATOM 5845 C CA . TRP B 1 325 ? -4 15.156 20.094 1 95.94 325 TRP B CA 1
ATOM 5846 C C . TRP B 1 325 ? -5.516 14.977 20.156 1 95.94 325 TRP B C 1
ATOM 5848 O O . TRP B 1 325 ? -6.254 15.633 19.422 1 95.94 325 TRP B O 1
ATOM 5858 N N . PRO B 1 326 ? -5.953 14.078 21.047 1 94.38 326 PRO B N 1
ATOM 5859 C CA . PRO B 1 326 ? -7.398 13.984 21.266 1 94.38 326 PRO B CA 1
ATOM 5860 C C . PRO B 1 326 ? -7.973 15.219 21.953 1 94.38 326 PRO B C 1
ATOM 5862 O O . PRO B 1 326 ? -7.215 16.078 22.422 1 94.38 326 PRO B O 1
ATOM 5865 N N . ASP B 1 327 ? -9.258 15.312 22.047 1 93.69 327 ASP B N 1
ATOM 5866 C CA . ASP B 1 327 ? -9.938 16.5 22.531 1 93.69 327 ASP B CA 1
ATOM 5867 C C . ASP B 1 327 ? -9.555 16.812 23.969 1 93.69 327 ASP B C 1
ATOM 5869 O O . ASP B 1 327 ? -9.406 17.984 24.344 1 93.69 327 ASP B O 1
ATOM 5873 N N . SER B 1 328 ? -9.391 15.805 24.734 1 93 328 SER B N 1
ATOM 5874 C CA . SER B 1 328 ? -9.062 16.031 26.141 1 93 328 SER B CA 1
ATOM 5875 C C . SER B 1 328 ? -7.715 16.719 26.281 1 93 328 SER B C 1
ATOM 5877 O O . SER B 1 328 ? -7.57 17.641 27.094 1 93 328 SER B O 1
ATOM 5879 N N . ASP B 1 329 ? -6.785 16.312 25.516 1 95.44 329 ASP B N 1
ATOM 5880 C CA . ASP B 1 329 ? -5.461 16.922 25.547 1 95.44 329 ASP B CA 1
ATOM 5881 C C . ASP B 1 329 ? -5.5 18.328 24.938 1 95.44 329 ASP B C 1
ATOM 5883 O O . ASP B 1 329 ? -4.848 19.25 25.453 1 95.44 329 ASP B O 1
ATOM 5887 N N . CYS B 1 330 ? -6.234 18.484 23.891 1 97.25 330 CYS B N 1
ATOM 5888 C CA . CYS B 1 330 ? -6.359 19.781 23.266 1 97.25 330 CYS B CA 1
ATOM 5889 C C . CYS B 1 330 ? -6.988 20.797 24.219 1 97.25 330 CYS B C 1
ATOM 5891 O O . CYS B 1 330 ? -6.602 21.969 24.219 1 97.25 330 CYS B O 1
ATOM 5893 N N . LEU B 1 331 ? -7.973 20.344 24.969 1 97.12 331 LEU B N 1
ATOM 5894 C CA . LEU B 1 331 ? -8.617 21.219 25.953 1 97.12 331 LEU B CA 1
ATOM 5895 C C . LEU B 1 331 ? -7.598 21.734 26.953 1 97.12 331 LEU B C 1
ATOM 5897 O O . LEU B 1 331 ? -7.605 22.938 27.281 1 97.12 331 LEU B O 1
ATOM 5901 N N . LEU B 1 332 ? -6.73 20.844 27.406 1 97.06 332 LEU B N 1
ATOM 5902 C CA . LEU B 1 332 ? -5.699 21.234 28.359 1 97.06 332 LEU B CA 1
ATOM 5903 C C . LEU B 1 332 ? -4.766 22.281 27.75 1 97.06 332 LEU B C 1
ATOM 5905 O O . LEU B 1 332 ? -4.461 23.297 28.391 1 97.06 332 LEU B O 1
ATOM 5909 N N . ILE B 1 333 ? -4.312 22.094 26.516 1 97.94 333 ILE B N 1
ATOM 5910 C CA . ILE B 1 333 ? -3.42 23.016 25.828 1 97.94 333 ILE B CA 1
ATOM 5911 C C . ILE B 1 333 ? -4.098 24.375 25.672 1 97.94 333 ILE B C 1
ATOM 5913 O O . ILE B 1 333 ? -3.502 25.422 25.969 1 97.94 333 ILE B O 1
ATOM 5917 N N . LEU B 1 334 ? -5.34 24.344 25.25 1 98.31 334 LEU B N 1
ATOM 5918 C CA . LEU B 1 334 ? -6.09 25.562 24.969 1 98.31 334 LEU B CA 1
ATOM 5919 C C . LEU B 1 334 ? -6.371 26.328 26.266 1 98.31 334 LEU B C 1
ATOM 5921 O O . LEU B 1 334 ? -6.379 27.562 26.266 1 98.31 334 LEU B O 1
ATOM 5925 N N . GLN B 1 335 ? -6.602 25.641 27.328 1 97.69 335 GLN B N 1
ATOM 5926 C CA . GLN B 1 335 ? -6.82 26.297 28.625 1 97.69 335 GLN B CA 1
ATOM 5927 C C . GLN B 1 335 ? -5.562 27.016 29.094 1 97.69 335 GLN B C 1
ATOM 5929 O O . GLN B 1 335 ? -5.645 28.109 29.656 1 97.69 335 GLN B O 1
ATOM 5934 N N . HIS B 1 336 ? -4.406 26.391 28.891 1 98.12 336 HIS B N 1
ATOM 5935 C CA . HIS B 1 336 ? -3.145 27.031 29.234 1 98.12 336 HIS B CA 1
ATOM 5936 C C . HIS B 1 336 ? -2.926 28.297 28.406 1 98.12 336 HIS B C 1
ATOM 5938 O O . HIS B 1 336 ? -2.434 29.297 28.922 1 98.12 336 HIS B O 1
ATOM 5944 N N . LEU B 1 337 ? -3.297 28.25 27.156 1 98.31 337 LEU B N 1
ATOM 5945 C CA . LEU B 1 337 ? -3.158 29.422 26.297 1 98.31 337 LEU B CA 1
ATOM 5946 C C . LEU B 1 337 ? -4.148 30.5 26.703 1 98.31 337 LEU B C 1
ATOM 5948 O O . LEU B 1 337 ? -3.791 31.688 26.766 1 98.31 337 LEU B O 1
ATOM 5952 N N . ALA B 1 338 ? -5.359 30.109 26.969 1 97.88 338 ALA B N 1
ATOM 5953 C CA . ALA B 1 338 ? -6.387 31.047 27.391 1 97.88 338 ALA B CA 1
ATOM 5954 C C . ALA B 1 338 ? -5.957 31.797 28.656 1 97.88 338 ALA B C 1
ATOM 5956 O O . ALA B 1 338 ? -6.18 33 28.781 1 97.88 338 ALA B O 1
ATOM 5957 N N . ALA B 1 339 ? -5.375 31.031 29.562 1 97.69 339 ALA B N 1
ATOM 5958 C CA . ALA B 1 339 ? -4.941 31.609 30.828 1 97.69 339 ALA B CA 1
ATOM 5959 C C . ALA B 1 339 ? -3.82 32.625 30.609 1 97.69 339 ALA B C 1
ATOM 5961 O O . ALA B 1 339 ? -3.633 33.531 31.422 1 97.69 339 ALA B O 1
ATOM 5962 N N . ALA B 1 340 ? -3.057 32.5 29.531 1 98.19 340 ALA B N 1
ATOM 5963 C CA . ALA B 1 340 ? -1.917 33.375 29.266 1 98.19 340 ALA B CA 1
ATOM 5964 C C . ALA B 1 340 ? -2.35 34.625 28.5 1 98.19 340 ALA B C 1
ATOM 5966 O O . ALA B 1 340 ? -1.613 35.594 28.438 1 98.19 340 ALA B O 1
ATOM 5967 N N . MET B 1 341 ? -3.518 34.625 27.906 1 97.5 341 MET B N 1
ATOM 5968 C CA . MET B 1 341 ? -4.031 35.719 27.094 1 97.5 341 MET B CA 1
ATOM 5969 C C . MET B 1 341 ? -4.355 36.938 27.953 1 97.5 341 MET B C 1
ATOM 5971 O O . MET B 1 341 ? -4.848 36.812 29.078 1 97.5 341 MET B O 1
ATOM 5975 N N . GLU B 1 342 ? -3.998 38.094 27.422 1 95.81 342 GLU B N 1
ATOM 5976 C CA . GLU B 1 342 ? -4.543 39.344 27.953 1 95.81 342 GLU B CA 1
ATOM 5977 C C . GLU B 1 342 ? -5.93 39.625 27.391 1 95.81 342 GLU B C 1
ATOM 5979 O O . GLU B 1 342 ? -6.094 39.781 26.188 1 95.81 342 GLU B O 1
ATOM 5984 N N . PRO B 1 343 ? -6.93 39.625 28.312 1 92.31 343 PRO B N 1
ATOM 5985 C CA . PRO B 1 343 ? -8.297 39.812 27.828 1 92.31 343 PRO B CA 1
ATOM 5986 C C . PRO B 1 343 ? -8.438 41.062 26.938 1 92.31 343 PRO B C 1
ATOM 5988 O O . PRO B 1 343 ? -7.922 42.125 27.281 1 92.31 343 PRO B O 1
ATOM 5991 N N . GLY B 1 344 ? -9.016 40.875 25.797 1 92 344 GLY B N 1
ATOM 5992 C CA . GLY B 1 344 ? -9.305 41.969 24.891 1 92 344 GLY B CA 1
ATOM 5993 C C . GLY B 1 344 ? -8.141 42.344 23.984 1 92 344 GLY B C 1
ATOM 5994 O O . GLY B 1 344 ? -8.289 43.125 23.047 1 92 344 GLY B O 1
ATOM 5995 N N . VAL B 1 345 ? -7.035 41.781 24.266 1 92.62 345 VAL B N 1
ATOM 5996 C CA . VAL B 1 345 ? -5.836 42.156 23.516 1 92.62 345 VAL B CA 1
ATOM 5997 C C . VAL B 1 345 ? -5.277 40.938 22.797 1 92.62 345 VAL B C 1
ATOM 5999 O O . VAL B 1 345 ? -5.109 40.969 21.562 1 92.62 345 VAL B O 1
ATOM 6002 N N . SER B 1 346 ? -5.066 39.906 23.516 1 96.31 346 SER B N 1
ATOM 6003 C CA . SER B 1 346 ? -4.43 38.688 22.984 1 96.31 346 SER B CA 1
ATOM 6004 C C . SER B 1 346 ? -5.406 37.875 22.156 1 96.31 346 SER B C 1
ATOM 6006 O O . SER B 1 346 ? -6.613 37.906 22.406 1 96.31 346 SER B O 1
ATOM 6008 N N . ARG B 1 347 ? -4.871 37.156 21.141 1 97.31 347 ARG B N 1
ATOM 6009 C CA . ARG B 1 347 ? -5.629 36.219 20.328 1 97.31 347 ARG B CA 1
ATOM 6010 C C . ARG B 1 347 ? -4.852 34.938 20.141 1 97.31 347 ARG B C 1
ATOM 6012 O O . ARG B 1 347 ? -3.619 34.906 20.219 1 97.31 347 ARG B O 1
ATOM 6019 N N . ILE B 1 348 ? -5.605 33.875 19.984 1 98.31 348 ILE B N 1
ATOM 6020 C CA . ILE B 1 348 ? -5.008 32.625 19.562 1 98.31 348 ILE B CA 1
ATOM 6021 C C . ILE B 1 348 ? -5.254 32.375 18.078 1 98.31 348 ILE B C 1
ATOM 6023 O O . ILE B 1 348 ? -6.367 32.594 17.578 1 98.31 348 ILE B O 1
ATOM 6027 N N . LEU B 1 349 ? -4.219 32.125 17.328 1 97.19 349 LEU B N 1
ATOM 6028 C CA . LEU B 1 349 ? -4.324 31.703 15.93 1 97.19 349 LEU B CA 1
ATOM 6029 C C . LEU B 1 349 ? -4.102 30.203 15.805 1 97.19 349 LEU B C 1
ATOM 6031 O O . LEU B 1 349 ? -3.01 29.703 16.078 1 97.19 349 LEU B O 1
ATOM 6035 N N . ILE B 1 350 ? -5.148 29.516 15.43 1 97 350 ILE B N 1
ATOM 6036 C CA . ILE B 1 350 ? -5.066 28.078 15.195 1 97 350 ILE B CA 1
ATOM 6037 C C . ILE B 1 350 ? -5.055 27.797 13.695 1 97 350 ILE B C 1
ATOM 6039 O O . ILE B 1 350 ? -6.043 28.031 13.008 1 97 350 ILE B O 1
ATOM 6043 N N . SER B 1 351 ? -3.934 27.359 13.203 1 93.75 351 SER B N 1
ATOM 6044 C CA . SER B 1 351 ? -3.816 27 11.789 1 93.75 351 SER B CA 1
ATOM 6045 C C . SER B 1 351 ? -3.895 25.484 11.602 1 93.75 351 SER B C 1
ATOM 6047 O O . SER B 1 351 ? -2.92 24.766 11.844 1 93.75 351 SER B O 1
ATOM 6049 N N . GLU B 1 352 ? -5.012 25 11.195 1 93.5 352 GLU B N 1
ATOM 6050 C CA . GLU B 1 352 ? -5.312 23.578 11.062 1 93.5 352 GLU B CA 1
ATOM 6051 C C . GLU B 1 352 ? -6.242 23.328 9.883 1 93.5 352 GLU B C 1
ATOM 6053 O O . GLU B 1 352 ? -6.828 24.266 9.328 1 93.5 352 GLU B O 1
ATOM 6058 N N . ILE B 1 353 ? -6.297 22.047 9.523 1 93.31 353 ILE B N 1
ATOM 6059 C CA . ILE B 1 353 ? -7.324 21.625 8.578 1 93.31 353 ILE B CA 1
ATOM 6060 C C . ILE B 1 353 ? -8.695 21.719 9.234 1 93.31 353 ILE B C 1
ATOM 6062 O O . ILE B 1 353 ? -8.875 21.281 10.375 1 93.31 353 ILE B O 1
ATOM 6066 N N . VAL B 1 354 ? -9.594 22.375 8.617 1 94.88 354 VAL B N 1
ATOM 6067 C CA . VAL B 1 354 ? -11 22.328 9 1 94.88 354 VAL B CA 1
ATOM 6068 C C . VAL B 1 354 ? -11.766 21.406 8.055 1 94.88 354 VAL B C 1
ATOM 6070 O O . VAL B 1 354 ? -12.102 21.812 6.934 1 94.88 354 VAL B O 1
ATOM 6073 N N . MET B 1 355 ? -12.047 20.266 8.562 1 94.12 355 MET B N 1
ATOM 6074 C CA . MET B 1 355 ? -12.602 19.188 7.742 1 94.12 355 MET B CA 1
ATOM 6075 C C . MET B 1 355 ? -14.039 19.5 7.332 1 94.12 355 MET B C 1
ATOM 6077 O O . MET B 1 355 ? -14.898 19.734 8.188 1 94.12 355 MET B O 1
ATOM 6081 N N . PRO B 1 356 ? -14.305 19.516 6.059 1 92.75 356 PRO B N 1
ATOM 6082 C CA . PRO B 1 356 ? -15.695 19.656 5.629 1 92.75 356 PRO B CA 1
ATOM 6083 C C . PRO B 1 356 ? -16.516 18.391 5.867 1 92.75 356 PRO B C 1
ATOM 6085 O O . PRO B 1 356 ? -15.945 17.328 6.168 1 92.75 356 PRO B O 1
ATOM 6088 N N . VAL B 1 357 ? -17.797 18.594 5.738 1 91.5 357 VAL B N 1
ATOM 6089 C CA . VAL B 1 357 ? -18.656 17.422 5.809 1 91.5 357 VAL B CA 1
ATOM 6090 C C . VAL B 1 357 ? -18.656 16.688 4.469 1 91.5 357 VAL B C 1
ATOM 6092 O O . VAL B 1 357 ? -18.781 17.297 3.412 1 91.5 357 VAL B O 1
ATOM 6095 N N . GLY B 1 358 ? -18.375 15.438 4.523 1 90.31 358 GLY B N 1
ATOM 6096 C CA . GLY B 1 358 ? -18.438 14.641 3.305 1 90.31 358 GLY B CA 1
ATOM 6097 C C . GLY B 1 358 ? -17.078 14.414 2.676 1 90.31 358 GLY B C 1
ATOM 6098 O O . GLY B 1 358 ? -16.062 14.375 3.375 1 90.31 358 GLY B O 1
ATOM 6099 N N . ARG B 1 359 ? -17.078 14.258 1.373 1 88.88 359 ARG B N 1
ATOM 6100 C CA . ARG B 1 359 ? -15.898 13.844 0.614 1 88.88 359 ARG B CA 1
ATOM 6101 C C . ARG B 1 359 ? -14.812 14.914 0.646 1 88.88 359 ARG B C 1
ATOM 6103 O O . ARG B 1 359 ? -15.109 16.109 0.581 1 88.88 359 ARG B O 1
ATOM 6110 N N . VAL B 1 360 ? -13.578 14.555 0.733 1 91.81 360 VAL B N 1
ATOM 6111 C CA . VAL B 1 360 ? -12.398 15.414 0.68 1 91.81 360 VAL B CA 1
ATOM 6112 C C . VAL B 1 360 ? -11.375 14.812 -0.277 1 91.81 360 VAL B C 1
ATOM 6114 O O . VAL B 1 360 ? -11.539 13.688 -0.751 1 91.81 360 VAL B O 1
ATOM 6117 N N . ASP B 1 361 ? -10.398 15.617 -0.62 1 91.56 361 ASP B N 1
ATOM 6118 C CA . ASP B 1 361 ? -9.312 15.078 -1.433 1 91.56 361 ASP B CA 1
ATOM 6119 C C . ASP B 1 361 ? -8.562 13.977 -0.689 1 91.56 361 ASP B C 1
ATOM 6121 O O . ASP B 1 361 ? -8.578 13.93 0.542 1 91.56 361 ASP B O 1
ATOM 6125 N N . ILE B 1 362 ? -7.922 13.102 -1.364 1 92.5 362 ILE B N 1
ATOM 6126 C CA . ILE B 1 362 ? -7.348 11.867 -0.835 1 92.5 362 ILE B CA 1
ATOM 6127 C C . ILE B 1 362 ? -6.238 12.203 0.159 1 92.5 362 ILE B C 1
ATOM 6129 O O . ILE B 1 362 ? -6.035 11.484 1.14 1 92.5 362 ILE B O 1
ATOM 6133 N N . GLN B 1 363 ? -5.508 13.258 -0.057 1 91.5 363 GLN B N 1
ATOM 6134 C CA . GLN B 1 363 ? -4.438 13.641 0.856 1 91.5 363 GLN B CA 1
ATOM 6135 C C . GLN B 1 363 ? -4.988 13.984 2.236 1 91.5 363 GLN B C 1
ATOM 6137 O O . GLN B 1 363 ? -4.434 13.562 3.256 1 91.5 363 GLN B O 1
ATOM 6142 N N . THR B 1 364 ? -6.062 14.781 2.191 1 93.19 364 THR B N 1
ATOM 6143 C CA . THR B 1 364 ? -6.711 15.148 3.447 1 93.19 364 THR B CA 1
ATOM 6144 C C . THR B 1 364 ? -7.266 13.906 4.145 1 93.19 364 THR B C 1
ATOM 6146 O O . THR B 1 364 ? -7.137 13.766 5.363 1 93.19 364 THR B O 1
ATOM 6149 N N . ALA B 1 365 ? -7.812 13.031 3.379 1 94.81 365 ALA B N 1
ATOM 6150 C CA . ALA B 1 365 ? -8.422 11.82 3.928 1 94.81 365 ALA B CA 1
ATOM 6151 C C . ALA B 1 365 ? -7.379 10.938 4.609 1 94.81 365 ALA B C 1
ATOM 6153 O O . ALA B 1 365 ? -7.566 10.516 5.75 1 94.81 365 ALA B O 1
ATOM 6154 N N . TRP B 1 366 ? -6.27 10.633 3.922 1 95.38 366 TRP B N 1
ATOM 6155 C CA . TRP B 1 366 ? -5.305 9.719 4.523 1 95.38 366 TRP B CA 1
ATOM 6156 C C . TRP B 1 366 ? -4.508 10.422 5.621 1 95.38 366 TRP B C 1
ATOM 6158 O O . TRP B 1 366 ? -3.996 9.773 6.539 1 95.38 366 TRP B O 1
ATOM 6168 N N . SER B 1 367 ? -4.363 11.758 5.551 1 93.81 367 SER B N 1
ATOM 6169 C CA . SER B 1 367 ? -3.738 12.492 6.645 1 93.81 367 SER B CA 1
ATOM 6170 C C . SER B 1 367 ? -4.508 12.305 7.949 1 93.81 367 SER B C 1
ATOM 6172 O O . SER B 1 367 ? -3.906 12.203 9.023 1 93.81 367 SER B O 1
ATOM 6174 N N . ASP B 1 368 ? -5.82 12.305 7.832 1 96.31 368 ASP B N 1
ATOM 6175 C CA . ASP B 1 368 ? -6.637 12.102 9.023 1 96.31 368 ASP B CA 1
ATOM 6176 C C . ASP B 1 368 ? -6.457 10.688 9.578 1 96.31 368 ASP B C 1
ATOM 6178 O O . ASP B 1 368 ? -6.48 10.484 10.789 1 96.31 368 ASP B O 1
ATOM 6182 N N . ILE B 1 369 ? -6.297 9.703 8.75 1 97.69 369 ILE B N 1
ATOM 6183 C CA . ILE B 1 369 ? -6.055 8.344 9.211 1 97.69 369 ILE B CA 1
ATOM 6184 C C . ILE B 1 369 ? -4.688 8.258 9.891 1 97.69 369 ILE B C 1
ATOM 6186 O O . ILE B 1 369 ? -4.523 7.559 10.891 1 97.69 369 ILE B O 1
ATOM 6190 N N . ASN B 1 370 ? -3.777 8.938 9.289 1 96.5 370 ASN B N 1
ATOM 6191 C CA . ASN B 1 370 ? -2.473 9.023 9.938 1 96.5 370 ASN B CA 1
ATOM 6192 C C . ASN B 1 370 ? -2.592 9.523 11.367 1 96.5 370 ASN B C 1
ATOM 6194 O O . ASN B 1 370 ? -1.999 8.945 12.281 1 96.5 370 ASN B O 1
ATOM 6198 N N . MET B 1 371 ? -3.393 10.555 11.586 1 96.56 371 MET B N 1
ATOM 6199 C CA . MET B 1 371 ? -3.625 11.078 12.93 1 96.56 371 MET B CA 1
ATOM 6200 C C . MET B 1 371 ? -4.34 10.047 13.797 1 96.56 371 MET B C 1
ATOM 6202 O O . MET B 1 371 ? -4.023 9.898 14.977 1 96.56 371 MET B O 1
ATOM 6206 N N . LEU B 1 372 ? -5.277 9.383 13.211 1 97.44 372 LEU B N 1
ATOM 6207 C CA . LEU B 1 372 ? -6.09 8.391 13.906 1 97.44 372 LEU B CA 1
ATOM 6208 C C . LEU B 1 372 ? -5.211 7.328 14.562 1 97.44 372 LEU B C 1
ATOM 6210 O O . LEU B 1 372 ? -5.535 6.824 15.641 1 97.44 372 LEU B O 1
ATOM 6214 N N . THR B 1 373 ? -4.047 6.953 13.961 1 97.5 373 THR B N 1
ATOM 6215 C CA . THR B 1 373 ? -3.199 5.871 14.445 1 97.5 373 THR B CA 1
ATOM 6216 C C . THR B 1 373 ? -2.676 6.176 15.852 1 97.5 373 THR B C 1
ATOM 6218 O O . THR B 1 373 ? -2.355 5.262 16.609 1 97.5 373 THR B O 1
ATOM 6221 N N . PHE B 1 374 ? -2.643 7.484 16.188 1 96.5 374 PHE B N 1
ATOM 6222 C CA . PHE B 1 374 ? -2.123 7.816 17.516 1 96.5 374 PHE B CA 1
ATOM 6223 C C . PHE B 1 374 ? -3.061 8.773 18.234 1 96.5 374 PHE B C 1
ATOM 6225 O O . PHE B 1 374 ? -2.611 9.648 18.984 1 96.5 374 PHE B O 1
ATOM 6232 N N . SER B 1 375 ? -4.367 8.703 17.906 1 96.31 375 SER B N 1
ATOM 6233 C CA . SER B 1 375 ? -5.492 9.328 18.594 1 96.31 375 SER B CA 1
ATOM 6234 C C . SER B 1 375 ? -5.621 10.797 18.219 1 96.31 375 SER B C 1
ATOM 6236 O O . SER B 1 375 ? -6.328 11.555 18.891 1 96.31 375 SER B O 1
ATOM 6238 N N . GLY B 1 376 ? -4.918 11.25 17.172 1 96.69 376 GLY B N 1
ATOM 6239 C CA . GLY B 1 376 ? -5.16 12.57 16.609 1 96.69 376 GLY B CA 1
ATOM 6240 C C . GLY B 1 376 ? -6.43 12.641 15.781 1 96.69 376 GLY B C 1
ATOM 6241 O O . GLY B 1 376 ? -7.086 11.625 15.547 1 96.69 376 GLY B O 1
ATOM 6242 N N . VAL B 1 377 ? -6.77 13.898 15.414 1 95.38 377 VAL B N 1
ATOM 6243 C CA . VAL B 1 377 ? -8.016 14.086 14.68 1 95.38 377 VAL B CA 1
ATOM 6244 C C . VAL B 1 377 ? -7.941 15.367 13.844 1 95.38 377 VAL B C 1
ATOM 6246 O O . VAL B 1 377 ? -7.469 16.391 14.32 1 95.38 377 VAL B O 1
ATOM 6249 N N . GLU B 1 378 ? -8.289 15.258 12.547 1 96.12 378 GLU B N 1
ATOM 6250 C CA . GLU B 1 378 ? -8.641 16.453 11.805 1 96.12 378 GLU B CA 1
ATOM 6251 C C . GLU B 1 378 ? -10.102 16.859 12.047 1 96.12 378 GLU B C 1
ATOM 6253 O O . GLU B 1 378 ? -11.016 16.141 11.633 1 96.12 378 GLU B O 1
ATOM 6258 N N . ARG B 1 379 ? -10.273 18 12.57 1 96.75 379 ARG B N 1
ATOM 6259 C CA . ARG B 1 379 ? -11.57 18.344 13.148 1 96.75 379 ARG B CA 1
ATOM 6260 C C . ARG B 1 379 ? -12.414 19.141 12.164 1 96.75 379 ARG B C 1
ATOM 6262 O O . ARG B 1 379 ? -11.883 19.938 11.383 1 96.75 379 ARG B O 1
ATOM 6269 N N . SER B 1 380 ? -13.727 18.875 12.219 1 94.75 380 SER B N 1
ATOM 6270 C CA . SER B 1 380 ? -14.688 19.703 11.492 1 94.75 380 SER B CA 1
ATOM 6271 C C . SER B 1 380 ? -14.867 21.062 12.172 1 94.75 380 SER B C 1
ATOM 6273 O O . SER B 1 380 ? -14.398 21.266 13.297 1 94.75 380 SER B O 1
ATOM 6275 N N . GLU B 1 381 ? -15.523 21.953 11.445 1 95.31 381 GLU B N 1
ATOM 6276 C CA . GLU B 1 381 ? -15.812 23.266 12.023 1 95.31 381 GLU B CA 1
ATOM 6277 C C . GLU B 1 381 ? -16.625 23.125 13.312 1 95.31 381 GLU B C 1
ATOM 6279 O O . GLU B 1 381 ? -16.344 23.797 14.305 1 95.31 381 GLU B O 1
ATOM 6284 N N . LYS B 1 382 ? -17.594 22.25 13.305 1 95 382 LYS B N 1
ATOM 6285 C CA . LYS B 1 382 ? -18.422 22.016 14.484 1 95 382 LYS B CA 1
ATOM 6286 C C . LYS B 1 382 ? -17.578 21.5 15.648 1 95 382 LYS B C 1
ATOM 6288 O O . LYS B 1 382 ? -17.75 21.938 16.797 1 95 382 LYS B O 1
ATOM 6293 N N . GLN B 1 383 ? -16.734 20.625 15.383 1 95.25 383 GLN B N 1
ATOM 6294 C CA . GLN B 1 383 ? -15.867 20.047 16.422 1 95.25 383 GLN B CA 1
ATOM 6295 C C . GLN B 1 383 ? -14.938 21.109 17 1 95.25 383 GLN B C 1
ATOM 6297 O O . GLN B 1 383 ? -14.68 21.125 18.203 1 95.25 383 GLN B O 1
ATOM 6302 N N . TRP B 1 384 ? -14.422 21.984 16.156 1 97.25 384 TRP B N 1
ATOM 6303 C CA . TRP B 1 384 ? -13.586 23.094 16.625 1 97.25 384 TRP B CA 1
ATOM 6304 C C . TRP B 1 384 ? -14.383 24.016 17.531 1 97.25 384 TRP B C 1
ATOM 6306 O O . TRP B 1 384 ? -13.906 24.406 18.609 1 97.25 384 TRP B O 1
ATOM 6316 N N . VAL B 1 385 ? -15.562 24.344 17.109 1 97.62 385 VAL B N 1
ATOM 6317 C CA . VAL B 1 385 ? -16.422 25.234 17.891 1 97.62 385 VAL B CA 1
ATOM 6318 C C . VAL B 1 385 ? -16.688 24.625 19.266 1 97.62 385 VAL B C 1
ATOM 6320 O O . VAL B 1 385 ? -16.531 25.281 20.281 1 97.62 385 VAL B O 1
ATOM 6323 N N . ASP B 1 386 ? -17.031 23.344 19.281 1 96.88 386 ASP B N 1
ATOM 6324 C CA . ASP B 1 386 ? -17.312 22.656 20.531 1 96.88 386 ASP B CA 1
ATOM 6325 C C . ASP B 1 386 ? -16.094 22.625 21.438 1 96.88 386 ASP B C 1
ATOM 6327 O O . ASP B 1 386 ? -16.188 22.875 22.641 1 96.88 386 ASP B O 1
ATOM 6331 N N . LEU B 1 387 ? -14.969 22.281 20.875 1 97.25 387 LEU B N 1
ATOM 6332 C CA . LEU B 1 387 ? -13.719 22.188 21.625 1 97.25 387 LEU B CA 1
ATOM 6333 C C . LEU B 1 387 ? -13.344 23.547 22.219 1 97.25 387 LEU B C 1
ATOM 6335 O O . LEU B 1 387 ? -12.977 23.625 23.391 1 97.25 387 LEU B O 1
ATOM 6339 N N . LEU B 1 388 ? -13.453 24.625 21.422 1 98.19 388 LEU B N 1
ATOM 6340 C CA . LEU B 1 388 ? -13.078 25.969 21.844 1 98.19 388 LEU B CA 1
ATOM 6341 C C . LEU B 1 388 ? -14.047 26.5 22.906 1 98.19 388 LEU B C 1
ATOM 6343 O O . LEU B 1 388 ? -13.625 27.109 23.891 1 98.19 388 LEU B O 1
ATOM 6347 N N . GLU B 1 389 ? -15.297 26.203 22.75 1 97.5 389 GLU B N 1
ATOM 6348 C CA . GLU B 1 389 ? -16.281 26.625 23.75 1 97.5 389 GLU B CA 1
ATOM 6349 C C . GLU B 1 389 ? -16.031 25.969 25.094 1 97.5 389 GLU B C 1
ATOM 6351 O O . GLU B 1 389 ? -16.156 26.594 26.141 1 97.5 389 GLU B O 1
ATOM 6356 N N . ASN B 1 390 ? -15.656 24.734 25.078 1 96.81 390 ASN B N 1
ATOM 6357 C CA . ASN B 1 390 ? -15.344 24 26.297 1 96.81 390 ASN B CA 1
ATOM 6358 C C . ASN B 1 390 ? -14.102 24.562 26.984 1 96.81 390 ASN B C 1
ATOM 6360 O O . ASN B 1 390 ? -13.914 24.359 28.188 1 96.81 390 ASN B O 1
ATOM 6364 N N . ALA B 1 391 ? -13.289 25.266 26.219 1 97.06 391 ALA B N 1
ATOM 6365 C CA . ALA B 1 391 ? -12.078 25.875 26.766 1 97.06 391 ALA B CA 1
ATOM 6366 C C . ALA B 1 391 ? -12.312 27.328 27.141 1 97.06 391 ALA B C 1
ATOM 6368 O O . ALA B 1 391 ? -11.383 28.047 27.547 1 97.06 391 ALA B O 1
ATOM 6369 N N . GLY B 1 392 ? -13.547 27.797 27.016 1 96.19 392 GLY B N 1
ATOM 6370 C CA . GLY B 1 392 ? -13.867 29.188 27.312 1 96.19 392 GLY B CA 1
ATOM 6371 C C . GLY B 1 392 ? -13.43 30.141 26.219 1 96.19 392 GLY B C 1
ATOM 6372 O O . GLY B 1 392 ? -13.133 31.312 26.484 1 96.19 392 GLY B O 1
ATOM 6373 N N . LEU B 1 393 ? -13.305 29.688 25.031 1 98.25 393 LEU B N 1
ATOM 6374 C CA . LEU B 1 393 ? -12.836 30.453 23.875 1 98.25 393 LEU B CA 1
ATOM 6375 C C . LEU B 1 393 ? -13.891 30.469 22.766 1 98.25 393 LEU B C 1
ATOM 6377 O O . LEU B 1 393 ? -14.836 29.672 22.812 1 98.25 393 LEU B O 1
ATOM 6381 N N . LYS B 1 394 ? -13.766 31.359 21.797 1 97.69 394 LYS B N 1
ATOM 6382 C CA . LYS B 1 394 ? -14.664 31.391 20.656 1 97.69 394 LYS B CA 1
ATOM 6383 C C . LYS B 1 394 ? -13.93 31.859 19.391 1 97.69 394 LYS B C 1
ATOM 6385 O O . LYS B 1 394 ? -12.945 32.594 19.469 1 97.69 394 LYS B O 1
ATOM 6390 N N . ILE B 1 395 ? -14.453 31.469 18.281 1 97.75 395 ILE B N 1
ATOM 6391 C CA . ILE B 1 395 ? -13.883 31.875 17 1 97.75 395 ILE B CA 1
ATOM 6392 C C . ILE B 1 395 ? -14.383 33.281 16.641 1 97.75 395 ILE B C 1
ATOM 6394 O O . ILE B 1 395 ? -15.586 33.5 16.5 1 97.75 395 ILE B O 1
ATOM 6398 N N . ALA B 1 396 ? -13.484 34.156 16.438 1 96.69 396 ALA B N 1
ATOM 6399 C CA . ALA B 1 396 ? -13.82 35.531 16.016 1 96.69 396 ALA B CA 1
ATOM 6400 C C . ALA B 1 396 ? -13.867 35.625 14.492 1 96.69 396 ALA B C 1
ATOM 6402 O O . ALA B 1 396 ? -14.703 36.344 13.945 1 96.69 396 ALA B O 1
ATOM 6403 N N . SER B 1 397 ? -12.93 34.969 13.859 1 94.94 397 SER B N 1
ATOM 6404 C CA . SER B 1 397 ? -12.852 34.969 12.406 1 94.94 397 SER B CA 1
ATOM 6405 C C . SER B 1 397 ? -12.109 33.75 11.898 1 94.94 397 SER B C 1
ATOM 6407 O O . SER B 1 397 ? -11.344 33.125 12.633 1 94.94 397 SER B O 1
ATOM 6409 N N . MET B 1 398 ? -12.422 33.344 10.695 1 92.94 398 MET B N 1
ATOM 6410 C CA . MET B 1 398 ? -11.742 32.25 10.008 1 92.94 398 MET B CA 1
ATOM 6411 C C . MET B 1 398 ? -11.148 32.719 8.688 1 92.94 398 MET B C 1
ATOM 6413 O O . MET B 1 398 ? -11.828 33.344 7.879 1 92.94 398 MET B O 1
ATOM 6417 N N . HIS B 1 399 ? -9.914 32.438 8.477 1 90.31 399 HIS B N 1
ATOM 6418 C CA . HIS B 1 399 ? -9.195 32.844 7.273 1 90.31 399 HIS B CA 1
ATOM 6419 C C . HIS B 1 399 ? -8.82 31.656 6.414 1 90.31 399 HIS B C 1
ATOM 6421 O O . HIS B 1 399 ? -8.727 30.531 6.914 1 90.31 399 HIS B O 1
ATOM 6427 N N . GLY B 1 400 ? -8.531 31.828 5.039 1 82.81 400 GLY B N 1
ATOM 6428 C CA . GLY B 1 400 ? -7.949 30.812 4.18 1 82.81 400 GLY B CA 1
ATOM 6429 C C . GLY B 1 400 ? -8.945 30.219 3.193 1 82.81 400 GLY B C 1
ATOM 6430 O O . GLY B 1 400 ? -8.641 29.234 2.51 1 82.81 400 GLY B O 1
ATOM 6431 N N . GLU B 1 401 ? -10.164 30.578 2.996 1 74.5 401 GLU B N 1
ATOM 6432 C CA . GLU B 1 401 ? -11.18 30.047 2.092 1 74.5 401 GLU B CA 1
ATOM 6433 C C . GLU B 1 401 ? -10.656 29.969 0.661 1 74.5 401 GLU B C 1
ATOM 6435 O O . GLU B 1 401 ? -11.016 29.047 -0.078 1 74.5 401 GLU B O 1
ATOM 6440 N N . GLY B 1 402 ? -9.672 30.688 0.29 1 65.75 402 GLY B N 1
ATOM 6441 C CA . GLY B 1 402 ? -9.234 30.734 -1.097 1 65.75 402 GLY B CA 1
ATOM 6442 C C . GLY B 1 402 ? -7.992 29.906 -1.366 1 65.75 402 GLY B C 1
ATOM 6443 O O . GLY B 1 402 ? -7.445 29.953 -2.471 1 65.75 402 GLY B O 1
ATOM 6444 N N . GLY B 1 403 ? -7.652 29.016 -0.604 1 64.5 403 GLY B N 1
ATOM 6445 C CA . GLY B 1 403 ? -6.352 28.375 -0.724 1 64.5 403 GLY B CA 1
ATOM 6446 C C . GLY B 1 403 ? -6.398 27.047 -1.452 1 64.5 403 GLY B C 1
ATOM 6447 O O . GLY B 1 403 ? -5.355 26.438 -1.71 1 64.5 403 GLY B O 1
ATOM 6448 N N . GLY B 1 404 ? -7.594 26.656 -1.891 1 68.06 404 GLY B N 1
ATOM 6449 C CA . GLY B 1 404 ? -7.715 25.406 -2.635 1 68.06 404 GLY B CA 1
ATOM 6450 C C . GLY B 1 404 ? -7.496 24.172 -1.774 1 68.06 404 GLY B C 1
ATOM 6451 O O . GLY B 1 404 ? -7.125 23.109 -2.281 1 68.06 404 GLY B O 1
ATOM 6452 N N . CYS B 1 405 ? -7.41 24.391 -0.51 1 79.75 405 CYS B N 1
ATOM 6453 C CA . CYS B 1 405 ? -7.273 23.312 0.459 1 79.75 405 CYS B CA 1
ATOM 6454 C C . CYS B 1 405 ? -8.195 23.516 1.651 1 79.75 405 CYS B C 1
ATOM 6456 O O . CYS B 1 405 ? -9.031 24.438 1.64 1 79.75 405 CYS B O 1
ATOM 6458 N N . TYR B 1 406 ? -8.07 22.719 2.625 1 88.44 406 TYR B N 1
ATOM 6459 C CA . TYR B 1 406 ? -8.992 22.781 3.756 1 88.44 406 TYR B CA 1
ATOM 6460 C C . TYR B 1 406 ? -8.305 23.375 4.98 1 88.44 406 TYR B C 1
ATOM 6462 O O . TYR B 1 406 ? -8.852 23.344 6.086 1 88.44 406 TYR B O 1
ATOM 6470 N N . PHE B 1 407 ? -7.098 23.953 4.734 1 88.88 407 PHE B N 1
ATOM 6471 C CA . PHE B 1 407 ? -6.418 24.656 5.816 1 88.88 407 PHE B CA 1
ATOM 6472 C C . PHE B 1 407 ? -7.086 25.984 6.098 1 88.88 407 PHE B C 1
ATOM 6474 O O . PHE B 1 407 ? -7.484 26.703 5.172 1 88.88 407 PHE B O 1
ATOM 6481 N N . ARG B 1 408 ? -7.227 26.25 7.375 1 91.88 408 ARG B N 1
ATOM 6482 C CA . ARG B 1 408 ? -7.77 27.531 7.84 1 91.88 408 A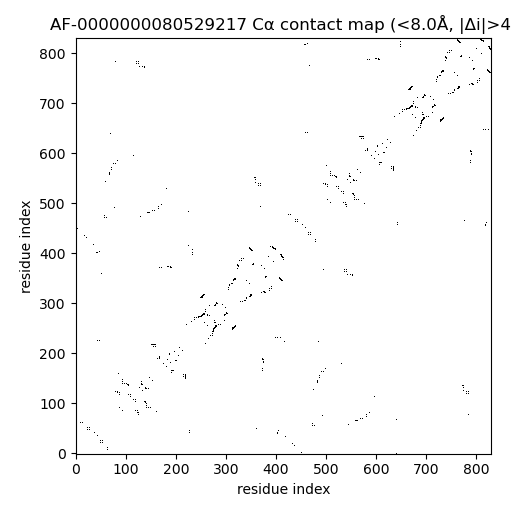RG B CA 1
ATOM 6483 C C . ARG B 1 408 ? -6.977 28.062 9.031 1 91.88 408 ARG B C 1
ATOM 6485 O O . ARG B 1 408 ? -6.297 27.297 9.719 1 91.88 408 ARG B O 1
ATOM 6492 N N . VAL B 1 409 ? -7 29.312 9.117 1 94.5 409 VAL B N 1
ATOM 6493 C CA . VAL B 1 409 ? -6.504 29.953 10.336 1 94.5 409 VAL B CA 1
ATOM 6494 C C . VAL B 1 409 ? -7.68 30.484 11.156 1 94.5 409 VAL B C 1
ATOM 6496 O O . VAL B 1 409 ? -8.359 31.422 10.75 1 94.5 409 VAL B O 1
ATOM 6499 N N . LEU B 1 410 ? -7.945 29.844 12.297 1 96.56 410 LEU B N 1
ATOM 6500 C CA . LEU B 1 410 ? -8.984 30.281 13.219 1 96.56 410 LEU B CA 1
ATOM 6501 C C . LEU B 1 410 ? -8.461 31.359 14.164 1 96.56 410 LEU B C 1
ATOM 6503 O O . LEU B 1 410 ? -7.504 31.125 14.906 1 96.56 410 LEU B O 1
ATOM 6507 N N . GLU B 1 411 ? -8.984 32.531 14.031 1 97 411 GLU B N 1
ATOM 6508 C CA . GLU B 1 411 ? -8.727 33.562 15.023 1 97 411 GLU B CA 1
ATOM 6509 C C . GLU B 1 411 ? -9.641 33.438 16.234 1 97 411 GLU B C 1
ATOM 6511 O O . GLU B 1 411 ? -10.852 33.625 16.141 1 97 411 GLU B O 1
ATOM 6516 N N . VAL B 1 412 ? -9.023 33.125 17.375 1 98.19 412 VAL B N 1
ATOM 6517 C CA . VAL B 1 412 ? -9.781 32.719 18.562 1 98.19 412 VAL B CA 1
ATOM 6518 C C . VAL B 1 412 ? -9.594 33.75 19.672 1 98.19 412 VAL B C 1
ATOM 6520 O O . VAL B 1 412 ? -8.484 34.219 19.891 1 98.19 412 VAL B O 1
ATOM 6523 N N . VAL B 1 413 ? -10.664 34.125 20.375 1 97.88 413 VAL B N 1
ATOM 6524 C CA . VAL B 1 413 ? -10.656 35.094 21.469 1 97.88 413 VAL B CA 1
ATOM 6525 C C . VAL B 1 413 ? -11.375 34.5 22.672 1 97.88 413 VAL B C 1
ATOM 6527 O O . VAL B 1 413 ? -12.008 33.438 22.578 1 97.88 413 VAL B O 1
ATOM 6530 N N . HIS B 1 414 ? -11.102 35.156 23.797 1 94.06 414 HIS B N 1
ATOM 6531 C CA . HIS B 1 414 ? -11.867 34.75 24.984 1 94.06 414 HIS B CA 1
ATOM 6532 C C . HIS B 1 414 ? -13.367 34.906 24.734 1 94.06 414 HIS B C 1
ATOM 6534 O O . HIS B 1 414 ? -13.797 35.781 24 1 94.06 414 HIS B O 1
ATOM 6540 N N . GLU B 1 415 ? -14.164 34 25.281 1 86.62 415 GLU B N 1
ATOM 6541 C CA . GLU B 1 415 ? -15.617 34.125 25.219 1 86.62 415 GLU B CA 1
ATOM 6542 C C . GLU B 1 415 ? -16.094 35.344 25.984 1 86.62 415 GLU B C 1
ATOM 6544 O O . GLU B 1 415 ? -15.555 35.688 27.031 1 86.62 415 GLU B O 1
#

Sequence (830 aa):
MDREQRIAQHNAIKMQLQTLTDAVNAYSTTFEKNSSSDNLAAIGEISQCQVAMTESVKQMQSAIYGPLNMVMLHYEECFRSSSLRTLLEMGVFDILPADGSEKPAEELAKKLGVDEALLVRLMRVVIPTFFEEPRPEVYTHTPNSRVYLELPLRANFKMMYDETCFASMKMTEFFKKHGYINPDSRSNNPYTYAHDTKGLSMFDFLLQNPDRFKNFNDAMQARSSQTSLPYDLFPFRNKLGEVDNTDETVLLVDVGSGIGQATLAIREACRDVKGKIVMQDQKEVIEGIAGPLPTGVVGMAHDFFTPQPVKGALYYYIHRCLHDWPDSDCLLILQHLAAAMEPGVSRILISEIVMPVGRVDIQTAWSDINMLTFSGVERSEKQWVDLLENAGLKIASMHGEGGGCYFRVLEVVHEMDREQRIAQHNAIKMQLQTLTDAVNAYSTTFEKNSSSDNLAAIGEISQCQVAMTESVKQMQSAIYGPLNMVMLHYEECFRSSSLRTLLEMGVFDILPADGSEKPAEELAKKLGVDEALLVRLMRVVIPTFFEEPRPEVYTHTPNSRVYLELPLRANFKMMYDETCFASMKMTEFFKKHGYINPDSRSNNPYTYAHDTKGLSMFDFLLQNPDRFKNFNDAMQARSSQTSLPYDLFPFRNKLGEVDNTDETVLLVDVGSGIGQATLAIREACRDVKGKIVMQDQKEVIEGIAGPLPTGVVGMAHDFFTPQPVKGALYYYIHRCLHDWPDSDCLLILQHLAAAMEPGVSRILISEIVMPVGRVDIQTAWSDINMLTFSGVERSEKQWVDLLENAGLKIASMHGEGGGCYFRVLEVVHE

Radius of gyration: 29.76 Å; Cα contacts (8 Å, |Δi|>4): 1465; chains: 2; bounding box: 59×100×65 Å